Protein AF-0000000078966381 (afdb_homodimer)

Solvent-accessible surface area (backbone atoms only — not comparable to full-atom values): 47106 Å² total; per-residue (Å²): 112,70,66,68,69,20,64,48,38,33,42,51,39,84,81,49,64,58,45,74,50,29,55,85,44,76,58,52,32,33,68,45,46,69,57,67,61,50,51,49,40,45,48,48,28,53,68,65,20,62,34,37,68,71,63,67,44,87,77,64,45,74,43,78,58,40,91,40,54,57,53,26,66,42,43,50,53,48,47,40,38,71,38,77,78,55,76,44,79,46,76,44,60,62,50,67,58,45,27,53,51,44,50,53,49,28,45,69,30,82,83,39,82,54,10,86,77,37,61,88,42,52,72,36,58,42,47,56,53,52,50,52,52,45,50,52,45,34,56,58,17,51,73,39,38,61,52,48,86,64,82,72,80,60,78,67,57,71,53,85,65,54,77,62,51,72,66,60,63,60,53,77,67,77,51,42,7,73,74,35,76,35,46,42,8,49,49,46,30,51,47,42,24,43,49,29,67,52,66,28,56,52,48,49,49,64,37,51,29,31,38,49,33,76,36,64,57,92,36,49,47,61,46,42,48,68,51,42,72,72,37,37,65,62,46,50,50,52,51,26,59,75,71,68,42,71,82,60,86,78,52,72,70,62,59,41,50,32,67,64,36,85,97,22,76,40,92,82,29,57,36,48,62,88,65,52,69,62,83,56,81,69,77,68,72,78,76,76,79,74,76,80,74,80,79,82,84,82,87,86,84,81,87,75,80,76,80,76,79,79,75,73,82,79,86,75,87,75,73,83,71,77,84,78,79,82,74,77,78,73,77,78,71,76,75,72,75,74,76,70,76,76,76,83,69,53,65,66,85,40,65,58,24,45,38,50,53,52,47,48,61,67,44,21,47,38,50,49,50,47,51,52,36,22,75,70,64,64,40,61,69,74,59,70,68,54,50,66,65,41,64,61,67,78,69,71,70,80,116,113,72,64,67,68,20,63,48,37,32,42,52,39,83,78,49,66,58,45,74,52,28,57,84,45,75,60,51,33,33,68,44,46,69,59,64,61,48,51,49,40,44,49,49,28,53,68,65,19,62,34,35,68,70,63,66,43,87,76,65,46,75,43,79,59,41,91,39,55,59,54,28,68,44,43,50,54,49,45,40,38,70,38,76,77,55,77,44,76,46,75,42,60,62,48,66,60,44,27,53,51,44,48,53,47,27,44,69,32,83,82,39,83,54,11,84,77,37,60,90,43,52,71,36,58,42,46,54,54,52,51,51,51,46,50,52,46,35,56,58,17,51,72,39,39,62,52,52,85,66,81,72,80,59,78,64,57,71,53,83,64,52,76,61,50,71,65,61,64,62,52,78,66,77,53,42,6,72,74,38,76,34,46,41,8,50,49,44,30,49,47,43,24,43,48,28,67,51,67,28,57,51,49,48,48,64,38,50,29,32,40,50,34,76,38,62,59,90,36,49,47,60,46,42,50,69,51,41,72,72,38,37,64,62,46,50,50,51,50,27,60,75,72,68,43,71,82,61,85,79,52,72,70,62,60,42,50,33,67,64,36,85,97,22,78,40,90,82,29,58,38,49,62,86,64,52,68,63,82,58,76,72,75,66,71,78,74,74,77,73,74,78,70,80,78,73,81,83,80,81,84,79,82,78,81,75,79,77,80,73,80,75,82,80,82,77,77,83,72,84,72,84,74,80,78,78,74,76,76,72,78,73,70,72,75,70,75,74,76,69,76,74,77,80,69,51,64,66,83,39,65,58,24,44,38,50,52,50,47,49,59,67,44,20,44,36,50,48,50,46,49,50,35,20,76,70,64,62,39,61,70,74,59,69,68,54,49,65,65,41,64,61,69,79,71,72,74,79,116

pLDDT: mean 70.48, std 28.34, range [14.98, 98.06]

Structure (mmCIF, N/CA/C/O backbone):
data_AF-0000000078966381-model_v1
#
loop_
_entity.id
_entity.type
_entity.pdbx_description
1 polymer Sulfotransferase
#
loop_
_atom_site.group_PDB
_atom_site.id
_atom_site.type_symbol
_atom_site.label_atom_id
_atom_site.label_alt_id
_atom_site.label_comp_id
_atom_site.label_asym_id
_atom_site.label_entity_id
_atom_site.label_seq_id
_atom_site.pdbx_PDB_ins_code
_atom_site.Cartn_x
_atom_site.Cartn_y
_atom_site.Cartn_z
_atom_site.occupancy
_atom_site.B_iso_or_equiv
_atom_site.auth_seq_id
_atom_site.auth_comp_id
_atom_site.auth_asym_id
_atom_site.auth_atom_id
_atom_site.pdbx_PDB_model_num
ATOM 1 N N . MET A 1 1 ? -8.867 -22.469 -15.984 1 57.94 1 MET A N 1
ATOM 2 C CA . MET A 1 1 ? -10.023 -22.609 -16.875 1 57.94 1 MET A CA 1
ATOM 3 C C . MET A 1 1 ? -10.945 -23.734 -16.406 1 57.94 1 MET A C 1
ATOM 5 O O . MET A 1 1 ? -12.164 -23.562 -16.359 1 57.94 1 MET A O 1
ATOM 9 N N . ASN A 1 2 ? -10.344 -24.812 -15.953 1 67.75 2 ASN A N 1
ATOM 10 C CA . ASN A 1 2 ? -11.172 -25.953 -15.57 1 67.75 2 ASN A CA 1
ATOM 11 C C . ASN A 1 2 ? -12.062 -25.609 -14.375 1 67.75 2 ASN A C 1
ATOM 13 O O . ASN A 1 2 ? -13.273 -25.859 -14.406 1 67.75 2 ASN A O 1
ATOM 17 N N . LEU A 1 3 ? -11.578 -24.766 -13.508 1 82 3 LEU A N 1
ATOM 18 C CA . LEU A 1 3 ? -12.375 -24.484 -12.32 1 82 3 LEU A CA 1
ATOM 19 C C . LEU A 1 3 ? -13.555 -23.578 -12.656 1 82 3 LEU A C 1
ATOM 21 O O . LEU A 1 3 ? -14.523 -23.516 -11.898 1 82 3 LEU A O 1
ATOM 25 N N . LYS A 1 4 ? -13.445 -22.922 -13.797 1 78.44 4 LYS A N 1
ATOM 26 C CA . LYS A 1 4 ? -14.508 -22.016 -14.234 1 78.44 4 LYS A CA 1
ATOM 27 C C . LYS A 1 4 ? -15.789 -22.781 -14.539 1 78.44 4 LYS A C 1
ATOM 29 O O . LYS A 1 4 ? -16.891 -22.219 -14.484 1 78.44 4 LYS A O 1
ATOM 34 N N . SER A 1 5 ? -15.617 -24.078 -14.875 1 79.88 5 SER A N 1
ATOM 35 C CA . SER A 1 5 ? -16.781 -24.875 -15.25 1 79.88 5 SER A CA 1
ATOM 36 C C . SER A 1 5 ? -17.484 -25.438 -14.023 1 79.88 5 SER A C 1
ATOM 38 O O . SER A 1 5 ? -18.562 -26.016 -14.125 1 79.88 5 SER A O 1
ATOM 40 N N . ASN A 1 6 ? -16.891 -25.344 -12.852 1 85.94 6 ASN A N 1
ATOM 41 C CA . ASN A 1 6 ? -17.531 -25.797 -11.609 1 85.94 6 ASN A CA 1
ATOM 42 C C . ASN A 1 6 ? -18.609 -24.828 -11.164 1 85.94 6 ASN A C 1
ATOM 44 O O . ASN A 1 6 ? -18.328 -23.672 -10.836 1 85.94 6 ASN A O 1
ATOM 48 N N . PRO A 1 7 ? -19.859 -25.188 -11.094 1 84.44 7 PRO A N 1
ATOM 49 C CA . PRO A 1 7 ? -20.969 -24.281 -10.789 1 84.44 7 PRO A CA 1
ATOM 50 C C . PRO A 1 7 ? -20.891 -23.734 -9.367 1 84.44 7 PRO A C 1
ATOM 52 O O . PRO A 1 7 ? -21.562 -22.734 -9.055 1 84.44 7 PRO A O 1
ATOM 55 N N . ALA A 1 8 ? -20.156 -24.391 -8.508 1 86.25 8 ALA A N 1
ATOM 56 C CA . ALA A 1 8 ? -20.047 -23.938 -7.129 1 86.25 8 ALA A CA 1
ATOM 57 C C . ALA A 1 8 ? -19.125 -22.719 -7.027 1 86.25 8 ALA A C 1
ATOM 59 O O . ALA A 1 8 ? -19.047 -22.078 -5.977 1 86.25 8 ALA A O 1
ATOM 60 N N . ILE A 1 9 ? -18.453 -22.375 -8.117 1 88.62 9 ILE A N 1
ATOM 61 C CA . ILE A 1 9 ? -17.469 -21.312 -8.102 1 88.62 9 ILE A CA 1
ATOM 62 C C . ILE A 1 9 ? -17.766 -20.312 -9.211 1 88.62 9 ILE A C 1
ATOM 64 O O . ILE A 1 9 ? -17.984 -20.703 -10.359 1 88.62 9 ILE A O 1
ATOM 68 N N . THR A 1 10 ? -17.812 -19.062 -8.828 1 88.94 10 THR A N 1
ATOM 69 C CA . THR A 1 10 ? -17.906 -17.984 -9.805 1 88.94 10 THR A CA 1
ATOM 70 C C . THR A 1 10 ? -16.703 -17.062 -9.703 1 88.94 10 THR A C 1
ATOM 72 O O . THR A 1 10 ? -15.953 -17.109 -8.727 1 88.94 10 THR A O 1
ATOM 75 N N . TRP A 1 11 ? -16.5 -16.281 -10.719 1 89.5 11 TRP A N 1
ATOM 76 C CA . TRP A 1 11 ? -15.25 -15.523 -10.805 1 89.5 11 TRP A CA 1
ATOM 77 C C . TRP A 1 11 ? -15.531 -14.039 -11.023 1 89.5 11 TRP A C 1
ATOM 79 O O . TRP A 1 11 ? -16.422 -13.672 -11.781 1 89.5 11 TRP A O 1
ATOM 89 N N . VAL A 1 12 ? -14.695 -13.242 -10.312 1 87.94 12 VAL A N 1
ATOM 90 C CA . VAL A 1 12 ? -14.789 -11.797 -10.492 1 87.94 12 VAL A CA 1
ATOM 91 C C . VAL A 1 12 ? -14.422 -11.422 -11.93 1 87.94 12 VAL A C 1
ATOM 93 O O . VAL A 1 12 ? -15.156 -10.688 -12.594 1 87.94 12 VAL A O 1
ATOM 96 N N . GLY A 1 13 ? -13.242 -11.945 -12.305 1 81.06 13 GLY A N 1
ATOM 97 C CA . GLY A 1 13 ? -12.859 -11.742 -13.688 1 81.06 13 GLY A CA 1
ATOM 98 C C . GLY A 1 13 ? -13.453 -12.781 -14.633 1 81.06 13 GLY A C 1
ATOM 99 O O . GLY A 1 13 ? -13.391 -13.984 -14.359 1 81.06 13 GLY A O 1
ATOM 100 N N . GLN A 1 14 ? -14.297 -12.492 -15.555 1 68.12 14 GLN A N 1
ATOM 101 C CA . GLN A 1 14 ? -15.023 -13.43 -16.406 1 68.12 14 GLN A CA 1
ATOM 102 C C . GLN A 1 14 ? -14.062 -14.203 -17.312 1 68.12 14 GLN A C 1
ATOM 104 O O . GLN A 1 14 ? -14.133 -15.43 -17.391 1 68.12 14 GLN A O 1
ATOM 109 N N . ASN A 1 15 ? -13.164 -13.547 -17.938 1 67 15 ASN A N 1
ATOM 110 C CA . ASN A 1 15 ? -12.383 -14.289 -18.922 1 67 15 ASN A CA 1
ATOM 111 C C . ASN A 1 15 ? -10.891 -13.969 -18.812 1 67 15 ASN A C 1
ATOM 113 O O . ASN A 1 15 ? -10.086 -14.477 -19.594 1 67 15 ASN A O 1
ATOM 117 N N . LYS A 1 16 ? -10.547 -13.211 -17.844 1 75.12 16 LYS A N 1
ATOM 118 C CA . LYS A 1 16 ? -9.148 -12.82 -17.75 1 75.12 16 LYS A CA 1
ATOM 119 C C . LYS A 1 16 ? -8.805 -12.359 -16.344 1 75.12 16 LYS A C 1
ATOM 121 O O . LYS A 1 16 ? -9.695 -12.156 -15.508 1 75.12 16 LYS A O 1
ATOM 126 N N . GLU A 1 17 ? -7.496 -12.32 -16.125 1 84.69 17 GLU A N 1
ATOM 127 C CA . GLU A 1 17 ? -7.02 -11.758 -14.867 1 84.69 17 GLU A CA 1
ATOM 128 C C . GLU A 1 17 ? -7.578 -10.352 -14.648 1 84.69 17 GLU A C 1
ATOM 130 O O . GLU A 1 17 ? -7.695 -9.57 -15.594 1 84.69 17 GLU A O 1
ATOM 135 N N . THR A 1 18 ? -7.945 -10.094 -13.477 1 82.75 18 THR A N 1
ATOM 136 C CA . THR A 1 18 ? -8.516 -8.781 -13.188 1 82.75 18 THR A CA 1
ATOM 137 C C . THR A 1 18 ? -7.418 -7.738 -13.039 1 82.75 18 THR A C 1
ATOM 139 O O . THR A 1 18 ? -7.621 -6.562 -13.359 1 82.75 18 THR A O 1
ATOM 142 N N . LEU A 1 19 ? -6.234 -8.086 -12.531 1 82.88 19 LEU A N 1
ATOM 143 C CA . LEU A 1 19 ? -5.113 -7.191 -12.266 1 82.88 19 LEU A CA 1
ATOM 144 C C . LEU A 1 19 ? -5.562 -5.98 -11.461 1 82.88 19 LEU A C 1
ATOM 146 O O . LEU A 1 19 ? -5.078 -4.867 -11.68 1 82.88 19 LEU A O 1
ATOM 150 N N . TRP A 1 20 ? -6.48 -6.172 -10.547 1 82.88 20 TRP A N 1
ATOM 151 C CA . TRP A 1 20 ? -7.113 -5.074 -9.828 1 82.88 20 TRP A CA 1
ATOM 152 C C . TRP A 1 20 ? -6.141 -4.434 -8.844 1 82.88 20 TRP A C 1
ATOM 154 O O . TRP A 1 20 ? -6.105 -3.211 -8.695 1 82.88 20 TRP A O 1
ATOM 164 N N . PHE A 1 21 ? -5.32 -5.191 -8.18 1 82.06 21 PHE A N 1
ATOM 165 C CA . PHE A 1 21 ? -4.52 -4.711 -7.066 1 82.06 21 PHE A CA 1
ATOM 166 C C . PHE A 1 21 ? -3.072 -4.488 -7.492 1 82.06 21 PHE A C 1
ATOM 168 O O . PHE A 1 21 ? -2.324 -3.777 -6.82 1 82.06 21 PHE A O 1
ATOM 175 N N . ASN A 1 22 ? -2.701 -5.113 -8.445 1 74.88 22 ASN A N 1
ATOM 176 C CA . ASN A 1 22 ? -1.349 -4.973 -8.977 1 74.88 22 ASN A CA 1
ATOM 177 C C . ASN A 1 22 ? -1.312 -5.18 -10.484 1 74.88 22 ASN A C 1
ATOM 179 O O . ASN A 1 22 ? -1.67 -6.25 -10.977 1 74.88 22 ASN A O 1
ATOM 183 N N . GLY A 1 23 ? -0.962 -4.125 -11.141 1 68.62 23 GLY A N 1
ATOM 184 C CA . GLY A 1 23 ? -0.847 -4.242 -12.586 1 68.62 23 GLY A CA 1
ATOM 185 C C . GLY A 1 23 ? 0.414 -4.965 -13.023 1 68.62 23 GLY A C 1
ATOM 186 O O . GLY A 1 23 ? 1.136 -5.523 -12.195 1 68.62 23 GLY A O 1
ATOM 187 N N . ASP A 1 24 ? 0.532 -5.129 -14.297 1 62.16 24 ASP A N 1
ATOM 188 C CA . ASP A 1 24 ? 1.669 -5.824 -14.891 1 62.16 24 ASP A CA 1
ATOM 189 C C . ASP A 1 24 ? 2.832 -4.867 -15.141 1 62.16 24 ASP A C 1
ATOM 191 O O . ASP A 1 24 ? 3.799 -5.215 -15.82 1 62.16 24 ASP A O 1
ATOM 195 N N . TYR A 1 25 ? 2.654 -3.697 -14.602 1 60.56 25 TYR A N 1
ATOM 196 C CA . TYR A 1 25 ? 3.73 -2.738 -14.82 1 60.56 25 TYR A CA 1
ATOM 197 C C . TYR A 1 25 ? 4.691 -2.719 -13.633 1 60.56 25 TYR A C 1
ATOM 199 O O . TYR A 1 25 ? 4.387 -3.266 -12.57 1 60.56 25 TYR A O 1
ATOM 207 N N . GLN A 1 26 ? 5.969 -2.344 -14.094 1 53.16 26 GLN A N 1
ATOM 208 C CA . GLN A 1 26 ? 7.031 -2.256 -13.102 1 53.16 26 GLN A CA 1
ATOM 209 C C . GLN A 1 26 ? 6.594 -1.416 -11.898 1 53.16 26 GLN A C 1
ATOM 211 O O . GLN A 1 26 ? 7.43 -0.932 -11.133 1 53.16 26 GLN A O 1
ATOM 216 N N . ARG A 1 27 ? 5.27 -1.073 -12.117 1 52.97 27 ARG A N 1
ATOM 217 C CA . ARG A 1 27 ? 4.859 -0.181 -11.031 1 52.97 27 ARG A CA 1
ATOM 218 C C . ARG A 1 27 ? 4.32 -0.971 -9.844 1 52.97 27 ARG A C 1
ATOM 220 O O . ARG A 1 27 ? 3.977 -2.146 -9.977 1 52.97 27 ARG A O 1
ATOM 227 N N . THR A 1 28 ? 4.52 -0.281 -8.719 1 51.25 28 THR A N 1
ATOM 228 C CA . THR A 1 28 ? 4.32 -0.594 -7.309 1 51.25 28 THR A CA 1
ATOM 229 C C . THR A 1 28 ? 2.857 -0.924 -7.027 1 51.25 28 THR A C 1
ATOM 231 O O . THR A 1 28 ? 1.982 -0.635 -7.844 1 51.25 28 THR A O 1
ATOM 234 N N . THR A 1 29 ? 2.664 -1.527 -5.902 1 57.12 29 THR A N 1
ATOM 235 C CA . THR A 1 29 ? 1.521 -2.01 -5.133 1 57.12 29 THR A CA 1
ATOM 236 C C . THR A 1 29 ? 0.477 -0.91 -4.969 1 57.12 29 THR A C 1
ATOM 238 O O . THR A 1 29 ? 0.814 0.233 -4.652 1 57.12 29 THR A O 1
ATOM 241 N N . LEU A 1 30 ? -0.645 -1.064 -5.75 1 64.94 30 LEU A N 1
ATOM 242 C CA . LEU A 1 30 ? -1.801 -0.196 -5.551 1 64.94 30 LEU A CA 1
ATOM 243 C C . LEU A 1 30 ? -2.67 -0.702 -4.402 1 64.94 30 LEU A C 1
ATOM 245 O O . LEU A 1 30 ? -3.768 -1.217 -4.629 1 64.94 30 LEU A O 1
ATOM 249 N N . CYS A 1 31 ? -2.195 -0.569 -3.203 1 66.25 31 CYS A N 1
ATOM 250 C CA . CYS A 1 31 ? -2.885 -1.126 -2.045 1 66.25 31 CYS A CA 1
ATOM 251 C C . CYS A 1 31 ? -4.164 -0.353 -1.748 1 66.25 31 CYS A C 1
ATOM 253 O O . CYS A 1 31 ? -5 -0.803 -0.961 1 66.25 31 CYS A O 1
ATOM 255 N N . ASP A 1 32 ? -4.332 0.75 -2.375 1 65.56 32 ASP A N 1
ATOM 256 C CA . ASP A 1 32 ? -5.516 1.546 -2.066 1 65.56 32 ASP A CA 1
ATOM 257 C C . ASP A 1 32 ? -6.395 1.727 -3.303 1 65.56 32 ASP A C 1
ATOM 259 O O . ASP A 1 32 ? -7.066 2.75 -3.447 1 65.56 32 ASP A O 1
ATOM 263 N N . ASN A 1 33 ? -6.336 0.647 -4.035 1 69.88 33 ASN A N 1
ATOM 264 C CA . ASN A 1 33 ? -7.16 0.747 -5.234 1 69.88 33 ASN A CA 1
ATOM 265 C C . ASN A 1 33 ? -8.641 0.879 -4.895 1 69.88 33 ASN A C 1
ATOM 267 O O . ASN A 1 33 ? -9.008 0.959 -3.721 1 69.88 33 ASN A O 1
ATOM 271 N N . ASP A 1 34 ? -9.5 0.968 -5.965 1 74.56 34 ASP A N 1
ATOM 272 C CA . ASP A 1 34 ? -10.945 1.158 -5.895 1 74.56 34 ASP A CA 1
ATOM 273 C C . ASP A 1 34 ? -11.625 -0.044 -5.242 1 74.56 34 ASP A C 1
ATOM 275 O O . ASP A 1 34 ? -12.125 -0.935 -5.938 1 74.56 34 ASP A O 1
ATOM 279 N N . LEU A 1 35 ? -11.703 -0.015 -3.875 1 83.12 35 LEU A N 1
ATOM 280 C CA . LEU A 1 35 ? -12.289 -1.111 -3.115 1 83.12 35 LEU A CA 1
ATOM 281 C C . LEU A 1 35 ? -13.789 -1.202 -3.363 1 83.12 35 LEU A C 1
ATOM 283 O O . LEU A 1 35 ? -14.352 -2.299 -3.4 1 83.12 35 LEU A O 1
ATOM 287 N N . GLU A 1 36 ? -14.359 -0.051 -3.512 1 83 36 GLU A N 1
ATOM 288 C CA . GLU A 1 36 ? -15.797 -0.051 -3.791 1 83 36 GLU A CA 1
ATOM 289 C C . GLU A 1 36 ? -16.109 -0.767 -5.102 1 83 36 GLU A C 1
ATOM 291 O O . GLU A 1 36 ? -16.984 -1.627 -5.156 1 83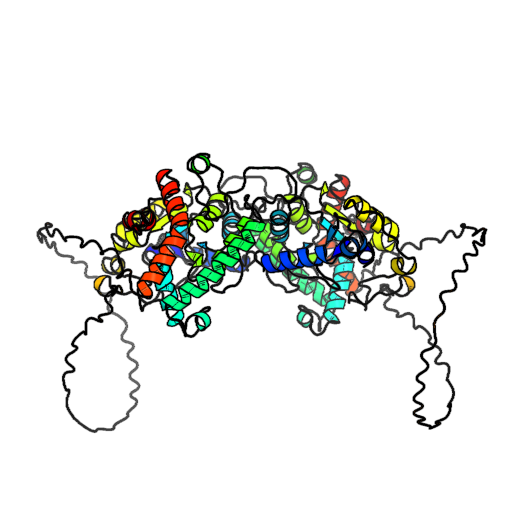 36 GLU A O 1
ATOM 296 N N . GLY A 1 37 ? -15.383 -0.365 -6.098 1 85.44 37 GLY A N 1
ATOM 297 C CA . GLY A 1 37 ? -15.562 -1.025 -7.383 1 85.44 37 GLY A CA 1
ATOM 298 C C . GLY A 1 37 ? -15.312 -2.521 -7.324 1 85.44 37 GLY A C 1
ATOM 299 O O . GLY A 1 37 ? -16.047 -3.305 -7.922 1 85.44 37 GLY A O 1
ATOM 300 N N . TYR A 1 38 ? -14.344 -2.91 -6.633 1 88.75 38 TYR A N 1
ATOM 301 C CA . TYR A 1 38 ? -14.016 -4.328 -6.512 1 88.75 38 TYR A CA 1
ATOM 302 C C . TYR A 1 38 ? -15.125 -5.078 -5.781 1 88.75 38 TYR A C 1
ATOM 304 O O . TYR A 1 38 ? -15.523 -6.168 -6.203 1 88.75 38 TYR A O 1
ATOM 312 N N . GLN A 1 39 ? -15.602 -4.492 -4.688 1 87.75 39 GLN A N 1
ATOM 313 C CA . GLN A 1 39 ? -16.672 -5.137 -3.939 1 87.75 39 GLN A CA 1
ATOM 314 C C . GLN A 1 39 ? -17.938 -5.27 -4.789 1 87.75 39 GLN A C 1
ATOM 316 O O . GLN A 1 39 ? -18.641 -6.273 -4.703 1 87.75 39 GLN A O 1
ATOM 321 N N . HIS A 1 40 ? -18.156 -4.289 -5.562 1 88.38 40 HIS A N 1
ATOM 322 C CA . HIS A 1 40 ? -19.281 -4.379 -6.488 1 88.38 40 HIS A CA 1
ATOM 323 C C . HIS A 1 40 ? -19.094 -5.523 -7.477 1 88.38 40 HIS A C 1
ATOM 325 O O . HIS A 1 40 ? -20.031 -6.266 -7.762 1 88.38 40 HIS A O 1
ATOM 331 N N . ALA A 1 41 ? -17.891 -5.664 -7.98 1 89.38 41 ALA A N 1
ATOM 332 C CA . ALA A 1 41 ? -17.594 -6.746 -8.914 1 89.38 41 ALA A CA 1
ATOM 333 C C . ALA A 1 41 ? -17.781 -8.109 -8.25 1 89.38 41 ALA A C 1
ATOM 335 O O . ALA A 1 41 ? -18.281 -9.047 -8.875 1 89.38 41 ALA A O 1
ATOM 336 N N . VAL A 1 42 ? -17.391 -8.211 -7.051 1 89.62 42 VAL A N 1
ATOM 337 C CA . VAL A 1 42 ? -17.531 -9.453 -6.293 1 89.62 42 VAL A CA 1
ATOM 338 C C . VAL A 1 42 ? -19.016 -9.773 -6.113 1 89.62 42 VAL A C 1
ATOM 340 O O . VAL A 1 42 ? -19.438 -10.914 -6.34 1 89.62 42 VAL A O 1
ATOM 343 N N . GLU A 1 43 ? -19.766 -8.773 -5.715 1 87.19 43 GLU A N 1
ATOM 344 C CA . GLU A 1 43 ? -21.188 -8.977 -5.504 1 87.19 43 GLU A CA 1
ATOM 345 C C . GLU A 1 43 ? -21.891 -9.32 -6.812 1 87.19 43 GLU A C 1
ATOM 347 O O . GLU A 1 43 ? -22.797 -10.172 -6.832 1 87.19 43 GLU A O 1
ATOM 352 N N . TYR A 1 44 ? -21.484 -8.688 -7.828 1 88.19 44 TYR A N 1
ATOM 353 C CA . TYR A 1 44 ? -22.062 -8.977 -9.141 1 88.19 44 TYR A CA 1
ATOM 354 C C . TYR A 1 44 ? -21.797 -10.43 -9.531 1 88.19 44 TYR A C 1
ATOM 356 O O . TYR A 1 44 ? -22.703 -11.133 -9.977 1 88.19 44 TYR A O 1
ATOM 364 N N . ALA A 1 45 ? -20.578 -10.844 -9.383 1 86.75 45 ALA A N 1
ATOM 365 C CA . ALA A 1 45 ? -20.219 -12.227 -9.672 1 86.75 45 ALA A CA 1
ATOM 366 C C . ALA A 1 45 ? -21.062 -13.195 -8.836 1 86.75 45 ALA A C 1
ATOM 368 O O . ALA A 1 45 ? -21.531 -14.211 -9.344 1 86.75 45 ALA A O 1
ATOM 369 N N . ARG A 1 46 ? -21.234 -12.867 -7.625 1 86.5 46 ARG A N 1
ATOM 370 C CA . ARG A 1 46 ? -21.969 -13.719 -6.703 1 86.5 46 ARG A CA 1
ATOM 371 C C . ARG A 1 46 ? -23.438 -13.828 -7.113 1 86.5 46 ARG A C 1
ATOM 373 O O . ARG A 1 46 ? -23.984 -14.93 -7.18 1 86.5 46 ARG A O 1
ATOM 380 N N . THR A 1 47 ? -24.047 -12.711 -7.398 1 84.62 47 THR A N 1
ATOM 381 C CA . THR A 1 47 ? -25.484 -12.664 -7.645 1 84.62 47 THR A CA 1
ATOM 382 C C . THR A 1 47 ? -25.812 -13.219 -9.031 1 84.62 47 THR A C 1
ATOM 384 O O . THR A 1 47 ? -26.922 -13.672 -9.281 1 84.62 47 THR A O 1
ATOM 387 N N . HIS A 1 48 ? -24.859 -13.242 -9.891 1 80.38 48 HIS A N 1
ATOM 388 C CA . HIS A 1 48 ? -25.125 -13.68 -11.258 1 80.38 48 HIS A CA 1
ATOM 389 C C . HIS A 1 48 ? -24.531 -15.062 -11.516 1 80.38 48 HIS A C 1
ATOM 391 O O . HIS A 1 48 ? -24.484 -15.508 -12.664 1 80.38 48 HIS A O 1
ATOM 397 N N . ALA A 1 49 ? -24.156 -15.625 -10.445 1 79 49 ALA A N 1
ATOM 398 C CA . ALA A 1 49 ? -23.641 -17 -10.562 1 79 49 ALA A CA 1
ATOM 399 C C . ALA A 1 49 ? -24.766 -17.953 -10.984 1 79 49 ALA A C 1
ATOM 401 O O . ALA A 1 49 ? -25.906 -17.828 -10.531 1 79 49 ALA A O 1
ATOM 402 N N . SER A 1 50 ? -24.391 -18.828 -11.922 1 68.62 50 SER A N 1
ATOM 403 C CA . SER A 1 50 ? -25.359 -19.781 -12.453 1 68.62 50 SER A CA 1
ATOM 404 C C . SER A 1 50 ? -26.047 -20.562 -11.328 1 68.62 50 SER A C 1
ATOM 406 O O . SER A 1 50 ? -27.266 -20.766 -11.359 1 68.62 50 SER A O 1
ATOM 408 N N . ALA A 1 51 ? -25.219 -21 -10.406 1 67.25 51 ALA A N 1
ATOM 409 C CA . ALA A 1 51 ? -25.734 -21.797 -9.305 1 67.25 51 ALA A CA 1
ATOM 410 C C . ALA A 1 51 ? -26.781 -21.016 -8.508 1 67.25 51 ALA A C 1
ATOM 412 O O . ALA A 1 51 ? -27.781 -21.594 -8.047 1 67.25 51 ALA A O 1
ATOM 413 N N . VAL A 1 52 ? -26.516 -19.797 -8.328 1 63.78 52 VAL A N 1
ATOM 414 C CA . VAL A 1 52 ? -27.438 -18.953 -7.582 1 63.78 52 VAL A CA 1
ATOM 415 C C . VAL A 1 52 ? -28.703 -18.719 -8.406 1 63.78 52 VAL A C 1
ATOM 417 O O . VAL A 1 52 ? -29.828 -18.797 -7.887 1 63.78 52 VAL A O 1
ATOM 420 N N . LEU A 1 53 ? -28.469 -18.562 -9.609 1 64.19 53 LEU A N 1
ATOM 421 C CA . LEU A 1 53 ? -29.578 -18.25 -10.5 1 64.19 53 LEU A CA 1
ATOM 422 C C . LEU A 1 53 ? -30.438 -19.484 -10.742 1 64.19 53 LEU A C 1
ATOM 424 O O . LEU A 1 53 ? -31.672 -19.375 -10.852 1 64.19 53 LEU A O 1
ATOM 428 N N . GLN A 1 54 ? -29.75 -20.547 -10.805 1 62.12 54 GLN A N 1
ATOM 429 C CA . GLN A 1 54 ? -30.484 -21.734 -11.203 1 62.12 54 GLN A CA 1
ATOM 430 C C . GLN A 1 54 ? -30.938 -22.531 -9.992 1 62.12 54 GLN A C 1
ATOM 432 O O . GLN A 1 54 ? -32 -23.141 -10.008 1 62.12 54 GLN A O 1
ATOM 437 N N . GLN A 1 55 ? -30.047 -22.688 -9.031 1 59.72 55 GLN A N 1
ATOM 438 C CA . GLN A 1 55 ? -30.328 -23.688 -8.008 1 59.72 55 GLN A CA 1
ATOM 439 C C . GLN A 1 55 ? -30.625 -23.016 -6.664 1 59.72 55 GLN A C 1
ATOM 441 O O . GLN A 1 55 ? -30.875 -23.703 -5.672 1 59.72 55 GLN A O 1
ATOM 446 N N . ASP A 1 56 ? -30.906 -21.766 -6.672 1 57.72 56 ASP A N 1
ATOM 447 C CA . ASP A 1 56 ? -31.141 -21.047 -5.426 1 57.72 56 ASP A CA 1
ATOM 448 C C . ASP A 1 56 ? -30.094 -21.422 -4.379 1 57.72 56 ASP A C 1
ATOM 450 O O . ASP A 1 56 ? -30.422 -21.656 -3.217 1 57.72 56 ASP A O 1
ATOM 454 N N . ARG A 1 57 ? -29.031 -21.953 -4.867 1 59.09 57 ARG A N 1
ATOM 455 C CA . ARG A 1 57 ? -27.984 -22.312 -3.916 1 59.09 57 ARG A CA 1
ATOM 456 C C . ARG A 1 57 ? -27.422 -21.062 -3.234 1 59.09 57 ARG A C 1
ATOM 458 O O . ARG A 1 57 ? -27.141 -20.062 -3.893 1 59.09 57 ARG A O 1
ATOM 465 N N . ALA A 1 58 ? -27.594 -21.062 -1.921 1 60.38 58 ALA A N 1
ATOM 466 C CA . ALA A 1 58 ? -27.25 -19.922 -1.075 1 60.38 58 ALA A CA 1
ATOM 467 C C . ALA A 1 58 ? -25.734 -19.766 -0.979 1 60.38 58 ALA A C 1
ATOM 469 O O . ALA A 1 58 ? -25.234 -18.672 -0.67 1 60.38 58 ALA A O 1
ATOM 470 N N . ARG A 1 59 ? -24.969 -20.906 -1.425 1 75.25 59 ARG A N 1
ATOM 471 C CA . ARG A 1 59 ? -23.562 -20.672 -1.078 1 75.25 59 ARG A CA 1
ATOM 472 C C . ARG A 1 59 ? -22.672 -20.844 -2.295 1 75.25 59 ARG A C 1
ATOM 474 O O . ARG A 1 59 ? -22.562 -21.938 -2.852 1 75.25 59 ARG A O 1
ATOM 481 N N . VAL A 1 60 ? -22.297 -19.797 -3.064 1 86.69 60 VAL A N 1
ATOM 482 C CA . VAL A 1 60 ? -21.344 -19.812 -4.172 1 86.69 60 VAL A CA 1
ATOM 483 C C . VAL A 1 60 ? -20.031 -19.172 -3.738 1 86.69 60 VAL A C 1
ATOM 485 O O . VAL A 1 60 ? -20.031 -18.156 -3.033 1 86.69 60 VAL A O 1
ATOM 488 N N . LEU A 1 61 ? -19 -19.891 -4.086 1 91.5 61 LEU A N 1
ATOM 489 C CA . LEU A 1 61 ? -17.672 -19.312 -3.861 1 91.5 61 LEU A CA 1
ATOM 490 C C . LEU A 1 61 ? -17.312 -18.328 -4.969 1 91.5 61 LEU A C 1
ATOM 492 O O . LEU A 1 61 ? -17.594 -18.578 -6.145 1 91.5 61 LEU A O 1
ATOM 496 N N . VAL A 1 62 ? -16.797 -17.172 -4.562 1 92.19 62 VAL A N 1
ATOM 497 C CA . VAL A 1 62 ? -16.328 -16.188 -5.535 1 92.19 62 VAL A CA 1
ATOM 498 C C . VAL A 1 62 ? -14.797 -16.172 -5.555 1 92.19 62 VAL A C 1
ATOM 500 O O . VAL A 1 62 ? -14.156 -16.031 -4.504 1 92.19 62 VAL A O 1
ATOM 503 N N . GLY A 1 63 ? -14.242 -16.375 -6.723 1 92.94 63 GLY A N 1
ATOM 504 C CA . GLY A 1 63 ? -12.797 -16.375 -6.879 1 92.94 63 GLY A CA 1
ATOM 505 C C . GLY A 1 63 ? -12.289 -15.211 -7.723 1 92.94 63 GLY A C 1
ATOM 506 O O . GLY A 1 63 ? -13.031 -14.648 -8.523 1 92.94 63 GLY A O 1
ATOM 507 N N . ASP A 1 64 ? -11.102 -14.789 -7.402 1 92.19 64 ASP A N 1
ATOM 508 C CA . 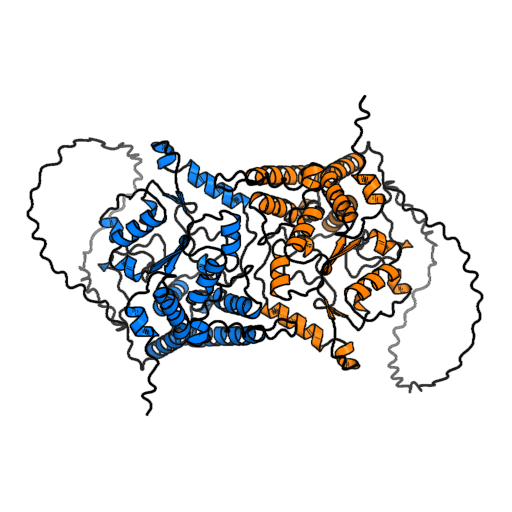ASP A 1 64 ? -10.336 -13.852 -8.219 1 92.19 64 ASP A CA 1
ATOM 509 C C . ASP A 1 64 ? -8.898 -14.336 -8.414 1 92.19 64 ASP A C 1
ATOM 511 O O . ASP A 1 64 ? -8.336 -14.992 -7.535 1 92.19 64 ASP A O 1
ATOM 515 N N . TRP A 1 65 ? -8.43 -14.086 -9.688 1 90.69 65 TRP A N 1
ATOM 516 C CA . TRP A 1 65 ? -7.055 -14.516 -9.93 1 90.69 65 TRP A CA 1
ATOM 517 C C . TRP A 1 65 ? -6.301 -13.492 -10.766 1 90.69 65 TRP A C 1
ATOM 519 O O . TRP A 1 65 ? -6.887 -12.852 -11.648 1 90.69 65 TRP A O 1
ATOM 529 N N . SER A 1 66 ? -5.121 -13.258 -10.375 1 89.81 66 SER A N 1
ATOM 530 C CA . SER A 1 66 ? -4.109 -12.523 -11.125 1 89.81 66 SER A CA 1
ATOM 531 C C . SER A 1 66 ? -2.715 -13.086 -10.875 1 89.81 66 SER A C 1
ATOM 533 O O . SER A 1 66 ? -2.342 -13.352 -9.734 1 89.81 66 SER A O 1
ATOM 535 N N . ALA A 1 67 ? -1.933 -13.273 -11.938 1 87.81 67 ALA A N 1
ATOM 536 C CA . ALA A 1 67 ? -0.563 -13.758 -11.781 1 87.81 67 ALA A CA 1
ATOM 537 C C . ALA A 1 67 ? 0.263 -12.805 -10.922 1 87.81 67 ALA A C 1
ATOM 539 O O . ALA A 1 67 ? 1.26 -13.203 -10.32 1 87.81 67 ALA A O 1
ATOM 540 N N . THR A 1 68 ? -0.202 -11.602 -10.789 1 89.44 68 THR A N 1
ATOM 541 C CA . THR A 1 68 ? 0.558 -10.562 -10.094 1 89.44 68 THR A CA 1
ATOM 542 C C . THR A 1 68 ? 0.245 -10.57 -8.602 1 89.44 68 THR A C 1
ATOM 544 O O . THR A 1 68 ? 0.919 -9.891 -7.82 1 89.44 68 THR A O 1
ATOM 547 N N . HIS A 1 69 ? -0.706 -11.352 -8.164 1 91.69 69 HIS A N 1
ATOM 548 C CA . HIS A 1 69 ? -1.08 -11.359 -6.754 1 91.69 69 HIS A CA 1
ATOM 549 C C . HIS A 1 69 ? 0.087 -11.805 -5.875 1 91.69 69 HIS A C 1
ATOM 551 O O . HIS A 1 69 ? 0.295 -11.25 -4.793 1 91.69 69 HIS A O 1
ATOM 557 N N . LEU A 1 70 ? 0.839 -12.727 -6.398 1 93.88 70 LEU A N 1
ATOM 558 C CA . LEU A 1 70 ? 1.874 -13.297 -5.547 1 93.88 70 LEU A CA 1
ATOM 559 C C . LEU A 1 70 ? 2.979 -12.289 -5.273 1 93.88 70 LEU A C 1
ATOM 561 O O . LEU A 1 70 ? 3.438 -12.148 -4.137 1 93.88 70 LEU A O 1
ATOM 565 N N . SER A 1 71 ? 3.396 -11.555 -6.273 1 90.94 71 SER A N 1
ATOM 566 C CA . SER A 1 71 ? 4.516 -10.625 -6.133 1 90.94 71 SER A CA 1
ATOM 567 C C . SER A 1 71 ? 4.051 -9.273 -5.609 1 90.94 71 SER A C 1
ATOM 569 O O . SER A 1 71 ? 4.855 -8.352 -5.453 1 90.94 71 SER A O 1
ATOM 571 N N . CYS A 1 72 ? 2.787 -9.125 -5.395 1 89.56 72 CYS A N 1
ATOM 572 C CA . CYS A 1 72 ? 2.221 -7.902 -4.832 1 89.56 72 CYS A CA 1
ATOM 573 C C . CYS A 1 72 ? 2.455 -7.832 -3.33 1 89.56 72 CYS A C 1
ATOM 575 O O . CYS A 1 72 ? 1.835 -8.578 -2.566 1 89.56 72 CYS A O 1
ATOM 577 N N . LEU A 1 73 ? 3.227 -6.902 -2.871 1 89.25 73 LEU A N 1
ATOM 578 C CA . LEU A 1 73 ? 3.719 -6.914 -1.497 1 89.25 73 LEU A CA 1
ATOM 579 C C . LEU A 1 73 ? 2.656 -6.395 -0.535 1 89.25 73 LEU A C 1
ATOM 581 O O . LEU A 1 73 ? 2.674 -6.723 0.653 1 89.25 73 LEU A O 1
ATOM 585 N N . CYS A 1 74 ? 1.756 -5.625 -1.003 1 88.25 74 CYS A N 1
ATOM 586 C CA . CYS A 1 74 ? 0.729 -5.113 -0.105 1 88.25 74 CYS A CA 1
ATOM 587 C C . CYS A 1 74 ? -0.532 -5.965 -0.173 1 88.25 74 CYS A C 1
ATOM 589 O O . CYS A 1 74 ? -1.439 -5.809 0.646 1 88.25 74 CYS A O 1
ATOM 591 N N . CYS A 1 75 ? -0.649 -6.891 -1.105 1 91.12 75 CYS A N 1
ATOM 592 C CA . CYS A 1 75 ? -1.867 -7.645 -1.382 1 91.12 75 CYS A CA 1
ATOM 593 C C . CYS A 1 75 ? -2.26 -8.508 -0.186 1 91.12 75 CYS A C 1
ATOM 595 O O . CYS A 1 75 ? -3.441 -8.609 0.144 1 91.12 75 CYS A O 1
ATOM 597 N N . PRO A 1 76 ? -1.301 -9.117 0.487 1 93.5 76 PRO A N 1
ATOM 598 C CA . PRO A 1 76 ? -1.734 -9.922 1.632 1 93.5 76 PRO A CA 1
ATOM 599 C C . PRO A 1 76 ? -2.521 -9.109 2.658 1 93.5 76 PRO A C 1
ATOM 601 O O . PRO A 1 76 ? -3.539 -9.578 3.174 1 93.5 76 PRO A O 1
ATOM 604 N N . LEU A 1 77 ? -2.109 -7.906 2.896 1 91 77 LEU A N 1
ATOM 605 C CA . LEU A 1 77 ? -2.82 -7.059 3.846 1 91 77 LEU A CA 1
ATOM 606 C C . LEU A 1 77 ? -4.18 -6.645 3.291 1 91 77 LEU A C 1
ATOM 608 O O . LEU A 1 77 ? -5.168 -6.598 4.027 1 91 77 LEU A O 1
ATOM 612 N N . VAL A 1 78 ? -4.199 -6.332 2.045 1 90.69 78 VAL A N 1
ATOM 613 C CA . VAL A 1 78 ? -5.449 -5.973 1.382 1 90.69 78 VAL A CA 1
ATOM 614 C C . VAL A 1 78 ? -6.438 -7.129 1.479 1 90.69 78 VAL A C 1
ATOM 616 O O . VAL A 1 78 ? -7.586 -6.941 1.894 1 90.69 78 VAL A O 1
ATOM 619 N N . PHE A 1 79 ? -5.957 -8.32 1.143 1 93.25 79 PHE A N 1
ATOM 620 C CA . PHE A 1 79 ? -6.82 -9.5 1.134 1 93.25 79 PHE A CA 1
ATOM 621 C C . PHE A 1 79 ? -7.293 -9.836 2.543 1 93.25 79 PHE A C 1
ATOM 623 O O . PHE A 1 79 ? -8.461 -10.172 2.746 1 93.25 79 PHE A O 1
ATOM 630 N N . LYS A 1 80 ? -6.426 -9.719 3.486 1 94.06 80 LYS A N 1
ATOM 631 C CA . LYS A 1 80 ? -6.789 -9.992 4.875 1 94.06 80 LYS A CA 1
ATOM 632 C C . LYS A 1 80 ? -7.855 -9.016 5.363 1 94.06 80 LYS A C 1
ATOM 634 O O . LYS A 1 80 ? -8.781 -9.406 6.074 1 94.06 80 LYS A O 1
ATOM 639 N N . THR A 1 81 ? -7.668 -7.738 4.984 1 91.06 81 THR A N 1
ATOM 640 C CA . THR A 1 81 ? -8.641 -6.727 5.379 1 91.06 81 THR A CA 1
ATOM 641 C C . THR A 1 81 ? -9.992 -6.988 4.719 1 91.06 81 THR A C 1
ATOM 643 O O . THR A 1 81 ? -11.039 -6.816 5.348 1 91.06 81 THR A O 1
ATOM 646 N N . MET A 1 82 ? -9.961 -7.465 3.523 1 90.69 82 MET A N 1
ATOM 647 C CA . MET A 1 82 ? -11.188 -7.723 2.781 1 90.69 82 MET A CA 1
ATOM 648 C C . MET A 1 82 ? -11.906 -8.953 3.328 1 90.69 82 MET A C 1
ATOM 650 O O . MET A 1 82 ? -13.133 -8.953 3.479 1 90.69 82 MET A O 1
ATOM 654 N N . ASN A 1 83 ? -11.125 -10.008 3.541 1 92.06 83 ASN A N 1
ATOM 655 C CA . ASN A 1 83 ? -11.648 -11.273 4.027 1 92.06 83 ASN A CA 1
ATOM 656 C C . ASN A 1 83 ? -10.586 -12.078 4.773 1 92.06 83 ASN A C 1
ATOM 658 O O . ASN A 1 83 ? -9.812 -12.812 4.16 1 92.06 83 ASN A O 1
ATOM 662 N N . PRO A 1 84 ? -10.594 -11.977 6.082 1 92.38 84 PRO A N 1
ATOM 663 C CA . PRO A 1 84 ? -9.57 -12.68 6.855 1 92.38 84 PRO A CA 1
ATOM 664 C C . PRO A 1 84 ? -9.648 -14.195 6.695 1 92.38 84 PRO A C 1
ATOM 666 O O . PRO A 1 84 ? -8.703 -14.914 7.039 1 92.38 84 PRO A O 1
ATOM 669 N N . LYS A 1 85 ? -10.727 -14.703 6.129 1 93.44 85 LYS A N 1
ATOM 670 C CA . LYS A 1 85 ? -10.906 -16.141 5.969 1 93.44 85 LYS A CA 1
ATOM 671 C C . LYS A 1 85 ? -10.664 -16.578 4.527 1 93.44 85 LYS A C 1
ATOM 673 O O . LYS A 1 85 ? -10.945 -17.719 4.156 1 93.44 85 LYS A O 1
ATOM 678 N N . ILE A 1 86 ? -10.203 -15.711 3.777 1 96.38 86 ILE A N 1
ATOM 679 C CA . ILE A 1 86 ? -9.984 -15.977 2.359 1 96.38 86 ILE A CA 1
ATOM 680 C C . ILE A 1 86 ? -9.086 -17.203 2.197 1 96.38 86 ILE A C 1
ATOM 682 O O . ILE A 1 86 ? -8.195 -17.438 3.012 1 96.38 86 ILE A O 1
ATOM 686 N N . LYS A 1 87 ? -9.414 -18.031 1.198 1 97.44 87 LYS A N 1
ATOM 687 C CA . LYS A 1 87 ? -8.539 -19.125 0.801 1 97.44 87 LYS A CA 1
ATOM 688 C C . LYS A 1 87 ? -7.66 -18.734 -0.382 1 97.44 87 LYS A C 1
ATOM 690 O O . LYS A 1 87 ? -8.148 -18.156 -1.358 1 97.44 87 LYS A O 1
ATOM 695 N N . LEU A 1 88 ? -6.367 -19 -0.259 1 97.94 88 LEU A N 1
ATOM 696 C CA . LEU A 1 88 ? -5.363 -18.562 -1.223 1 97.94 88 LEU A CA 1
ATOM 697 C C . LEU A 1 88 ? -4.754 -19.75 -1.951 1 97.94 88 LEU A C 1
ATOM 699 O O . LEU A 1 88 ? -4.461 -20.781 -1.333 1 97.94 88 LEU A O 1
ATOM 703 N N . LEU A 1 89 ? -4.648 -19.625 -3.248 1 96.88 89 LEU A N 1
ATOM 704 C CA . LEU A 1 89 ? -4.035 -20.641 -4.094 1 96.88 89 LEU A CA 1
ATOM 705 C C . LEU A 1 89 ? -2.854 -20.062 -4.871 1 96.88 89 LEU A C 1
ATOM 707 O O . LEU A 1 89 ? -2.971 -19.016 -5.492 1 96.88 89 LEU A O 1
ATOM 711 N N . ALA A 1 90 ? -1.717 -20.656 -4.785 1 97.38 90 ALA A N 1
ATOM 712 C CA . ALA A 1 90 ? -0.561 -20.328 -5.609 1 97.38 90 ALA A CA 1
ATOM 713 C C . ALA A 1 90 ? -0.13 -21.516 -6.465 1 97.38 90 ALA A C 1
ATOM 715 O O . ALA A 1 90 ? 0.04 -22.625 -5.953 1 97.38 90 ALA A O 1
ATOM 716 N N . VAL A 1 91 ? -0.001 -21.328 -7.73 1 96.06 91 VAL A N 1
ATOM 717 C CA . VAL A 1 91 ? 0.524 -22.344 -8.648 1 96.06 91 VAL A CA 1
ATOM 718 C C . VAL A 1 91 ? 1.911 -21.922 -9.133 1 96.06 91 VAL A C 1
ATOM 720 O O . VAL A 1 91 ? 2.053 -20.922 -9.852 1 96.06 91 VAL A O 1
ATOM 723 N N . LEU A 1 92 ? 2.861 -22.719 -8.766 1 97.19 92 LEU A N 1
ATOM 724 C CA . LEU A 1 92 ? 4.242 -22.359 -9.055 1 97.19 92 LEU A CA 1
ATOM 725 C C . LEU A 1 92 ? 4.789 -23.188 -10.211 1 97.19 92 LEU A C 1
ATOM 727 O O . LEU A 1 92 ? 4.441 -24.359 -10.359 1 97.19 92 LEU A O 1
ATOM 731 N N . ARG A 1 93 ? 5.594 -22.594 -10.969 1 95.62 93 ARG A N 1
ATOM 732 C CA . ARG A 1 93 ? 6.367 -23.219 -12.039 1 95.62 93 ARG A CA 1
ATOM 733 C C . ARG A 1 93 ? 7.859 -23.188 -11.727 1 95.62 93 ARG A C 1
ATOM 735 O O . ARG A 1 93 ? 8.328 -22.328 -10.992 1 95.62 93 ARG A O 1
ATOM 742 N N . ASP A 1 94 ? 8.57 -24.25 -12.312 1 95.06 94 ASP A N 1
ATOM 743 C CA . ASP A 1 94 ? 10.023 -24.172 -12.18 1 95.06 94 ASP A CA 1
ATOM 744 C C . ASP A 1 94 ? 10.523 -22.766 -12.539 1 95.06 94 ASP A C 1
ATOM 746 O O . ASP A 1 94 ? 10.188 -22.234 -13.594 1 95.06 94 ASP A O 1
ATOM 750 N N . PRO A 1 95 ? 11.336 -22.188 -11.609 1 97.19 95 PRO A N 1
ATOM 751 C CA . PRO A 1 95 ? 11.688 -20.781 -11.797 1 97.19 95 PRO A CA 1
ATOM 752 C C . PRO A 1 95 ? 12.359 -20.516 -13.148 1 97.19 95 PRO A C 1
ATOM 754 O O . PRO A 1 95 ? 12.055 -19.516 -13.805 1 97.19 95 PRO A O 1
ATOM 757 N N . VAL A 1 96 ? 13.266 -21.344 -13.578 1 95.19 96 VAL A N 1
ATOM 758 C CA . VAL A 1 96 ? 13.984 -21.125 -14.836 1 95.19 96 VAL A CA 1
ATOM 759 C C . VAL A 1 96 ? 13.016 -21.25 -16 1 95.19 96 VAL A C 1
ATOM 761 O O . VAL A 1 96 ? 13.031 -20.422 -16.922 1 95.19 96 VAL A O 1
ATOM 764 N N . SER A 1 97 ? 12.188 -22.25 -15.914 1 92.62 97 SER A N 1
ATOM 765 C CA . SER A 1 97 ? 11.18 -22.438 -16.953 1 92.62 97 SER A CA 1
ATOM 766 C C . SER A 1 97 ? 10.242 -21.234 -17.016 1 92.62 97 SER A C 1
ATOM 768 O O . SER A 1 97 ? 9.852 -20.797 -18.109 1 92.62 97 SER A O 1
ATOM 770 N N . ARG A 1 98 ? 9.867 -20.75 -15.898 1 94.69 98 ARG A N 1
ATOM 771 C CA . ARG A 1 98 ? 8.977 -19.594 -15.844 1 94.69 98 ARG A CA 1
ATOM 772 C C . ARG A 1 98 ? 9.633 -18.375 -16.469 1 94.69 98 ARG A C 1
ATOM 774 O O . ARG A 1 98 ? 8.984 -17.609 -17.188 1 94.69 98 ARG A O 1
ATOM 781 N N . VAL A 1 99 ? 10.844 -18.141 -16.125 1 95.25 99 VAL A N 1
ATOM 782 C CA . VAL A 1 99 ? 11.594 -17.016 -16.656 1 95.25 99 VAL A CA 1
ATOM 783 C C . VAL A 1 99 ? 11.648 -17.094 -18.188 1 95.25 99 VAL A C 1
ATOM 785 O O . VAL A 1 99 ? 11.398 -16.109 -18.875 1 95.25 99 VAL A O 1
ATOM 788 N N . LEU A 1 100 ? 12.016 -18.297 -18.688 1 91.5 100 LEU A N 1
ATOM 789 C CA . LEU A 1 100 ? 12.086 -18.5 -20.125 1 91.5 100 LEU A CA 1
ATOM 790 C C . LEU A 1 100 ? 10.734 -18.234 -20.781 1 91.5 100 LEU A C 1
ATOM 792 O O . LEU A 1 100 ? 10.648 -17.547 -21.797 1 91.5 100 LEU A O 1
ATOM 796 N N . SER A 1 101 ? 9.719 -18.766 -20.188 1 89.25 101 SER A N 1
ATOM 797 C CA . SER A 1 101 ? 8.359 -18.578 -20.703 1 89.25 101 SER A CA 1
ATOM 798 C C . SER A 1 101 ? 7.977 -17.109 -20.75 1 89.25 101 SER A C 1
ATOM 800 O O . SER A 1 101 ? 7.473 -16.625 -21.766 1 89.25 101 SER A O 1
ATOM 802 N N . ARG A 1 102 ? 8.234 -16.422 -19.688 1 91.56 102 ARG A N 1
ATOM 803 C CA . ARG A 1 102 ? 7.883 -15.008 -19.609 1 91.56 102 ARG A CA 1
ATOM 804 C C . ARG A 1 102 ? 8.711 -14.18 -20.594 1 91.56 102 ARG A C 1
ATOM 806 O O . ARG A 1 102 ? 8.203 -13.234 -21.188 1 91.56 102 ARG A O 1
ATOM 813 N N . PHE A 1 103 ? 9.953 -14.469 -20.703 1 92 103 PHE A N 1
ATOM 814 C CA . PHE A 1 103 ? 10.828 -13.789 -21.656 1 92 103 PHE A CA 1
ATOM 815 C C . PHE A 1 103 ? 10.289 -13.906 -23.078 1 92 103 PHE A C 1
ATOM 817 O O . PHE A 1 103 ? 10.172 -12.906 -23.781 1 92 103 PHE A O 1
ATOM 824 N N . MET A 1 104 ? 9.906 -15.141 -23.406 1 89.06 104 MET A N 1
ATOM 825 C CA . MET A 1 104 ? 9.375 -15.398 -24.75 1 89.06 104 MET A CA 1
ATOM 826 C C . MET A 1 104 ? 8.039 -14.688 -24.953 1 89.06 104 MET A C 1
ATOM 828 O O . MET A 1 104 ? 7.785 -14.133 -26.016 1 89.06 104 MET A O 1
ATOM 832 N N . GLU A 1 105 ? 7.227 -14.742 -23.984 1 86.69 105 GLU A N 1
ATOM 833 C CA . GLU A 1 105 ? 5.938 -14.055 -24.031 1 86.69 105 GLU A CA 1
ATOM 834 C C . GLU A 1 105 ? 6.121 -12.555 -24.281 1 86.69 105 GLU A C 1
ATOM 836 O O . GLU A 1 105 ? 5.461 -11.977 -25.141 1 86.69 105 GLU A O 1
ATOM 841 N N . GLN A 1 106 ? 6.98 -11.984 -23.484 1 88.38 106 GLN A N 1
ATOM 842 C CA . GLN A 1 106 ? 7.184 -10.539 -23.562 1 88.38 106 GLN A CA 1
ATOM 843 C C . GLN A 1 106 ? 7.816 -10.156 -24.906 1 88.38 106 GLN A C 1
ATOM 845 O O . GLN A 1 106 ? 7.531 -9.086 -25.453 1 88.38 106 GLN A O 1
ATOM 850 N N . LYS A 1 107 ? 8.609 -10.984 -25.391 1 87.44 107 LYS A N 1
ATOM 851 C CA . LYS A 1 107 ? 9.188 -10.734 -26.719 1 87.44 107 LYS A CA 1
ATOM 852 C C . LYS A 1 107 ? 8.109 -10.766 -27.797 1 87.44 107 LYS A C 1
ATOM 854 O O . LYS A 1 107 ? 8.141 -9.961 -28.734 1 87.44 107 LYS A O 1
ATOM 859 N N . ALA A 1 108 ? 7.215 -11.625 -27.656 1 85.25 108 ALA A N 1
ATOM 860 C CA . ALA A 1 108 ? 6.168 -11.828 -28.656 1 85.25 108 ALA A CA 1
ATOM 861 C C . ALA A 1 108 ? 5.094 -10.75 -28.547 1 85.25 108 ALA A C 1
ATOM 863 O O . ALA A 1 108 ? 4.449 -10.398 -29.547 1 85.25 108 ALA A O 1
ATOM 864 N N . LEU A 1 109 ? 4.887 -10.242 -27.375 1 84.88 109 LEU A N 1
ATOM 865 C CA . LEU A 1 109 ? 3.836 -9.258 -27.125 1 84.88 109 LEU A CA 1
ATOM 866 C C . LEU A 1 109 ? 4.324 -7.852 -27.438 1 84.88 109 LEU A C 1
ATOM 868 O O . LEU A 1 109 ? 4.883 -7.18 -26.562 1 84.88 109 LEU A O 1
ATOM 872 N N . LYS A 1 110 ? 4.039 -7.328 -28.562 1 84.19 110 LYS A N 1
ATOM 873 C CA . LYS A 1 110 ? 4.555 -6.051 -29.047 1 84.19 110 LYS A CA 1
ATOM 874 C C . LYS A 1 110 ? 4.145 -4.906 -28.125 1 84.19 110 LYS A C 1
ATOM 876 O O . LYS A 1 110 ? 4.875 -3.924 -27.969 1 84.19 110 LYS A O 1
ATOM 881 N N . PHE A 1 111 ? 3.037 -5.07 -27.469 1 80.81 111 PHE A N 1
ATOM 882 C CA . PHE A 1 111 ? 2.561 -3.994 -26.609 1 80.81 111 PHE A CA 1
ATOM 883 C C . PHE A 1 111 ? 2.66 -4.391 -25.141 1 80.81 111 PHE A C 1
ATOM 885 O O . PHE A 1 111 ? 2.035 -3.768 -24.266 1 80.81 111 PHE A O 1
ATOM 892 N N . GLY A 1 112 ? 3.412 -5.305 -24.953 1 78.94 112 GLY A N 1
ATOM 893 C CA . GLY A 1 112 ? 3.578 -5.75 -23.578 1 78.94 112 GLY A CA 1
ATOM 894 C C . GLY A 1 112 ? 4.406 -4.793 -22.734 1 78.94 112 GLY A C 1
ATOM 895 O O . GLY A 1 112 ? 5.176 -3.996 -23.266 1 78.94 112 GLY A O 1
ATOM 896 N N . ALA A 1 113 ? 4.27 -4.809 -21.422 1 76.88 113 ALA A N 1
ATOM 897 C CA . ALA A 1 113 ? 4.879 -3.881 -20.469 1 76.88 113 ALA A CA 1
ATOM 898 C C . ALA A 1 113 ? 6.402 -3.965 -20.531 1 76.88 113 ALA A C 1
ATOM 900 O O . ALA A 1 113 ? 7.094 -2.975 -20.281 1 76.88 113 ALA A O 1
ATOM 901 N N . CYS A 1 114 ? 6.934 -5.152 -20.906 1 83.06 114 CYS A N 1
ATOM 902 C CA . CYS A 1 114 ? 8.375 -5.352 -20.875 1 83.06 114 CYS A CA 1
ATOM 903 C C . CYS A 1 114 ? 8.938 -5.602 -22.266 1 83.06 114 CYS A C 1
ATOM 905 O O . CYS A 1 114 ? 10.078 -6.051 -22.406 1 83.06 114 CYS A O 1
ATOM 907 N N . HIS A 1 115 ? 8.172 -5.406 -23.281 1 87.75 115 HIS A N 1
ATOM 908 C CA . HIS A 1 115 ? 8.586 -5.73 -24.641 1 87.75 115 HIS A CA 1
ATOM 909 C C . HIS A 1 115 ? 9.844 -4.961 -25.016 1 87.75 115 HIS A C 1
ATOM 911 O O . HIS A 1 115 ? 10.781 -5.531 -25.594 1 87.75 115 HIS A O 1
ATOM 917 N N . ALA A 1 116 ? 9.852 -3.713 -24.719 1 89.44 116 ALA A N 1
ATOM 918 C CA . ALA A 1 116 ? 10.977 -2.855 -25.094 1 89.44 116 ALA A CA 1
ATOM 919 C C . ALA A 1 116 ? 12.273 -3.344 -24.469 1 89.44 116 ALA A C 1
ATOM 921 O O . ALA A 1 116 ? 13.352 -3.195 -25.062 1 89.44 116 ALA A O 1
ATOM 922 N N . GLU A 1 117 ? 12.164 -3.979 -23.375 1 89.5 117 GLU A N 1
ATOM 923 C CA . GLU A 1 117 ? 13.344 -4.418 -22.625 1 89.5 117 GLU A CA 1
ATOM 924 C C . GLU A 1 117 ? 13.922 -5.703 -23.219 1 89.5 117 GLU A C 1
ATOM 926 O O . GLU A 1 117 ? 15.109 -5.992 -23.047 1 89.5 117 GLU A O 1
ATOM 931 N N . VAL A 1 118 ? 13.062 -6.43 -23.922 1 93.88 118 VAL A N 1
ATOM 932 C CA . VAL A 1 118 ? 13.523 -7.766 -24.281 1 93.88 118 VAL A CA 1
ATOM 933 C C . VAL A 1 118 ? 13.594 -7.906 -25.797 1 93.88 118 VAL A C 1
ATOM 935 O O . VAL A 1 118 ? 14.242 -8.82 -26.312 1 93.88 118 VAL A O 1
ATOM 938 N N . VAL A 1 119 ? 12.984 -7.066 -26.578 1 92.62 119 VAL A N 1
ATOM 939 C CA . VAL A 1 119 ? 12.789 -7.246 -28.016 1 92.62 119 VAL A CA 1
ATOM 940 C C . VAL A 1 119 ? 14.148 -7.387 -28.703 1 92.62 119 VAL A C 1
ATOM 942 O O . VAL A 1 119 ? 14.297 -8.195 -29.625 1 92.62 119 VAL A O 1
ATOM 945 N N . ASN A 1 120 ? 15.156 -6.664 -28.266 1 94.25 120 ASN A N 1
ATOM 946 C CA . ASN A 1 120 ? 16.453 -6.695 -28.922 1 94.25 120 ASN A CA 1
ATOM 947 C C . ASN A 1 120 ? 17.453 -7.543 -28.141 1 94.25 120 ASN A C 1
ATOM 949 O O . ASN A 1 120 ? 18.656 -7.484 -28.406 1 94.25 120 ASN A O 1
ATOM 953 N N . GLU A 1 121 ? 16.984 -8.352 -27.25 1 95.56 121 GLU A N 1
ATOM 954 C CA . GLU A 1 121 ? 17.875 -9.164 -26.406 1 95.56 121 GLU A CA 1
ATOM 955 C C . GLU A 1 121 ? 17.719 -10.648 -26.734 1 95.56 121 GLU A C 1
ATOM 957 O O . GLU A 1 121 ? 16.625 -11.109 -27.047 1 95.56 121 GLU A O 1
ATOM 962 N N . THR A 1 122 ? 18.859 -11.352 -26.703 1 94.5 122 THR A N 1
ATOM 963 C CA . THR A 1 122 ? 18.797 -12.805 -26.562 1 94.5 122 THR A CA 1
ATOM 964 C C . THR A 1 122 ? 18.516 -13.195 -25.109 1 94.5 122 THR A C 1
ATOM 966 O O . THR A 1 122 ? 18.656 -12.367 -24.203 1 94.5 122 THR A O 1
ATOM 969 N N . PHE A 1 123 ? 18.125 -14.367 -24.969 1 94.25 123 PHE A N 1
ATOM 970 C CA . PHE A 1 123 ? 17.891 -14.836 -23.609 1 94.25 123 PHE A CA 1
ATOM 971 C C . PHE A 1 123 ? 19.141 -14.672 -22.75 1 94.25 123 PHE A C 1
ATOM 973 O O . PHE A 1 123 ? 19.062 -14.172 -21.625 1 94.25 123 PHE A O 1
ATOM 980 N N . GLN A 1 124 ? 20.281 -15.016 -23.312 1 94.69 124 GLN A N 1
ATOM 981 C CA . GLN A 1 124 ? 21.547 -14.945 -22.594 1 94.69 124 GLN A CA 1
ATOM 982 C C . GLN A 1 124 ? 21.891 -13.508 -22.219 1 94.69 124 GLN A C 1
ATOM 984 O O . GLN A 1 124 ? 22.25 -13.234 -21.078 1 94.69 124 GLN A O 1
ATOM 989 N N . SER A 1 125 ? 21.766 -12.625 -23.156 1 96.31 125 SER A N 1
ATOM 990 C CA . SER A 1 125 ? 22.125 -11.234 -22.891 1 96.31 125 SER A CA 1
ATOM 991 C C . SER A 1 125 ? 21.172 -10.617 -21.875 1 96.31 125 SER A C 1
ATOM 993 O O . SER A 1 125 ? 21.594 -9.844 -21.016 1 96.31 125 SER A O 1
ATOM 995 N N . TYR A 1 126 ? 19.891 -10.945 -22.016 1 96.56 126 TYR A N 1
ATOM 996 C CA . TYR A 1 126 ? 18.906 -10.422 -21.078 1 96.56 126 TYR A CA 1
ATOM 997 C C . TYR A 1 126 ? 19.188 -10.914 -19.656 1 96.56 126 TYR A C 1
ATOM 999 O O . TYR A 1 126 ? 19.203 -10.125 -18.703 1 96.56 126 TYR A O 1
ATOM 1007 N N . VAL A 1 127 ? 19.406 -12.188 -19.484 1 97.06 127 VAL A N 1
ATOM 1008 C CA . VAL A 1 127 ? 19.656 -12.781 -18.172 1 97.06 127 VAL A CA 1
ATOM 1009 C C . VAL A 1 127 ? 20.875 -12.141 -17.547 1 97.06 127 VAL A C 1
ATOM 1011 O O . VAL A 1 127 ? 20.859 -11.789 -16.359 1 97.06 127 VAL A O 1
ATOM 1014 N N . ALA A 1 128 ? 21.922 -12 -18.297 1 96.38 128 ALA A N 1
ATOM 1015 C CA . ALA A 1 128 ? 23.141 -11.398 -17.766 1 96.38 128 ALA A CA 1
ATOM 1016 C C . ALA A 1 128 ? 22.891 -9.984 -17.25 1 96.38 128 ALA A C 1
ATOM 1018 O O . ALA A 1 128 ? 23.25 -9.656 -16.125 1 96.38 128 ALA A O 1
ATOM 1019 N N . LYS A 1 129 ? 22.25 -9.219 -18.016 1 96.38 129 LYS A N 1
ATOM 1020 C CA . LYS A 1 129 ? 21.984 -7.824 -17.672 1 96.38 129 LYS A CA 1
ATOM 1021 C C . LYS A 1 129 ? 21.031 -7.73 -16.484 1 96.38 129 LYS A C 1
ATOM 1023 O O . LYS A 1 129 ? 21.297 -7.004 -15.523 1 96.38 129 LYS A O 1
ATOM 1028 N N . GLU A 1 130 ? 19.938 -8.461 -16.547 1 96.44 130 GLU A N 1
ATOM 1029 C CA . GLU A 1 130 ? 18.891 -8.359 -15.539 1 96.44 130 GLU A CA 1
ATOM 1030 C C . GLU A 1 130 ? 19.359 -8.945 -14.211 1 96.44 130 GLU A C 1
ATOM 1032 O O . GLU A 1 130 ? 19 -8.438 -13.141 1 96.44 130 GLU A O 1
ATOM 1037 N N . LEU A 1 131 ? 20.047 -9.961 -14.25 1 97 131 LEU A N 1
ATOM 1038 C CA . LEU A 1 131 ? 20.562 -10.547 -13.016 1 97 131 LEU A CA 1
ATOM 1039 C C . LEU A 1 131 ? 21.516 -9.594 -12.305 1 97 131 LEU A C 1
ATOM 1041 O O . LEU A 1 131 ? 21.484 -9.477 -11.078 1 97 131 LEU A O 1
ATOM 1045 N N . ASP A 1 132 ? 22.359 -8.984 -13.102 1 95.88 132 ASP A N 1
ATOM 1046 C CA . ASP A 1 132 ? 23.266 -7.996 -12.523 1 95.88 132 ASP A CA 1
ATOM 1047 C C . ASP A 1 132 ? 22.5 -6.863 -11.859 1 95.88 132 ASP A C 1
ATOM 1049 O O . ASP A 1 132 ? 22.812 -6.453 -10.742 1 95.88 132 ASP A O 1
ATOM 1053 N N . LYS A 1 133 ? 21.531 -6.434 -12.539 1 95.12 133 LYS A N 1
ATOM 1054 C CA . LYS A 1 133 ? 20.688 -5.371 -12 1 95.12 133 LYS A CA 1
ATOM 1055 C C . LYS A 1 133 ? 20 -5.812 -10.711 1 95.12 133 LYS A C 1
ATOM 1057 O O . LYS A 1 133 ? 19.984 -5.074 -9.719 1 95.12 133 LYS A O 1
ATOM 1062 N N . LEU A 1 134 ? 19.453 -6.938 -10.719 1 94.5 134 LEU A N 1
ATOM 1063 C CA . LEU A 1 134 ? 18.734 -7.48 -9.57 1 94.5 134 LEU A CA 1
ATOM 1064 C C . LEU A 1 134 ? 19.688 -7.676 -8.391 1 94.5 134 LEU A C 1
ATOM 1066 O O . LEU A 1 134 ? 19.344 -7.344 -7.254 1 94.5 134 LEU A O 1
ATOM 1070 N N . GLU A 1 135 ? 20.828 -8.164 -8.656 1 93.56 135 GLU A N 1
ATOM 1071 C CA . GLU A 1 135 ? 21.797 -8.391 -7.598 1 93.56 135 GLU A CA 1
ATOM 1072 C C . GLU A 1 135 ? 22.281 -7.07 -7 1 93.56 135 GLU A C 1
ATOM 1074 O O . GLU A 1 135 ? 22.453 -6.957 -5.785 1 93.56 135 GLU A O 1
ATOM 1079 N N . CYS A 1 136 ? 22.516 -6.125 -7.832 1 94.38 136 CYS A N 1
ATOM 1080 C CA . CYS A 1 136 ? 22.906 -4.809 -7.344 1 94.38 136 CYS A CA 1
ATOM 1081 C C . CYS A 1 136 ? 21.828 -4.215 -6.445 1 94.38 136 CYS A C 1
ATOM 1083 O O . CYS A 1 136 ? 22.125 -3.686 -5.375 1 94.38 136 CYS A O 1
ATOM 1085 N N . CYS A 1 137 ? 20.641 -4.328 -6.898 1 92.81 137 CYS A N 1
ATOM 1086 C CA . CYS A 1 137 ? 19.516 -3.83 -6.117 1 92.81 137 CYS A CA 1
ATOM 1087 C C . CYS A 1 137 ? 19.438 -4.52 -4.758 1 92.81 137 CYS A C 1
ATOM 1089 O O . CYS A 1 137 ? 19.266 -3.859 -3.732 1 92.81 137 CYS A O 1
ATOM 1091 N N . ARG A 1 138 ? 19.594 -5.75 -4.746 1 92.38 138 ARG A N 1
ATOM 1092 C CA . ARG A 1 138 ? 19.516 -6.531 -3.516 1 92.38 138 ARG A CA 1
ATOM 1093 C C . ARG A 1 138 ? 20.672 -6.188 -2.58 1 92.38 138 ARG A C 1
ATOM 1095 O O . ARG A 1 138 ? 20.5 -6.152 -1.359 1 92.38 138 ARG A O 1
ATOM 1102 N N . LYS A 1 139 ? 21.797 -6.02 -3.158 1 92.62 139 LYS A N 1
ATOM 1103 C CA . LYS A 1 139 ? 22.953 -5.625 -2.352 1 92.62 139 LYS A CA 1
ATOM 1104 C C . LYS A 1 139 ? 22.703 -4.289 -1.656 1 92.62 139 LYS A C 1
ATOM 1106 O O . LYS A 1 139 ? 23.031 -4.125 -0.48 1 92.62 139 LYS A O 1
ATOM 1111 N N . LEU A 1 140 ? 22.172 -3.439 -2.361 1 90.81 140 LEU A N 1
ATOM 1112 C CA . LEU A 1 140 ? 21.828 -2.156 -1.764 1 90.81 140 LEU A CA 1
ATOM 1113 C C . LEU A 1 140 ? 20.812 -2.334 -0.643 1 90.81 140 LEU A C 1
ATOM 1115 O O . LEU A 1 140 ? 20.953 -1.74 0.429 1 90.81 140 LEU A O 1
ATOM 1119 N N . ALA A 1 141 ? 19.828 -3.121 -0.872 1 91.5 141 ALA A N 1
ATOM 1120 C CA . ALA A 1 141 ? 18.781 -3.395 0.125 1 91.5 141 ALA A CA 1
ATOM 1121 C C . ALA A 1 141 ? 19.391 -3.975 1.399 1 91.5 141 ALA A C 1
ATOM 1123 O O . ALA A 1 141 ? 18.953 -3.664 2.506 1 91.5 141 ALA A O 1
ATOM 1124 N N . ALA A 1 142 ? 20.375 -4.766 1.242 1 90.56 142 ALA A N 1
ATOM 1125 C CA . ALA A 1 142 ? 21 -5.453 2.365 1 90.56 142 ALA A CA 1
ATOM 1126 C C . ALA A 1 142 ? 21.594 -4.461 3.359 1 90.56 142 ALA A C 1
ATOM 1128 O O . ALA A 1 142 ? 21.703 -4.758 4.551 1 90.56 142 ALA A O 1
ATOM 1129 N N . ARG A 1 143 ? 21.859 -3.295 2.902 1 88.56 143 ARG A N 1
ATOM 1130 C CA . ARG A 1 143 ? 22.422 -2.26 3.768 1 88.56 143 ARG A CA 1
ATOM 1131 C C . ARG A 1 143 ? 21.391 -1.813 4.812 1 88.56 143 ARG A C 1
ATOM 1133 O O . ARG A 1 143 ? 21.766 -1.218 5.828 1 88.56 143 ARG A O 1
ATOM 1140 N N . TYR A 1 144 ? 20.188 -2.145 4.504 1 88.94 144 TYR A N 1
ATOM 1141 C CA . TYR A 1 144 ? 19.125 -1.66 5.375 1 88.94 144 TYR A CA 1
ATOM 1142 C C . TYR A 1 144 ? 18.531 -2.799 6.191 1 88.94 144 TYR A C 1
ATOM 1144 O O . TYR A 1 144 ? 17.469 -2.639 6.82 1 88.94 144 TYR A O 1
ATOM 1152 N N . THR A 1 145 ? 19.125 -4 5.914 1 83.38 145 THR A N 1
ATOM 1153 C CA . THR A 1 145 ? 18.656 -5.141 6.699 1 83.38 145 THR A CA 1
ATOM 1154 C C . THR A 1 145 ? 19.25 -5.105 8.102 1 83.38 145 THR A C 1
ATOM 1156 O O . THR A 1 145 ? 20.422 -4.762 8.281 1 83.38 145 THR A O 1
ATOM 1159 N N . GLY A 1 146 ? 18.594 -5.648 8.945 1 66.56 146 GLY A N 1
ATOM 1160 C CA . GLY A 1 146 ? 19.109 -5.754 10.305 1 66.56 146 GLY A CA 1
ATOM 1161 C C . GLY A 1 146 ? 19.141 -4.426 11.039 1 66.56 146 GLY A C 1
ATOM 1162 O O . GLY A 1 146 ? 19.516 -4.363 12.203 1 66.56 146 GLY A O 1
ATOM 1163 N N . GLY A 1 147 ? 19.125 -3.291 10.242 1 51.31 147 GLY A N 1
ATOM 1164 C CA . GLY A 1 147 ? 19.312 -1.977 10.836 1 51.31 147 GLY A CA 1
ATOM 1165 C C . GLY A 1 147 ? 18.141 -1.53 11.68 1 51.31 147 GLY A C 1
ATOM 1166 O O . GLY A 1 147 ? 17.078 -1.176 11.156 1 51.31 147 GLY A O 1
ATOM 1167 N N . ASN A 1 148 ? 17.75 -2.152 12.641 1 41.25 148 ASN A N 1
ATOM 1168 C CA . ASN A 1 148 ? 17.078 -1.253 13.578 1 41.25 148 ASN A CA 1
ATOM 1169 C C . ASN A 1 148 ? 17.625 0.167 13.477 1 41.25 148 ASN A C 1
ATOM 1171 O O . ASN A 1 148 ? 18.844 0.367 13.453 1 41.25 148 ASN A O 1
ATOM 1175 N N . GLY A 1 149 ? 17.312 1.133 12.742 1 37.44 149 GLY A N 1
ATOM 1176 C CA . GLY A 1 149 ? 17.953 2.324 13.289 1 37.44 149 GLY A CA 1
ATOM 1177 C C . GLY A 1 149 ? 18.484 2.123 14.695 1 37.44 149 GLY A C 1
ATOM 1178 O O . GLY A 1 149 ? 19.484 2.74 15.07 1 37.44 149 GLY A O 1
ATOM 1179 N N . GLY A 1 150 ? 17.672 2.049 15.852 1 32.59 150 GLY A N 1
ATOM 1180 C CA . GLY A 1 150 ? 18.406 1.887 17.094 1 32.59 150 GLY A CA 1
ATOM 1181 C C . GLY A 1 150 ? 19.266 0.64 17.109 1 32.59 150 GLY A C 1
ATOM 1182 O O . GLY A 1 150 ? 19.156 -0.217 16.234 1 32.59 150 GLY A O 1
ATOM 1183 N N . THR A 1 151 ? 20.359 0.546 18.109 1 30.52 151 THR A N 1
ATOM 1184 C CA . THR A 1 151 ? 21.344 -0.324 18.75 1 30.52 151 THR A CA 1
ATOM 1185 C C . THR A 1 151 ? 20.781 -1.729 18.938 1 30.52 151 THR A C 1
ATOM 1187 O O . THR A 1 151 ? 21.438 -2.594 19.516 1 30.52 151 THR A O 1
ATOM 1190 N N . GLN A 1 152 ? 19.578 -2.027 19.125 1 28.31 152 GLN A N 1
ATOM 1191 C CA . GLN A 1 152 ? 19.5 -3.361 19.719 1 28.31 152 GLN A CA 1
ATOM 1192 C C . GLN A 1 152 ? 19.828 -4.438 18.688 1 28.31 152 GLN A C 1
ATOM 1194 O O . GLN A 1 152 ? 19.359 -4.379 17.547 1 28.31 152 GLN A O 1
ATOM 1199 N N . ARG A 1 153 ? 20.969 -5.148 18.875 1 31.02 153 ARG A N 1
ATOM 1200 C CA . ARG A 1 153 ? 21.578 -6.375 18.375 1 31.02 153 ARG A CA 1
ATOM 1201 C C . ARG A 1 153 ? 20.531 -7.434 18.078 1 31.02 153 ARG A C 1
ATOM 1203 O O . ARG A 1 153 ? 20.281 -8.312 18.906 1 31.02 153 ARG A O 1
ATOM 1210 N N . GLY A 1 154 ? 19.281 -7.176 17.859 1 32.09 154 GLY A N 1
ATOM 1211 C CA . GLY A 1 154 ? 18.641 -8.469 17.641 1 32.09 154 GLY A CA 1
ATOM 1212 C C . GLY A 1 154 ? 19.219 -9.234 16.469 1 32.09 154 GLY A C 1
ATOM 1213 O O . GLY A 1 154 ? 20.016 -8.68 15.688 1 32.09 154 GLY A O 1
ATOM 1214 N N . GLN A 1 155 ? 19 -10.578 16.422 1 32.41 155 GLN A N 1
ATOM 1215 C CA . GLN A 1 155 ? 19.547 -11.555 15.484 1 32.41 155 GLN A CA 1
ATOM 1216 C C . GLN A 1 155 ? 19.438 -11.062 14.047 1 32.41 155 GLN A C 1
ATOM 1218 O O . GLN A 1 155 ? 18.453 -10.445 13.672 1 32.41 155 GLN A O 1
ATOM 1223 N N . PRO A 1 156 ? 20.516 -10.828 13.422 1 33.78 156 PRO A N 1
ATOM 1224 C CA . PRO A 1 156 ? 20.578 -10.461 12 1 33.78 156 PRO A CA 1
ATOM 1225 C C . PRO A 1 156 ? 19.453 -11.102 11.188 1 33.78 156 PRO A C 1
ATOM 1227 O O . PRO A 1 156 ? 19.234 -12.312 11.281 1 33.78 156 PRO A O 1
ATOM 1230 N N . ALA A 1 157 ? 18.375 -10.391 11.016 1 38.41 157 ALA A N 1
ATOM 1231 C CA . ALA A 1 157 ? 17.469 -10.938 10.008 1 38.41 157 ALA A CA 1
ATOM 1232 C C . ALA A 1 157 ? 18.234 -11.484 8.805 1 38.41 157 ALA A C 1
ATOM 1234 O O . ALA A 1 157 ? 19.234 -10.906 8.391 1 38.41 157 ALA A O 1
ATOM 1235 N N . VAL A 1 158 ? 18.281 -12.727 8.648 1 39.03 158 VAL A N 1
ATOM 1236 C CA . VAL A 1 158 ? 18.891 -13.383 7.496 1 39.03 158 VAL A CA 1
ATOM 1237 C C . VAL A 1 158 ? 18.484 -12.664 6.215 1 39.03 158 VAL A C 1
ATOM 1239 O O . VAL A 1 158 ? 17.297 -12.391 6 1 39.03 158 VAL A O 1
ATOM 1242 N N . ALA A 1 159 ? 19.375 -11.867 5.711 1 40.69 159 ALA A N 1
ATOM 1243 C CA . ALA A 1 159 ? 19.156 -11.227 4.418 1 40.69 159 ALA A CA 1
ATOM 1244 C C . ALA A 1 159 ? 18.391 -12.141 3.467 1 40.69 159 ALA A C 1
ATOM 1246 O O . ALA A 1 159 ? 18.562 -13.359 3.496 1 40.69 159 ALA A O 1
ATOM 1247 N N . TYR A 1 160 ? 17.453 -11.633 2.842 1 39.03 160 TYR A N 1
ATOM 1248 C CA . TYR A 1 160 ? 16.703 -12.336 1.804 1 39.03 160 TYR A CA 1
ATOM 1249 C C . TYR A 1 160 ? 17.641 -13.047 0.842 1 39.03 160 TYR A C 1
ATOM 1251 O O . TYR A 1 160 ? 18.562 -12.438 0.296 1 39.03 160 TYR A O 1
ATOM 1259 N N . GLY A 1 161 ? 17.609 -14.461 0.864 1 42.22 161 GLY A N 1
ATOM 1260 C CA . GLY A 1 161 ? 18.359 -15.328 -0.026 1 42.22 161 GLY A CA 1
ATOM 1261 C C . GLY A 1 161 ? 19.594 -15.922 0.625 1 42.22 161 GLY A C 1
ATOM 1262 O O . GLY A 1 161 ? 20.359 -16.641 -0.02 1 42.22 161 GLY A O 1
ATOM 1263 N N . ALA A 1 162 ? 19.984 -15.242 1.756 1 43.66 162 ALA A N 1
ATOM 1264 C CA . ALA A 1 162 ? 21.172 -15.859 2.342 1 43.66 162 ALA A CA 1
ATOM 1265 C C . ALA A 1 162 ? 20.844 -17.234 2.908 1 43.66 162 ALA A C 1
ATOM 1267 O O . ALA A 1 162 ? 19.734 -17.469 3.389 1 43.66 162 ALA A O 1
ATOM 1268 N N . ALA A 1 163 ? 21.641 -18.203 2.508 1 39.44 163 ALA A N 1
ATOM 1269 C CA . ALA A 1 163 ? 21.562 -19.547 3.07 1 39.44 163 ALA A CA 1
ATOM 1270 C C . ALA A 1 163 ? 21.531 -19.5 4.594 1 39.44 163 ALA A C 1
ATOM 1272 O O . ALA A 1 163 ? 22.406 -18.906 5.219 1 39.44 163 ALA A O 1
ATOM 1273 N N . THR A 1 164 ? 20.375 -19.422 5.238 1 44.91 164 THR A N 1
ATOM 1274 C CA . THR A 1 164 ? 20.344 -19.562 6.691 1 44.91 164 THR A CA 1
ATOM 1275 C C . THR A 1 164 ? 21.031 -20.859 7.117 1 44.91 164 THR A C 1
ATOM 1277 O O . THR A 1 164 ? 21.062 -21.828 6.363 1 44.91 164 THR A O 1
ATOM 1280 N N . THR A 1 165 ? 21.875 -20.719 8.062 1 44.56 165 THR A N 1
ATOM 1281 C CA . THR A 1 165 ? 22.438 -21.938 8.641 1 44.56 165 THR A CA 1
ATOM 1282 C C . THR A 1 165 ? 21.328 -22.859 9.141 1 44.56 165 THR A C 1
ATOM 1284 O O . THR A 1 165 ? 20.203 -22.422 9.375 1 44.56 165 THR A O 1
ATOM 1287 N N . ARG A 1 166 ? 21.625 -24.219 9.078 1 39.88 166 ARG A N 1
ATOM 1288 C CA . ARG A 1 166 ? 20.719 -25.25 9.586 1 39.88 166 ARG A CA 1
ATOM 1289 C C . ARG A 1 166 ? 20.109 -24.812 10.914 1 39.88 166 ARG A C 1
ATOM 1291 O O . ARG A 1 166 ? 18.922 -25.062 11.156 1 39.88 166 ARG A O 1
ATOM 1298 N N . GLU A 1 167 ? 20.875 -24.234 11.734 1 43.62 167 GLU A N 1
ATOM 1299 C CA . GLU A 1 167 ? 20.438 -23.812 13.062 1 43.62 167 GLU A CA 1
ATOM 1300 C C . GLU A 1 167 ? 19.453 -22.656 12.969 1 43.62 167 GLU A C 1
ATOM 1302 O O . GLU A 1 167 ? 18.453 -22.625 13.688 1 43.62 167 GLU A O 1
ATOM 1307 N N . GLN A 1 168 ? 19.688 -21.719 12.164 1 46.62 168 GLN A N 1
ATOM 1308 C CA . GLN A 1 168 ? 18.766 -20.594 11.953 1 46.62 168 GLN A CA 1
ATOM 1309 C C . GLN A 1 168 ? 17.5 -21.047 11.242 1 46.62 168 GLN A C 1
ATOM 1311 O O . GLN A 1 168 ? 16.422 -20.516 11.492 1 46.62 168 GLN A O 1
ATOM 1316 N N . GLN A 1 169 ? 17.766 -22.094 10.359 1 44.88 169 GLN A N 1
ATOM 1317 C CA . GLN A 1 169 ? 16.625 -22.766 9.727 1 44.88 169 GLN A CA 1
ATOM 1318 C C . GLN A 1 169 ? 15.758 -23.484 10.766 1 44.88 169 GLN A C 1
ATOM 1320 O O . GLN A 1 169 ? 14.547 -23.609 10.586 1 44.88 169 GLN A O 1
ATOM 1325 N N . GLN A 1 170 ? 16.422 -23.984 11.734 1 44.06 170 GLN A N 1
ATOM 1326 C CA . GLN A 1 170 ? 15.727 -24.734 12.766 1 44.06 170 GLN A CA 1
ATOM 1327 C C . GLN A 1 170 ? 14.961 -23.812 13.711 1 44.06 170 GLN A C 1
ATOM 1329 O O . GLN A 1 170 ? 14.023 -24.234 14.383 1 44.06 170 GLN A O 1
ATOM 1334 N N . GLN A 1 171 ? 15.492 -22.688 14.094 1 47.66 171 GLN A N 1
ATOM 1335 C CA . GLN A 1 171 ? 14.758 -21.844 15.039 1 47.66 171 GLN A CA 1
ATOM 1336 C C . GLN A 1 171 ? 13.609 -21.125 14.344 1 47.66 171 GLN A C 1
ATOM 1338 O O . GLN A 1 171 ? 13.82 -20.375 13.383 1 47.66 171 GLN A O 1
ATOM 1343 N N . GLN A 1 172 ? 12.484 -21.672 14.344 1 57.25 172 GLN A N 1
ATOM 1344 C CA . GLN A 1 172 ? 11.234 -21.375 13.656 1 57.25 172 GLN A CA 1
ATOM 1345 C C . GLN A 1 172 ? 10.828 -19.906 13.844 1 57.25 172 GLN A C 1
ATOM 1347 O O . GLN A 1 172 ? 10.234 -19.562 14.859 1 57.25 172 GLN A O 1
ATOM 1352 N N . ARG A 1 173 ? 11.562 -18.984 13.305 1 67.81 173 ARG A N 1
ATOM 1353 C CA . ARG A 1 173 ? 11.07 -17.609 13.383 1 67.81 173 ARG A CA 1
ATOM 1354 C C . ARG A 1 173 ? 9.742 -17.453 12.641 1 67.81 173 ARG A C 1
ATOM 1356 O O . ARG A 1 173 ? 9.531 -18.094 11.609 1 67.81 173 ARG A O 1
ATOM 1363 N N . PRO A 1 174 ? 8.898 -16.75 13.258 1 85.19 174 PRO A N 1
ATOM 1364 C CA . PRO A 1 174 ? 7.633 -16.5 12.57 1 85.19 174 PRO A CA 1
ATOM 1365 C C . PRO A 1 174 ? 7.824 -15.812 11.219 1 85.19 174 PRO A C 1
ATOM 1367 O O . PRO A 1 174 ? 8.797 -15.07 11.023 1 85.19 174 PRO A O 1
ATOM 1370 N N . ALA A 1 175 ? 7.098 -16.219 10.281 1 92.62 175 ALA A N 1
ATOM 1371 C CA . ALA A 1 175 ? 7.121 -15.57 8.969 1 92.62 175 ALA A CA 1
ATOM 1372 C C . ALA A 1 175 ? 6.953 -14.055 9.102 1 92.62 175 ALA A C 1
ATOM 1374 O O . ALA A 1 175 ? 6.184 -13.586 9.938 1 92.62 175 ALA A O 1
ATOM 1375 N N . ALA A 1 176 ? 7.723 -13.383 8.281 1 93.38 176 ALA A N 1
ATOM 1376 C CA . ALA A 1 176 ? 7.637 -11.93 8.273 1 93.38 176 ALA A CA 1
ATOM 1377 C C . ALA A 1 176 ? 7.164 -11.414 6.91 1 93.38 176 ALA A C 1
ATOM 1379 O O . ALA A 1 176 ? 7.582 -11.93 5.871 1 93.38 176 ALA A O 1
ATOM 1380 N N . GLY A 1 177 ? 6.246 -10.492 6.949 1 93.75 177 GLY A N 1
ATOM 1381 C CA . GLY A 1 177 ? 5.734 -9.812 5.773 1 93.75 177 GLY A CA 1
ATOM 1382 C C . GLY A 1 177 ? 5.57 -8.312 5.973 1 93.75 177 GLY A C 1
ATOM 1383 O O . GLY A 1 177 ? 5.73 -7.812 7.086 1 93.75 177 GLY A O 1
ATOM 1384 N N . TRP A 1 178 ? 5.379 -7.605 4.867 1 91.19 178 TRP A N 1
ATOM 1385 C CA . TRP A 1 178 ? 5.148 -6.172 4.996 1 91.19 178 TRP A CA 1
ATOM 1386 C C . TRP A 1 178 ? 3.912 -5.891 5.844 1 91.19 178 TRP A C 1
ATOM 1388 O O . TRP A 1 178 ? 2.836 -6.438 5.582 1 91.19 178 TRP A O 1
ATOM 1398 N N . GLY A 1 179 ? 4.09 -5.113 6.871 1 89.62 179 GLY A N 1
ATOM 1399 C CA . GLY A 1 179 ? 3.016 -4.887 7.824 1 89.62 179 GLY A CA 1
ATOM 1400 C C . GLY A 1 179 ? 2.932 -5.957 8.891 1 89.62 179 GLY A C 1
ATOM 1401 O O . GLY A 1 179 ? 2.064 -5.902 9.766 1 89.62 179 GLY A O 1
ATOM 1402 N N . GLY A 1 180 ? 3.777 -6.953 8.766 1 91.5 180 GLY A N 1
ATOM 1403 C CA . GLY A 1 180 ? 3.811 -8.062 9.703 1 91.5 180 GLY A CA 1
ATOM 1404 C C . GLY A 1 180 ? 5.219 -8.492 10.078 1 91.5 180 GLY A C 1
ATOM 1405 O O . GLY A 1 180 ? 5.555 -9.672 10.008 1 91.5 180 GLY A O 1
ATOM 1406 N N . GLY A 1 181 ? 6.051 -7.543 10.32 1 89.25 181 GLY A N 1
ATOM 1407 C CA . GLY A 1 181 ? 7.348 -7.871 10.891 1 89.25 181 GLY A CA 1
ATOM 1408 C C . GLY A 1 181 ? 8.484 -7.75 9.891 1 89.25 181 GLY A C 1
ATOM 1409 O O . GLY A 1 181 ? 9.648 -7.91 10.25 1 89.25 181 GLY A O 1
ATOM 1410 N N . MET A 1 182 ? 8.258 -7.48 8.648 1 91 182 MET A N 1
ATOM 1411 C CA . MET A 1 182 ? 9.297 -7.309 7.637 1 91 182 MET A CA 1
ATOM 1412 C C . MET A 1 182 ? 10.031 -5.984 7.832 1 91 182 MET A C 1
ATOM 1414 O O . MET A 1 182 ? 9.406 -4.934 7.949 1 91 182 MET A O 1
ATOM 1418 N N . ASP A 1 183 ? 11.344 -6.051 7.891 1 90.06 183 ASP A N 1
ATOM 1419 C CA . ASP A 1 183 ? 12.109 -4.824 8.086 1 90.06 183 ASP A CA 1
ATOM 1420 C C . ASP A 1 183 ? 12.367 -4.121 6.75 1 90.06 183 ASP A C 1
ATOM 1422 O O . ASP A 1 183 ? 11.992 -4.629 5.691 1 90.06 183 ASP A O 1
ATOM 1426 N N . LEU A 1 184 ? 13.031 -3.012 6.809 1 90.5 184 LEU A N 1
ATOM 1427 C CA . LEU A 1 184 ? 13.203 -2.16 5.637 1 90.5 184 LEU A CA 1
ATOM 1428 C C . LEU A 1 184 ? 14.039 -2.859 4.574 1 90.5 184 LEU A C 1
ATOM 1430 O O . LEU A 1 184 ? 13.695 -2.842 3.391 1 90.5 184 LEU A O 1
ATOM 1434 N N . GLY A 1 185 ? 15.141 -3.445 4.988 1 91.06 185 GLY A N 1
ATOM 1435 C CA . GLY A 1 185 ? 16.016 -4.117 4.035 1 91.06 185 GLY A CA 1
ATOM 1436 C C . GLY A 1 185 ? 15.32 -5.242 3.285 1 91.06 185 GLY A C 1
ATOM 1437 O O . GLY A 1 185 ? 15.438 -5.348 2.062 1 91.06 185 GLY A O 1
ATOM 1438 N N . ASN A 1 186 ? 14.602 -6.031 4.023 1 91.69 186 ASN A N 1
ATOM 1439 C CA . ASN A 1 186 ? 13.867 -7.133 3.408 1 91.69 186 ASN A CA 1
ATOM 1440 C C . ASN A 1 186 ? 12.734 -6.621 2.514 1 91.69 186 ASN A C 1
ATOM 1442 O O . ASN A 1 186 ? 12.453 -7.215 1.472 1 91.69 186 ASN A O 1
ATOM 1446 N N . TRP A 1 187 ? 12.102 -5.594 2.973 1 91.88 187 TRP A N 1
ATOM 1447 C CA . TRP A 1 187 ? 11.07 -4.996 2.135 1 91.88 187 TRP A CA 1
ATOM 1448 C C . TRP A 1 187 ? 11.664 -4.465 0.835 1 91.88 187 TRP A C 1
ATOM 1450 O O . TRP A 1 187 ? 11.109 -4.684 -0.244 1 91.88 187 TRP A O 1
ATOM 1460 N N . MET A 1 188 ? 12.805 -3.809 0.906 1 90.5 188 MET A N 1
ATOM 1461 C CA . MET A 1 188 ? 13.484 -3.287 -0.274 1 90.5 188 MET A CA 1
ATOM 1462 C C . MET A 1 188 ? 13.93 -4.422 -1.194 1 90.5 188 MET A C 1
ATOM 1464 O O . MET A 1 188 ? 13.797 -4.324 -2.416 1 90.5 188 MET A O 1
ATOM 1468 N N . ALA A 1 189 ? 14.406 -5.449 -0.606 1 91.88 189 ALA A N 1
ATOM 1469 C CA . ALA A 1 189 ? 14.812 -6.609 -1.396 1 91.88 189 ALA A CA 1
ATOM 1470 C C . ALA A 1 189 ? 13.617 -7.23 -2.113 1 91.88 189 ALA A C 1
ATOM 1472 O O . ALA A 1 189 ? 13.727 -7.625 -3.277 1 91.88 189 ALA A O 1
ATOM 1473 N N . ALA A 1 190 ? 12.531 -7.352 -1.388 1 92.19 190 ALA A N 1
ATOM 1474 C CA . ALA A 1 190 ? 11.312 -7.875 -2.002 1 92.19 190 ALA A CA 1
ATOM 1475 C C . ALA A 1 190 ? 10.852 -6.977 -3.146 1 92.19 190 ALA A C 1
ATOM 1477 O O . ALA A 1 190 ? 10.352 -7.465 -4.164 1 92.19 190 ALA A O 1
ATOM 1478 N N . GLN A 1 191 ? 11.023 -5.703 -2.953 1 89.44 191 GLN A N 1
ATOM 1479 C CA . GLN A 1 191 ? 10.672 -4.762 -4.012 1 89.44 191 GLN A CA 1
ATOM 1480 C C . GLN A 1 191 ? 11.57 -4.949 -5.234 1 89.44 191 GLN A C 1
ATOM 1482 O O . GLN A 1 191 ? 11.109 -4.832 -6.371 1 89.44 191 GLN A O 1
ATOM 1487 N N . CYS A 1 192 ? 12.859 -5.211 -5.004 1 91.31 192 CYS A N 1
ATOM 1488 C CA . CYS A 1 192 ? 13.766 -5.504 -6.109 1 91.31 192 CYS A CA 1
ATOM 1489 C C . CYS A 1 192 ? 13.227 -6.648 -6.965 1 91.31 192 CYS A C 1
ATOM 1491 O O . CYS A 1 192 ? 13.188 -6.543 -8.188 1 91.31 192 CYS A O 1
ATOM 1493 N N . ALA A 1 193 ? 12.781 -7.645 -6.266 1 92.69 193 ALA A N 1
ATOM 1494 C CA . ALA A 1 193 ? 12.266 -8.828 -6.953 1 92.69 193 ALA A CA 1
ATOM 1495 C C . ALA A 1 193 ? 10.938 -8.516 -7.648 1 92.69 193 ALA A C 1
ATOM 1497 O O . ALA A 1 193 ? 10.727 -8.922 -8.797 1 92.69 193 ALA A O 1
ATOM 1498 N N . ALA A 1 194 ? 10.102 -7.797 -6.961 1 90 194 ALA A N 1
ATOM 1499 C CA . ALA A 1 194 ? 8.773 -7.496 -7.492 1 90 194 ALA A CA 1
ATOM 1500 C C . ALA A 1 194 ? 8.867 -6.645 -8.758 1 90 194 ALA A C 1
ATOM 1502 O O . ALA A 1 194 ? 8.031 -6.762 -9.656 1 90 194 ALA A O 1
ATOM 1503 N N . LYS A 1 195 ? 9.844 -5.844 -8.875 1 87.06 195 LYS A N 1
ATOM 1504 C CA . LYS A 1 195 ? 10.016 -4.957 -10.023 1 87.06 195 LYS A CA 1
ATOM 1505 C C . LYS A 1 195 ? 10.602 -5.703 -11.219 1 87.06 195 LYS A C 1
ATOM 1507 O O . LYS A 1 195 ? 10.555 -5.215 -12.344 1 87.06 195 LYS A O 1
ATOM 1512 N N . SER A 1 196 ? 11.18 -6.84 -10.945 1 89.81 196 SER A N 1
ATOM 1513 C CA . SER A 1 196 ? 11.758 -7.68 -11.984 1 89.81 196 SER A CA 1
ATOM 1514 C C . SER A 1 196 ? 10.797 -8.789 -12.391 1 89.81 196 SER A C 1
ATOM 1516 O O . SER A 1 196 ? 10.953 -9.945 -11.977 1 89.81 196 SER A O 1
ATOM 1518 N N . ASN A 1 197 ? 9.859 -8.477 -13.211 1 88.94 197 ASN A N 1
ATOM 1519 C CA . ASN A 1 197 ? 8.727 -9.352 -13.492 1 88.94 197 ASN A CA 1
ATOM 1520 C C . ASN A 1 197 ? 9.172 -10.641 -14.18 1 88.94 197 ASN A C 1
ATOM 1522 O O . ASN A 1 197 ? 8.531 -11.68 -14.031 1 88.94 197 ASN A O 1
ATOM 1526 N N . ILE A 1 198 ? 10.281 -10.539 -14.969 1 92.81 198 ILE A N 1
ATOM 1527 C CA . ILE A 1 198 ? 10.703 -11.719 -15.703 1 92.81 198 ILE A CA 1
ATOM 1528 C C . ILE A 1 198 ? 11.547 -12.617 -14.805 1 92.81 198 ILE A C 1
ATOM 1530 O O . ILE A 1 198 ? 11.273 -13.812 -14.672 1 92.81 198 ILE A O 1
ATOM 1534 N N . LEU A 1 199 ? 12.5 -12.062 -14.078 1 95.88 199 LEU A N 1
ATOM 1535 C CA . LEU A 1 199 ? 13.383 -12.883 -13.25 1 95.88 199 LEU A CA 1
ATOM 1536 C C . LEU A 1 199 ? 12.906 -12.898 -11.805 1 95.88 199 LEU A C 1
ATOM 1538 O O . LEU A 1 199 ? 12.797 -13.969 -11.195 1 95.88 199 LEU A O 1
ATOM 1542 N N . GLY A 1 200 ? 12.539 -11.75 -11.305 1 94.88 200 GLY A N 1
ATOM 1543 C CA . GLY A 1 200 ? 12.344 -11.562 -9.883 1 94.88 200 GLY A CA 1
ATOM 1544 C C . GLY A 1 200 ? 11.086 -12.234 -9.352 1 94.88 200 GLY A C 1
ATOM 1545 O O . GLY A 1 200 ? 11.039 -12.664 -8.195 1 94.88 200 GLY A O 1
ATOM 1546 N N . TRP A 1 201 ? 10.078 -12.398 -10.141 1 94 201 TRP A N 1
ATOM 1547 C CA . TRP A 1 201 ? 8.789 -12.93 -9.703 1 94 201 TRP A CA 1
ATOM 1548 C C . TRP A 1 201 ? 8.922 -14.391 -9.273 1 94 201 TRP A C 1
ATOM 1550 O O . TRP A 1 201 ? 8.023 -14.938 -8.625 1 94 201 TRP A O 1
ATOM 1560 N N . SER A 1 202 ? 10.078 -15.023 -9.531 1 96.81 202 SER A N 1
ATOM 1561 C CA . SER A 1 202 ? 10.234 -16.453 -9.227 1 96.81 202 SER A CA 1
ATOM 1562 C C . SER A 1 202 ? 10.969 -16.656 -7.906 1 96.81 202 SER A C 1
ATOM 1564 O O . SER A 1 202 ? 11.25 -17.797 -7.52 1 96.81 202 SER A O 1
ATOM 1566 N N . VAL A 1 203 ? 11.328 -15.594 -7.281 1 96.56 203 VAL A N 1
ATOM 1567 C CA . VAL A 1 203 ? 11.812 -15.766 -5.918 1 96.56 203 VAL A CA 1
ATOM 1568 C C . VAL A 1 203 ? 10.641 -16.078 -4.984 1 96.56 203 VAL A C 1
ATOM 1570 O O . VAL A 1 203 ? 10.344 -15.289 -4.078 1 96.56 203 VAL A O 1
ATOM 1573 N N . TYR A 1 204 ? 10.133 -17.234 -5.09 1 97.88 204 TYR A N 1
ATOM 1574 C CA . TYR A 1 204 ? 8.844 -17.641 -4.539 1 97.88 204 TYR A CA 1
ATOM 1575 C C . TYR A 1 204 ? 8.852 -17.562 -3.016 1 97.88 204 TYR A C 1
ATOM 1577 O O . TYR A 1 204 ? 7.852 -17.188 -2.402 1 97.88 204 TYR A O 1
ATOM 1585 N N . ASP A 1 205 ? 9.93 -17.922 -2.381 1 96.75 205 ASP A N 1
ATOM 1586 C CA . ASP A 1 205 ? 10 -17.984 -0.924 1 96.75 205 ASP A CA 1
ATOM 1587 C C . ASP A 1 205 ? 9.734 -16.609 -0.297 1 96.75 205 ASP A C 1
ATOM 1589 O O . ASP A 1 205 ? 9.039 -16.516 0.712 1 96.75 205 ASP A O 1
ATOM 1593 N N . VAL A 1 206 ? 10.227 -15.578 -0.948 1 95.75 206 VAL A N 1
ATOM 1594 C CA . VAL A 1 206 ? 10.078 -14.219 -0.443 1 95.75 206 VAL A CA 1
ATOM 1595 C C . VAL A 1 206 ? 8.602 -13.82 -0.466 1 95.75 206 VAL A C 1
ATOM 1597 O O . VAL A 1 206 ? 8.07 -13.328 0.531 1 95.75 206 VAL A O 1
ATOM 1600 N N . PHE A 1 207 ? 7.969 -14.109 -1.506 1 96.5 207 PHE A N 1
ATOM 1601 C CA . PHE A 1 207 ? 6.582 -13.688 -1.674 1 96.5 207 PHE A CA 1
ATOM 1602 C C . PHE A 1 207 ? 5.645 -14.586 -0.877 1 96.5 207 PHE A C 1
ATOM 1604 O O . PHE A 1 207 ? 4.664 -14.109 -0.298 1 96.5 207 PHE A O 1
ATOM 1611 N N . LEU A 1 208 ? 5.93 -15.859 -0.845 1 97.81 208 LEU A N 1
ATOM 1612 C CA . LEU A 1 208 ? 5.117 -16.766 -0.041 1 97.81 208 LEU A CA 1
ATOM 1613 C C . LEU A 1 208 ? 5.223 -16.422 1.44 1 97.81 208 LEU A C 1
ATOM 1615 O O . LEU A 1 208 ? 4.234 -16.5 2.172 1 97.81 208 LEU A O 1
ATOM 1619 N N . GLU A 1 209 ? 6.402 -16.078 1.891 1 96.81 209 GLU A N 1
ATOM 1620 C CA . GLU A 1 209 ? 6.559 -15.68 3.287 1 96.81 209 GLU A CA 1
ATOM 1621 C C . GLU A 1 209 ? 5.707 -14.453 3.615 1 96.81 209 GLU A C 1
ATOM 1623 O O . GLU A 1 209 ? 5.145 -14.359 4.707 1 96.81 209 GLU A O 1
ATOM 1628 N N . ASN A 1 210 ? 5.703 -13.555 2.678 1 95.81 210 ASN A N 1
ATOM 1629 C CA . ASN A 1 210 ? 4.863 -12.375 2.854 1 95.81 210 ASN A CA 1
ATOM 1630 C C . ASN A 1 210 ? 3.408 -12.758 3.115 1 95.81 210 ASN A C 1
ATOM 1632 O O . ASN A 1 210 ? 2.744 -12.148 3.957 1 95.81 210 ASN A O 1
ATOM 1636 N N . TYR A 1 211 ? 2.889 -13.75 2.43 1 97.25 211 TYR A N 1
ATOM 1637 C CA . TYR A 1 211 ? 1.528 -14.234 2.645 1 97.25 211 TYR A CA 1
ATOM 1638 C C . TYR A 1 211 ? 1.419 -14.984 3.963 1 97.25 211 TYR A C 1
ATOM 1640 O O . TYR A 1 211 ? 0.457 -14.805 4.711 1 97.25 211 TYR A O 1
ATOM 1648 N N . LEU A 1 212 ? 2.395 -15.766 4.309 1 96.5 212 LEU A N 1
ATOM 1649 C CA . LEU A 1 212 ? 2.369 -16.594 5.512 1 96.5 212 LEU A CA 1
ATOM 1650 C C . LEU A 1 212 ? 2.455 -15.727 6.766 1 96.5 212 LEU A C 1
ATOM 1652 O O . LEU A 1 212 ? 2.094 -16.172 7.855 1 96.5 212 LEU A O 1
ATOM 1656 N N . ALA A 1 213 ? 2.924 -14.516 6.637 1 95.56 213 ALA A N 1
ATOM 1657 C CA . ALA A 1 213 ? 2.959 -13.586 7.758 1 95.56 213 ALA A CA 1
ATOM 1658 C C . ALA A 1 213 ? 1.552 -13.141 8.148 1 95.56 213 ALA A C 1
ATOM 1660 O O . ALA A 1 213 ? 1.327 -12.68 9.266 1 95.56 213 ALA A O 1
ATOM 1661 N N . HIS A 1 214 ? 0.633 -13.281 7.211 1 96 214 HIS A N 1
ATOM 1662 C CA . HIS A 1 214 ? -0.687 -12.711 7.449 1 96 214 HIS A CA 1
ATOM 1663 C C . HIS A 1 214 ? -1.764 -13.789 7.461 1 96 214 HIS A C 1
ATOM 1665 O O . HIS A 1 214 ? -2.867 -13.562 7.961 1 96 214 HIS A O 1
ATOM 1671 N N . PHE A 1 215 ? -1.459 -14.93 6.91 1 96.88 215 PHE A N 1
ATOM 1672 C CA . PHE A 1 215 ? -2.424 -16.016 6.828 1 96.88 215 PHE A CA 1
ATOM 1673 C C . PHE A 1 215 ? -1.832 -17.312 7.387 1 96.88 215 PHE A C 1
ATOM 1675 O O . PHE A 1 215 ? -0.667 -17.625 7.137 1 96.88 215 PHE A O 1
ATOM 1682 N N . PRO A 1 216 ? -2.629 -18 8.18 1 96.19 216 PRO A N 1
ATOM 1683 C CA . PRO A 1 216 ? -2.15 -19.328 8.578 1 96.19 216 PRO A CA 1
ATOM 1684 C C . PRO A 1 216 ? -1.981 -20.281 7.387 1 96.19 216 PRO A C 1
ATOM 1686 O O . PRO A 1 216 ? -2.611 -20.078 6.344 1 96.19 216 PRO A O 1
ATOM 1689 N N . GLN A 1 217 ? -1.182 -21.188 7.535 1 95 217 GLN A N 1
ATOM 1690 C CA . GLN A 1 217 ? -0.812 -22.109 6.457 1 95 217 GLN A CA 1
ATOM 1691 C C . GLN A 1 217 ? -2.039 -22.812 5.891 1 95 217 GLN A C 1
ATOM 1693 O O . GLN A 1 217 ? -2.092 -23.125 4.699 1 95 217 GLN A O 1
ATOM 1698 N N . GLU A 1 218 ? -3.096 -23 6.727 1 96.38 218 GLU A N 1
ATOM 1699 C CA . GLU A 1 218 ? -4.293 -23.719 6.301 1 96.38 218 GLU A CA 1
ATOM 1700 C C . GLU A 1 218 ? -5.074 -22.922 5.258 1 96.38 218 GLU A C 1
ATOM 1702 O O . GLU A 1 218 ? -5.938 -23.469 4.57 1 96.38 218 GLU A O 1
ATOM 1707 N N . GLN A 1 219 ? -4.777 -21.703 5.137 1 97.81 219 GLN A N 1
ATOM 1708 C CA . GLN A 1 219 ? -5.492 -20.859 4.191 1 97.81 219 GLN A CA 1
ATOM 1709 C C . GLN A 1 219 ? -4.727 -20.734 2.877 1 97.81 219 GLN A C 1
ATOM 1711 O O . GLN A 1 219 ? -5.18 -20.047 1.951 1 97.81 219 GLN A O 1
ATOM 1716 N N . LEU A 1 220 ? -3.57 -21.344 2.766 1 97.88 220 LEU A N 1
ATOM 1717 C CA . LEU A 1 220 ? -2.717 -21.25 1.586 1 97.88 220 LEU A CA 1
ATOM 1718 C C . LEU A 1 220 ? -2.439 -22.625 0.999 1 97.88 220 LEU A C 1
ATOM 1720 O O . LEU A 1 220 ? -1.889 -23.5 1.679 1 97.88 220 LEU A O 1
ATOM 1724 N N . LEU A 1 221 ? -2.857 -22.844 -0.184 1 97.81 221 LEU A N 1
ATOM 1725 C CA . LEU A 1 221 ? -2.547 -24.047 -0.928 1 97.81 221 LEU A CA 1
ATOM 1726 C C . LEU A 1 221 ? -1.539 -23.766 -2.037 1 97.81 221 LEU A C 1
ATOM 1728 O O . LEU A 1 221 ? -1.817 -22.984 -2.949 1 97.81 221 LEU A O 1
ATOM 1732 N N . VAL A 1 222 ? -0.403 -24.344 -1.955 1 98.06 222 VAL A N 1
ATOM 1733 C CA . VAL A 1 222 ? 0.635 -24.203 -2.971 1 98.06 222 VAL A CA 1
ATOM 1734 C C . VAL A 1 222 ? 0.612 -25.422 -3.902 1 98.06 222 VAL A C 1
ATOM 1736 O O . VAL A 1 222 ? 0.687 -26.562 -3.449 1 98.06 222 VAL A O 1
ATOM 1739 N N . LEU A 1 223 ? 0.455 -25.188 -5.176 1 97 223 LEU A N 1
ATOM 1740 C CA . LEU A 1 223 ? 0.441 -26.188 -6.234 1 97 223 LEU A CA 1
ATOM 1741 C C . LEU A 1 223 ? 1.57 -25.938 -7.23 1 97 223 LEU A C 1
ATOM 1743 O O . LEU A 1 223 ? 2.219 -24.891 -7.191 1 97 223 LEU A O 1
ATOM 1747 N N . TYR A 1 224 ? 1.777 -26.922 -8.047 1 95.44 224 TYR A N 1
ATOM 1748 C CA . TYR A 1 224 ? 2.854 -26.844 -9.023 1 95.44 224 TYR A CA 1
ATOM 1749 C C . TYR A 1 224 ? 2.344 -27.188 -10.422 1 95.44 224 TYR A C 1
ATOM 1751 O O . TYR A 1 224 ? 1.526 -28.094 -10.586 1 95.44 224 TYR A O 1
ATOM 1759 N N . THR A 1 225 ? 2.82 -26.453 -11.367 1 92.44 225 THR A N 1
ATOM 1760 C CA . THR A 1 225 ? 2.385 -26.688 -12.734 1 92.44 225 THR A CA 1
ATOM 1761 C C . THR A 1 225 ? 2.715 -28.109 -13.172 1 92.44 225 THR A C 1
ATOM 1763 O O . THR A 1 225 ? 1.99 -28.703 -13.977 1 92.44 225 THR A O 1
ATOM 1766 N N . ASP A 1 226 ? 3.795 -28.703 -12.609 1 90.19 226 ASP A N 1
ATOM 1767 C CA . ASP A 1 226 ? 4.168 -30.094 -12.906 1 90.19 226 ASP A CA 1
ATOM 1768 C C . ASP A 1 226 ? 3.035 -31.047 -12.547 1 90.19 226 ASP A C 1
ATOM 1770 O O . ASP A 1 226 ? 2.721 -31.969 -13.32 1 90.19 226 ASP A O 1
ATOM 1774 N N . GLU A 1 227 ? 2.432 -30.797 -11.43 1 89.94 227 GLU A N 1
ATOM 1775 C CA . GLU A 1 227 ? 1.323 -31.625 -10.984 1 89.94 227 GLU A CA 1
ATOM 1776 C C . GLU A 1 227 ? 0.107 -31.469 -11.891 1 89.94 227 GLU A C 1
ATOM 1778 O O . GLU A 1 227 ? -0.586 -32.438 -12.188 1 89.94 227 GLU A O 1
ATOM 1783 N N . LEU A 1 228 ? -0.121 -30.266 -12.266 1 88 228 LEU A N 1
ATOM 1784 C CA . LEU A 1 228 ? -1.245 -29.969 -13.141 1 88 228 LEU A CA 1
ATOM 1785 C C . LEU A 1 228 ? -1.072 -30.656 -14.492 1 88 228 LEU A C 1
ATOM 1787 O O . LEU A 1 228 ? -2.039 -31.172 -15.062 1 88 228 LEU A O 1
ATOM 1791 N N . ALA A 1 229 ? 0.089 -30.656 -14.969 1 84.88 229 ALA A N 1
ATOM 1792 C CA . ALA A 1 229 ? 0.385 -31.281 -16.25 1 84.88 229 ALA A CA 1
ATOM 1793 C C . ALA A 1 229 ? 0.24 -32.812 -16.172 1 84.88 229 ALA A C 1
ATOM 1795 O O . ALA A 1 229 ? -0.252 -33.438 -17.094 1 84.88 229 ALA A O 1
ATOM 1796 N N . ALA A 1 230 ? 0.58 -33.375 -15.07 1 87.12 230 ALA A N 1
ATOM 1797 C CA . ALA A 1 230 ? 0.594 -34.812 -14.898 1 87.12 230 ALA A CA 1
ATOM 1798 C C . ALA A 1 230 ? -0.816 -35.375 -14.672 1 87.12 230 ALA A C 1
ATOM 1800 O O . ALA A 1 230 ? -1.194 -36.375 -15.25 1 87.12 230 ALA A O 1
ATOM 1801 N N . ASP A 1 231 ? -1.556 -34.719 -13.859 1 90.38 231 ASP A N 1
ATOM 1802 C CA . ASP A 1 231 ? -2.891 -35.188 -13.5 1 90.38 231 ASP A CA 1
ATOM 1803 C C . ASP A 1 231 ? -3.803 -34 -13.133 1 90.38 231 ASP A C 1
ATOM 1805 O O . ASP A 1 231 ? -4.039 -33.75 -11.953 1 90.38 231 ASP A O 1
ATOM 1809 N N . PRO A 1 232 ? -4.348 -33.312 -14.172 1 90.81 232 PRO A N 1
ATOM 1810 C CA . PRO A 1 232 ? -5.176 -32.125 -13.922 1 90.81 232 PRO A CA 1
ATOM 1811 C C . PRO A 1 232 ? -6.391 -32.438 -13.047 1 90.81 232 PRO A C 1
ATOM 1813 O O . PRO A 1 232 ? -6.785 -31.609 -12.227 1 90.81 232 PRO A O 1
ATOM 1816 N N . LEU A 1 233 ? -7.012 -33.625 -13.234 1 92.31 233 LEU A N 1
ATOM 1817 C CA . LEU A 1 233 ? -8.195 -33.938 -12.445 1 92.31 233 LEU A CA 1
ATOM 1818 C C . LEU A 1 233 ? -7.844 -34.062 -10.961 1 92.31 233 LEU A C 1
ATOM 1820 O O . LEU A 1 233 ? -8.586 -33.562 -10.109 1 92.31 233 LEU A O 1
ATOM 1824 N N . ALA A 1 234 ? -6.773 -34.719 -10.672 1 94.19 234 ALA A N 1
ATOM 1825 C CA . ALA A 1 234 ? -6.336 -34.875 -9.281 1 94.19 234 ALA A CA 1
ATOM 1826 C C . ALA A 1 234 ? -6.109 -33.5 -8.648 1 94.19 234 ALA A C 1
ATOM 1828 O O . ALA A 1 234 ? -6.457 -33.281 -7.48 1 94.19 234 ALA A O 1
ATOM 1829 N N . VAL A 1 235 ? -5.512 -32.594 -9.344 1 94.12 235 VAL A N 1
ATOM 1830 C CA . VAL A 1 235 ? -5.254 -31.234 -8.852 1 94.12 235 VAL A CA 1
ATOM 1831 C C . VAL A 1 235 ? -6.574 -30.516 -8.609 1 94.12 235 VAL A C 1
ATOM 1833 O O . VAL A 1 235 ? -6.746 -29.844 -7.582 1 94.12 235 VAL A O 1
ATOM 1836 N N . LEU A 1 236 ? -7.516 -30.625 -9.539 1 94.31 236 LEU A N 1
ATOM 1837 C CA . LEU A 1 236 ? -8.812 -29.969 -9.391 1 94.31 236 LEU A CA 1
ATOM 1838 C C . LEU A 1 236 ? -9.547 -30.484 -8.156 1 94.31 236 LEU A C 1
ATOM 1840 O O . LEU A 1 236 ? -10.148 -29.703 -7.422 1 94.31 236 LEU A O 1
ATOM 1844 N N . ARG A 1 237 ? -9.453 -31.781 -7.965 1 95.25 237 ARG A N 1
ATOM 1845 C CA . ARG A 1 237 ? -10.078 -32.375 -6.777 1 95.25 237 ARG A CA 1
ATOM 1846 C C . ARG A 1 237 ? -9.438 -31.828 -5.504 1 95.25 237 ARG A C 1
ATOM 1848 O O . ARG A 1 237 ? -10.133 -31.547 -4.527 1 95.25 237 ARG A O 1
ATOM 1855 N N . LYS A 1 238 ? -8.125 -31.734 -5.527 1 95.88 238 LYS A N 1
ATOM 1856 C CA . LYS A 1 238 ? -7.395 -31.156 -4.402 1 95.88 238 LYS A CA 1
ATOM 1857 C C . LYS A 1 238 ? -7.859 -29.734 -4.117 1 95.88 238 LYS A C 1
ATOM 1859 O O . LYS A 1 238 ? -8.094 -29.359 -2.961 1 95.88 238 LYS A O 1
ATOM 1864 N N . VAL A 1 239 ? -8.016 -28.906 -5.141 1 96.38 239 VAL A N 1
ATOM 1865 C CA . VAL A 1 239 ? -8.445 -27.516 -5.016 1 96.38 239 VAL A CA 1
ATOM 1866 C C . VAL A 1 239 ? -9.875 -27.469 -4.484 1 96.38 239 VAL A C 1
ATOM 1868 O O . VAL A 1 239 ? -10.18 -26.703 -3.568 1 96.38 239 VAL A O 1
ATOM 1871 N N . GLU A 1 240 ? -10.773 -28.297 -5.066 1 95.06 240 GLU A N 1
ATOM 1872 C CA . GLU A 1 240 ? -12.164 -28.359 -4.625 1 95.06 240 GLU A CA 1
ATOM 1873 C C . GLU A 1 240 ? -12.258 -28.75 -3.152 1 95.06 240 GLU A C 1
ATOM 1875 O O . GLU A 1 240 ? -13.039 -28.172 -2.402 1 95.06 240 GLU A O 1
ATOM 1880 N N . GLY A 1 241 ? -11.477 -29.719 -2.74 1 96.06 241 GLY A N 1
ATOM 1881 C CA . GLY A 1 241 ? -11.414 -30.094 -1.337 1 96.06 241 GLY A CA 1
ATOM 1882 C C . GLY A 1 241 ? -10.93 -28.969 -0.438 1 96.06 241 GLY A C 1
ATOM 1883 O O . GLY A 1 241 ? -11.508 -28.719 0.62 1 96.06 241 GLY A O 1
ATOM 1884 N N . PHE A 1 242 ? -9.891 -28.312 -0.819 1 97.25 242 PHE A N 1
ATOM 1885 C CA . PHE A 1 242 ? -9.328 -27.188 -0.074 1 97.25 242 PHE A CA 1
ATOM 1886 C C . PHE A 1 242 ? -10.352 -26.078 0.095 1 97.25 242 PHE A C 1
ATOM 1888 O O . PHE A 1 242 ? -10.469 -25.5 1.174 1 97.25 242 PHE A O 1
ATOM 1895 N N . LEU A 1 243 ? -11.133 -25.781 -0.981 1 95.44 243 LEU A N 1
ATOM 1896 C CA . LEU A 1 243 ? -12.102 -24.703 -0.991 1 95.44 243 LEU A CA 1
ATOM 1897 C C . LEU A 1 243 ? -13.398 -25.125 -0.295 1 95.44 243 LEU A C 1
ATOM 1899 O O . LEU A 1 243 ? -14.219 -24.266 0.06 1 95.44 243 LEU A O 1
ATOM 1903 N N . GLY A 1 244 ? -13.602 -26.391 -0.15 1 92.94 244 GLY A N 1
ATOM 1904 C CA . GLY A 1 244 ? -14.867 -26.906 0.353 1 92.94 244 GLY A CA 1
ATOM 1905 C C . GLY A 1 244 ? -15.977 -26.875 -0.681 1 92.94 244 GLY A C 1
ATOM 1906 O O . GLY A 1 244 ? -17.156 -26.688 -0.337 1 92.94 244 GLY A O 1
ATOM 1907 N N . ALA A 1 245 ? -15.633 -26.969 -1.886 1 90.44 245 ALA A N 1
ATOM 1908 C CA . ALA A 1 245 ? -16.594 -26.922 -2.982 1 90.44 245 ALA A CA 1
ATOM 1909 C C . ALA A 1 245 ? -17.016 -28.328 -3.402 1 90.44 245 ALA A C 1
ATOM 1911 O O . ALA A 1 245 ? -16.188 -29.25 -3.373 1 90.44 245 ALA A O 1
ATOM 1912 N N . GLU A 1 246 ? -18.203 -28.406 -3.859 1 89.31 246 GLU A N 1
ATOM 1913 C CA . GLU A 1 246 ? -18.641 -29.656 -4.457 1 89.31 246 GLU A CA 1
ATOM 1914 C C . GLU A 1 246 ? -17.859 -29.969 -5.73 1 89.31 246 GLU A C 1
ATOM 1916 O O . GLU A 1 246 ? -17.594 -29.078 -6.531 1 89.31 246 GLU A O 1
ATOM 1921 N N . PRO A 1 247 ? -17.547 -31.234 -5.891 1 90.5 247 PRO A N 1
ATOM 1922 C CA . PRO A 1 247 ? -16.781 -31.609 -7.082 1 90.5 247 PRO A CA 1
ATOM 1923 C C . PRO A 1 247 ? -17.5 -31.266 -8.383 1 90.5 247 PRO A C 1
ATOM 1925 O O . PRO A 1 247 ? -18.719 -31.453 -8.492 1 90.5 247 PRO A O 1
ATOM 1928 N N . GLY A 1 248 ? -16.75 -30.719 -9.273 1 87.19 248 GLY A N 1
ATOM 1929 C CA . GLY A 1 248 ? -17.266 -30.438 -10.602 1 87.19 248 GLY A CA 1
ATOM 1930 C C . GLY A 1 248 ? -17.203 -31.641 -11.539 1 87.19 248 GLY A C 1
ATOM 1931 O O . GLY A 1 248 ? -16.578 -32.656 -11.211 1 87.19 248 GLY A O 1
ATOM 1932 N N . ASN A 1 249 ? -18 -31.453 -12.609 1 87.5 249 ASN A N 1
ATOM 1933 C CA . ASN A 1 249 ? -17.938 -32.406 -13.703 1 87.5 249 ASN A CA 1
ATOM 1934 C C . ASN A 1 249 ? -17.062 -31.906 -14.844 1 87.5 249 ASN A C 1
ATOM 1936 O O . ASN A 1 249 ? -17.469 -31.031 -15.602 1 87.5 249 ASN A O 1
ATOM 1940 N N . TYR A 1 250 ? -15.867 -32.5 -14.844 1 88.69 250 TYR A N 1
ATOM 1941 C CA . TYR A 1 250 ? -14.922 -32.031 -15.852 1 88.69 250 TYR A CA 1
ATOM 1942 C C . TYR A 1 250 ? -14.828 -33 -17.016 1 88.69 250 TYR A C 1
ATOM 1944 O O . TYR A 1 250 ? -14.727 -34.219 -16.812 1 88.69 250 TYR A O 1
ATOM 1952 N N . SER A 1 251 ? -14.867 -32.469 -18.234 1 83.31 251 SER A N 1
ATOM 1953 C CA . SER A 1 251 ? -14.75 -33.312 -19.422 1 83.31 251 SER A CA 1
ATOM 1954 C C . SER A 1 251 ? -13.297 -33.688 -19.703 1 83.31 251 SER A C 1
ATOM 1956 O O . SER A 1 251 ? -12.383 -32.969 -19.312 1 83.31 251 SER A O 1
ATOM 1958 N N . ALA A 1 252 ? -13.141 -34.812 -20.359 1 80.25 252 ALA A N 1
ATOM 1959 C CA . ALA A 1 252 ? -11.805 -35.25 -20.766 1 80.25 252 ALA A CA 1
ATOM 1960 C C . ALA A 1 252 ? -11.141 -34.25 -21.672 1 80.25 252 ALA A C 1
ATOM 1962 O O . ALA A 1 252 ? -9.93 -34 -21.578 1 80.25 252 ALA A O 1
ATOM 1963 N N . GLU A 1 253 ? -11.922 -33.688 -22.469 1 74.38 253 GLU A N 1
ATOM 1964 C CA . GLU A 1 253 ? -11.414 -32.688 -23.406 1 74.38 253 GLU A CA 1
ATOM 1965 C C . GLU A 1 253 ? -10.891 -31.453 -22.656 1 74.38 253 GLU A C 1
ATOM 1967 O O . GLU A 1 253 ? -9.836 -30.906 -23 1 74.38 253 GLU A O 1
ATOM 1972 N N . GLY A 1 254 ? -11.625 -31.094 -21.703 1 72.38 254 GLY A N 1
ATOM 1973 C CA . GLY A 1 254 ? -11.211 -29.953 -20.906 1 72.38 254 GLY A CA 1
ATOM 1974 C C . GLY A 1 254 ? -9.953 -30.219 -20.109 1 72.38 254 GLY A C 1
ATOM 1975 O O . GLY A 1 254 ? -9.094 -29.328 -19.984 1 72.38 254 GLY A O 1
ATOM 1976 N N . LEU A 1 255 ? -9.82 -31.375 -19.625 1 76.56 255 LEU A N 1
ATOM 1977 C CA . LEU A 1 255 ? -8.695 -31.75 -18.766 1 76.56 255 LEU A CA 1
ATOM 1978 C C . LEU A 1 255 ? -7.414 -31.859 -19.594 1 76.56 255 LEU A C 1
ATOM 1980 O O . LEU A 1 255 ? -6.312 -31.828 -19.047 1 76.56 255 LEU A O 1
ATOM 1984 N N . ALA A 1 256 ? -7.562 -31.969 -20.922 1 70.62 256 ALA A N 1
ATOM 1985 C CA . ALA A 1 256 ? -6.414 -32.188 -21.797 1 70.62 256 ALA A CA 1
ATOM 1986 C C . ALA A 1 256 ? -5.855 -30.844 -22.297 1 70.62 256 ALA A C 1
ATOM 1988 O O . ALA A 1 256 ? -4.77 -30.797 -22.875 1 70.62 256 ALA A O 1
ATOM 1989 N N . LEU A 1 257 ? -6.527 -29.75 -22.031 1 65.5 257 LEU A N 1
ATOM 1990 C CA . LEU A 1 257 ? -6.102 -28.453 -22.516 1 65.5 257 LEU A CA 1
ATOM 1991 C C . LEU A 1 257 ? -4.996 -27.875 -21.641 1 65.5 257 LEU A C 1
ATOM 1993 O O . LEU A 1 257 ? -5.031 -28.016 -20.422 1 65.5 257 LEU A O 1
ATOM 1997 N N . VAL A 1 258 ? -3.885 -27.547 -22.391 1 59.94 258 VAL A N 1
ATOM 1998 C CA . VAL A 1 258 ? -2.783 -26.875 -21.703 1 59.94 258 VAL A CA 1
ATOM 1999 C C . VAL A 1 258 ? -2.814 -25.375 -22.016 1 59.94 258 VAL A C 1
ATOM 2001 O O . VAL A 1 258 ? -2.906 -24.984 -23.172 1 59.94 258 VAL A O 1
ATOM 2004 N N . TYR A 1 259 ? -2.939 -24.594 -20.891 1 58.53 259 TYR A N 1
ATOM 2005 C CA . TYR A 1 259 ? -2.965 -23.141 -21.047 1 58.53 259 TYR A CA 1
ATOM 2006 C C . TYR A 1 259 ? -1.581 -22.547 -20.828 1 58.53 259 TYR A C 1
ATOM 2008 O O . TYR A 1 259 ? -0.744 -23.141 -20.141 1 58.53 259 TYR A O 1
ATOM 2016 N N . ASN A 1 260 ? -1.277 -21.406 -21.391 1 52.12 260 ASN A N 1
ATOM 2017 C CA . ASN A 1 260 ? -0.045 -20.641 -21.281 1 52.12 260 ASN A CA 1
ATOM 2018 C C . ASN A 1 260 ? 1.16 -21.422 -21.781 1 52.12 260 ASN A C 1
ATOM 2020 O O . ASN A 1 260 ? 2.203 -21.453 -21.125 1 52.12 260 ASN A O 1
ATOM 2024 N N . SER A 1 261 ? 0.866 -22.188 -22.812 1 45.41 261 SER A N 1
ATOM 2025 C CA . SER A 1 261 ? 1.935 -22.938 -23.469 1 45.41 261 SER A CA 1
ATOM 2026 C C . SER A 1 261 ? 2.662 -22.078 -24.5 1 45.41 261 SER A C 1
ATOM 2028 O O . SER A 1 261 ? 2.164 -21.016 -24.906 1 45.41 261 SER A O 1
ATOM 2030 N N . ARG A 1 262 ? 3.949 -22.375 -24.719 1 45.62 262 ARG A N 1
ATOM 2031 C CA . ARG A 1 262 ? 4.762 -21.641 -25.688 1 45.62 262 ARG A CA 1
ATOM 2032 C C . ARG A 1 262 ? 3.965 -21.312 -26.938 1 45.62 262 ARG A C 1
ATOM 2034 O O . ARG A 1 262 ? 3.355 -22.203 -27.547 1 45.62 262 ARG A O 1
ATOM 2041 N N . GLY A 1 263 ? 4.004 -20.047 -27.281 1 44.31 263 GLY A N 1
ATOM 2042 C CA . GLY A 1 263 ? 3.318 -19.562 -28.469 1 44.31 263 GLY A CA 1
ATOM 2043 C C . GLY A 1 263 ? 1.845 -19.297 -28.234 1 44.31 263 GLY A C 1
ATOM 2044 O O . GLY A 1 263 ? 1.15 -18.812 -29.141 1 44.31 263 GLY A O 1
ATOM 2045 N N . CYS A 1 264 ? 1.438 -19.688 -27.094 1 46.94 264 CYS A N 1
ATOM 2046 C CA . CYS A 1 264 ? 0.031 -19.469 -26.781 1 46.94 264 CYS A CA 1
ATOM 2047 C C . CYS A 1 264 ? -0.132 -18.828 -25.406 1 46.94 264 CYS A C 1
ATOM 2049 O O . CYS A 1 264 ? -0.384 -19.531 -24.422 1 46.94 264 CYS A O 1
ATOM 2051 N N . TYR A 1 265 ? 0.031 -17.625 -25.391 1 48.44 265 TYR A N 1
ATOM 2052 C CA . TYR A 1 265 ? 0.177 -16.938 -24.109 1 48.44 265 TYR A CA 1
ATOM 2053 C C . TYR A 1 265 ? -1.127 -16.266 -23.688 1 48.44 265 TYR A C 1
ATOM 2055 O O . TYR A 1 265 ? -1.161 -15.508 -22.719 1 48.44 265 TYR A O 1
ATOM 2063 N N . SER A 1 266 ? -2.18 -16.516 -24.484 1 45.66 266 SER A N 1
ATOM 2064 C CA . SER A 1 266 ? -3.441 -15.906 -24.078 1 45.66 266 SER A CA 1
ATOM 2065 C C . SER A 1 266 ? -4.379 -16.922 -23.453 1 45.66 266 SER A C 1
ATOM 2067 O O . SER A 1 266 ? -4.27 -18.125 -23.719 1 45.66 266 SER A O 1
ATOM 2069 N N . TRP A 1 267 ? -5.031 -16.5 -22.469 1 46.16 267 TRP A N 1
ATOM 2070 C CA . TRP A 1 267 ? -5.996 -17.344 -21.781 1 46.16 267 TRP A CA 1
ATOM 2071 C C . TRP A 1 267 ? -6.898 -18.078 -22.766 1 46.16 267 TRP A C 1
ATOM 2073 O O . TRP A 1 267 ? -7.582 -19.031 -22.422 1 46.16 267 TRP A O 1
ATOM 2083 N N . GLN A 1 268 ? -6.887 -17.516 -23.922 1 42.25 268 GLN A N 1
ATOM 2084 C CA . GLN A 1 268 ? -7.742 -18.125 -24.938 1 42.25 268 GLN A CA 1
ATOM 2085 C C . GLN A 1 268 ? -6.988 -19.203 -25.703 1 42.25 268 GLN A C 1
ATOM 2087 O O . GLN A 1 268 ? -7.598 -20 -26.422 1 42.25 268 GLN A O 1
ATOM 2092 N N . CYS A 1 269 ? -5.75 -19.109 -25.453 1 47.38 269 CYS A N 1
ATOM 2093 C CA . CYS A 1 269 ? -4.961 -20.047 -26.234 1 47.38 269 CYS A CA 1
ATOM 2094 C C . CYS A 1 269 ? -4.613 -21.281 -25.422 1 47.38 269 CYS A C 1
ATOM 2096 O O . CYS A 1 269 ? -4.023 -21.188 -24.344 1 47.38 269 CYS A O 1
ATOM 2098 N N . ALA A 1 270 ? -5.348 -22.344 -25.719 1 51.34 270 ALA A N 1
ATOM 2099 C CA . ALA A 1 270 ? -5.047 -23.641 -25.109 1 51.34 270 ALA A CA 1
ATOM 2100 C C . ALA A 1 270 ? -4.523 -24.625 -26.156 1 51.34 270 ALA A C 1
ATOM 2102 O O . ALA A 1 270 ? -4.914 -24.562 -27.328 1 51.34 270 ALA A O 1
ATOM 2103 N N . ARG A 1 271 ? -3.361 -25.203 -25.953 1 48.72 271 ARG A N 1
ATOM 2104 C CA . ARG A 1 271 ? -2.875 -26.25 -26.844 1 48.72 271 ARG A CA 1
ATOM 2105 C C . ARG A 1 271 ? -3.078 -27.625 -26.203 1 48.72 271 ARG A C 1
ATOM 2107 O O . ARG A 1 271 ? -3.143 -27.75 -24.984 1 48.72 271 ARG A O 1
ATOM 2114 N N . LYS A 1 272 ? -3.557 -28.547 -27.109 1 50.53 272 LYS A N 1
ATOM 2115 C CA . LYS A 1 272 ? -3.67 -29.922 -26.625 1 50.53 272 LYS A CA 1
ATOM 2116 C C . LYS A 1 272 ? -2.336 -30.438 -26.094 1 50.53 272 LYS A C 1
ATOM 2118 O O . LYS A 1 272 ? -1.273 -30.047 -26.594 1 50.53 272 LYS A O 1
ATOM 2123 N N . LYS A 1 273 ? -2.32 -31.062 -24.969 1 50.38 273 LYS A N 1
ATOM 2124 C CA . LYS A 1 273 ? -1.137 -31.594 -24.312 1 50.38 273 LYS A CA 1
ATOM 2125 C C . LYS A 1 273 ? -0.121 -32.094 -25.328 1 50.38 273 LYS A C 1
ATOM 2127 O O . LYS A 1 273 ? 1.081 -31.875 -25.188 1 50.38 273 LYS A O 1
ATOM 2132 N N . GLY A 1 274 ? -0.538 -32.719 -26.375 1 46.94 274 GLY A N 1
ATOM 2133 C CA . GLY A 1 274 ? 0.352 -33.281 -27.359 1 46.94 274 GLY A CA 1
ATOM 2134 C C . GLY A 1 274 ? 0.905 -32.281 -28.328 1 46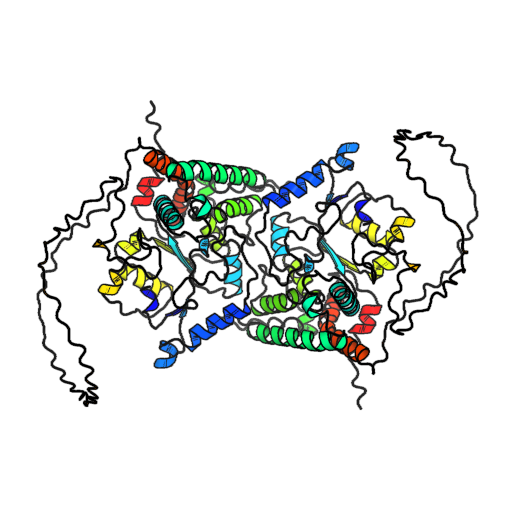.94 274 GLY A C 1
ATOM 2135 O O . GLY A 1 274 ? 1.871 -32.531 -29.047 1 46.94 274 GLY A O 1
ATOM 2136 N N . GLU A 1 275 ? 0.249 -31.078 -28.328 1 43.34 275 GLU A N 1
ATOM 2137 C CA . GLU A 1 275 ? 0.644 -30.094 -29.328 1 43.34 275 GLU A CA 1
ATOM 2138 C C . GLU A 1 275 ? 1.596 -29.062 -28.719 1 43.34 275 GLU A C 1
ATOM 2140 O O . GLU A 1 275 ? 2.084 -28.172 -29.422 1 43.34 275 GLU A O 1
ATOM 2145 N N . VAL A 1 276 ? 1.694 -29.078 -27.562 1 43.41 276 VAL A N 1
ATOM 2146 C CA . VAL A 1 276 ? 2.605 -28.141 -26.906 1 43.41 276 VAL A CA 1
ATOM 2147 C C . VAL A 1 276 ? 4.043 -28.641 -27.047 1 43.41 276 VAL A C 1
ATOM 2149 O O . VAL A 1 276 ? 4.371 -29.75 -26.609 1 43.41 276 VAL A O 1
ATOM 2152 N N . ARG A 1 277 ? 4.633 -28.109 -28.219 1 40.72 277 ARG A N 1
ATOM 2153 C CA . ARG A 1 277 ? 6.062 -28.375 -28.375 1 40.72 277 ARG A CA 1
ATOM 2154 C C . ARG A 1 277 ? 6.867 -27.688 -27.281 1 40.72 277 ARG A C 1
ATOM 2156 O O . ARG A 1 277 ? 6.82 -26.469 -27.141 1 40.72 277 ARG A O 1
ATOM 2163 N N . TRP A 1 278 ? 6.992 -28.391 -26.391 1 38.47 278 TRP A N 1
ATOM 2164 C CA . TRP A 1 278 ? 7.883 -27.859 -25.344 1 38.47 278 TRP A CA 1
ATOM 2165 C C . TRP A 1 278 ? 9.289 -27.672 -25.891 1 38.47 278 TRP A C 1
ATOM 2167 O O . TRP A 1 278 ? 9.75 -28.422 -26.75 1 38.47 278 TRP A O 1
ATOM 2177 N N . LEU A 1 279 ? 9.68 -26.594 -26.125 1 32.22 279 LEU A N 1
ATOM 2178 C CA . LEU A 1 279 ? 11.047 -26.375 -26.578 1 32.22 279 LEU A CA 1
ATOM 2179 C C . LEU A 1 279 ? 12 -27.375 -25.906 1 32.22 279 LEU A C 1
ATOM 2181 O O . LEU A 1 279 ? 12 -27.5 -24.688 1 32.22 279 LEU A O 1
ATOM 2185 N N . THR A 1 280 ? 12.117 -28.516 -26.734 1 30.2 280 THR A N 1
ATOM 2186 C CA . THR A 1 280 ? 13.297 -29.25 -26.312 1 30.2 280 THR A CA 1
ATOM 2187 C C . THR A 1 280 ? 14.562 -28.422 -26.531 1 30.2 280 THR A C 1
ATOM 2189 O O . THR A 1 280 ? 14.586 -27.547 -27.406 1 30.2 280 THR A O 1
ATOM 2192 N N . PRO A 1 281 ? 15.383 -28.328 -25.672 1 29.34 281 PRO A N 1
ATOM 2193 C CA . PRO A 1 281 ? 16.609 -27.578 -25.953 1 29.34 281 PRO A CA 1
ATOM 2194 C C . PRO A 1 281 ? 17.109 -27.797 -27.375 1 29.34 281 PRO A C 1
ATOM 2196 O O . PRO A 1 281 ? 18.047 -27.125 -27.812 1 29.34 281 PRO A O 1
ATOM 2199 N N . SER A 1 282 ? 16.875 -29.016 -28 1 28.39 282 SER A N 1
ATOM 2200 C CA . SER A 1 282 ? 17.656 -29.234 -29.219 1 28.39 282 SER A CA 1
ATOM 2201 C C . SER A 1 282 ? 17.047 -28.469 -30.391 1 28.39 282 SER A C 1
ATOM 2203 O O . SER A 1 282 ? 15.992 -28.844 -30.906 1 28.39 282 SER A O 1
ATOM 2205 N N . GLY A 1 283 ? 16.984 -27.156 -30.391 1 30.55 283 GLY A N 1
ATOM 2206 C CA . GLY A 1 283 ? 16.625 -26.219 -31.438 1 30.55 283 GLY A CA 1
ATOM 2207 C C . GLY A 1 283 ? 15.883 -26.859 -32.594 1 30.55 283 GLY A C 1
ATOM 2208 O O . GLY A 1 283 ? 15.594 -26.188 -33.594 1 30.55 283 GLY A O 1
ATOM 2209 N N . ALA A 1 284 ? 16.031 -28.156 -32.844 1 28.66 284 ALA A N 1
ATOM 2210 C CA . ALA A 1 284 ? 15.609 -28.547 -34.188 1 28.66 284 ALA A CA 1
ATOM 2211 C C . ALA A 1 284 ? 14.094 -28.594 -34.312 1 28.66 284 ALA A C 1
ATOM 2213 O O . ALA A 1 284 ? 13.414 -29.172 -33.438 1 28.66 284 ALA A O 1
ATOM 2214 N N . MET A 1 285 ? 13.492 -27.516 -34.812 1 31.11 285 MET A N 1
ATOM 2215 C CA . MET A 1 285 ? 12.109 -27.5 -35.281 1 31.11 285 MET A CA 1
ATOM 2216 C C . MET A 1 285 ? 11.781 -28.797 -36.031 1 31.11 285 MET A C 1
ATOM 2218 O O . MET A 1 285 ? 12.531 -29.219 -36.906 1 31.11 285 MET A O 1
ATOM 2222 N N . SER A 1 286 ? 11.258 -29.766 -35.406 1 26.58 286 SER A N 1
ATOM 2223 C CA . SER A 1 286 ? 10.859 -30.875 -36.281 1 26.58 286 SER A CA 1
ATOM 2224 C C . SER A 1 286 ? 9.984 -30.375 -37.406 1 26.58 286 SER A C 1
ATOM 2226 O O . SER A 1 286 ? 9.031 -29.625 -37.188 1 26.58 286 SER A O 1
ATOM 2228 N N . ARG A 1 287 ? 10.5 -30.156 -38.625 1 28.8 287 ARG A N 1
ATOM 2229 C CA . ARG A 1 287 ? 9.875 -29.828 -39.906 1 28.8 287 ARG A CA 1
ATOM 2230 C C . ARG A 1 287 ? 8.656 -30.703 -40.156 1 28.8 287 ARG A C 1
ATOM 2232 O O . ARG A 1 287 ? 8.758 -31.938 -40.188 1 28.8 287 ARG A O 1
ATOM 2239 N N . SER A 1 288 ? 7.434 -30.266 -39.688 1 25.02 288 SER A N 1
ATOM 2240 C CA . SER A 1 288 ? 6.27 -30.922 -40.281 1 25.02 288 SER A CA 1
ATOM 2241 C C . SER A 1 288 ? 6.297 -30.828 -41.781 1 25.02 288 SER A C 1
ATOM 2243 O O . SER A 1 288 ? 6.562 -29.75 -42.344 1 25.02 288 SER A O 1
ATOM 2245 N N . THR A 1 289 ? 6.691 -31.719 -42.5 1 23.52 289 THR A N 1
ATOM 2246 C CA . THR A 1 289 ? 6.66 -31.922 -43.938 1 23.52 289 THR A CA 1
ATOM 2247 C C . THR A 1 289 ? 5.238 -31.781 -44.469 1 23.52 289 THR A C 1
ATOM 2249 O O . THR A 1 289 ? 4.434 -32.719 -44.344 1 23.52 289 THR A O 1
ATOM 2252 N N . SER A 1 290 ? 4.508 -30.578 -44.125 1 22.16 290 SER A N 1
ATOM 2253 C CA . SER A 1 290 ? 3.264 -30.469 -44.875 1 22.16 290 SER A CA 1
ATOM 2254 C C . SER A 1 290 ? 3.525 -30.531 -46.375 1 22.16 290 SER A C 1
ATOM 2256 O O . SER A 1 290 ? 4.391 -29.812 -46.875 1 22.16 290 SER A O 1
ATOM 2258 N N . SER A 1 291 ? 3.254 -31.562 -47 1 20.25 291 SER A N 1
ATOM 2259 C CA . SER A 1 291 ? 3.207 -31.828 -48.438 1 20.25 291 SER A CA 1
ATOM 2260 C C . SER A 1 291 ? 2.182 -30.953 -49.125 1 20.25 291 SER A C 1
ATOM 2262 O O . SER A 1 291 ? 0.986 -31.031 -48.844 1 20.25 291 SER A O 1
ATOM 2264 N N . SER A 1 292 ? 2.543 -29.609 -49.406 1 21.06 292 SER A N 1
ATOM 2265 C CA . SER A 1 292 ? 1.795 -28.688 -50.25 1 21.06 292 SER A CA 1
ATOM 2266 C C . SER A 1 292 ? 1.329 -29.375 -51.531 1 21.06 292 SER A C 1
ATOM 2268 O O . SER A 1 292 ? 2.148 -29.766 -52.375 1 21.06 292 SER A O 1
ATOM 2270 N N . ALA A 1 293 ? 0.103 -30.062 -51.375 1 19.86 293 ALA A N 1
ATOM 2271 C CA . ALA A 1 293 ? -0.487 -30.531 -52.625 1 19.86 293 ALA A CA 1
ATOM 2272 C C . ALA A 1 293 ? -0.76 -29.359 -53.562 1 19.86 293 ALA A C 1
ATOM 2274 O O . ALA A 1 293 ? -1.228 -28.297 -53.125 1 19.86 293 ALA A O 1
ATOM 2275 N N . ARG A 1 294 ? -0.303 -29.328 -54.719 1 20.97 294 ARG A N 1
ATOM 2276 C CA . ARG A 1 294 ? -0.21 -28.5 -55.906 1 20.97 294 ARG A CA 1
ATOM 2277 C C . ARG A 1 294 ? -1.589 -28.234 -56.5 1 20.97 294 ARG A C 1
ATOM 2279 O O . ARG A 1 294 ? -2.109 -29.047 -57.25 1 20.97 294 ARG A O 1
ATOM 2286 N N . GLY A 1 295 ? -2.707 -27.75 -55.469 1 16.67 295 GLY A N 1
ATOM 2287 C CA . GLY A 1 295 ? -3.916 -27.609 -56.281 1 16.67 295 GLY A CA 1
ATOM 2288 C C . GLY A 1 295 ? -3.744 -26.672 -57.469 1 16.67 295 GLY A C 1
ATOM 2289 O O . GLY A 1 295 ? -2.82 -25.859 -57.5 1 16.67 295 GLY A O 1
ATOM 2290 N N . GLY A 1 296 ? -4.648 -26.906 -58.406 1 16.05 296 GLY A N 1
ATOM 2291 C CA . GLY A 1 296 ? -4.887 -26.625 -59.812 1 16.05 296 GLY A CA 1
ATOM 2292 C C . GLY A 1 296 ? -5.406 -25.219 -60.062 1 16.05 296 GLY A C 1
ATOM 2293 O O . GLY A 1 296 ? -5.852 -24.547 -59.156 1 16.05 296 GLY A O 1
ATOM 2294 N N . ALA A 1 297 ? -5.664 -24.844 -61.344 1 17.69 297 ALA A N 1
ATOM 2295 C CA . ALA A 1 297 ? -5.605 -23.656 -62.156 1 17.69 297 ALA A CA 1
ATOM 2296 C C . ALA A 1 297 ? -6.852 -22.797 -62 1 17.69 297 ALA A C 1
ATOM 2298 O O . ALA A 1 297 ? -6.77 -21.562 -61.969 1 17.69 297 ALA A O 1
ATOM 2299 N N . SER A 1 298 ? -8.211 -23.391 -61.75 1 16.03 298 SER A N 1
ATOM 2300 C CA . SER A 1 298 ? -9 -22.859 -62.844 1 16.03 298 SER A CA 1
ATOM 2301 C C . SER A 1 298 ? -9.5 -21.453 -62.531 1 16.03 298 SER A C 1
ATOM 2303 O O . SER A 1 298 ? -9.453 -21.016 -61.375 1 16.03 298 SER A O 1
ATOM 2305 N N . SER A 1 299 ? -10.859 -21.203 -62.875 1 16.77 299 SER A N 1
ATOM 2306 C CA . SER A 1 299 ? -11.508 -20.281 -63.781 1 16.77 299 SER A CA 1
ATOM 2307 C C . SER A 1 299 ? -12.102 -19.094 -63.062 1 16.77 299 SER A C 1
ATOM 2309 O O . SER A 1 299 ? -12.273 -19.125 -61.844 1 16.77 299 SER A O 1
ATOM 2311 N N . ASN A 1 300 ? -13 -18.266 -63.781 1 16.7 300 ASN A N 1
ATOM 2312 C CA . ASN A 1 300 ? -13.172 -16.844 -64.062 1 16.7 300 ASN A CA 1
ATOM 2313 C C . ASN A 1 300 ? -14.18 -16.203 -63.125 1 16.7 300 ASN A C 1
ATOM 2315 O O . ASN A 1 300 ? -13.945 -15.125 -62.594 1 16.7 300 ASN A O 1
ATOM 2319 N N . ASP A 1 301 ? -15.391 -16.812 -62.844 1 17.03 301 ASP A N 1
ATOM 2320 C CA . ASP A 1 301 ? -16.516 -15.961 -63.25 1 17.03 301 ASP A CA 1
ATOM 2321 C C . ASP A 1 301 ? -16.969 -15.07 -62.094 1 17.03 301 ASP A C 1
ATOM 2323 O O . ASP A 1 301 ? -16.719 -15.383 -60.938 1 17.03 301 ASP A O 1
ATOM 2327 N N . GLY A 1 302 ? -17.75 -13.969 -62.375 1 17.03 302 GLY A N 1
ATOM 2328 C CA . GLY A 1 302 ? -18 -12.609 -61.906 1 17.03 302 GLY A CA 1
ATOM 2329 C C . GLY A 1 302 ? -18.953 -12.539 -60.75 1 17.03 302 GLY A C 1
ATOM 2330 O O . GLY A 1 302 ? -18.703 -11.797 -59.781 1 17.03 302 GLY A O 1
ATOM 2331 N N . THR A 1 303 ? -20.141 -13.227 -60.781 1 18.2 303 THR A N 1
ATOM 2332 C CA . THR A 1 303 ? -21.312 -12.375 -60.594 1 18.2 303 THR A CA 1
ATOM 2333 C C . THR A 1 303 ? -21.656 -12.227 -59.125 1 18.2 303 THR A C 1
ATOM 2335 O O . THR A 1 303 ? -21.484 -13.164 -58.344 1 18.2 303 THR A O 1
ATOM 2338 N N . VAL A 1 304 ? -21.938 -11.016 -58.594 1 17.14 304 VAL A N 1
ATOM 2339 C CA . VAL A 1 304 ? -21.859 -10.305 -57.344 1 17.14 304 VAL A CA 1
ATOM 2340 C C . VAL A 1 304 ? -23.125 -10.586 -56.5 1 17.14 304 VAL A C 1
ATOM 2342 O O . VAL A 1 304 ? -23.156 -10.32 -55.312 1 17.14 304 VAL A O 1
ATOM 2345 N N . GLY A 1 305 ? -24.219 -11.266 -57.031 1 18.19 305 GLY A N 1
ATOM 2346 C CA . GLY A 1 305 ? -25.438 -10.648 -56.531 1 18.19 305 GLY A CA 1
ATOM 2347 C C . GLY A 1 305 ? -25.719 -10.992 -55.094 1 18.19 305 GLY A C 1
ATOM 2348 O O . GLY A 1 305 ? -25.25 -12.016 -54.594 1 18.19 305 GLY A O 1
ATOM 2349 N N . GLY A 1 306 ? -26.078 -10.055 -54.219 1 17.03 306 GLY A N 1
ATOM 2350 C CA . GLY A 1 306 ? -26.156 -9.742 -52.812 1 17.03 306 GLY A CA 1
ATOM 2351 C C . GLY A 1 306 ? -27.312 -10.414 -52.094 1 17.03 306 GLY A C 1
ATOM 2352 O O . GLY A 1 306 ? -27.703 -10.016 -51 1 17.03 306 GLY A O 1
ATOM 2353 N N . ALA A 1 307 ? -27.609 -11.719 -52.438 1 15.72 307 ALA A N 1
ATOM 2354 C CA . ALA A 1 307 ? -28.906 -12.18 -51.969 1 15.72 307 ALA A CA 1
ATOM 2355 C C . ALA A 1 307 ? -28.984 -12.141 -50.438 1 15.72 307 ALA A C 1
ATOM 2357 O O . ALA A 1 307 ? -27.984 -12.344 -49.75 1 15.72 307 ALA A O 1
ATOM 2358 N N . ARG A 1 308 ? -30.125 -11.664 -49.938 1 18.67 308 ARG A N 1
ATOM 2359 C CA . ARG A 1 308 ? -30.766 -11.188 -48.719 1 18.67 308 ARG A CA 1
ATOM 2360 C C . ARG A 1 308 ? -31.062 -12.336 -47.781 1 18.67 308 ARG A C 1
ATOM 2362 O O . ARG A 1 308 ? -31.641 -12.133 -46.688 1 18.67 308 ARG A O 1
ATOM 2369 N N . GLY A 1 309 ? -30.594 -13.703 -47.938 1 15.89 309 GLY A N 1
ATOM 2370 C CA . GLY A 1 309 ? -31.453 -14.773 -47.438 1 15.89 309 GLY A CA 1
ATOM 2371 C C . GLY A 1 309 ? -31.422 -14.898 -45.938 1 15.89 309 GLY A C 1
ATOM 2372 O O . GLY A 1 309 ? -30.391 -15.211 -45.344 1 15.89 309 GLY A O 1
ATOM 2373 N N . GLY A 1 310 ? -32.062 -14.07 -45.156 1 17.09 310 GLY A N 1
ATOM 2374 C CA . GLY A 1 310 ? -31.984 -14.109 -43.688 1 17.09 310 GLY A CA 1
ATOM 2375 C C . GLY A 1 310 ? -32.469 -15.422 -43.094 1 17.09 310 GLY A C 1
ATOM 2376 O O . GLY A 1 310 ? -33.562 -15.875 -43.406 1 17.09 310 GLY A O 1
ATOM 2377 N N . GLY A 1 311 ? -31.594 -16.469 -42.812 1 16.98 311 GLY A N 1
ATOM 2378 C CA . GLY A 1 311 ? -31.734 -17.859 -42.438 1 16.98 311 GLY A CA 1
ATOM 2379 C C . GLY A 1 311 ? -32.219 -18.031 -41.031 1 16.98 311 GLY A C 1
ATOM 2380 O O . GLY A 1 311 ? -31.516 -17.734 -40.062 1 16.98 311 GLY A O 1
ATOM 2381 N N . ALA A 1 312 ? -33.406 -17.641 -40.594 1 16.59 312 ALA A N 1
ATOM 2382 C CA . ALA A 1 312 ? -33.75 -17.703 -39.188 1 16.59 312 ALA A CA 1
ATOM 2383 C C . ALA A 1 312 ? -33.812 -19.156 -38.688 1 16.59 312 ALA A C 1
ATOM 2385 O O . ALA A 1 312 ? -34.281 -19.422 -37.594 1 16.59 312 ALA A O 1
ATOM 2386 N N . ALA A 1 313 ? -33.219 -20.188 -39.219 1 16.31 313 ALA A N 1
ATOM 2387 C CA . ALA A 1 313 ? -33.781 -21.516 -38.938 1 16.31 313 ALA A CA 1
ATOM 2388 C C . ALA A 1 313 ? -33.5 -21.922 -37.5 1 16.31 313 ALA A C 1
ATOM 2390 O O . ALA A 1 313 ? -32.344 -22.016 -37.062 1 16.31 313 ALA A O 1
ATOM 2391 N N . ALA A 1 314 ? -34.312 -21.531 -36.531 1 16.58 314 ALA A N 1
ATOM 2392 C CA . ALA A 1 314 ? -34.25 -21.891 -35.125 1 16.58 314 ALA A CA 1
ATOM 2393 C C . ALA A 1 314 ? -34.219 -23.391 -34.938 1 16.58 314 ALA A C 1
ATOM 2395 O O . ALA A 1 314 ? -34.875 -24.141 -35.688 1 16.58 314 ALA A O 1
ATOM 2396 N N . LEU A 1 315 ? -33.312 -23.891 -34 1 15.38 315 LEU A N 1
ATOM 2397 C CA . LEU A 1 315 ? -32.594 -25.062 -33.469 1 15.38 315 LEU A CA 1
ATOM 2398 C C . LEU A 1 315 ? -33.594 -26.062 -32.875 1 15.38 315 LEU A C 1
ATOM 2400 O O . LEU A 1 315 ? -34.688 -25.672 -32.438 1 15.38 315 LEU A O 1
ATOM 2404 N N . ARG A 1 316 ? -33.188 -27.406 -32.812 1 17.7 316 ARG A N 1
ATOM 2405 C CA . ARG A 1 316 ? -33.406 -28.844 -33 1 17.7 316 ARG A CA 1
ATOM 2406 C C . ARG A 1 316 ? -33.594 -29.531 -31.641 1 17.7 316 ARG A C 1
ATOM 2408 O O . ARG A 1 316 ? -33.781 -30.75 -31.578 1 17.7 316 ARG A O 1
ATOM 2415 N N . GLY A 1 317 ? -34.156 -29.141 -30.5 1 15.96 317 GLY A N 1
ATOM 2416 C CA . GLY A 1 317 ? -33.75 -29.75 -29.234 1 15.96 317 GLY A CA 1
ATOM 2417 C C . GLY A 1 317 ? -34.25 -31.172 -29.078 1 15.96 317 GLY A C 1
ATOM 2418 O O . GLY A 1 317 ? -34.844 -31.516 -28.031 1 15.96 317 GLY A O 1
ATOM 2419 N N . GLY A 1 318 ? -34.25 -32.062 -30.016 1 16.36 318 GLY A N 1
ATOM 2420 C CA . GLY A 1 318 ? -34.938 -33.281 -29.75 1 16.36 318 GLY A CA 1
ATOM 2421 C C . GLY A 1 318 ? -34.219 -34.156 -28.734 1 16.36 318 GLY A C 1
ATOM 2422 O O . GLY A 1 318 ? -33 -34.312 -28.781 1 16.36 318 GLY A O 1
ATOM 2423 N N . ALA A 1 319 ? -34.594 -34.469 -27.453 1 17.19 319 ALA A N 1
ATOM 2424 C CA . ALA A 1 319 ? -34.156 -35.062 -26.203 1 17.19 319 ALA A CA 1
ATOM 2425 C C . ALA A 1 319 ? -34.094 -36.594 -26.328 1 17.19 319 ALA A C 1
ATOM 2427 O O . ALA A 1 319 ? -33.812 -37.281 -25.344 1 17.19 319 ALA A O 1
ATOM 2428 N N . GLY A 1 320 ? -33.875 -37.219 -27.484 1 16.55 320 GLY A N 1
ATOM 2429 C CA . GLY A 1 320 ? -34.219 -38.625 -27.297 1 16.55 320 GLY A CA 1
ATOM 2430 C C . GLY A 1 320 ? -33.156 -39.344 -26.469 1 16.55 320 GLY A C 1
ATOM 2431 O O . GLY A 1 320 ? -31.969 -39.188 -26.688 1 16.55 320 GLY A O 1
ATOM 2432 N N . ALA A 1 321 ? -33.25 -39.844 -25.234 1 17.27 321 ALA A N 1
ATOM 2433 C CA . ALA A 1 321 ? -32.469 -40.375 -24.125 1 17.27 321 ALA A CA 1
ATOM 2434 C C . ALA A 1 321 ? -32 -41.781 -24.422 1 17.27 321 ALA A C 1
ATOM 2436 O O . ALA A 1 321 ? -31.359 -42.438 -23.594 1 17.27 321 ALA A O 1
ATOM 2437 N N . SER A 1 322 ? -31.938 -42.375 -25.562 1 17.47 322 SER A N 1
ATOM 2438 C CA . SER A 1 322 ? -31.938 -43.844 -25.406 1 17.47 322 SER A CA 1
ATOM 2439 C C . SER A 1 322 ? -30.547 -44.344 -25.047 1 17.47 322 SER A C 1
ATOM 2441 O O . SER A 1 322 ? -30.297 -45.562 -25.109 1 17.47 322 SER A O 1
ATOM 2443 N N . GLY A 1 323 ? -29.703 -43.969 -24.125 1 17.11 323 GLY A N 1
ATOM 2444 C CA . GLY A 1 323 ? -28.297 -44.375 -24.125 1 17.11 323 GLY A CA 1
ATOM 2445 C C . GLY A 1 323 ? -28.109 -45.875 -23.891 1 17.11 323 GLY A C 1
ATOM 2446 O O . GLY A 1 323 ? -28.766 -46.469 -23.047 1 17.11 323 GLY A O 1
ATOM 2447 N N . GLY A 1 324 ? -27.734 -46.719 -24.891 1 17.59 324 GLY A N 1
ATOM 2448 C CA . GLY A 1 324 ? -27.391 -48.125 -25.047 1 17.59 324 GLY A CA 1
ATOM 2449 C C . GLY A 1 324 ? -26.188 -48.531 -24.219 1 17.59 324 GLY A C 1
ATOM 2450 O O . GLY A 1 324 ? -25.406 -47.688 -23.781 1 17.59 324 GLY A O 1
ATOM 2451 N N . SER A 1 325 ? -26.078 -49.844 -23.625 1 20.19 325 SER A N 1
ATOM 2452 C CA . SER A 1 325 ? -25.312 -50.594 -22.625 1 20.19 325 SER A CA 1
ATOM 2453 C C . SER A 1 325 ? -23.922 -50.938 -23.156 1 20.19 325 SER A C 1
ATOM 2455 O O . SER A 1 325 ? -23.219 -51.75 -22.547 1 20.19 325 SER A O 1
ATOM 2457 N N . TYR A 1 326 ? -23.094 -50.094 -23.781 1 18.52 326 TYR A N 1
ATOM 2458 C CA . TYR A 1 326 ? -21.906 -50.656 -24.422 1 18.52 326 TYR A CA 1
ATOM 2459 C C . TYR A 1 326 ? -20.984 -51.281 -23.375 1 18.52 326 TYR A C 1
ATOM 2461 O O . TYR A 1 326 ? -20.609 -50.625 -22.406 1 18.52 326 TYR A O 1
ATOM 2469 N N . ASP A 1 327 ? -20.922 -52.594 -23.219 1 20.5 327 ASP A N 1
ATOM 2470 C CA . ASP A 1 327 ? -20.156 -53.5 -22.344 1 20.5 327 ASP A CA 1
ATOM 2471 C C . ASP A 1 327 ? -18.672 -53.438 -22.672 1 20.5 327 ASP A C 1
ATOM 2473 O O . ASP A 1 327 ? -17.891 -54.25 -22.203 1 20.5 327 ASP A O 1
ATOM 2477 N N . GLY A 1 328 ? -18.141 -52.438 -23.484 1 19.05 328 GLY A N 1
ATOM 2478 C CA . GLY A 1 328 ? -16.859 -52.812 -24.062 1 19.05 328 GLY A CA 1
ATOM 2479 C C . GLY A 1 328 ? -15.781 -53.031 -23.016 1 19.05 328 GLY A C 1
ATOM 2480 O O . GLY A 1 328 ? -15.758 -52.344 -21.984 1 19.05 328 GLY A O 1
ATOM 2481 N N . ASP A 1 329 ? -15.164 -54.188 -22.922 1 21.47 329 ASP A N 1
ATOM 2482 C CA . ASP A 1 329 ? -14.094 -54.781 -22.125 1 21.47 329 ASP A CA 1
ATOM 2483 C C . ASP A 1 329 ? -12.789 -54 -22.281 1 21.47 329 ASP A C 1
ATOM 2485 O O . ASP A 1 329 ? -12.156 -54.062 -23.344 1 21.47 329 ASP A O 1
ATOM 2489 N N . ILE A 1 330 ? -12.805 -52.688 -22.094 1 23.3 330 ILE A N 1
ATOM 2490 C CA . ILE A 1 330 ? -11.531 -52.031 -22.391 1 23.3 330 ILE A CA 1
ATOM 2491 C C . ILE A 1 330 ? -10.438 -52.594 -21.484 1 23.3 330 ILE A C 1
ATOM 2493 O O . ILE A 1 330 ? -10.602 -52.656 -20.266 1 23.3 330 ILE A O 1
ATOM 2497 N N . ASP A 1 331 ? -9.633 -53.469 -22.094 1 23.45 331 ASP A N 1
ATOM 2498 C CA . ASP A 1 331 ? -8.438 -54.031 -21.484 1 23.45 331 ASP A CA 1
ATOM 2499 C C . ASP A 1 331 ? -7.52 -52.938 -20.938 1 23.45 331 ASP A C 1
ATOM 2501 O O . ASP A 1 331 ? -7.113 -52.031 -21.672 1 23.45 331 ASP A O 1
ATOM 2505 N N . PRO A 1 332 ? -7.523 -52.656 -19.641 1 23.17 332 PRO A N 1
ATOM 2506 C CA . PRO A 1 332 ? -6.883 -51.562 -18.906 1 23.17 332 PRO A CA 1
ATOM 2507 C C . PRO A 1 332 ? -5.367 -51.562 -19.078 1 23.17 332 PRO A C 1
ATOM 2509 O O . PRO A 1 332 ? -4.68 -50.781 -18.422 1 23.17 332 PRO A O 1
ATOM 2512 N N . GLN A 1 333 ? -4.777 -52.531 -19.766 1 22.62 333 GLN A N 1
ATOM 2513 C CA . GLN A 1 333 ? -3.391 -52.719 -19.344 1 22.62 333 GLN A CA 1
ATOM 2514 C C . GLN A 1 333 ? -2.508 -51.594 -19.922 1 22.62 333 GLN A C 1
ATOM 2516 O O . GLN A 1 333 ? -1.293 -51.781 -20.047 1 22.62 333 GLN A O 1
ATOM 2521 N N . GLY A 1 334 ? -2.998 -50.656 -20.703 1 22.53 334 GLY A N 1
ATOM 2522 C CA . GLY A 1 334 ? -1.969 -49.875 -21.391 1 22.53 334 GLY A CA 1
ATOM 2523 C C . GLY A 1 334 ? -1.019 -49.188 -20.422 1 22.53 334 GLY A C 1
ATOM 2524 O O . GLY A 1 334 ? -1.424 -48.281 -19.688 1 22.53 334 GLY A O 1
ATOM 2525 N N . GLN A 1 335 ? 0.013 -49.875 -19.922 1 22.52 335 GLN A N 1
ATOM 2526 C CA . GLN A 1 335 ? 1.12 -49.312 -19.156 1 22.52 335 GLN A CA 1
ATOM 2527 C C . GLN A 1 335 ? 1.715 -48.094 -19.859 1 22.52 335 GLN A C 1
ATOM 2529 O O . GLN A 1 335 ? 2.424 -48.25 -20.859 1 22.52 335 GLN A O 1
ATOM 2534 N N . GLN A 1 336 ? 0.938 -47.094 -20.188 1 25.69 336 GLN A N 1
ATOM 2535 C CA . GLN A 1 336 ? 1.615 -45.969 -20.766 1 25.69 336 GLN A CA 1
ATOM 2536 C C . GLN A 1 336 ? 2.818 -45.531 -19.938 1 25.69 336 GLN A C 1
ATOM 2538 O O . GLN A 1 336 ? 2.682 -45.25 -18.734 1 25.69 336 GLN A O 1
ATOM 2543 N N . GLN A 1 337 ? 4.031 -46.062 -20.297 1 24.23 337 GLN A N 1
ATOM 2544 C CA . GLN A 1 337 ? 5.32 -45.562 -19.844 1 24.23 337 GLN A CA 1
ATOM 2545 C C . GLN A 1 337 ? 5.344 -44.031 -19.828 1 24.23 337 GLN A C 1
ATOM 2547 O O . GLN A 1 337 ? 5.16 -43.406 -20.875 1 24.23 337 GLN A O 1
ATOM 2552 N N . HIS A 1 338 ? 4.84 -43.469 -18.812 1 26.97 338 HIS A N 1
ATOM 2553 C CA . HIS A 1 338 ? 5.027 -42.062 -18.547 1 26.97 338 HIS A CA 1
ATOM 2554 C C . HIS A 1 338 ? 6.461 -41.625 -18.844 1 26.97 338 HIS A C 1
ATOM 2556 O O . HIS A 1 338 ? 7.387 -42 -18.125 1 26.97 338 HIS A O 1
ATOM 2562 N N . GLU A 1 339 ? 6.852 -41.5 -20.156 1 26.78 339 GLU A N 1
ATOM 2563 C CA . GLU A 1 339 ? 8.133 -40.875 -20.469 1 26.78 339 GLU A CA 1
ATOM 2564 C C . GLU A 1 339 ? 8.383 -39.656 -19.578 1 26.78 339 GLU A C 1
ATOM 2566 O O . GLU A 1 339 ? 7.574 -38.719 -19.547 1 26.78 339 GLU A O 1
ATOM 2571 N N . GLN A 1 340 ? 9.117 -39.812 -18.531 1 27.05 340 GLN A N 1
ATOM 2572 C CA . GLN A 1 340 ? 9.695 -38.781 -17.688 1 27.05 340 GLN A CA 1
ATOM 2573 C C . GLN A 1 340 ? 10.203 -37.594 -18.516 1 27.05 340 GLN A C 1
ATOM 2575 O O . GLN A 1 340 ? 10.828 -37.781 -19.562 1 27.05 340 GLN A O 1
ATOM 2580 N N . GLN A 1 341 ? 9.578 -36.562 -18.609 1 31.78 341 GLN A N 1
ATOM 2581 C CA . GLN A 1 341 ? 10.047 -35.312 -19.219 1 31.78 341 GLN A CA 1
ATOM 2582 C C . GLN A 1 341 ? 11.539 -35.094 -18.953 1 31.78 341 GLN A C 1
ATOM 2584 O O . GLN A 1 341 ? 11.977 -35.062 -17.812 1 31.78 341 GLN A O 1
ATOM 2589 N N . PRO A 1 342 ? 12.469 -35.531 -19.844 1 30.23 342 PRO A N 1
ATOM 2590 C CA . PRO A 1 342 ? 13.883 -35.375 -19.516 1 30.23 342 PRO A CA 1
ATOM 2591 C C . PRO A 1 342 ? 14.234 -34 -19 1 30.23 342 PRO A C 1
ATOM 2593 O O . PRO A 1 342 ? 13.562 -33.031 -19.344 1 30.23 342 PRO A O 1
ATOM 2596 N N . ALA A 1 343 ? 14.797 -33.844 -17.938 1 35.59 343 ALA A N 1
ATOM 2597 C CA . ALA A 1 343 ? 15.445 -32.688 -17.344 1 35.59 343 ALA A CA 1
ATOM 2598 C C . ALA A 1 343 ? 16.219 -31.891 -18.391 1 35.59 343 ALA A C 1
ATOM 2600 O O . ALA A 1 343 ? 17 -32.469 -19.156 1 35.59 343 ALA A O 1
ATOM 2601 N N . PHE A 1 344 ? 15.797 -30.828 -18.922 1 38.06 344 PHE A N 1
ATOM 2602 C CA . PHE A 1 344 ? 16.438 -29.859 -19.812 1 38.06 344 PHE A CA 1
ATOM 2603 C C . PHE A 1 344 ? 17.875 -29.609 -19.406 1 38.06 344 PHE A C 1
ATOM 2605 O O . PHE A 1 344 ? 18.141 -28.812 -18.5 1 38.06 344 PHE A O 1
ATOM 2612 N N . LEU A 1 345 ? 18.703 -30.531 -19.312 1 41.12 345 LEU A N 1
ATOM 2613 C CA . LEU A 1 345 ? 20.078 -30.078 -19.062 1 41.12 345 LEU A CA 1
ATOM 2614 C C . LEU A 1 345 ? 20.719 -29.562 -20.344 1 41.12 345 LEU A C 1
ATOM 2616 O O . LEU A 1 345 ? 21.047 -30.359 -21.234 1 41.12 345 LEU A O 1
ATOM 2620 N N . PRO A 1 346 ? 20.469 -28.344 -20.828 1 46.03 346 PRO A N 1
ATOM 2621 C CA . PRO A 1 346 ? 21.219 -27.875 -22 1 46.03 346 PRO A CA 1
ATOM 2622 C C . PRO A 1 346 ? 22.703 -28.219 -21.938 1 46.03 346 PRO A C 1
ATOM 2624 O O . PRO A 1 346 ? 23.234 -28.5 -20.859 1 46.03 346 PRO A O 1
ATOM 2627 N N . ASP A 1 347 ? 23.188 -28.469 -23.172 1 49.94 347 ASP A N 1
ATOM 2628 C CA . ASP A 1 347 ? 24.641 -28.531 -23.234 1 49.94 347 ASP A CA 1
ATOM 2629 C C . ASP A 1 347 ? 25.281 -27.391 -22.484 1 49.94 347 ASP A C 1
ATOM 2631 O O . ASP A 1 347 ? 25.031 -26.219 -22.781 1 49.94 347 ASP A O 1
ATOM 2635 N N . GLY A 1 348 ? 25.75 -27.625 -21.328 1 57.53 348 GLY A N 1
ATOM 2636 C CA . GLY A 1 348 ? 26.359 -26.703 -20.375 1 57.53 348 GLY A CA 1
ATOM 2637 C C . GLY A 1 348 ? 27.297 -25.703 -21.016 1 57.53 348 GLY A C 1
ATOM 2638 O O . GLY A 1 348 ? 27.531 -24.625 -20.453 1 57.53 348 GLY A O 1
ATOM 2639 N N . ASP A 1 349 ? 27.734 -25.891 -22.359 1 72.62 349 ASP A N 1
ATOM 2640 C CA . ASP A 1 349 ? 28.781 -25 -22.875 1 72.62 349 ASP A CA 1
ATOM 2641 C C . ASP A 1 349 ? 28.188 -23.969 -23.844 1 72.62 349 ASP A C 1
ATOM 2643 O O . ASP A 1 349 ? 28.906 -23.094 -24.328 1 72.62 349 ASP A O 1
ATOM 2647 N N . SER A 1 350 ? 26.922 -23.953 -24.094 1 85.5 350 SER A N 1
ATOM 2648 C CA . SER A 1 350 ? 26.297 -22.953 -24.953 1 85.5 350 SER A CA 1
ATOM 2649 C C . SER A 1 350 ? 25.953 -21.688 -24.172 1 85.5 350 SER A C 1
ATOM 2651 O O . SER A 1 350 ? 25.859 -21.719 -22.953 1 85.5 350 SER A O 1
ATOM 2653 N N . PRO A 1 351 ? 25.906 -20.531 -24.922 1 86.12 351 PRO A N 1
ATOM 2654 C CA . PRO A 1 351 ? 25.484 -19.297 -24.25 1 86.12 351 PRO A CA 1
ATOM 2655 C C . PRO A 1 351 ? 24.156 -19.438 -23.531 1 86.12 351 PRO A C 1
ATOM 2657 O O . PRO A 1 351 ? 23.984 -18.906 -22.438 1 86.12 351 PRO A O 1
ATOM 2660 N N . PHE A 1 352 ? 23.234 -20.125 -24.062 1 90.62 352 PHE A N 1
ATOM 2661 C CA . PHE A 1 352 ? 21.953 -20.422 -23.422 1 90.62 352 PHE A CA 1
ATOM 2662 C C . PHE A 1 352 ? 22.156 -21.266 -22.172 1 90.62 352 PHE A C 1
ATOM 2664 O O . PHE A 1 352 ? 21.578 -20.969 -21.125 1 90.62 352 PHE A O 1
ATOM 2671 N N . GLY A 1 353 ? 22.969 -22.281 -22.328 1 90.31 353 GLY A N 1
ATOM 2672 C CA . GLY A 1 353 ? 23.281 -23.125 -21.188 1 90.31 353 GLY A CA 1
ATOM 2673 C C . GLY A 1 353 ? 23.906 -22.359 -20.031 1 90.31 353 GLY A C 1
ATOM 2674 O O . GLY A 1 353 ? 23.594 -22.594 -18.875 1 90.31 353 GLY A O 1
ATOM 2675 N N . HIS A 1 354 ? 24.766 -21.438 -20.375 1 92.38 354 HIS A N 1
ATOM 2676 C CA . HIS A 1 354 ? 25.391 -20.594 -19.344 1 92.38 354 HIS A CA 1
ATOM 2677 C C . HIS A 1 354 ? 24.359 -19.719 -18.641 1 92.38 354 HIS A C 1
ATOM 2679 O O . HIS A 1 354 ? 24.422 -19.547 -17.422 1 92.38 354 HIS A O 1
ATOM 2685 N N . ALA A 1 355 ? 23.438 -19.172 -19.453 1 94.94 355 ALA A N 1
ATOM 2686 C CA . ALA A 1 355 ? 22.375 -18.344 -18.875 1 94.94 355 ALA A CA 1
ATOM 2687 C C . ALA A 1 355 ? 21.5 -19.156 -17.922 1 94.94 355 ALA A C 1
ATOM 2689 O O . ALA A 1 355 ? 21.172 -18.688 -16.828 1 94.94 355 ALA A O 1
ATOM 2690 N N . VAL A 1 356 ? 21.203 -20.344 -18.266 1 94.19 356 VAL A N 1
ATOM 2691 C CA . VAL A 1 356 ? 20.375 -21.234 -17.453 1 94.19 356 VAL A CA 1
ATOM 2692 C C . VAL A 1 356 ? 21.125 -21.578 -16.156 1 94.19 356 VAL A C 1
ATOM 2694 O O . VAL A 1 356 ? 20.547 -21.531 -15.078 1 94.19 356 VAL A O 1
ATOM 2697 N N . ALA A 1 357 ? 22.406 -21.906 -16.328 1 93.31 357 ALA A N 1
ATOM 2698 C CA . ALA A 1 357 ? 23.219 -22.25 -15.148 1 93.31 357 ALA A CA 1
ATOM 2699 C C . ALA A 1 357 ? 23.25 -21.078 -14.164 1 93.31 357 ALA A C 1
ATOM 2701 O O . ALA A 1 357 ? 23.156 -21.281 -12.945 1 93.31 357 ALA A O 1
ATOM 2702 N N . ARG A 1 358 ? 23.375 -19.875 -14.648 1 95.25 358 ARG A N 1
ATOM 2703 C CA . ARG A 1 358 ? 23.406 -18.703 -13.797 1 95.25 358 ARG A CA 1
ATOM 2704 C C . ARG A 1 358 ? 22.062 -18.516 -13.07 1 95.25 358 ARG A C 1
ATOM 2706 O O . ARG A 1 358 ? 22.031 -18.156 -11.898 1 95.25 358 ARG A O 1
ATOM 2713 N N . LEU A 1 359 ? 21.031 -18.781 -13.781 1 96.81 359 LEU A N 1
ATOM 2714 C CA . LEU A 1 359 ? 19.719 -18.672 -13.18 1 96.81 359 LEU A CA 1
ATOM 2715 C C . LEU A 1 359 ? 19.531 -19.734 -12.102 1 96.81 359 LEU A C 1
ATOM 2717 O O . LEU A 1 359 ? 18.969 -19.453 -11.039 1 96.81 359 LEU A O 1
ATOM 2721 N N . VAL A 1 360 ? 19.953 -20.938 -12.375 1 95.25 360 VAL A N 1
ATOM 2722 C CA . VAL A 1 360 ? 19.844 -22.016 -11.391 1 95.25 360 VAL A CA 1
ATOM 2723 C C . VAL A 1 360 ? 20.594 -21.625 -10.117 1 95.25 360 VAL A C 1
ATOM 2725 O O . VAL A 1 360 ? 20.078 -21.797 -9.016 1 95.25 360 VAL A O 1
ATOM 2728 N N . ASP A 1 361 ? 21.781 -21.016 -10.297 1 94.19 361 ASP A N 1
ATOM 2729 C CA . ASP A 1 361 ? 22.562 -20.562 -9.148 1 94.19 361 ASP A CA 1
ATOM 2730 C C . ASP A 1 361 ? 21.828 -19.469 -8.383 1 94.19 361 ASP A C 1
ATOM 2732 O O . ASP A 1 361 ? 21.828 -19.453 -7.148 1 94.19 361 ASP A O 1
ATOM 2736 N N . PHE A 1 362 ? 21.266 -18.594 -9.086 1 95.81 362 PHE A N 1
ATOM 2737 C CA . PHE A 1 362 ? 20.547 -17.484 -8.477 1 95.81 362 PHE A CA 1
ATOM 2738 C C . PHE A 1 362 ? 19.359 -17.984 -7.664 1 95.81 362 PHE A C 1
ATOM 2740 O O . PHE A 1 362 ? 19.109 -17.5 -6.555 1 95.81 362 PHE A O 1
ATOM 2747 N N . TYR A 1 363 ? 18.594 -18.969 -8.172 1 97.06 363 TYR A N 1
ATOM 2748 C CA . TYR A 1 363 ? 17.344 -19.406 -7.539 1 97.06 363 TYR A CA 1
ATOM 2749 C C . TYR A 1 363 ? 17.625 -20.484 -6.488 1 97.06 363 TYR A C 1
ATOM 2751 O O . TYR A 1 363 ? 16.75 -20.797 -5.676 1 97.06 363 TYR A O 1
ATOM 2759 N N . ARG A 1 364 ? 18.797 -21.078 -6.477 1 95.75 364 ARG A N 1
ATOM 2760 C CA . ARG A 1 364 ? 19.125 -22.219 -5.637 1 95.75 364 ARG A CA 1
ATOM 2761 C C . ARG A 1 364 ? 18.812 -21.938 -4.172 1 95.75 364 ARG A C 1
ATOM 2763 O O . ARG A 1 364 ? 18.078 -22.703 -3.531 1 95.75 364 ARG A O 1
ATOM 2770 N N . PRO A 1 365 ? 19.312 -20.797 -3.584 1 94.38 365 PRO A N 1
ATOM 2771 C CA . PRO A 1 365 ? 18.984 -20.578 -2.172 1 94.38 365 PRO A CA 1
ATOM 2772 C C . PRO A 1 365 ? 17.484 -20.422 -1.93 1 94.38 365 PRO A C 1
ATOM 2774 O O . PRO A 1 365 ? 16.984 -20.812 -0.878 1 94.38 365 PRO A O 1
ATOM 2777 N N . HIS A 1 366 ? 16.781 -19.875 -2.854 1 95.69 366 HIS A N 1
ATOM 2778 C CA . HIS A 1 366 ? 15.336 -19.688 -2.725 1 95.69 366 HIS A CA 1
ATOM 2779 C C . HIS A 1 366 ? 14.602 -21.031 -2.791 1 95.69 366 HIS A C 1
ATOM 2781 O O . HIS A 1 366 ? 13.688 -21.281 -2.002 1 95.69 366 HIS A O 1
ATOM 2787 N N . MET A 1 367 ? 15.062 -21.906 -3.713 1 96.44 367 MET A N 1
ATOM 2788 C CA . MET A 1 367 ? 14.445 -23.219 -3.838 1 96.44 367 MET A CA 1
ATOM 2789 C C . MET A 1 367 ? 14.773 -24.094 -2.627 1 96.44 367 MET A C 1
ATOM 2791 O O . MET A 1 367 ? 13.922 -24.844 -2.16 1 96.44 367 MET A O 1
ATOM 2795 N N . GLN A 1 368 ? 15.898 -23.953 -2.135 1 94.38 368 GLN A N 1
ATOM 2796 C CA . GLN A 1 368 ? 16.266 -24.719 -0.955 1 94.38 368 GLN A CA 1
ATOM 2797 C C . GLN A 1 368 ? 15.422 -24.328 0.25 1 94.38 368 GLN A C 1
ATOM 2799 O O . GLN A 1 368 ? 15.055 -25.188 1.06 1 94.38 368 GLN A O 1
ATOM 2804 N N . ARG A 1 369 ? 15.109 -23.109 0.353 1 93.75 369 ARG A N 1
ATOM 2805 C CA . ARG A 1 369 ? 14.203 -22.688 1.409 1 93.75 369 ARG A CA 1
ATOM 2806 C C . ARG A 1 369 ? 12.812 -23.281 1.208 1 93.75 369 ARG A C 1
ATOM 2808 O O . ARG A 1 369 ? 12.172 -23.719 2.168 1 93.75 369 ARG A O 1
ATOM 2815 N N . LEU A 1 370 ? 12.367 -23.359 -0.021 1 95.56 370 LEU A N 1
ATOM 2816 C CA . LEU A 1 370 ? 11.086 -24 -0.311 1 95.56 370 LEU A CA 1
ATOM 2817 C C . LEU A 1 370 ? 11.109 -25.469 0.073 1 95.56 370 LEU A C 1
ATOM 2819 O O . LEU A 1 370 ? 10.133 -25.984 0.62 1 95.56 370 LEU A O 1
ATOM 2823 N N . PHE A 1 371 ? 12.258 -26.078 -0.211 1 95.25 371 PHE A N 1
ATOM 2824 C CA . PHE A 1 371 ? 12.398 -27.484 0.149 1 95.25 371 PHE A CA 1
ATOM 2825 C C . PHE A 1 371 ? 12.336 -27.656 1.661 1 95.25 371 PHE A C 1
ATOM 2827 O O . PHE A 1 371 ? 11.688 -28.578 2.156 1 95.25 371 PHE A O 1
ATOM 2834 N N . ALA A 1 372 ? 12.953 -26.75 2.359 1 92.81 372 ALA A N 1
ATOM 2835 C CA . ALA A 1 372 ? 12.922 -26.812 3.818 1 92.81 372 ALA A CA 1
ATOM 2836 C C . ALA A 1 372 ? 11.5 -26.641 4.344 1 92.81 372 ALA A C 1
ATOM 2838 O O . ALA A 1 372 ? 11.078 -27.359 5.262 1 92.81 372 ALA A O 1
ATOM 2839 N N . TRP A 1 373 ? 10.781 -25.75 3.779 1 94.12 373 TRP A N 1
ATOM 2840 C CA . TRP A 1 373 ? 9.398 -25.531 4.18 1 94.12 373 TRP A CA 1
ATOM 2841 C C . TRP A 1 373 ? 8.547 -26.766 3.895 1 94.12 373 TRP A C 1
ATOM 2843 O O . TRP A 1 373 ? 7.68 -27.125 4.695 1 94.12 373 TRP A O 1
ATOM 2853 N N . ALA A 1 374 ? 8.789 -27.344 2.764 1 94.75 374 ALA A N 1
ATOM 2854 C CA . ALA A 1 374 ? 8.078 -28.578 2.418 1 94.75 374 ALA A CA 1
ATOM 2855 C C . ALA A 1 374 ? 8.391 -29.688 3.414 1 94.75 374 ALA A C 1
ATOM 2857 O O . ALA A 1 374 ? 7.488 -30.406 3.85 1 94.75 374 ALA A O 1
ATOM 2858 N N . ASP A 1 375 ? 9.617 -29.797 3.777 1 93.56 375 ASP A N 1
ATOM 2859 C CA . ASP A 1 375 ? 10.039 -30.812 4.727 1 93.56 375 ASP A CA 1
ATOM 2860 C C . ASP A 1 375 ? 9.406 -30.594 6.098 1 93.56 375 ASP A C 1
ATOM 2862 O O . ASP A 1 375 ? 9.164 -31.547 6.844 1 93.56 375 ASP A O 1
ATOM 2866 N N . GLN A 1 376 ? 9.047 -29.344 6.395 1 91.56 376 GLN A N 1
ATOM 2867 C CA . GLN A 1 376 ? 8.414 -28.969 7.66 1 91.56 376 GLN A CA 1
ATOM 2868 C C . GLN A 1 376 ? 6.898 -29.094 7.57 1 91.56 376 GLN A C 1
ATOM 2870 O O . GLN A 1 376 ? 6.195 -28.922 8.57 1 91.56 376 GLN A O 1
ATOM 2875 N N . GLY A 1 377 ? 6.426 -29.297 6.41 1 92.25 377 GLY A N 1
ATOM 2876 C CA . GLY A 1 377 ? 4.992 -29.453 6.223 1 92.25 377 GLY A CA 1
ATOM 2877 C C . GLY A 1 377 ? 4.266 -28.141 6.035 1 92.25 377 GLY A C 1
ATOM 2878 O O . GLY A 1 377 ? 3.037 -28.078 6.117 1 92.25 377 GLY A O 1
ATOM 2879 N N . LEU A 1 378 ? 5.016 -27.062 5.805 1 92.12 378 LEU A N 1
ATOM 2880 C CA . LEU A 1 378 ? 4.41 -25.734 5.652 1 92.12 378 LEU A CA 1
ATOM 2881 C C . LEU A 1 378 ? 3.75 -25.609 4.281 1 92.12 378 LEU A C 1
ATOM 2883 O O . LEU A 1 378 ? 2.75 -24.891 4.141 1 92.12 378 LEU A O 1
ATOM 2887 N N . ILE A 1 379 ? 4.371 -26.266 3.318 1 95.25 379 ILE A N 1
ATOM 2888 C CA . ILE A 1 379 ? 3.807 -26.266 1.973 1 95.25 379 ILE A CA 1
ATOM 2889 C C . ILE A 1 379 ? 3.92 -27.672 1.376 1 95.25 379 ILE A C 1
ATOM 2891 O O . ILE A 1 379 ? 4.641 -28.531 1.904 1 95.25 379 ILE A O 1
ATOM 2895 N N . ALA A 1 380 ? 3.172 -27.891 0.28 1 95.12 380 ALA A N 1
ATOM 2896 C CA . ALA A 1 380 ? 3.312 -29.156 -0.448 1 95.12 380 ALA A CA 1
ATOM 2897 C C . ALA A 1 380 ? 4.707 -29.281 -1.052 1 95.12 380 ALA A C 1
ATOM 2899 O O . ALA A 1 380 ? 5.305 -28.297 -1.472 1 95.12 380 ALA A O 1
ATOM 2900 N N . PRO A 1 381 ? 5.203 -30.484 -1.102 1 95.69 381 PRO A N 1
ATOM 2901 C CA . PRO A 1 381 ? 6.543 -30.656 -1.67 1 95.69 381 PRO A CA 1
ATOM 2902 C C . PRO A 1 381 ? 6.609 -30.281 -3.15 1 95.69 381 PRO A C 1
ATOM 2904 O O . PRO A 1 381 ? 5.723 -30.656 -3.922 1 95.69 381 PRO A O 1
ATOM 2907 N N . PRO A 1 382 ? 7.645 -29.547 -3.494 1 96.25 382 PRO A N 1
ATOM 2908 C CA . PRO A 1 382 ? 7.879 -29.328 -4.922 1 96.25 382 PRO A CA 1
ATOM 2909 C C . PRO A 1 382 ? 8.203 -30.625 -5.672 1 96.25 382 PRO A C 1
ATOM 2911 O O . PRO A 1 382 ? 8.516 -31.641 -5.051 1 96.25 382 PRO A O 1
ATOM 2914 N N . PRO A 1 383 ? 8.039 -30.578 -6.984 1 94.75 383 PRO A N 1
ATOM 2915 C CA . PRO A 1 383 ? 8.375 -31.75 -7.793 1 94.75 383 PRO A CA 1
ATOM 2916 C C . PRO A 1 383 ? 9.805 -32.219 -7.57 1 94.75 383 PRO A C 1
ATOM 2918 O O . PRO A 1 383 ? 10.703 -31.422 -7.344 1 94.75 383 PRO A O 1
ATOM 2921 N N . ALA A 1 384 ? 10 -33.562 -7.711 1 93.38 384 ALA A N 1
ATOM 2922 C CA . ALA A 1 384 ? 11.312 -34.188 -7.512 1 93.38 384 ALA A CA 1
ATOM 2923 C C . ALA A 1 384 ? 12.352 -33.562 -8.453 1 93.38 384 ALA A C 1
ATOM 2925 O O . ALA A 1 384 ? 13.516 -33.406 -8.086 1 93.38 384 ALA A O 1
ATOM 2926 N N . ALA A 1 385 ? 11.898 -33.188 -9.609 1 92.38 385 ALA A N 1
ATOM 2927 C CA . ALA A 1 385 ? 12.797 -32.625 -10.602 1 92.38 385 ALA A CA 1
ATOM 2928 C C . ALA A 1 385 ? 13.406 -31.312 -10.109 1 92.38 385 ALA A C 1
ATOM 2930 O O . ALA A 1 385 ? 14.539 -30.984 -10.453 1 92.38 385 ALA A O 1
ATOM 2931 N N . TRP A 1 386 ? 12.617 -30.562 -9.312 1 95.62 386 TRP A N 1
ATOM 2932 C CA . TRP A 1 386 ? 13.133 -29.312 -8.766 1 95.62 386 TRP A CA 1
ATOM 2933 C C . TRP A 1 386 ? 14.297 -29.594 -7.809 1 95.62 386 TRP A C 1
ATOM 2935 O O . TRP A 1 386 ? 15.328 -28.906 -7.863 1 95.62 386 TRP A O 1
ATOM 2945 N N . ARG A 1 387 ? 14.117 -30.578 -6.934 1 92.94 387 ARG A N 1
ATOM 2946 C CA . ARG A 1 387 ? 15.164 -30.906 -5.973 1 92.94 387 ARG A CA 1
ATOM 2947 C C . ARG A 1 387 ? 16.453 -31.328 -6.684 1 92.94 387 ARG A C 1
ATOM 2949 O O . ARG A 1 387 ? 17.547 -30.938 -6.281 1 92.94 387 ARG A O 1
ATOM 2956 N N . SER A 1 388 ? 16.328 -32.156 -7.699 1 91.56 388 SER A N 1
ATOM 2957 C CA . SER A 1 388 ? 17.484 -32.594 -8.469 1 91.56 388 SER A CA 1
ATOM 2958 C C . SER A 1 388 ? 18.234 -31.406 -9.078 1 91.56 388 SER A C 1
ATOM 2960 O O . SER A 1 388 ? 19.469 -31.406 -9.117 1 91.56 388 SER A O 1
ATOM 2962 N N . ARG A 1 389 ? 17.562 -30.422 -9.406 1 91.75 389 ARG A N 1
ATOM 2963 C CA . ARG A 1 389 ? 18.141 -29.281 -10.117 1 91.75 389 ARG A CA 1
ATOM 2964 C C . ARG A 1 389 ? 18.766 -28.297 -9.141 1 91.75 389 ARG A C 1
ATOM 2966 O O . ARG A 1 389 ? 19.844 -27.766 -9.398 1 91.75 389 ARG A O 1
ATOM 2973 N N . TYR A 1 390 ? 18.141 -28.078 -8.062 1 94.62 390 TYR A N 1
ATOM 2974 C CA . TYR A 1 390 ? 18.531 -26.953 -7.223 1 94.62 390 TYR A CA 1
ATOM 2975 C C . TYR A 1 390 ? 19.234 -27.438 -5.965 1 94.62 390 TYR A C 1
ATOM 2977 O O . TYR A 1 390 ? 19.797 -26.625 -5.211 1 94.62 390 TYR A O 1
ATOM 2985 N N . ASP A 1 391 ? 19.188 -28.688 -5.527 1 85.19 391 ASP A N 1
ATOM 2986 C CA . ASP A 1 391 ? 19.859 -29.172 -4.328 1 85.19 391 ASP A CA 1
ATOM 2987 C C . ASP A 1 391 ? 21.344 -29.391 -4.578 1 85.19 391 ASP A C 1
ATOM 2989 O O . ASP A 1 391 ? 22.156 -29.359 -3.643 1 85.19 391 ASP A O 1
ATOM 2993 N N . VAL A 1 392 ? 21.844 -29.812 -5.832 1 67.12 392 VAL A N 1
ATOM 2994 C CA . VAL A 1 392 ? 23.234 -30.203 -6.078 1 67.12 392 VAL A CA 1
ATOM 2995 C C . VAL A 1 392 ? 24.125 -28.953 -6.059 1 67.12 392 VAL A C 1
ATOM 2997 O O . VAL A 1 392 ? 23.828 -27.953 -6.711 1 67.12 392 VAL A O 1
ATOM 3000 N N . LEU A 1 393 ? 24.859 -28.766 -4.902 1 55.12 393 LEU A N 1
ATOM 3001 C CA . LEU A 1 393 ? 25.891 -27.734 -4.953 1 55.12 393 LEU A CA 1
ATOM 3002 C C . LEU A 1 393 ? 26.797 -27.922 -6.16 1 55.12 393 LEU A C 1
ATOM 3004 O O . LEU A 1 393 ? 27.016 -29.062 -6.594 1 55.12 393 LEU A O 1
ATOM 3008 N N . ALA A 1 394 ? 26.828 -27.062 -7.094 1 45.19 394 ALA A N 1
ATOM 3009 C CA . ALA A 1 394 ? 27.812 -27.141 -8.164 1 45.19 394 ALA A CA 1
ATOM 3010 C C . ALA A 1 394 ? 29.125 -27.719 -7.66 1 45.19 394 ALA A C 1
ATOM 3012 O O . ALA A 1 394 ? 29.75 -27.172 -6.742 1 45.19 394 ALA A O 1
ATOM 3013 N N . THR A 1 395 ? 29.312 -28.953 -7.461 1 39.22 395 THR A N 1
ATOM 3014 C CA . THR A 1 395 ? 30.672 -29.453 -7.305 1 39.22 395 THR A CA 1
ATOM 3015 C C . THR A 1 395 ? 31.625 -28.766 -8.281 1 39.22 395 THR A C 1
ATOM 3017 O O . THR A 1 395 ? 31.297 -28.609 -9.461 1 39.22 395 THR A O 1
ATOM 3020 N N . GLY A 1 396 ? 32.281 -27.688 -7.941 1 37.88 396 GLY A N 1
ATOM 3021 C CA . GLY A 1 396 ? 33.5 -27.344 -8.641 1 37.88 396 GLY A CA 1
ATOM 3022 C C . GLY A 1 396 ? 34.281 -28.547 -9.102 1 37.88 396 GLY A C 1
ATOM 3023 O O . GLY A 1 396 ? 34.844 -29.297 -8.289 1 37.88 396 GLY A O 1
ATOM 3024 N N . ARG A 1 397 ? 33.875 -29.422 -9.93 1 31.88 397 ARG A N 1
ATOM 3025 C CA . ARG A 1 397 ? 34.844 -30.297 -10.57 1 31.88 397 ARG A CA 1
ATOM 3026 C C . ARG A 1 397 ? 36 -29.484 -11.148 1 31.88 397 ARG A C 1
ATOM 3028 O O . ARG A 1 397 ? 36.781 -29.984 -11.969 1 31.88 397 ARG A O 1
ATOM 3035 N N . TRP A 1 398 ? 36.031 -28.125 -10.984 1 28.84 398 TRP A N 1
ATOM 3036 C CA . TRP A 1 398 ? 37.312 -27.672 -11.461 1 28.84 398 TRP A CA 1
ATOM 3037 C C . TRP A 1 398 ? 38.438 -28.094 -10.508 1 28.84 398 TRP A C 1
ATOM 3039 O O . TRP A 1 398 ? 38.5 -27.594 -9.383 1 28.84 398 TRP A O 1
ATOM 3049 N N . ARG A 1 399 ? 38.531 -29.375 -10.047 1 23.38 399 ARG A N 1
ATOM 3050 C CA . ARG A 1 399 ? 39.938 -29.656 -9.773 1 23.38 399 ARG A CA 1
ATOM 3051 C C . ARG A 1 399 ? 40.75 -29.688 -11.07 1 23.38 399 ARG A C 1
ATOM 3053 O O . ARG A 1 399 ? 40.281 -30.203 -12.086 1 23.38 399 ARG A O 1
ATOM 3060 N N . MET B 1 1 ? 8.711 26.422 7.738 1 57.94 1 MET B N 1
ATOM 3061 C CA . MET B 1 1 ? 9.812 27.25 7.262 1 57.94 1 MET B CA 1
ATOM 3062 C C . MET B 1 1 ? 10.766 27.594 8.398 1 57.94 1 MET B C 1
ATOM 3064 O O . MET B 1 1 ? 11.984 27.5 8.25 1 57.94 1 MET B O 1
ATOM 3068 N N . ASN B 1 2 ? 10.195 27.891 9.555 1 67.81 2 ASN B N 1
ATOM 3069 C CA . ASN B 1 2 ? 11.055 28.297 10.664 1 67.81 2 ASN B CA 1
ATOM 3070 C C . ASN B 1 2 ? 11.977 27.172 11.102 1 67.81 2 ASN B C 1
ATOM 3072 O O . ASN B 1 2 ? 13.18 27.359 11.266 1 67.81 2 ASN B O 1
ATOM 3076 N N . LEU B 1 3 ? 11.5 25.953 10.984 1 81.88 3 LEU B N 1
ATOM 3077 C CA . LEU B 1 3 ? 12.328 24.844 11.461 1 81.88 3 LEU B CA 1
ATOM 3078 C C . LEU B 1 3 ? 13.484 24.578 10.508 1 81.88 3 LEU B C 1
ATOM 3080 O O . LEU B 1 3 ? 14.477 23.953 10.891 1 81.88 3 LEU B O 1
ATOM 3084 N N . LYS B 1 4 ? 13.32 25.078 9.297 1 78.25 4 LYS B N 1
ATOM 3085 C CA . LYS B 1 4 ? 14.359 24.875 8.289 1 78.25 4 LYS B CA 1
ATOM 3086 C C . LYS B 1 4 ? 15.641 25.609 8.672 1 78.25 4 LYS B C 1
ATOM 3088 O O . LYS B 1 4 ? 16.734 25.234 8.234 1 78.25 4 LYS B O 1
ATOM 3093 N N . SER B 1 5 ? 15.484 26.672 9.492 1 79.62 5 SER B N 1
ATOM 3094 C CA . SER B 1 5 ? 16.641 27.484 9.859 1 79.62 5 SER B CA 1
ATOM 3095 C C . SER B 1 5 ? 17.391 26.859 11.047 1 79.62 5 SER B C 1
ATOM 3097 O O . SER B 1 5 ? 18.469 27.312 11.398 1 79.62 5 SER B O 1
ATOM 3099 N N . ASN B 1 6 ? 16.828 25.875 11.703 1 85.75 6 ASN B N 1
ATOM 3100 C CA . ASN B 1 6 ? 17.516 25.172 12.789 1 85.75 6 ASN B CA 1
ATOM 3101 C C . ASN B 1 6 ? 18.594 24.234 12.266 1 85.75 6 ASN B C 1
ATOM 3103 O O . ASN B 1 6 ? 18.312 23.266 11.562 1 85.75 6 ASN B O 1
ATOM 3107 N N . PRO B 1 7 ? 19.859 24.438 12.57 1 84.25 7 PRO B N 1
ATOM 3108 C CA . PRO B 1 7 ? 20.953 23.641 12.008 1 84.25 7 PRO B CA 1
ATOM 3109 C C . PRO B 1 7 ? 20.906 22.188 12.438 1 84.25 7 PRO B C 1
ATOM 3111 O O . PRO B 1 7 ? 21.578 21.344 11.828 1 84.25 7 PRO B O 1
ATOM 3114 N N . ALA B 1 8 ? 20.219 21.906 13.5 1 86.19 8 ALA B N 1
ATOM 3115 C CA . ALA B 1 8 ? 20.141 20.531 13.984 1 86.19 8 ALA B CA 1
ATOM 3116 C C . ALA B 1 8 ? 19.203 19.688 13.109 1 86.19 8 ALA B C 1
ATOM 3118 O O . ALA B 1 8 ? 19.141 18.469 13.25 1 86.19 8 ALA B O 1
ATOM 3119 N N . ILE B 1 9 ? 18.5 20.344 12.195 1 88.56 9 ILE B N 1
ATOM 3120 C CA . ILE B 1 9 ? 17.5 19.656 11.391 1 88.56 9 ILE B CA 1
ATOM 3121 C C . ILE B 1 9 ? 17.75 19.938 9.906 1 88.56 9 ILE B C 1
ATOM 3123 O O . ILE B 1 9 ? 17.938 21.078 9.5 1 88.56 9 ILE B O 1
ATOM 3127 N N . THR B 1 10 ? 17.797 18.859 9.164 1 88.88 10 THR B N 1
ATOM 3128 C CA . THR B 1 10 ? 17.844 18.984 7.711 1 88.88 10 THR B CA 1
ATOM 3129 C C . THR B 1 10 ? 16.641 18.312 7.07 1 88.88 10 THR B C 1
ATOM 3131 O O . THR B 1 10 ? 15.914 17.562 7.734 1 88.88 10 THR B O 1
ATOM 3134 N N . TRP B 1 11 ? 16.406 18.625 5.832 1 89.56 11 TRP B N 1
ATOM 3135 C CA . TRP B 1 11 ? 15.148 18.219 5.215 1 89.56 11 TRP B CA 1
ATOM 3136 C C . TRP B 1 11 ? 15.398 17.484 3.902 1 89.56 11 TRP B C 1
ATOM 3138 O O . TRP B 1 11 ? 16.266 17.875 3.121 1 89.56 11 TRP B O 1
ATOM 3148 N N . VAL B 1 12 ? 14.578 16.422 3.723 1 87.94 12 VAL B N 1
ATOM 3149 C CA . VAL B 1 12 ? 14.633 15.672 2.469 1 87.94 12 VAL B CA 1
ATOM 3150 C C . VAL B 1 12 ? 14.219 16.578 1.312 1 87.94 12 VAL B C 1
ATOM 3152 O O . VAL B 1 12 ? 14.906 16.656 0.296 1 87.94 12 VAL B O 1
ATOM 3155 N N . GLY B 1 13 ? 13.047 17.188 1.522 1 80.19 13 GLY B N 1
ATOM 3156 C CA . GLY B 1 13 ? 12.617 18.172 0.53 1 80.19 13 GLY B CA 1
ATOM 3157 C C . GLY B 1 13 ? 13.18 19.547 0.768 1 80.19 13 GLY B C 1
ATOM 3158 O O . GLY B 1 13 ? 13.109 20.078 1.881 1 80.19 13 GLY B O 1
ATOM 3159 N N . GLN B 1 14 ? 13.992 20.125 -0.049 1 67.56 14 GLN B N 1
ATOM 3160 C CA . GLN B 1 14 ? 14.703 21.375 0.166 1 67.56 14 GLN B CA 1
ATOM 3161 C C . GLN B 1 14 ? 13.727 22.547 0.244 1 67.56 14 GLN B C 1
ATOM 3163 O O . GLN B 1 14 ? 13.812 23.375 1.156 1 67.56 14 GLN B O 1
ATOM 3168 N N . ASN B 1 15 ? 12.812 22.609 -0.628 1 66.56 15 ASN B N 1
ATOM 3169 C CA . ASN B 1 15 ? 12.016 23.828 -0.622 1 66.56 15 ASN B CA 1
ATOM 3170 C C . ASN B 1 15 ? 10.523 23.531 -0.767 1 66.56 15 ASN B C 1
ATOM 3172 O O . ASN B 1 15 ? 9.703 24.453 -0.832 1 66.56 15 ASN B O 1
ATOM 3176 N N . LYS B 1 16 ? 10.195 22.312 -0.776 1 75 16 LYS B N 1
ATOM 3177 C CA . LYS B 1 16 ? 8.789 21.969 -0.988 1 75 16 LYS B CA 1
ATOM 3178 C C . LYS B 1 16 ? 8.477 20.562 -0.475 1 75 16 LYS B C 1
ATOM 3180 O O . LYS B 1 16 ? 9.391 19.812 -0.138 1 75 16 LYS B O 1
ATOM 3185 N N . GLU B 1 17 ? 7.168 20.359 -0.356 1 84.5 17 GLU B N 1
ATOM 3186 C CA . GLU B 1 17 ? 6.719 19.016 -0.027 1 84.5 17 GLU B CA 1
ATOM 3187 C C . GLU B 1 17 ? 7.273 17.984 -1.016 1 84.5 17 GLU B C 1
ATOM 3189 O O . GLU B 1 17 ? 7.355 18.25 -2.217 1 84.5 17 GLU B O 1
ATOM 3194 N N . THR B 1 18 ? 7.684 16.906 -0.506 1 82.81 18 THR B N 1
ATOM 3195 C CA . THR B 1 18 ? 8.25 15.883 -1.376 1 82.81 18 THR B CA 1
ATOM 3196 C C . THR B 1 18 ? 7.145 15.109 -2.088 1 82.81 18 THR B C 1
ATOM 3198 O O . THR B 1 18 ? 7.328 14.648 -3.217 1 82.81 18 THR B O 1
ATOM 3201 N N . LEU B 1 19 ? 5.98 14.906 -1.476 1 82.81 19 LEU B N 1
ATOM 3202 C CA . LEU B 1 19 ? 4.855 14.133 -1.992 1 82.81 19 LEU B CA 1
ATOM 3203 C C . LEU B 1 19 ? 5.316 12.758 -2.471 1 82.81 19 LEU B C 1
ATOM 3205 O O . LEU B 1 19 ? 4.824 12.25 -3.479 1 82.81 19 LEU B O 1
ATOM 3209 N N . TRP B 1 20 ? 6.254 12.172 -1.783 1 82.88 20 TRP B N 1
ATOM 3210 C CA . TRP B 1 20 ? 6.895 10.938 -2.225 1 82.88 20 TRP B CA 1
ATOM 3211 C C . TRP B 1 20 ? 5.941 9.758 -2.1 1 82.88 20 TRP B C 1
ATOM 3213 O O . TRP B 1 20 ? 5.902 8.883 -2.973 1 82.88 20 TRP B O 1
ATOM 3223 N N . PHE B 1 21 ? 5.148 9.68 -1.079 1 82.12 21 PHE B N 1
ATOM 3224 C CA . PHE B 1 21 ? 4.367 8.492 -0.75 1 82.12 21 PHE B CA 1
ATOM 3225 C C . PHE B 1 21 ? 2.91 8.672 -1.158 1 82.12 21 PHE B C 1
ATOM 3227 O O . PHE B 1 21 ? 2.18 7.695 -1.318 1 82.12 21 PHE B O 1
ATOM 3234 N N . ASN B 1 22 ? 2.498 9.797 -1.212 1 75.06 22 ASN B N 1
ATOM 3235 C CA . ASN B 1 22 ? 1.133 10.109 -1.626 1 75.06 22 ASN B CA 1
ATOM 3236 C C . ASN B 1 22 ? 1.062 11.43 -2.383 1 75.06 22 ASN B C 1
ATOM 3238 O O . ASN B 1 22 ? 1.423 12.477 -1.846 1 75.06 22 ASN B O 1
ATOM 3242 N N . GLY B 1 23 ? 0.705 11.305 -3.609 1 68.25 23 GLY B N 1
ATOM 3243 C CA . GLY B 1 23 ? 0.546 12.523 -4.391 1 68.25 23 GLY B CA 1
ATOM 3244 C C . GLY B 1 23 ? -0.719 13.281 -4.055 1 68.25 23 GLY B C 1
ATOM 3245 O O . GLY B 1 23 ? -1.407 12.961 -3.084 1 68.25 23 GLY B O 1
ATOM 3246 N N . ASP B 1 24 ? -0.885 14.383 -4.684 1 61.66 24 ASP B N 1
ATOM 3247 C CA . ASP B 1 24 ? -2.033 15.258 -4.461 1 61.66 24 ASP B CA 1
ATOM 3248 C C . ASP B 1 24 ? -3.213 14.844 -5.34 1 61.66 24 ASP B C 1
ATOM 3250 O O . ASP B 1 24 ? -4.191 15.586 -5.461 1 61.66 24 ASP B O 1
ATOM 3254 N N . TYR B 1 25 ? -3.023 13.711 -5.938 1 60.22 25 TYR B N 1
ATOM 3255 C CA . TYR B 1 25 ? -4.121 13.281 -6.797 1 60.22 25 TYR B CA 1
ATOM 3256 C C . TYR B 1 25 ? -5.055 12.328 -6.059 1 60.22 25 TYR B C 1
ATOM 3258 O O . TYR B 1 25 ? -4.711 11.82 -4.988 1 60.22 25 TYR B O 1
ATOM 3266 N N . GLN B 1 26 ? -6.367 12.484 -6.559 1 53.06 26 GLN B N 1
ATOM 3267 C CA . GLN B 1 26 ? -7.402 11.633 -5.988 1 53.06 26 GLN B CA 1
ATOM 3268 C C . GLN B 1 26 ? -6.945 10.18 -5.938 1 53.06 26 GLN B C 1
ATOM 3270 O O . GLN B 1 26 ? -7.762 9.273 -5.762 1 53.06 26 GLN B O 1
ATOM 3275 N N . ARG B 1 27 ? -5.641 10.141 -6.352 1 52.59 27 ARG B N 1
ATOM 3276 C CA . ARG B 1 27 ? -5.227 8.75 -6.465 1 52.59 27 ARG B CA 1
ATOM 3277 C C . ARG B 1 27 ? -4.688 8.227 -5.137 1 52.59 27 ARG B C 1
ATOM 3279 O O . ARG B 1 27 ? -4.441 9 -4.215 1 52.59 27 ARG B O 1
ATOM 3286 N N . THR B 1 28 ? -4.559 6.848 -5.191 1 51.84 28 THR B N 1
ATOM 3287 C CA . THR B 1 28 ? -4.32 5.746 -4.266 1 51.84 28 THR B CA 1
ATOM 3288 C C . THR B 1 28 ? -2.918 5.84 -3.666 1 51.84 28 THR B C 1
ATOM 3290 O O . THR B 1 28 ? -2.043 6.508 -4.219 1 51.84 28 THR B O 1
ATOM 3293 N N . THR B 1 29 ? -2.879 5.52 -2.428 1 57.97 29 THR B N 1
ATOM 3294 C CA . THR B 1 29 ? -1.717 5.262 -1.585 1 57.97 29 THR B CA 1
ATOM 3295 C C . THR B 1 29 ? -0.68 4.43 -2.334 1 57.97 29 THR B C 1
ATOM 3297 O O . THR B 1 29 ? -1.026 3.455 -3.004 1 57.97 29 THR B O 1
ATOM 3300 N N . LEU B 1 30 ? 0.455 5.133 -2.689 1 65.56 30 LEU B N 1
ATOM 3301 C CA . LEU B 1 30 ? 1.586 4.43 -3.283 1 65.56 30 LEU B CA 1
ATOM 3302 C C . LEU B 1 30 ? 2.488 3.84 -2.205 1 65.56 30 LEU B C 1
ATOM 3304 O O . LEU B 1 30 ? 3.562 4.379 -1.927 1 65.56 30 LEU B O 1
ATOM 3308 N N . CYS B 1 31 ? 2.062 2.768 -1.614 1 66.94 31 CYS B N 1
ATOM 3309 C CA . CYS B 1 31 ? 2.791 2.176 -0.499 1 66.94 31 CYS B CA 1
ATOM 3310 C C . CYS B 1 31 ? 4.082 1.52 -0.977 1 66.94 31 CYS B C 1
ATOM 3312 O O . CYS B 1 31 ? 4.945 1.177 -0.169 1 66.94 31 CYS B O 1
ATOM 3314 N N . ASP B 1 32 ? 4.238 1.395 -2.234 1 65.62 32 ASP B N 1
ATOM 3315 C CA . ASP B 1 32 ? 5.422 0.7 -2.73 1 65.62 32 ASP B CA 1
ATOM 3316 C C . ASP B 1 32 ? 6.27 1.615 -3.611 1 65.62 32 ASP B C 1
ATOM 3318 O O . ASP B 1 32 ? 6.957 1.148 -4.523 1 65.62 32 ASP B O 1
ATOM 3322 N N . ASN B 1 33 ? 6.168 2.826 -3.193 1 70.06 33 ASN B N 1
ATOM 3323 C CA . ASN B 1 33 ? 6.953 3.756 -3.998 1 70.06 33 ASN B CA 1
ATOM 3324 C C . ASN B 1 33 ? 8.445 3.432 -3.928 1 70.06 33 ASN B C 1
ATOM 3326 O O . ASN B 1 33 ? 8.844 2.471 -3.27 1 70.06 33 ASN B O 1
ATOM 3330 N N . ASP B 1 34 ? 9.281 4.23 -4.688 1 74.5 34 ASP B N 1
ATOM 3331 C CA . ASP B 1 34 ? 10.727 4.086 -4.832 1 74.5 34 ASP B CA 1
ATOM 3332 C C . ASP B 1 34 ? 11.438 4.312 -3.5 1 74.5 34 ASP B C 1
ATOM 3334 O O . ASP B 1 34 ? 11.922 5.414 -3.229 1 74.5 34 ASP B O 1
ATOM 3338 N N . LEU B 1 35 ? 11.555 3.207 -2.691 1 83.19 35 LEU B N 1
ATOM 3339 C CA . LEU B 1 35 ? 12.18 3.279 -1.376 1 83.19 35 LEU B CA 1
ATOM 3340 C C . LEU B 1 35 ? 13.672 3.551 -1.5 1 83.19 35 LEU B C 1
ATOM 3342 O O . LEU B 1 35 ? 14.25 4.254 -0.669 1 83.19 35 LEU B O 1
ATOM 3346 N N . GLU B 1 36 ? 14.227 2.982 -2.514 1 82.88 36 GLU B N 1
ATOM 3347 C CA . GLU B 1 36 ? 15.648 3.221 -2.725 1 82.88 36 GLU B CA 1
ATOM 3348 C C . GLU B 1 36 ? 15.93 4.699 -2.971 1 82.88 36 GLU B C 1
ATOM 3350 O O . GLU B 1 36 ? 16.828 5.281 -2.348 1 82.88 36 GLU B O 1
ATOM 3355 N N . GLY B 1 37 ? 15.172 5.223 -3.887 1 85.38 37 GLY B N 1
ATOM 3356 C CA . GLY B 1 37 ? 15.328 6.641 -4.156 1 85.38 37 GLY B CA 1
ATOM 3357 C C . GLY B 1 37 ? 15.102 7.508 -2.932 1 85.38 37 GLY B C 1
ATOM 3358 O O . GLY B 1 37 ? 15.836 8.469 -2.699 1 85.38 37 GLY B O 1
ATOM 3359 N N . TYR B 1 38 ? 14.164 7.18 -2.17 1 88.81 38 TYR B N 1
ATOM 3360 C CA . TYR B 1 38 ? 13.859 7.949 -0.965 1 88.81 38 TYR B CA 1
ATOM 3361 C C . TYR B 1 38 ? 15 7.848 0.043 1 88.81 38 TYR B C 1
ATOM 3363 O O . TYR B 1 38 ? 15.406 8.852 0.636 1 88.81 38 TYR B O 1
ATOM 3371 N N . GLN B 1 39 ? 15.5 6.641 0.237 1 87.88 39 GLN B N 1
ATOM 3372 C CA . GLN B 1 39 ? 16.609 6.457 1.174 1 87.88 39 GLN B CA 1
ATOM 3373 C C . GLN B 1 39 ? 17.844 7.227 0.722 1 87.88 39 GLN B C 1
ATOM 3375 O O . GLN B 1 39 ? 18.562 7.785 1.548 1 87.88 39 GLN B O 1
ATOM 3380 N N . HIS B 1 40 ? 18.031 7.242 -0.532 1 88.38 40 HIS B N 1
ATOM 3381 C CA . HIS B 1 40 ? 19.125 8.039 -1.061 1 88.38 40 HIS B CA 1
ATOM 3382 C C . HIS B 1 40 ? 18.922 9.523 -0.753 1 88.38 40 HIS B C 1
ATOM 3384 O O . HIS B 1 40 ? 19.875 10.211 -0.372 1 88.38 40 HIS B O 1
ATOM 3390 N N . ALA B 1 41 ? 17.719 9.984 -0.918 1 89.31 41 ALA B N 1
ATOM 3391 C CA . ALA B 1 41 ? 17.406 11.375 -0.625 1 89.31 41 ALA B CA 1
ATOM 3392 C C . ALA B 1 41 ? 17.625 11.688 0.852 1 89.31 41 ALA B C 1
ATOM 3394 O O . ALA B 1 41 ? 18.125 12.766 1.196 1 89.31 41 ALA B O 1
ATOM 3395 N N . VAL B 1 42 ? 17.281 10.805 1.678 1 89.69 42 VAL B N 1
ATOM 3396 C CA . VAL B 1 42 ? 17.469 10.969 3.115 1 89.69 42 VAL B CA 1
ATOM 3397 C C . VAL B 1 42 ? 18.953 11.039 3.441 1 89.69 42 VAL B C 1
ATOM 3399 O O . VAL B 1 42 ? 19.391 11.922 4.188 1 89.69 42 VAL B O 1
ATOM 3402 N N . GLU B 1 43 ? 19.688 10.125 2.875 1 87.19 43 GLU B N 1
ATOM 3403 C CA . GLU B 1 43 ? 21.125 10.094 3.119 1 87.19 43 GLU B CA 1
ATOM 3404 C C . GLU B 1 43 ? 21.812 11.352 2.576 1 87.19 43 GLU B C 1
ATOM 3406 O O . GLU B 1 43 ? 22.719 11.898 3.209 1 87.19 43 GLU B O 1
ATOM 3411 N N . TYR B 1 44 ? 21.359 11.758 1.458 1 88.19 44 TYR B N 1
ATOM 3412 C CA . TYR B 1 44 ? 21.891 12.984 0.875 1 88.19 44 TYR B CA 1
ATOM 3413 C C . TYR B 1 44 ? 21.656 14.18 1.79 1 88.19 44 TYR B C 1
ATOM 3415 O O . TYR B 1 44 ? 22.562 14.969 2.051 1 88.19 44 TYR B O 1
ATOM 3423 N N . ALA B 1 45 ? 20.438 14.281 2.248 1 86.69 45 ALA B N 1
ATOM 3424 C CA . ALA B 1 45 ? 20.109 15.359 3.174 1 86.69 45 ALA B CA 1
ATOM 3425 C C . ALA B 1 45 ? 20.969 15.297 4.43 1 86.69 45 ALA B C 1
ATOM 3427 O O . ALA B 1 45 ? 21.453 16.328 4.91 1 86.69 45 ALA B O 1
ATOM 3428 N N . ARG B 1 46 ? 21.172 14.148 4.895 1 86.56 46 ARG B N 1
ATOM 3429 C CA . ARG B 1 46 ? 21.953 13.945 6.113 1 86.56 46 ARG B CA 1
ATOM 3430 C C . ARG B 1 46 ? 23.406 14.352 5.91 1 86.56 46 ARG B C 1
ATOM 3432 O O . ARG B 1 46 ? 23.969 15.078 6.727 1 86.56 46 ARG B O 1
ATOM 3439 N N . THR B 1 47 ? 23.984 13.906 4.844 1 84.75 47 THR B N 1
ATOM 3440 C CA . THR B 1 47 ? 25.422 14.094 4.621 1 84.75 47 THR B CA 1
ATOM 3441 C C . THR B 1 47 ? 25.719 15.523 4.199 1 84.75 47 THR B C 1
ATOM 3443 O O . THR B 1 47 ? 26.844 16 4.367 1 84.75 47 THR B O 1
ATOM 3446 N N . HIS B 1 48 ? 24.734 16.219 3.732 1 80.69 48 HIS B N 1
ATOM 3447 C CA . HIS B 1 48 ? 24.969 17.562 3.236 1 80.69 48 HIS B CA 1
ATOM 3448 C C . HIS B 1 48 ? 24.391 18.609 4.184 1 80.69 48 HIS B C 1
ATOM 3450 O O . HIS B 1 48 ? 24.312 19.797 3.836 1 80.69 48 HIS B O 1
ATOM 3456 N N . ALA B 1 49 ? 24.047 18.094 5.297 1 79.25 49 ALA B N 1
ATOM 3457 C CA . ALA B 1 49 ? 23.547 19.031 6.316 1 79.25 49 ALA B CA 1
ATOM 3458 C C . ALA B 1 49 ? 24.656 19.969 6.785 1 79.25 49 ALA B C 1
ATOM 3460 O O . ALA B 1 49 ? 25.812 19.547 6.938 1 79.25 49 ALA B O 1
ATOM 3461 N N . SER B 1 50 ? 24.281 21.234 6.926 1 68.69 50 SER B N 1
ATOM 3462 C CA . SER B 1 50 ? 25.25 22.25 7.328 1 68.69 50 SER B CA 1
ATOM 3463 C C . SER B 1 50 ? 25.969 21.859 8.609 1 68.69 50 SER B C 1
ATOM 3465 O O . SER B 1 50 ? 27.188 22.016 8.727 1 68.69 50 SER B O 1
ATOM 3467 N N . ALA B 1 51 ? 25.156 21.391 9.555 1 67.19 51 ALA B N 1
ATOM 3468 C CA . ALA B 1 51 ? 25.734 21.016 10.844 1 67.19 51 ALA B CA 1
ATOM 3469 C C . ALA B 1 51 ? 26.781 19.922 10.688 1 67.19 51 ALA B C 1
ATOM 3471 O O . ALA B 1 51 ? 27.797 19.938 11.391 1 67.19 51 ALA B O 1
ATOM 3472 N N . VAL B 1 52 ? 26.5 19.031 9.828 1 63.97 52 VAL B N 1
ATOM 3473 C CA . VAL B 1 52 ? 27.438 17.938 9.602 1 63.97 52 VAL B CA 1
ATOM 3474 C C . VAL B 1 52 ? 28.688 18.469 8.883 1 63.97 52 VAL B C 1
ATOM 3476 O O . VAL B 1 52 ? 29.812 18.125 9.25 1 63.97 52 VAL B O 1
ATOM 3479 N N . LEU B 1 53 ? 28.406 19.328 8.047 1 64.56 53 LEU B N 1
ATOM 3480 C CA . LEU B 1 53 ? 29.5 19.859 7.234 1 64.56 53 LEU B CA 1
ATOM 3481 C C . LEU B 1 53 ? 30.375 20.812 8.047 1 64.56 53 LEU B C 1
ATOM 3483 O O . LEU B 1 53 ? 31.594 20.859 7.863 1 64.56 53 LEU B O 1
ATOM 3487 N N . GLN B 1 54 ? 29.672 21.484 8.867 1 61.75 54 GLN B N 1
ATOM 3488 C CA . GLN B 1 54 ? 30.406 22.547 9.555 1 61.75 54 GLN B CA 1
ATOM 3489 C C . GLN B 1 54 ? 30.922 22.062 10.914 1 61.75 54 GLN B C 1
ATOM 3491 O O . GLN B 1 54 ? 32 22.469 11.352 1 61.75 54 GLN B O 1
ATOM 3496 N N . GLN B 1 55 ? 30.062 21.375 11.633 1 60.06 55 GLN B N 1
ATOM 3497 C CA . GLN B 1 55 ? 30.391 21.156 13.031 1 60.06 55 GLN B CA 1
ATOM 3498 C C . GLN B 1 55 ? 30.734 19.688 13.305 1 60.06 55 GLN B C 1
ATOM 3500 O O . GLN B 1 55 ? 31.016 19.312 14.438 1 60.06 55 GLN B O 1
ATOM 3505 N N . ASP B 1 56 ? 30.984 18.953 12.297 1 58.06 56 ASP B N 1
ATOM 3506 C CA . ASP B 1 56 ? 31.234 17.516 12.461 1 58.06 56 ASP B CA 1
ATOM 3507 C C . ASP B 1 56 ? 30.234 16.891 13.414 1 58.06 56 ASP B C 1
ATOM 3509 O O . ASP B 1 56 ? 30.594 16.109 14.289 1 58.06 56 ASP B O 1
ATOM 3513 N N . ARG B 1 57 ? 29.156 17.594 13.555 1 59.16 57 ARG B N 1
ATOM 3514 C CA . ARG B 1 57 ? 28.141 17.031 14.438 1 59.16 57 ARG B CA 1
ATOM 3515 C C . ARG B 1 57 ? 27.578 15.742 13.867 1 59.16 57 ARG B C 1
ATOM 3517 O O . ARG B 1 57 ? 27.281 15.656 12.672 1 59.16 57 ARG B O 1
ATOM 3524 N N . ALA B 1 58 ? 27.766 14.68 14.648 1 60.28 58 ALA B N 1
ATOM 3525 C CA . ALA B 1 58 ? 27.406 13.32 14.258 1 60.28 58 ALA B CA 1
ATOM 3526 C C . ALA B 1 58 ? 25.891 13.133 14.234 1 60.28 58 ALA B C 1
ATOM 3528 O O . ALA B 1 58 ? 25.375 12.219 13.578 1 60.28 58 ALA B O 1
ATOM 3529 N N . ARG B 1 59 ? 25.156 14.188 14.906 1 75.44 59 ARG B N 1
ATOM 3530 C CA . ARG B 1 59 ? 23.75 13.766 14.984 1 75.44 59 ARG B CA 1
ATOM 3531 C C . ARG B 1 59 ? 22.828 14.828 14.406 1 75.44 59 ARG B C 1
ATOM 3533 O O . ARG B 1 59 ? 22.75 15.938 14.93 1 75.44 59 ARG B O 1
ATOM 3540 N N . VAL B 1 60 ? 22.422 14.797 13.125 1 86.5 60 VAL B N 1
ATOM 3541 C CA . VAL B 1 60 ? 21.453 15.672 12.484 1 86.5 60 VAL B CA 1
ATOM 3542 C C . VAL B 1 60 ? 20.141 14.922 12.273 1 86.5 60 VAL B C 1
ATOM 3544 O O . VAL B 1 60 ? 20.141 13.742 11.906 1 86.5 60 VAL B O 1
ATOM 3547 N N . LEU B 1 61 ? 19.125 15.633 12.688 1 91.44 61 LEU B N 1
ATOM 3548 C CA . LEU B 1 61 ? 17.797 15.086 12.398 1 91.44 61 LEU B CA 1
ATOM 3549 C C . LEU B 1 61 ? 17.406 15.352 10.953 1 91.44 61 LEU B C 1
ATOM 3551 O O . LEU B 1 61 ? 17.656 16.438 10.43 1 91.44 61 LEU B O 1
ATOM 3555 N N . VAL B 1 62 ? 16.875 14.32 10.297 1 92.19 62 VAL B N 1
ATOM 3556 C CA . VAL B 1 62 ? 16.359 14.484 8.938 1 92.19 62 VAL B CA 1
ATOM 3557 C C . VAL B 1 62 ? 14.836 14.461 8.953 1 92.19 62 VAL B C 1
ATOM 3559 O O . VAL B 1 62 ? 14.227 13.547 9.508 1 92.19 62 VAL B O 1
ATOM 3562 N N . GLY B 1 63 ? 14.25 15.5 8.414 1 92.88 63 GLY B N 1
ATOM 3563 C CA . GLY B 1 63 ? 12.797 15.602 8.359 1 92.88 63 GLY B CA 1
ATOM 3564 C C . GLY B 1 63 ? 12.25 15.555 6.945 1 92.88 63 GLY B C 1
ATOM 3565 O O . GLY B 1 63 ? 12.969 15.844 5.984 1 92.88 63 GLY B O 1
ATOM 3566 N N . ASP B 1 64 ? 11.062 15.039 6.844 1 92.19 64 ASP B N 1
ATOM 3567 C CA . ASP B 1 64 ? 10.266 15.094 5.625 1 92.19 64 ASP B CA 1
ATOM 3568 C C . ASP B 1 64 ? 8.836 15.531 5.926 1 92.19 64 ASP B C 1
ATOM 3570 O O . ASP B 1 64 ? 8.305 15.227 6.996 1 92.19 64 ASP B O 1
ATOM 3574 N N . TRP B 1 65 ? 8.32 16.359 4.957 1 90.62 65 TRP B N 1
ATOM 3575 C CA . TRP B 1 65 ? 6.949 16.797 5.184 1 90.62 65 TRP B CA 1
ATOM 3576 C C . TRP B 1 65 ? 6.164 16.828 3.879 1 90.62 65 TRP B C 1
ATOM 3578 O O . TRP B 1 65 ? 6.715 17.125 2.82 1 90.62 65 TRP B O 1
ATOM 3588 N N . SER B 1 66 ? 4.988 16.344 3.963 1 89.75 66 SER B N 1
ATOM 3589 C CA . SER B 1 66 ? 3.945 16.484 2.949 1 89.75 66 SER B CA 1
ATOM 3590 C C . SER B 1 66 ? 2.566 16.609 3.588 1 89.75 66 SER B C 1
ATOM 3592 O O . SER B 1 66 ? 2.23 15.867 4.512 1 89.75 66 SER B O 1
ATOM 3594 N N . ALA B 1 67 ? 1.758 17.547 3.105 1 87.69 67 ALA B N 1
ATOM 3595 C CA . ALA B 1 67 ? 0.4 17.719 3.617 1 87.69 67 ALA B CA 1
ATOM 3596 C C . ALA B 1 67 ? -0.415 16.438 3.414 1 87.69 67 ALA B C 1
ATOM 3598 O O . ALA B 1 67 ? -1.39 16.203 4.129 1 87.69 67 ALA B O 1
ATOM 3599 N N . THR B 1 68 ? 0.035 15.594 2.543 1 89.38 68 THR B N 1
ATOM 3600 C CA . THR B 1 68 ? -0.72 14.406 2.168 1 89.38 68 THR B CA 1
ATOM 3601 C C . THR B 1 68 ? -0.363 13.234 3.072 1 89.38 68 THR B C 1
ATOM 3603 O O . THR B 1 68 ? -1.024 12.188 3.039 1 89.38 68 THR B O 1
ATOM 3606 N N . HIS B 1 69 ? 0.614 13.375 3.932 1 91.62 69 HIS B N 1
ATOM 3607 C CA . HIS B 1 69 ? 1.029 12.266 4.789 1 91.62 69 HIS B CA 1
ATOM 3608 C C . HIS B 1 69 ? -0.107 11.828 5.703 1 91.62 69 HIS B C 1
ATOM 3610 O O . HIS B 1 69 ? -0.287 10.625 5.941 1 91.62 69 HIS B O 1
ATOM 3616 N N . LEU B 1 70 ? -0.865 12.797 6.145 1 93.81 70 LEU B N 1
ATOM 3617 C CA . LEU B 1 70 ? -1.867 12.461 7.148 1 93.81 70 LEU B CA 1
ATOM 3618 C C . LEU B 1 70 ? -2.977 11.602 6.543 1 93.81 70 LEU B C 1
ATOM 3620 O O . LEU B 1 70 ? -3.404 10.617 7.145 1 93.81 70 LEU B O 1
ATOM 3624 N N . SER B 1 71 ? -3.438 11.938 5.359 1 90.81 71 SER B N 1
ATOM 3625 C CA . SER B 1 71 ? -4.562 11.242 4.746 1 90.81 71 SER B CA 1
ATOM 3626 C C . SER B 1 71 ? -4.102 10.008 3.98 1 90.81 71 SER B C 1
ATOM 3628 O O . SER B 1 71 ? -4.914 9.312 3.369 1 90.81 71 SER B O 1
ATOM 3630 N N . CYS B 1 72 ? -2.83 9.773 3.969 1 89.56 72 CYS B N 1
ATOM 3631 C CA . CYS B 1 72 ? -2.264 8.594 3.328 1 89.56 72 CYS B CA 1
ATOM 3632 C C . CYS B 1 72 ? -2.457 7.355 4.199 1 89.56 72 CYS B C 1
ATOM 3634 O O . CYS B 1 72 ? -1.809 7.211 5.238 1 89.56 72 CYS B O 1
ATOM 3636 N N . LEU B 1 73 ? -3.227 6.398 3.76 1 89.12 73 LEU B N 1
ATOM 3637 C CA . LEU B 1 73 ? -3.678 5.312 4.621 1 89.12 73 LEU B CA 1
ATOM 3638 C C . LEU B 1 73 ? -2.594 4.25 4.77 1 89.12 73 LEU B C 1
ATOM 3640 O O . LEU B 1 73 ? -2.572 3.512 5.758 1 89.12 73 LEU B O 1
ATOM 3644 N N . CYS B 1 74 ? -1.714 4.168 3.852 1 88.19 74 CYS B N 1
ATOM 3645 C CA . CYS B 1 74 ? -0.666 3.158 3.967 1 88.19 74 CYS B CA 1
ATOM 3646 C C . CYS B 1 74 ? 0.601 3.754 4.57 1 88.19 74 CYS B C 1
ATOM 3648 O O . CYS B 1 74 ? 1.529 3.023 4.922 1 88.19 74 CYS B O 1
ATOM 3650 N N . CYS B 1 75 ? 0.694 5.066 4.734 1 91.12 75 CYS B N 1
ATOM 3651 C CA . CYS B 1 75 ? 1.91 5.766 5.133 1 91.12 75 CYS B CA 1
ATOM 3652 C C . CYS B 1 75 ? 2.346 5.348 6.531 1 91.12 75 CYS B C 1
ATOM 3654 O O . CYS B 1 75 ? 3.539 5.168 6.789 1 91.12 75 CYS B O 1
ATOM 3656 N N . PRO B 1 76 ? 1.419 5.176 7.457 1 93.44 76 PRO B N 1
ATOM 3657 C CA . PRO B 1 76 ? 1.894 4.766 8.781 1 93.44 76 PRO B CA 1
ATOM 3658 C C . PRO B 1 76 ? 2.695 3.467 8.742 1 93.44 76 PRO B C 1
ATOM 3660 O O . PRO B 1 76 ? 3.73 3.359 9.406 1 93.44 76 PRO B O 1
ATOM 3663 N N . LEU B 1 77 ? 2.27 2.541 7.945 1 91 77 LEU B N 1
ATOM 3664 C CA . LEU B 1 77 ? 2.994 1.28 7.836 1 91 77 LEU B CA 1
ATOM 3665 C C . LEU B 1 77 ? 4.332 1.479 7.133 1 91 77 LEU B C 1
ATOM 3667 O O . LEU B 1 77 ? 5.34 0.882 7.52 1 91 77 LEU B O 1
ATOM 3671 N N . VAL B 1 78 ? 4.316 2.273 6.125 1 90.62 78 VAL B N 1
ATOM 3672 C CA . VAL B 1 78 ? 5.539 2.59 5.395 1 90.62 78 VAL B CA 1
ATOM 3673 C C . VAL B 1 78 ? 6.551 3.24 6.336 1 90.62 78 VAL B C 1
ATOM 3675 O O . VAL B 1 78 ? 7.707 2.814 6.41 1 90.62 78 VAL B O 1
ATOM 3678 N N . PHE B 1 79 ? 6.074 4.23 7.086 1 93.19 79 PHE B N 1
ATOM 3679 C CA . PHE B 1 79 ? 6.953 4.969 7.984 1 93.19 79 PHE B CA 1
ATOM 3680 C C . PHE B 1 79 ? 7.473 4.066 9.102 1 93.19 79 PHE B C 1
ATOM 3682 O O . PHE B 1 79 ? 8.648 4.129 9.453 1 93.19 79 PHE B O 1
ATOM 3689 N N . LYS B 1 80 ? 6.633 3.234 9.609 1 94 80 LYS B N 1
ATOM 3690 C CA . LYS B 1 80 ? 7.039 2.309 10.664 1 94 80 LYS B CA 1
ATOM 3691 C C . LYS B 1 80 ? 8.102 1.339 10.164 1 94 80 LYS B C 1
ATOM 3693 O O . LYS B 1 80 ? 9.055 1.029 10.883 1 94 80 LYS B O 1
ATOM 3698 N N . THR B 1 81 ? 7.887 0.862 8.93 1 91.06 81 THR B N 1
ATOM 3699 C CA . THR B 1 81 ? 8.859 -0.056 8.336 1 91.06 81 THR B CA 1
ATOM 3700 C C . THR B 1 81 ? 10.195 0.645 8.102 1 91.06 81 THR B C 1
ATOM 3702 O O . THR B 1 81 ? 11.258 0.058 8.328 1 91.06 81 THR B O 1
ATOM 3705 N N . MET B 1 82 ? 10.133 1.881 7.75 1 90.69 82 MET B N 1
ATOM 3706 C CA . MET B 1 82 ? 11.352 2.645 7.469 1 90.69 82 MET B CA 1
ATOM 3707 C C . MET B 1 82 ? 12.094 2.975 8.758 1 90.69 82 MET B C 1
ATOM 3709 O O . MET B 1 82 ? 13.32 2.869 8.812 1 90.69 82 MET B O 1
ATOM 3713 N N . ASN B 1 83 ? 11.328 3.445 9.742 1 92.06 83 ASN B N 1
ATOM 3714 C CA . ASN B 1 83 ? 11.891 3.844 11.031 1 92.06 83 ASN B CA 1
ATOM 3715 C C . ASN B 1 83 ? 10.859 3.729 12.148 1 92.06 83 ASN B C 1
ATOM 3717 O O . ASN B 1 83 ? 10.07 4.648 12.375 1 92.06 83 ASN B O 1
ATOM 3721 N N . PRO B 1 84 ? 10.898 2.631 12.867 1 92.44 84 PRO B N 1
ATOM 3722 C CA . PRO B 1 84 ? 9.906 2.438 13.93 1 92.44 84 PRO B CA 1
ATOM 3723 C C . PRO B 1 84 ? 10 3.494 15.031 1 92.44 84 PRO B C 1
ATOM 3725 O O . PRO B 1 84 ? 9.078 3.646 15.828 1 92.44 84 PRO B O 1
ATOM 3728 N N . LYS B 1 85 ? 11.086 4.266 15.047 1 93.5 85 LYS B N 1
ATOM 3729 C CA . LYS B 1 85 ? 11.281 5.273 16.094 1 93.5 85 LYS B CA 1
ATOM 3730 C C . LYS B 1 85 ? 11.008 6.672 15.555 1 93.5 85 LYS B C 1
ATOM 3732 O O . LYS B 1 85 ? 11.289 7.668 16.219 1 93.5 85 LYS B O 1
ATOM 3737 N N . ILE B 1 86 ? 10.5 6.734 14.43 1 96.38 86 ILE B N 1
ATOM 3738 C CA . ILE B 1 86 ? 10.242 8.016 13.773 1 96.38 86 ILE B CA 1
ATOM 3739 C C . ILE B 1 86 ? 9.359 8.883 14.672 1 96.38 86 ILE B C 1
ATOM 3741 O O . ILE B 1 86 ? 8.492 8.367 15.375 1 96.38 86 ILE B O 1
ATOM 3745 N N . LYS B 1 87 ? 9.68 10.18 14.703 1 97.44 87 LYS B N 1
ATOM 3746 C CA . LYS B 1 87 ? 8.805 11.148 15.352 1 97.44 87 LYS B CA 1
ATOM 3747 C C . LYS B 1 87 ? 7.887 11.828 14.344 1 97.44 87 LYS B C 1
ATOM 3749 O O . LYS B 1 87 ? 8.336 12.25 13.273 1 97.44 87 LYS B O 1
ATOM 3754 N N . LEU B 1 88 ? 6.598 11.875 14.656 1 97.94 88 LEU B N 1
ATOM 3755 C CA . LEU B 1 88 ? 5.559 12.359 13.75 1 97.94 88 LEU B CA 1
ATOM 3756 C C . LEU B 1 88 ? 4.945 13.656 14.266 1 97.94 88 LEU B C 1
ATOM 3758 O O . LEU B 1 88 ? 4.684 13.789 15.469 1 97.94 88 LEU B O 1
ATOM 3762 N N . LEU B 1 89 ? 4.797 14.609 13.391 1 96.81 89 LEU B N 1
ATOM 3763 C CA . LEU B 1 89 ? 4.172 15.891 13.695 1 96.81 89 LEU B CA 1
ATOM 3764 C C . LEU B 1 89 ? 2.965 16.141 12.797 1 96.81 89 LEU B C 1
ATOM 3766 O O . LEU B 1 89 ? 3.051 15.977 11.57 1 96.81 89 LEU B O 1
ATOM 3770 N N . ALA B 1 90 ? 1.837 16.406 13.336 1 97.38 90 ALA B N 1
ATOM 3771 C CA . ALA B 1 90 ? 0.655 16.844 12.594 1 97.38 90 ALA B CA 1
ATOM 3772 C C . ALA B 1 90 ? 0.219 1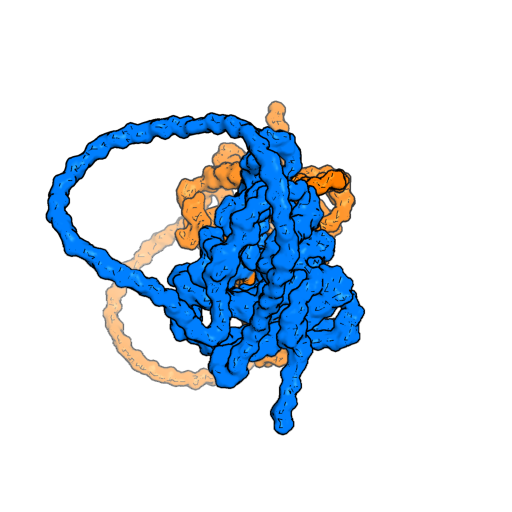8.234 13.023 1 97.38 90 ALA B C 1
ATOM 3774 O O . ALA B 1 90 ? 0.083 18.516 14.219 1 97.38 90 ALA B O 1
ATOM 3775 N N . VAL B 1 91 ? 0.062 19.141 12.109 1 96 91 VAL B N 1
ATOM 3776 C CA . VAL B 1 91 ? -0.473 20.469 12.359 1 96 91 VAL B CA 1
ATOM 3777 C C . VAL B 1 91 ? -1.878 20.578 11.766 1 96 91 VAL B C 1
ATOM 3779 O O . VAL B 1 91 ? -2.051 20.547 10.547 1 96 91 VAL B O 1
ATOM 3782 N N . LEU B 1 92 ? -2.807 20.75 12.664 1 97.19 92 LEU B N 1
ATOM 3783 C CA . LEU B 1 92 ? -4.203 20.734 12.234 1 97.19 92 LEU B CA 1
ATOM 3784 C C . LEU B 1 92 ? -4.77 22.156 12.195 1 97.19 92 LEU B C 1
ATOM 3786 O O . LEU B 1 92 ? -4.414 22.984 13.023 1 97.19 92 LEU B O 1
ATOM 3790 N N . ARG B 1 93 ? -5.598 22.375 11.281 1 95.75 93 ARG B N 1
ATOM 3791 C CA . ARG B 1 93 ? -6.387 23.594 11.133 1 95.75 93 ARG B CA 1
ATOM 3792 C C . ARG B 1 93 ? -7.871 23.312 11.352 1 95.75 93 ARG B C 1
ATOM 3794 O O . ARG B 1 93 ? -8.336 22.188 11.148 1 95.75 93 ARG B O 1
ATOM 3801 N N . ASP B 1 94 ? -8.586 24.422 11.852 1 95 94 ASP B N 1
ATOM 3802 C CA . ASP B 1 94 ? -10.031 24.234 11.906 1 95 94 ASP B CA 1
ATOM 3803 C C . ASP B 1 94 ? -10.562 23.656 10.602 1 95 94 ASP B C 1
ATOM 3805 O O . ASP B 1 94 ? -10.266 24.172 9.523 1 95 94 ASP B O 1
ATOM 3809 N N . PRO B 1 95 ? -11.359 22.562 10.734 1 97.19 95 PRO B N 1
ATOM 3810 C CA . PRO B 1 95 ? -11.742 21.844 9.516 1 97.19 95 PRO B CA 1
ATOM 3811 C C . PRO B 1 95 ? -12.445 22.734 8.5 1 97.19 95 PRO B C 1
ATOM 3813 O O . PRO B 1 95 ? -12.18 22.641 7.297 1 97.19 95 PRO B O 1
ATOM 3816 N N . VAL B 1 96 ? -13.359 23.578 8.906 1 95.19 96 VAL B N 1
ATOM 3817 C CA . VAL B 1 96 ? -14.109 24.422 7.996 1 95.19 96 VAL B CA 1
ATOM 3818 C C . VAL B 1 96 ? -13.172 25.438 7.344 1 95.19 96 VAL B C 1
ATOM 3820 O O . VAL B 1 96 ? -13.227 25.656 6.133 1 95.19 96 VAL B O 1
ATOM 3823 N N . SER B 1 97 ? -12.328 26 8.18 1 92.62 97 SER B N 1
ATOM 3824 C CA . SER B 1 97 ? -11.344 26.938 7.656 1 92.62 97 SER B CA 1
ATOM 3825 C C . SER B 1 97 ? -10.422 26.281 6.641 1 92.62 97 SER B C 1
ATOM 3827 O O . SER B 1 97 ? -10.07 26.875 5.621 1 92.62 97 SER B O 1
ATOM 3829 N N . ARG B 1 98 ? -10.031 25.078 6.93 1 94.69 98 ARG B N 1
ATOM 3830 C CA . ARG B 1 98 ? -9.156 24.344 6.023 1 94.69 98 ARG B CA 1
ATOM 3831 C C . ARG B 1 98 ? -9.852 24.078 4.691 1 94.69 98 ARG B C 1
ATOM 3833 O O . ARG B 1 98 ? -9.234 24.203 3.631 1 94.69 98 ARG B O 1
ATOM 3840 N N . VAL B 1 99 ? -11.055 23.672 4.758 1 95.19 99 VAL B N 1
ATOM 3841 C CA . VAL B 1 99 ? -11.828 23.391 3.553 1 95.19 99 VAL B CA 1
ATOM 3842 C C . VAL B 1 99 ? -11.922 24.641 2.693 1 95.19 99 VAL B C 1
ATOM 3844 O O . VAL B 1 99 ? -11.703 24.594 1.48 1 95.19 99 VAL B O 1
ATOM 3847 N N . LEU B 1 100 ? -12.289 25.766 3.357 1 91.5 100 LEU B N 1
ATOM 3848 C CA . LEU B 1 100 ? -12.398 27.031 2.633 1 91.5 100 LEU B CA 1
ATOM 3849 C C . LEU B 1 100 ? -11.07 27.406 1.989 1 91.5 100 LEU B C 1
ATOM 3851 O O . LEU B 1 100 ? -11.023 27.766 0.815 1 91.5 100 LEU B O 1
ATOM 3855 N N . SER B 1 101 ? -10.023 27.266 2.744 1 89.25 101 SER B N 1
ATOM 3856 C CA . SER B 1 101 ? -8.688 27.594 2.25 1 89.25 101 SER B CA 1
ATOM 3857 C C . SER B 1 101 ? -8.328 26.719 1.046 1 89.25 101 SER B C 1
ATOM 3859 O O . SER B 1 101 ? -7.855 27.234 0.028 1 89.25 101 SER B O 1
ATOM 3861 N N . ARG B 1 102 ? -8.57 25.469 1.154 1 91.5 102 ARG B N 1
ATOM 3862 C CA . ARG B 1 102 ? -8.234 24.547 0.078 1 91.5 102 ARG B CA 1
ATOM 3863 C C . ARG B 1 102 ? -9.102 24.797 -1.153 1 91.5 102 ARG B C 1
ATOM 3865 O O . ARG B 1 102 ? -8.617 24.703 -2.285 1 91.5 102 ARG B O 1
ATOM 3872 N N . PHE B 1 103 ? -10.336 25.047 -0.972 1 91.81 103 PHE B N 1
ATOM 3873 C CA . PHE B 1 103 ? -11.242 25.375 -2.064 1 91.81 103 PHE B CA 1
ATOM 3874 C C . PHE B 1 103 ? -10.742 26.578 -2.852 1 91.81 103 PHE B C 1
ATOM 3876 O O . PHE B 1 103 ? -10.656 26.531 -4.082 1 91.81 103 PHE B O 1
ATOM 3883 N N . MET B 1 104 ? -10.352 27.594 -2.082 1 89 104 MET B N 1
ATOM 3884 C CA . MET B 1 104 ? -9.852 28.812 -2.711 1 89 104 MET B CA 1
ATOM 3885 C C . MET B 1 104 ? -8.539 28.562 -3.434 1 89 104 MET B C 1
ATOM 3887 O O . MET B 1 104 ? -8.32 29.078 -4.535 1 89 104 MET B O 1
ATOM 3891 N N . GLU B 1 105 ? -7.703 27.844 -2.83 1 86.62 105 GLU B N 1
ATOM 3892 C CA . GLU B 1 105 ? -6.426 27.484 -3.439 1 86.62 105 GLU B CA 1
ATOM 3893 C C . GLU B 1 105 ? -6.637 26.75 -4.766 1 86.62 105 GLU B C 1
ATOM 3895 O O . GLU B 1 105 ? -6.008 27.094 -5.77 1 86.62 105 GLU B O 1
ATOM 3900 N N . GLN B 1 106 ? -7.48 25.75 -4.703 1 88.25 106 GLN B N 1
ATOM 3901 C CA . GLN B 1 106 ? -7.703 24.938 -5.891 1 88.25 106 GLN B CA 1
ATOM 3902 C C . GLN B 1 106 ? -8.375 25.75 -6.996 1 88.25 106 GLN B C 1
ATOM 3904 O O . GLN B 1 106 ? -8.117 25.516 -8.18 1 88.25 106 GLN B O 1
ATOM 3909 N N . LYS B 1 107 ? -9.172 26.641 -6.621 1 87.5 107 LYS B N 1
ATOM 3910 C CA . LYS B 1 107 ? -9.781 27.516 -7.609 1 87.5 107 LYS B CA 1
ATOM 3911 C C . LYS B 1 107 ? -8.734 28.406 -8.273 1 87.5 107 LYS B C 1
ATOM 3913 O O . LYS B 1 107 ? -8.805 28.656 -9.484 1 87.5 107 LYS B O 1
ATOM 3918 N N . ALA B 1 108 ? -7.812 28.828 -7.539 1 85.25 108 ALA B N 1
ATOM 3919 C CA . ALA B 1 108 ? -6.789 29.75 -8.016 1 85.25 108 ALA B CA 1
ATOM 3920 C C . ALA B 1 108 ? -5.727 29.016 -8.836 1 85.25 108 ALA B C 1
ATOM 3922 O O . ALA B 1 108 ? -5.117 29.594 -9.734 1 85.25 108 ALA B O 1
ATOM 3923 N N . LEU B 1 109 ? -5.5 27.781 -8.531 1 84.56 109 LEU B N 1
ATOM 3924 C CA . LEU B 1 109 ? -4.457 27 -9.188 1 84.56 109 LEU B CA 1
ATOM 3925 C C . LEU B 1 109 ? -4.977 26.375 -10.469 1 84.56 109 LEU B C 1
ATOM 3927 O O . LEU B 1 109 ? -5.52 25.266 -10.453 1 84.56 109 LEU B O 1
ATOM 3931 N N . LYS B 1 110 ? -4.734 26.938 -11.594 1 84.12 110 LYS B N 1
ATOM 3932 C CA . LYS B 1 110 ? -5.281 26.531 -12.883 1 84.12 110 LYS B CA 1
ATOM 3933 C C . LYS B 1 110 ? -4.863 25.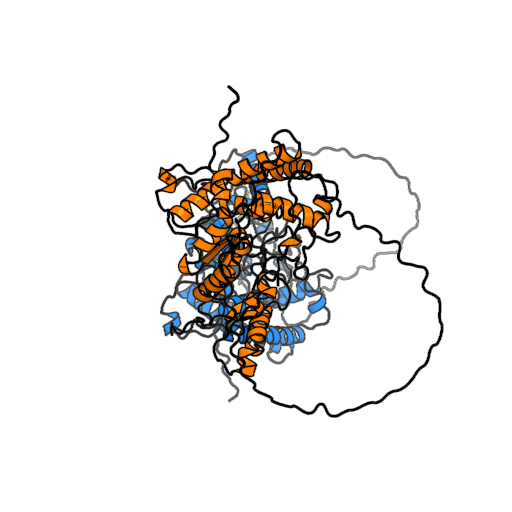094 -13.227 1 84.12 110 LYS B C 1
ATOM 3935 O O . LYS B 1 110 ? -5.602 24.375 -13.898 1 84.12 110 LYS B O 1
ATOM 3940 N N . PHE B 1 111 ? -3.727 24.703 -12.727 1 80.62 111 PHE B N 1
ATOM 3941 C CA . PHE B 1 111 ? -3.242 23.375 -13.07 1 80.62 111 PHE B CA 1
ATOM 3942 C C . PHE B 1 111 ? -3.297 22.453 -11.852 1 80.62 111 PHE B C 1
ATOM 3944 O O . PHE B 1 111 ? -2.662 21.391 -11.844 1 80.62 111 PHE B O 1
ATOM 3951 N N . GLY B 1 112 ? -4.027 22.859 -10.992 1 78.44 112 GLY B N 1
ATOM 3952 C CA . GLY B 1 112 ? -4.152 22.031 -9.797 1 78.44 112 GLY B CA 1
ATOM 3953 C C . GLY B 1 112 ? -4.973 20.781 -10.023 1 78.44 112 GLY B C 1
ATOM 3954 O O . GLY B 1 112 ? -5.77 20.703 -10.961 1 78.44 112 GLY B O 1
ATOM 3955 N N . ALA B 1 113 ? -4.801 19.75 -9.219 1 76.56 113 ALA B N 1
ATOM 3956 C CA . ALA B 1 113 ? -5.398 18.422 -9.352 1 76.56 113 ALA B CA 1
ATOM 3957 C C . ALA B 1 113 ? -6.922 18.5 -9.281 1 76.56 113 ALA B C 1
ATOM 3959 O O . ALA B 1 113 ? -7.621 17.688 -9.898 1 76.56 113 ALA B O 1
ATOM 3960 N N . CYS B 1 114 ? -7.445 19.531 -8.562 1 82.69 114 CYS B N 1
ATOM 3961 C CA . CYS B 1 114 ? -8.883 19.594 -8.336 1 82.69 114 CYS B CA 1
ATOM 3962 C C . CYS B 1 114 ? -9.477 20.844 -8.977 1 82.69 114 CYS B C 1
ATOM 3964 O O . CYS B 1 114 ? -10.609 21.234 -8.672 1 82.69 114 CYS B O 1
ATOM 3966 N N . HIS B 1 115 ? -8.734 21.547 -9.766 1 87.56 115 HIS B N 1
ATOM 3967 C CA . HIS B 1 115 ? -9.188 22.812 -10.328 1 87.56 115 HIS B CA 1
ATOM 3968 C C . HIS B 1 115 ? -10.461 22.625 -11.141 1 87.56 115 HIS B C 1
ATOM 3970 O O . HIS B 1 115 ? -11.406 23.406 -11.008 1 87.56 115 HIS B O 1
ATOM 3976 N N . ALA B 1 116 ? -10.477 21.609 -11.93 1 89.06 116 ALA B N 1
ATOM 3977 C CA . ALA B 1 116 ? -11.617 21.391 -12.812 1 89.06 116 ALA B CA 1
ATOM 3978 C C . ALA B 1 116 ? -12.898 21.172 -12.008 1 89.06 116 ALA B C 1
ATOM 3980 O O . ALA B 1 116 ? -13.984 21.531 -12.461 1 89.06 116 ALA B O 1
ATOM 3981 N N . GLU B 1 117 ? -12.75 20.688 -10.836 1 89.25 117 GLU B N 1
ATOM 3982 C CA . GLU B 1 117 ? -13.906 20.359 -10.008 1 89.25 117 GLU B CA 1
ATOM 3983 C C . GLU B 1 117 ? -14.484 21.609 -9.336 1 89.25 117 GLU B C 1
ATOM 3985 O O . GLU B 1 117 ? -15.656 21.625 -8.969 1 89.25 117 GLU B O 1
ATOM 3990 N N . VAL B 1 118 ? -13.641 22.625 -9.203 1 93.75 118 VAL B N 1
ATOM 3991 C CA . VAL B 1 118 ? -14.102 23.719 -8.352 1 93.75 118 VAL B CA 1
ATOM 3992 C C . VAL B 1 118 ? -14.211 25 -9.164 1 93.75 118 VAL B C 1
ATOM 3994 O O . VAL B 1 118 ? -14.859 25.969 -8.742 1 93.75 118 VAL B O 1
ATOM 3997 N N . VAL B 1 119 ? -13.633 25.125 -10.336 1 92.62 119 VAL B N 1
ATOM 3998 C CA . VAL B 1 119 ? -13.469 26.375 -11.07 1 92.62 119 VAL B CA 1
ATOM 3999 C C . VAL B 1 119 ? -14.844 26.984 -11.344 1 92.62 119 VAL B C 1
ATOM 4001 O O . VAL B 1 119 ? -15.008 28.203 -11.258 1 92.62 119 VAL B O 1
ATOM 4004 N N . ASN B 1 120 ? -15.844 26.188 -11.609 1 94.19 120 ASN B N 1
ATOM 4005 C CA . ASN B 1 120 ? -17.172 26.703 -11.945 1 94.19 120 ASN B CA 1
ATOM 4006 C C . ASN B 1 120 ? -18.141 26.594 -10.773 1 94.19 120 ASN B C 1
ATOM 4008 O O . ASN B 1 120 ? -19.344 26.734 -10.953 1 94.19 120 ASN B O 1
ATOM 4012 N N . GLU B 1 121 ? -17.625 26.375 -9.602 1 95.38 121 GLU B N 1
ATOM 4013 C CA . GLU B 1 121 ? -18.469 26.203 -8.422 1 95.38 121 GLU B CA 1
ATOM 4014 C C . GLU B 1 121 ? -18.312 27.359 -7.453 1 95.38 121 GLU B C 1
ATOM 4016 O O . GLU B 1 121 ? -17.219 27.906 -7.309 1 95.38 121 GLU B O 1
ATOM 4021 N N . THR B 1 122 ? -19.453 27.766 -6.848 1 94.38 122 THR B N 1
ATOM 4022 C CA . THR B 1 122 ? -19.359 28.547 -5.621 1 94.38 122 THR B CA 1
ATOM 4023 C C . THR B 1 122 ? -19.047 27.641 -4.43 1 94.38 122 THR B C 1
ATOM 4025 O O . THR B 1 122 ? -19.156 26.422 -4.52 1 94.38 122 THR B O 1
ATOM 4028 N N . PHE B 1 123 ? -18.625 28.266 -3.432 1 94 123 PHE B N 1
ATOM 4029 C CA . PHE B 1 123 ? -18.344 27.484 -2.232 1 94 123 PHE B CA 1
ATOM 4030 C C . PHE B 1 123 ? -19.578 26.688 -1.804 1 94 123 PHE B C 1
ATOM 4032 O O . PHE B 1 123 ? -19.484 25.484 -1.516 1 94 123 PHE B O 1
ATOM 4039 N N . GLN B 1 124 ? -20.719 27.312 -1.849 1 94.56 124 GLN B N 1
ATOM 4040 C CA . GLN B 1 124 ? -21.969 26.688 -1.429 1 94.56 124 GLN B CA 1
ATOM 4041 C C . GLN B 1 124 ? -22.312 25.5 -2.322 1 94.56 124 GLN B C 1
ATOM 4043 O O . GLN B 1 124 ? -22.656 24.422 -1.83 1 94.56 124 GLN B O 1
ATOM 4048 N N . SER B 1 125 ? -22.234 25.703 -3.602 1 96.25 125 SER B N 1
ATOM 4049 C CA . SER B 1 125 ? -22.594 24.641 -4.523 1 96.25 125 SER B CA 1
ATOM 4050 C C . SER B 1 125 ? -21.625 23.469 -4.426 1 96.25 125 SER B C 1
ATOM 4052 O O . SER B 1 125 ? -22.031 22.312 -4.492 1 96.25 125 SER B O 1
ATOM 4054 N N . TYR B 1 126 ? -20.344 23.797 -4.289 1 96.56 126 TYR B N 1
ATOM 4055 C CA . TYR B 1 126 ? -19.344 22.75 -4.156 1 96.56 126 TYR B CA 1
ATOM 4056 C C . TYR B 1 126 ? -19.578 21.922 -2.893 1 96.56 126 TYR B C 1
ATOM 4058 O O . TYR B 1 126 ? -19.578 20.688 -2.936 1 96.56 126 TYR B O 1
ATOM 4066 N N . VAL B 1 127 ? -19.781 22.578 -1.769 1 97.06 127 VAL B N 1
ATOM 4067 C CA . VAL B 1 127 ? -19.984 21.891 -0.49 1 97.06 127 VAL B CA 1
ATOM 4068 C C . VAL B 1 127 ? -21.203 20.984 -0.574 1 97.06 127 VAL B C 1
ATOM 4070 O O . VAL B 1 127 ? -21.156 19.828 -0.132 1 97.06 127 VAL B O 1
ATOM 4073 N N . ALA B 1 128 ? -22.266 21.484 -1.116 1 96.31 128 ALA B N 1
ATOM 4074 C CA . ALA B 1 128 ? -23.484 20.688 -1.232 1 96.31 128 ALA B CA 1
ATOM 4075 C C . ALA B 1 128 ? -23.234 19.406 -2.041 1 96.31 128 ALA B C 1
ATOM 4077 O O . ALA B 1 128 ? -23.562 18.312 -1.598 1 96.31 128 ALA B O 1
ATOM 4078 N N . LYS B 1 129 ? -22.625 19.547 -3.135 1 96.31 129 LYS B N 1
ATOM 4079 C CA . LYS B 1 129 ? -22.375 18.422 -4.027 1 96.31 129 LYS B CA 1
ATOM 4080 C C . LYS B 1 129 ? -21.391 17.438 -3.404 1 96.31 129 LYS B C 1
ATOM 4082 O O . LYS B 1 129 ? -21.641 16.234 -3.381 1 96.31 129 LYS B O 1
ATOM 4087 N N . GLU B 1 130 ? -20.281 17.953 -2.912 1 96.38 130 GLU B N 1
ATOM 4088 C CA . GLU B 1 130 ? -19.203 17.109 -2.396 1 96.38 130 GLU B CA 1
ATOM 4089 C C . GLU B 1 130 ? -19.625 16.406 -1.108 1 96.38 130 GLU B C 1
ATOM 4091 O O . GLU B 1 130 ? -19.25 15.258 -0.867 1 96.38 130 GLU B O 1
ATOM 4096 N N . LEU B 1 131 ? -20.312 17.047 -0.307 1 97 131 LEU B N 1
ATOM 4097 C CA . LEU B 1 131 ? -20.781 16.422 0.93 1 97 131 LEU B CA 1
ATOM 4098 C C . LEU B 1 131 ? -21.719 15.273 0.636 1 97 131 LEU B C 1
ATOM 4100 O O . LEU B 1 131 ? -21.672 14.227 1.294 1 97 131 LEU B O 1
ATOM 4104 N N . ASP B 1 132 ? -22.609 15.523 -0.307 1 95.88 132 ASP B N 1
ATOM 4105 C CA . ASP B 1 132 ? -23.516 14.453 -0.706 1 95.88 132 ASP B CA 1
ATOM 4106 C C . ASP B 1 132 ? -22.734 13.242 -1.216 1 95.88 132 ASP B C 1
ATOM 4108 O O . ASP B 1 132 ? -23.031 12.102 -0.847 1 95.88 132 ASP B O 1
ATOM 4112 N N . LYS B 1 133 ? -21.797 13.523 -2.01 1 95.06 133 LYS B N 1
ATOM 4113 C CA . LYS B 1 133 ? -20.953 12.453 -2.541 1 95.06 133 LYS B CA 1
ATOM 4114 C C . LYS B 1 133 ? -20.234 11.719 -1.421 1 95.06 133 LYS B C 1
ATOM 4116 O O . LYS B 1 133 ? -20.203 10.484 -1.401 1 95.06 133 LYS B O 1
ATOM 4121 N N . LEU B 1 134 ? -19.656 12.422 -0.551 1 94.5 134 LEU B N 1
ATOM 4122 C CA . LEU B 1 134 ? -18.906 11.852 0.566 1 94.5 134 LEU B CA 1
ATOM 4123 C C . LEU B 1 134 ? -19.828 11.031 1.47 1 94.5 134 LEU B C 1
ATOM 4125 O O . LEU B 1 134 ? -19.453 9.93 1.895 1 94.5 134 LEU B O 1
ATOM 4129 N N . GLU B 1 135 ? -20.953 11.523 1.723 1 93.62 135 GLU B N 1
ATOM 4130 C CA . GLU B 1 135 ? -21.906 10.812 2.576 1 93.62 135 GLU B CA 1
ATOM 4131 C C . GLU B 1 135 ? -22.391 9.531 1.913 1 93.62 135 GLU B C 1
ATOM 4133 O O . GLU B 1 135 ? -22.531 8.5 2.574 1 93.62 135 GLU B O 1
ATOM 4138 N N . CYS B 1 136 ? -22.656 9.594 0.663 1 94.38 136 CYS B N 1
ATOM 4139 C CA . CYS B 1 136 ? -23.047 8.398 -0.069 1 94.38 136 CYS B CA 1
ATOM 4140 C C . CYS B 1 136 ? -21.953 7.34 -0.017 1 94.38 136 CYS B C 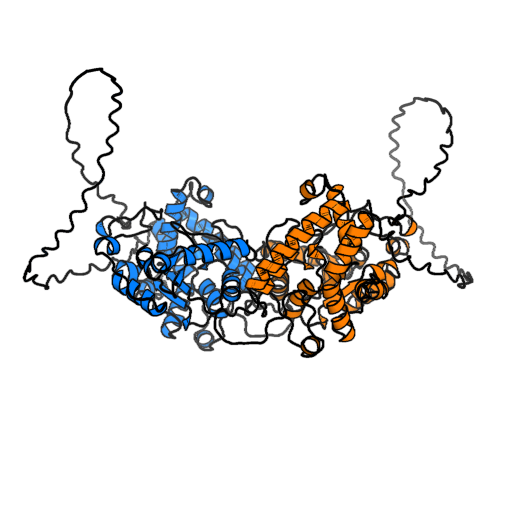1
ATOM 4142 O O . CYS B 1 136 ? -22.234 6.164 0.229 1 94.38 136 CYS B O 1
ATOM 4144 N N . CYS B 1 137 ? -20.781 7.785 -0.234 1 92.88 137 CYS B N 1
ATOM 4145 C CA . CYS B 1 137 ? -19.641 6.875 -0.18 1 92.88 137 CYS B CA 1
ATOM 4146 C C . CYS B 1 137 ? -19.516 6.227 1.194 1 92.88 137 CYS B C 1
ATOM 4148 O O . CYS B 1 137 ? -19.328 5.016 1.299 1 92.88 137 CYS B O 1
ATOM 4150 N N . ARG B 1 138 ? -19.656 6.965 2.186 1 92.31 138 ARG B N 1
ATOM 4151 C CA . ARG B 1 138 ? -19.531 6.473 3.555 1 92.31 138 ARG B CA 1
ATOM 4152 C C . ARG B 1 138 ? -20.656 5.508 3.889 1 92.31 138 ARG B C 1
ATOM 4154 O O . ARG B 1 138 ? -20.453 4.523 4.605 1 92.31 138 ARG B O 1
ATOM 4161 N N . LYS B 1 139 ? -21.812 5.848 3.43 1 92.62 139 LYS B N 1
ATOM 4162 C CA . LYS B 1 139 ? -22.953 4.953 3.645 1 92.62 139 LYS B CA 1
ATOM 4163 C C . LYS B 1 139 ? -22.703 3.59 3.008 1 92.62 139 LYS B C 1
ATOM 4165 O O . LYS B 1 139 ? -23 2.557 3.607 1 92.62 139 LYS B O 1
ATOM 4170 N N . LEU B 1 140 ? -22.188 3.641 1.878 1 90.88 140 LEU B N 1
ATOM 4171 C CA . LEU B 1 140 ? -21.859 2.385 1.22 1 90.88 140 LEU B CA 1
ATOM 4172 C C . LEU B 1 140 ? -20.797 1.62 2.02 1 90.88 140 LEU B C 1
ATOM 4174 O O . LEU B 1 140 ? -20.922 0.408 2.211 1 90.88 140 LEU B O 1
ATOM 4178 N N . ALA B 1 141 ? -19.812 2.293 2.477 1 91.44 141 ALA B N 1
ATOM 4179 C CA . ALA B 1 141 ? -18.75 1.685 3.271 1 91.44 141 ALA B CA 1
ATOM 4180 C C . ALA B 1 141 ? -19.312 1.022 4.523 1 91.44 141 ALA B C 1
ATOM 4182 O O . ALA B 1 141 ? -18.844 -0.041 4.938 1 91.44 141 ALA B O 1
ATOM 4183 N N . ALA B 1 142 ? -20.281 1.626 5.09 1 90.5 142 ALA B N 1
ATOM 4184 C CA . ALA B 1 142 ? -20.859 1.151 6.34 1 90.5 142 ALA B CA 1
ATOM 4185 C C . ALA B 1 142 ? -21.453 -0.248 6.176 1 90.5 142 ALA B C 1
ATOM 4187 O O . ALA B 1 142 ? -21.531 -1.008 7.145 1 90.5 142 ALA B O 1
ATOM 4188 N N . ARG B 1 143 ? -21.734 -0.607 4.98 1 88.62 143 ARG B N 1
ATOM 4189 C CA . ARG B 1 143 ? -22.281 -1.931 4.707 1 88.62 143 ARG B CA 1
ATOM 4190 C C . ARG B 1 143 ? -21.25 -3.02 4.961 1 88.62 143 ARG B C 1
ATOM 4192 O O . ARG B 1 143 ? -21.594 -4.191 5.121 1 88.62 143 ARG B O 1
ATOM 4199 N N . TYR B 1 144 ? -20.047 -2.562 5.012 1 88.94 144 TYR B N 1
ATOM 4200 C CA . TYR B 1 144 ? -18.969 -3.537 5.133 1 88.94 144 TYR B CA 1
ATOM 4201 C C . TYR B 1 144 ? -18.344 -3.482 6.516 1 88.94 144 TYR B C 1
ATOM 4203 O O . TYR B 1 144 ? -17.266 -4.062 6.742 1 88.94 144 TYR B O 1
ATOM 4211 N N . THR B 1 145 ? -18.906 -2.535 7.32 1 83.25 145 THR B N 1
ATOM 4212 C CA . THR B 1 145 ? -18.422 -2.455 8.688 1 83.25 145 THR B CA 1
ATOM 4213 C C . THR B 1 145 ? -18.984 -3.594 9.539 1 83.25 145 THR B C 1
ATOM 4215 O O . THR B 1 145 ? -20.156 -3.951 9.398 1 83.25 145 THR B O 1
ATOM 4218 N N . GLY B 1 146 ? -18.281 -3.924 10.469 1 66.12 146 GLY B N 1
ATOM 4219 C CA . GLY B 1 146 ? -18.75 -4.938 11.398 1 66.12 146 GLY B CA 1
ATOM 4220 C C . GLY B 1 146 ? -18.812 -6.324 10.789 1 66.12 146 GLY B C 1
ATOM 4221 O O . GLY B 1 146 ? -19.156 -7.297 11.469 1 66.12 146 GLY B O 1
ATOM 4222 N N . GLY B 1 147 ? -18.859 -6.395 9.406 1 51.44 147 GLY B N 1
ATOM 4223 C CA . GLY B 1 147 ? -19.062 -7.672 8.742 1 51.44 147 GLY B CA 1
ATOM 4224 C C . GLY B 1 147 ? -17.875 -8.609 8.859 1 51.44 147 GLY B C 1
ATOM 4225 O O . GLY B 1 147 ? -16.875 -8.43 8.172 1 51.44 147 GLY B O 1
ATOM 4226 N N . ASN B 1 148 ? -17.375 -8.922 9.906 1 41.38 148 ASN B N 1
ATOM 4227 C CA . ASN B 1 148 ? -16.703 -10.219 9.758 1 41.38 148 ASN B CA 1
ATOM 4228 C C . ASN B 1 148 ? -17.375 -11.062 8.672 1 41.38 148 ASN B C 1
ATOM 4230 O O . ASN B 1 148 ? -18.594 -11.203 8.656 1 41.38 148 ASN B O 1
ATOM 4234 N N . GLY B 1 149 ? -17.172 -11.086 7.438 1 37.25 149 GLY B N 1
ATOM 4235 C CA . GLY B 1 149 ? -17.844 -12.266 6.91 1 37.25 149 GLY B CA 1
ATOM 4236 C C . GLY B 1 149 ? -18.266 -13.242 7.988 1 37.25 149 GLY B C 1
ATOM 4237 O O . GLY B 1 149 ? -19.219 -14 7.805 1 37.25 149 GLY B O 1
ATOM 4238 N N . GLY B 1 150 ? -17.344 -14.062 8.703 1 32.75 150 GLY B N 1
ATOM 4239 C CA . GLY B 1 150 ? -17.969 -14.961 9.656 1 32.75 150 GLY B CA 1
ATOM 4240 C C . GLY B 1 150 ? -18.797 -14.234 10.703 1 32.75 150 GLY B C 1
ATOM 4241 O O . GLY B 1 150 ? -18.719 -13.016 10.828 1 32.75 150 GLY B O 1
ATOM 4242 N N . THR B 1 151 ? -19.812 -15 11.445 1 30.59 151 THR B N 1
ATOM 4243 C CA . THR B 1 151 ? -20.734 -14.992 12.562 1 30.59 151 THR B CA 1
ATOM 4244 C C . THR B 1 151 ? -20.141 -14.266 13.766 1 30.59 151 THR B C 1
ATOM 4246 O O . THR B 1 151 ? -20.766 -14.195 14.828 1 30.59 151 THR B O 1
ATOM 4249 N N . GLN B 1 152 ? -18.922 -14.219 14.055 1 28.59 152 GLN B N 1
ATOM 4250 C CA . GLN B 1 152 ? -18.797 -13.852 15.461 1 28.59 152 GLN B CA 1
ATOM 4251 C C . GLN B 1 152 ? -19.141 -12.375 15.672 1 28.59 152 GLN B C 1
ATOM 4253 O O . GLN B 1 152 ? -18.688 -11.516 14.906 1 28.59 152 GLN B O 1
ATOM 4258 N N . ARG B 1 153 ? -20.25 -12.094 16.359 1 30.94 153 ARG B N 1
ATOM 4259 C CA . ARG B 1 153 ? -20.859 -10.938 17.016 1 30.94 153 ARG B CA 1
ATOM 4260 C C . ARG B 1 153 ? -19.797 -10.023 17.625 1 30.94 153 ARG B C 1
ATOM 4262 O O . ARG B 1 153 ? -19.5 -10.125 18.812 1 30.94 153 ARG B O 1
ATOM 4269 N N . GLY B 1 154 ? -18.562 -9.992 17.203 1 32.12 154 GLY B N 1
ATOM 4270 C CA . GLY B 1 154 ? -17.906 -9 18.031 1 32.12 154 GLY B CA 1
ATOM 4271 C C . GLY B 1 154 ? -18.531 -7.621 17.938 1 32.12 154 GLY B C 1
ATOM 4272 O O . GLY B 1 154 ? -19.359 -7.371 17.062 1 32.12 154 GLY B O 1
ATOM 4273 N N . GLN B 1 155 ? -18.297 -6.75 18.938 1 32.31 155 GLN B N 1
ATOM 4274 C CA . GLN B 1 155 ? -18.891 -5.43 19.141 1 32.31 155 GLN B CA 1
ATOM 4275 C C . GLN B 1 155 ? -18.844 -4.609 17.844 1 32.31 155 GLN B C 1
ATOM 4277 O O . GLN B 1 155 ? -17.859 -4.676 17.109 1 32.31 155 GLN B O 1
ATOM 4282 N N . PRO B 1 156 ? -19.938 -4.312 17.312 1 33.09 156 PRO B N 1
ATOM 4283 C CA . PRO B 1 156 ? -20.047 -3.422 16.141 1 33.09 156 PRO B CA 1
ATOM 4284 C C . PRO B 1 156 ? -18.969 -2.35 16.125 1 33.09 156 PRO B C 1
ATOM 4286 O O . PRO B 1 156 ? -18.734 -1.678 17.141 1 33.09 156 PRO B O 1
ATOM 4289 N N . ALA B 1 157 ? -17.875 -2.631 15.422 1 39 157 ALA B N 1
ATOM 4290 C CA . ALA B 1 157 ? -17 -1.48 15.203 1 39 157 ALA B CA 1
ATOM 4291 C C . ALA B 1 157 ? -17.812 -0.214 14.945 1 39 157 ALA B C 1
ATOM 4293 O O . ALA B 1 157 ? -18.828 -0.25 14.25 1 39 157 ALA B O 1
ATOM 4294 N N . VAL B 1 158 ? -17.844 0.705 15.836 1 38.44 158 VAL B N 1
ATOM 4295 C CA . VAL B 1 158 ? -18.484 2.012 15.68 1 38.44 158 VAL B CA 1
ATOM 4296 C C . VAL B 1 158 ? -18.125 2.596 14.312 1 38.44 158 VAL B C 1
ATOM 4298 O O . VAL B 1 158 ? -16.953 2.615 13.93 1 38.44 158 VAL B O 1
ATOM 4301 N N . ALA B 1 159 ? -19.078 2.514 13.422 1 40.03 159 ALA B N 1
ATOM 4302 C CA . ALA B 1 159 ? -18.922 3.125 12.109 1 40.03 159 ALA B CA 1
ATOM 4303 C C . ALA B 1 159 ? -18.141 4.438 12.203 1 40.03 159 ALA B C 1
ATOM 4305 O O . ALA B 1 159 ? -18.281 5.18 13.172 1 40.03 159 ALA B O 1
ATOM 4306 N N . TYR B 1 160 ? -17.219 4.652 11.391 1 39.16 160 TYR B N 1
ATOM 4307 C CA . TYR B 1 160 ? -16.484 5.914 11.273 1 39.16 160 TYR B CA 1
ATOM 4308 C C . TYR B 1 160 ? -17.453 7.098 11.281 1 39.16 160 TYR B C 1
ATOM 4310 O O . TYR B 1 160 ? -18.422 7.117 10.523 1 39.16 160 TYR B O 1
ATOM 4318 N N . GLY B 1 161 ? -17.359 8.023 12.367 1 41.84 161 GLY B N 1
ATOM 4319 C CA . GLY B 1 161 ? -18.125 9.25 12.539 1 41.84 161 GLY B CA 1
ATOM 4320 C C . GLY B 1 161 ? -19.359 9.062 13.414 1 41.84 161 GLY B C 1
ATOM 4321 O O . GLY B 1 161 ? -20.125 10.008 13.609 1 41.84 161 GLY B O 1
ATOM 4322 N N . ALA B 1 162 ? -19.703 7.746 13.562 1 45.34 162 ALA B N 1
ATOM 4323 C CA . ALA B 1 162 ? -20.875 7.637 14.438 1 45.34 162 ALA B CA 1
ATOM 4324 C C . ALA B 1 162 ? -20.531 8.023 15.867 1 45.34 162 ALA B C 1
ATOM 4326 O O . ALA B 1 162 ? -19.406 7.777 16.328 1 45.34 162 ALA B O 1
ATOM 4327 N N . ALA B 1 163 ? -21.375 8.914 16.375 1 38.53 163 ALA B N 1
ATOM 4328 C CA . ALA B 1 163 ? -21.266 9.297 17.781 1 38.53 163 ALA B CA 1
ATOM 4329 C C . ALA B 1 163 ? -21.188 8.062 18.688 1 38.53 163 ALA B C 1
ATOM 4331 O O . ALA B 1 163 ? -22.062 7.191 18.625 1 38.53 163 ALA B O 1
ATOM 4332 N N . THR B 1 164 ? -20.016 7.496 18.969 1 45.34 164 THR B N 1
ATOM 4333 C CA . THR B 1 164 ? -19.938 6.438 19.969 1 45.34 164 THR B CA 1
ATOM 4334 C C . THR B 1 164 ? -20.609 6.875 21.266 1 45.34 164 THR B C 1
ATOM 4336 O O . THR B 1 164 ? -20.641 8.062 21.578 1 45.34 164 THR B O 1
ATOM 4339 N N . THR B 1 165 ? -21.438 6.02 21.766 1 45.22 165 THR B N 1
ATOM 4340 C CA . THR B 1 165 ? -21.969 6.285 23.094 1 45.22 165 THR B CA 1
ATOM 4341 C C . THR B 1 165 ? -20.844 6.473 24.109 1 45.22 165 THR B C 1
ATOM 4343 O O . THR B 1 165 ? -19.719 6.035 23.875 1 45.22 165 THR B O 1
ATOM 4346 N N . ARG B 1 166 ? -21.125 7.344 25.125 1 39.97 166 ARG B N 1
ATOM 4347 C CA . ARG B 1 166 ? -20.188 7.578 26.219 1 39.97 166 ARG B CA 1
ATOM 4348 C C . ARG B 1 166 ? -19.547 6.273 26.672 1 39.97 166 ARG B C 1
ATOM 4350 O O . ARG B 1 166 ? -18.359 6.246 27 1 39.97 166 ARG B O 1
ATOM 4357 N N . GLU B 1 167 ? -20.297 5.234 26.719 1 43.62 167 GLU B N 1
ATOM 4358 C CA . GLU B 1 167 ? -19.828 3.932 27.172 1 43.62 167 GLU B CA 1
ATOM 4359 C C . GLU B 1 167 ? -18.828 3.32 26.188 1 43.62 167 GLU B C 1
ATOM 4361 O O . GLU B 1 167 ? -17.812 2.752 26.594 1 43.62 167 GLU B O 1
ATOM 4366 N N . GLN B 1 168 ? -19.078 3.385 24.969 1 47.06 168 GLN B N 1
ATOM 4367 C CA . GLN B 1 168 ? -18.172 2.889 23.938 1 47.06 168 GLN B CA 1
ATOM 4368 C C . GLN B 1 168 ? -16.922 3.758 23.844 1 47.06 168 GLN B C 1
ATOM 4370 O O . GLN B 1 168 ? -15.828 3.254 23.562 1 47.06 168 GLN B O 1
ATOM 4375 N N . GLN B 1 169 ? -17.203 5.094 24.156 1 45.22 169 GLN B N 1
ATOM 4376 C CA . GLN B 1 169 ? -16.094 6.031 24.281 1 45.22 169 GLN B CA 1
ATOM 4377 C C . GLN B 1 169 ? -15.195 5.664 25.453 1 45.22 169 GLN B C 1
ATOM 4379 O O . GLN B 1 169 ? -13.984 5.906 25.422 1 45.22 169 GLN B O 1
ATOM 4384 N N . GLN B 1 170 ? -15.828 5.199 26.453 1 44.19 170 GLN B N 1
ATOM 4385 C CA . GLN B 1 170 ? -15.109 4.867 27.688 1 44.19 170 GLN B CA 1
ATOM 4386 C C . GLN B 1 170 ? -14.32 3.568 27.516 1 44.19 170 GLN B C 1
ATOM 4388 O O . GLN B 1 170 ? -13.352 3.33 28.25 1 44.19 170 GLN B O 1
ATOM 4393 N N . GLN B 1 171 ? -14.852 2.545 26.859 1 48.41 171 GLN B N 1
ATOM 4394 C CA . GLN B 1 171 ? -14.094 1.302 26.781 1 48.41 171 GLN B CA 1
ATOM 4395 C C . GLN B 1 171 ? -12.961 1.418 25.766 1 48.41 171 GLN B C 1
ATOM 4397 O O . GLN B 1 171 ? -13.195 1.727 24.594 1 48.41 171 GLN B O 1
ATOM 4402 N N . GLN B 1 172 ? -11.82 1.75 26.188 1 57.72 172 GLN B N 1
ATOM 4403 C CA . GLN B 1 172 ? -10.586 2.123 25.5 1 57.72 172 GLN B CA 1
ATOM 4404 C C . GLN B 1 172 ? -10.195 1.079 24.469 1 57.72 172 GLN B C 1
ATOM 4406 O O . GLN B 1 172 ? -9.578 0.066 24.797 1 57.72 172 GLN B O 1
ATOM 4411 N N . ARG B 1 173 ? -10.945 0.924 23.422 1 68.44 173 ARG B N 1
ATOM 4412 C CA . ARG B 1 173 ? -10.469 0.021 22.391 1 68.44 173 ARG B CA 1
ATOM 4413 C C . ARG B 1 173 ? -9.164 0.534 21.766 1 68.44 173 ARG B C 1
ATOM 4415 O O . ARG B 1 173 ? -8.977 1.744 21.641 1 68.44 173 ARG B O 1
ATOM 4422 N N . PRO B 1 174 ? -8.32 -0.377 21.578 1 85.31 174 PRO B N 1
ATOM 4423 C CA . PRO B 1 174 ? -7.074 0.027 20.906 1 85.31 174 PRO B CA 1
ATOM 4424 C C . PRO B 1 174 ? -7.312 0.671 19.547 1 85.31 174 PRO B C 1
ATOM 4426 O O . PRO B 1 174 ? -8.297 0.353 18.875 1 85.31 174 PRO B O 1
ATOM 4429 N N . ALA B 1 175 ? -6.598 1.672 19.266 1 92.69 175 ALA B N 1
ATOM 4430 C CA . ALA B 1 175 ? -6.668 2.311 17.953 1 92.69 175 ALA B CA 1
ATOM 4431 C C . ALA B 1 175 ? -6.52 1.285 16.844 1 92.69 175 ALA B C 1
ATOM 4433 O O . ALA B 1 175 ? -5.73 0.344 16.953 1 92.69 175 ALA B O 1
ATOM 4434 N N . ALA B 1 176 ? -7.32 1.495 15.828 1 93.38 176 ALA B N 1
ATOM 4435 C CA . ALA B 1 176 ? -7.254 0.613 14.664 1 93.38 176 ALA B CA 1
ATOM 4436 C C . ALA B 1 176 ? -6.836 1.383 13.414 1 93.38 176 ALA B C 1
ATOM 4438 O O . ALA B 1 176 ? -7.289 2.508 13.195 1 93.38 176 ALA B O 1
ATOM 4439 N N . GLY B 1 177 ? -5.918 0.808 12.695 1 93.69 177 GLY B N 1
ATOM 4440 C CA . GLY B 1 177 ? -5.453 1.328 11.414 1 93.69 177 GLY B CA 1
ATOM 4441 C C . GLY B 1 177 ? -5.301 0.256 10.352 1 93.69 177 GLY B C 1
ATOM 4442 O O . GLY B 1 177 ? -5.438 -0.935 10.641 1 93.69 177 GLY B O 1
ATOM 4443 N N . TRP B 1 178 ? -5.152 0.69 9.109 1 91.06 178 TRP B N 1
ATOM 4444 C CA . TRP B 1 178 ? -4.938 -0.289 8.055 1 91.06 178 TRP B CA 1
ATOM 4445 C C . TRP B 1 178 ? -3.682 -1.111 8.32 1 91.06 178 TRP B C 1
ATOM 4447 O O . TRP B 1 178 ? -2.607 -0.556 8.555 1 91.06 178 TRP B O 1
ATOM 4457 N N . GLY B 1 179 ? -3.85 -2.4 8.344 1 89.56 179 GLY B N 1
ATOM 4458 C CA . GLY B 1 179 ? -2.754 -3.277 8.719 1 89.56 179 GLY B CA 1
ATOM 4459 C C . GLY B 1 179 ? -2.629 -3.467 10.219 1 89.56 179 GLY B C 1
ATOM 4460 O O . GLY B 1 179 ? -1.744 -4.188 10.688 1 89.56 179 GLY B O 1
ATOM 4461 N N . GLY B 1 180 ? -3.455 -2.76 10.961 1 91.5 180 GLY B N 1
ATOM 4462 C CA . GLY B 1 180 ? -3.449 -2.82 12.414 1 91.5 180 GLY B CA 1
ATOM 4463 C C . GLY B 1 180 ? -4.84 -2.887 13.016 1 91.5 180 GLY B C 1
ATOM 4464 O O . GLY B 1 180 ? -5.164 -2.119 13.93 1 91.5 180 GLY B O 1
ATOM 4465 N N . GLY B 1 181 ? -5.676 -3.664 12.43 1 89.31 181 GLY B N 1
ATOM 4466 C CA . GLY B 1 181 ? -6.953 -3.938 13.07 1 89.31 181 GLY B CA 1
ATOM 4467 C C . GLY B 1 181 ? -8.117 -3.234 12.391 1 89.31 181 GLY B C 1
ATOM 4468 O O . GLY B 1 181 ? -9.273 -3.436 12.773 1 89.31 181 GLY B O 1
ATOM 4469 N N . MET B 1 182 ? -7.938 -2.414 11.422 1 91.06 182 MET B N 1
ATOM 4470 C CA . MET B 1 182 ? -9.008 -1.733 10.695 1 91.06 182 MET B CA 1
ATOM 4471 C C . MET B 1 182 ? -9.75 -2.707 9.789 1 91.06 182 MET B C 1
ATOM 4473 O O . MET B 1 182 ? -9.133 -3.438 9.016 1 91.06 182 MET B O 1
ATOM 4477 N N . ASP B 1 183 ? -11.055 -2.725 9.906 1 90.06 183 ASP B N 1
ATOM 4478 C CA . ASP B 1 183 ? -11.828 -3.641 9.078 1 90.06 183 ASP B CA 1
ATOM 4479 C C . ASP B 1 183 ? -12.133 -3.02 7.715 1 90.06 183 ASP B C 1
ATOM 4481 O 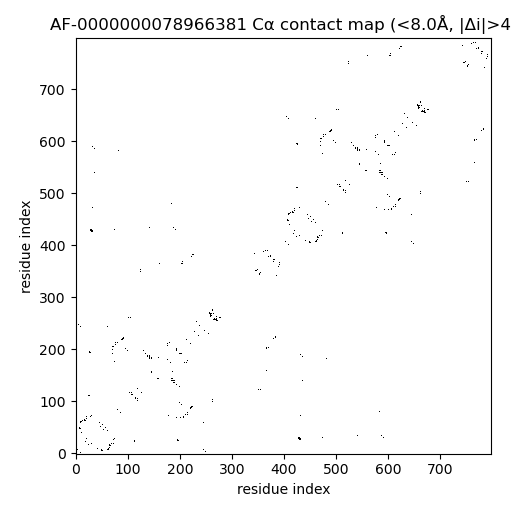O . ASP B 1 183 ? -11.781 -1.866 7.457 1 90.06 183 ASP B O 1
ATOM 4485 N N . LEU B 1 184 ? -12.805 -3.758 6.891 1 90.44 184 LEU B N 1
ATOM 4486 C CA . LEU B 1 184 ? -13.023 -3.355 5.504 1 90.44 184 LEU B CA 1
ATOM 4487 C C . LEU B 1 184 ? -13.891 -2.1 5.434 1 90.44 184 LEU B C 1
ATOM 4489 O O . LEU B 1 184 ? -13.578 -1.171 4.684 1 90.44 184 LEU B O 1
ATOM 4493 N N . GLY B 1 185 ? -14.961 -2.078 6.184 1 91 185 GLY B N 1
ATOM 4494 C CA . GLY B 1 185 ? -15.844 -0.925 6.16 1 91 185 GLY B CA 1
ATOM 4495 C C . GLY B 1 185 ? -15.156 0.365 6.566 1 91 185 GLY B C 1
ATOM 4496 O O . GLY B 1 185 ? -15.312 1.393 5.906 1 91 185 GLY B O 1
ATOM 4497 N N . ASN B 1 186 ? -14.406 0.278 7.629 1 91.62 186 ASN B N 1
ATOM 4498 C CA . ASN B 1 186 ? -13.672 1.448 8.102 1 91.62 186 ASN B CA 1
ATOM 4499 C C . ASN B 1 186 ? -12.586 1.857 7.113 1 91.62 186 ASN B C 1
ATOM 4501 O O . ASN B 1 186 ? -12.312 3.047 6.938 1 91.62 186 ASN B O 1
ATOM 4505 N N . TRP B 1 187 ? -11.953 0.872 6.555 1 91.81 187 TRP B N 1
ATOM 4506 C CA . TRP B 1 187 ? -10.953 1.18 5.539 1 91.81 187 TRP B CA 1
ATOM 4507 C C . TRP B 1 187 ? -11.594 1.871 4.34 1 91.81 187 TRP B C 1
ATOM 4509 O O . TRP B 1 187 ? -11.07 2.869 3.838 1 91.81 187 TRP B O 1
ATOM 4519 N N . MET B 1 188 ? -12.742 1.396 3.902 1 90.44 188 MET B N 1
ATOM 4520 C CA . MET B 1 188 ? -13.469 1.998 2.787 1 90.44 188 MET B CA 1
ATOM 4521 C C . MET B 1 188 ? -13.914 3.412 3.133 1 90.44 188 MET B C 1
ATOM 4523 O O . MET B 1 188 ? -13.82 4.32 2.303 1 90.44 188 MET B O 1
ATOM 4527 N N . ALA B 1 189 ? -14.359 3.572 4.316 1 91.75 189 ALA B N 1
ATOM 4528 C CA . ALA B 1 189 ? -14.773 4.902 4.762 1 91.75 189 ALA B CA 1
ATOM 4529 C C . ALA B 1 189 ? -13.594 5.867 4.777 1 91.75 189 ALA B C 1
ATOM 4531 O O . ALA B 1 189 ? -13.727 7.027 4.379 1 91.75 189 ALA B O 1
ATOM 4532 N N . ALA B 1 190 ? -12.484 5.395 5.289 1 92.06 190 ALA B N 1
ATOM 4533 C CA . ALA B 1 190 ? -11.273 6.215 5.289 1 92.06 190 ALA B CA 1
ATOM 4534 C C . ALA B 1 190 ? -10.859 6.578 3.867 1 92.06 190 ALA B C 1
ATOM 4536 O O . ALA B 1 190 ? -10.383 7.688 3.617 1 92.06 190 ALA B O 1
ATOM 4537 N N . GLN B 1 191 ? -11.047 5.637 2.98 1 89.19 191 GLN B N 1
ATOM 4538 C CA . GLN B 1 191 ? -10.742 5.902 1.578 1 89.19 191 GLN B CA 1
ATOM 4539 C C . GLN B 1 191 ? -11.664 6.973 1.006 1 89.19 191 GLN B C 1
ATOM 4541 O O . GLN B 1 191 ? -11.242 7.805 0.202 1 89.19 191 GLN B O 1
ATOM 4546 N N . CYS B 1 192 ? -12.938 6.93 1.384 1 91.19 192 CYS B N 1
ATOM 4547 C CA . CYS B 1 192 ? -13.867 7.973 0.966 1 91.19 192 CYS B CA 1
ATOM 4548 C C . CYS B 1 192 ? -13.344 9.352 1.33 1 91.19 192 CYS B C 1
ATOM 4550 O O . CYS B 1 192 ? -13.336 10.258 0.495 1 91.19 192 CYS B O 1
ATOM 4552 N N . ALA B 1 193 ? -12.867 9.422 2.537 1 92.62 193 ALA B N 1
ATOM 4553 C CA . ALA B 1 193 ? -12.352 10.695 3.031 1 92.62 193 ALA B CA 1
ATOM 4554 C C . ALA B 1 193 ? -11.047 11.07 2.328 1 92.62 193 ALA B C 1
ATOM 4556 O O . ALA B 1 193 ? -10.859 12.227 1.938 1 92.62 193 ALA B O 1
ATOM 4557 N N . ALA B 1 194 ? -10.203 10.094 2.154 1 89.88 194 ALA B N 1
ATOM 4558 C CA . ALA B 1 194 ? -8.898 10.344 1.554 1 89.88 194 ALA B CA 1
ATOM 4559 C C . ALA B 1 194 ? -9.039 10.82 0.111 1 89.88 194 ALA B C 1
ATOM 4561 O O . ALA B 1 194 ? -8.227 11.617 -0.369 1 89.88 194 ALA B O 1
ATOM 4562 N N . LYS B 1 195 ? -10.031 10.422 -0.566 1 86.88 195 LYS B N 1
ATOM 4563 C CA . LYS B 1 195 ? -10.242 10.781 -1.964 1 86.88 195 LYS B CA 1
ATOM 4564 C C . LYS B 1 195 ? -10.844 12.18 -2.084 1 86.88 195 LYS B C 1
ATOM 4566 O O . LYS B 1 195 ? -10.828 12.781 -3.164 1 86.88 195 LYS B O 1
ATOM 4571 N N . SER B 1 196 ? -11.406 12.648 -1.016 1 89.62 196 SER B N 1
ATOM 4572 C CA . SER B 1 196 ? -12 13.977 -0.97 1 89.62 196 SER B CA 1
ATOM 4573 C C . SER B 1 196 ? -11.031 14.992 -0.368 1 89.62 196 SER B C 1
ATOM 4575 O O . SER B 1 196 ? -11.156 15.367 0.801 1 89.62 196 SER B O 1
ATOM 4577 N N . ASN B 1 197 ? -10.125 15.461 -1.143 1 88.81 197 ASN B N 1
ATOM 4578 C CA . ASN B 1 197 ? -8.984 16.234 -0.657 1 88.81 197 ASN B CA 1
ATOM 4579 C C . ASN B 1 197 ? -9.43 17.562 -0.047 1 88.81 197 ASN B C 1
ATOM 4581 O O . ASN B 1 197 ? -8.773 18.094 0.851 1 88.81 197 ASN B O 1
ATOM 4585 N N . ILE B 1 198 ? -10.562 18.109 -0.57 1 92.62 198 ILE B N 1
ATOM 4586 C CA . ILE B 1 198 ? -10.992 19.406 -0.071 1 92.62 198 ILE B CA 1
ATOM 4587 C C . ILE B 1 198 ? -11.797 19.234 1.212 1 92.62 198 ILE B C 1
ATOM 4589 O O . ILE B 1 198 ? -11.508 19.859 2.23 1 92.62 198 ILE B O 1
ATOM 4593 N N . LEU B 1 199 ? -12.742 18.312 1.237 1 95.75 199 LEU B N 1
ATOM 4594 C CA . LEU B 1 199 ? -13.586 18.141 2.414 1 95.75 199 LEU B CA 1
ATOM 4595 C C . LEU B 1 199 ? -13.062 17.016 3.299 1 95.75 199 LEU B C 1
ATOM 4597 O O . LEU B 1 199 ? -12.938 17.188 4.516 1 95.75 199 LEU B O 1
ATOM 4601 N N . GLY B 1 200 ? -12.695 15.93 2.688 1 94.75 200 GLY B N 1
ATOM 4602 C CA . GLY B 1 200 ? -12.469 14.68 3.404 1 94.75 200 GLY B CA 1
ATOM 4603 C C . GLY B 1 200 ? -11.188 14.695 4.223 1 94.75 200 GLY B C 1
ATOM 4604 O O . GLY B 1 200 ? -11.109 14.047 5.266 1 94.75 200 GLY B O 1
ATOM 4605 N N . TRP B 1 201 ? -10.195 15.43 3.84 1 93.94 201 TRP B N 1
ATOM 4606 C CA . TRP B 1 201 ? -8.891 15.422 4.492 1 93.94 201 TRP B CA 1
ATOM 4607 C C . TRP B 1 201 ? -8.992 15.984 5.91 1 93.94 201 TRP B C 1
ATOM 4609 O O . TRP B 1 201 ? -8.062 15.828 6.711 1 93.94 201 TRP B O 1
ATOM 4619 N N . SER B 1 202 ? -10.148 16.547 6.301 1 96.75 202 SER B N 1
ATOM 4620 C CA . SER B 1 202 ? -10.281 17.172 7.613 1 96.75 202 SER B CA 1
ATOM 4621 C C . SER B 1 202 ? -10.977 16.25 8.602 1 96.75 202 SER B C 1
ATOM 4623 O O . SER B 1 202 ? -11.242 16.641 9.742 1 96.75 202 SER B O 1
ATOM 4625 N N . VAL B 1 203 ? -11.328 15.094 8.156 1 96.44 203 VAL B N 1
ATOM 4626 C CA . VAL B 1 203 ? -11.773 14.117 9.141 1 96.44 203 VAL B CA 1
ATOM 4627 C C . VAL B 1 203 ? -10.578 13.586 9.922 1 96.44 203 VAL B C 1
ATOM 4629 O O . VAL B 1 203 ? -10.266 12.391 9.859 1 96.44 203 VAL B O 1
ATOM 4632 N N . TYR B 1 204 ? -10.047 14.391 10.758 1 97.81 204 TYR B N 1
ATOM 4633 C CA . TYR B 1 204 ? -8.742 14.219 11.383 1 97.81 204 TYR B CA 1
ATOM 4634 C C . TYR B 1 204 ? -8.711 12.969 12.25 1 97.81 204 TYR B C 1
ATOM 4636 O O . TYR B 1 204 ? -7.695 12.273 12.312 1 97.81 204 TYR B O 1
ATOM 4644 N N . ASP B 1 205 ? -9.766 12.672 12.953 1 96.75 205 ASP B N 1
ATOM 4645 C CA . ASP B 1 205 ? -9.797 11.562 13.898 1 96.75 205 ASP B CA 1
ATOM 4646 C C . ASP B 1 205 ? -9.531 10.234 13.195 1 96.75 205 ASP B C 1
ATOM 4648 O O . ASP B 1 205 ? -8.805 9.383 13.711 1 96.75 205 ASP B O 1
ATOM 4652 N N . VAL B 1 206 ? -10.062 10.109 11.992 1 95.69 206 VAL B N 1
ATOM 4653 C CA . VAL B 1 206 ? -9.914 8.883 11.219 1 95.69 206 VAL B CA 1
ATOM 4654 C C . VAL B 1 206 ? -8.445 8.68 10.852 1 95.69 206 VAL B C 1
ATOM 4656 O O . VAL B 1 206 ? -7.895 7.594 11.055 1 95.69 206 VAL B O 1
ATOM 4659 N N . PHE B 1 207 ? -7.84 9.688 10.414 1 96.38 207 PHE B N 1
ATOM 4660 C CA . PHE B 1 207 ? -6.465 9.578 9.938 1 96.38 207 PHE B CA 1
ATOM 4661 C C . PHE B 1 207 ? -5.488 9.508 11.109 1 96.38 207 PHE B C 1
ATOM 4663 O O . PHE B 1 207 ? -4.504 8.773 11.055 1 96.38 207 PHE B O 1
ATOM 4670 N N . LEU B 1 208 ? -5.758 10.258 12.141 1 97.81 208 LEU B N 1
ATOM 4671 C CA . LEU B 1 208 ? -4.91 10.188 13.328 1 97.81 208 LEU B CA 1
ATOM 4672 C C . LEU B 1 208 ? -4.977 8.805 13.969 1 97.81 208 LEU B C 1
ATOM 4674 O O . LEU B 1 208 ? -3.965 8.289 14.453 1 97.81 208 LEU B O 1
ATOM 4678 N N . GLU B 1 209 ? -6.137 8.219 14.008 1 96.75 209 GLU B N 1
ATOM 4679 C CA . GLU B 1 209 ? -6.262 6.875 14.555 1 96.75 209 GLU B CA 1
ATOM 4680 C C . GLU B 1 209 ? -5.418 5.875 13.766 1 96.75 209 GLU B C 1
ATOM 4682 O O . GLU B 1 209 ? -4.824 4.961 14.344 1 96.75 209 GLU B O 1
ATOM 4687 N N . ASN B 1 210 ? -5.453 6.059 12.477 1 95.75 210 ASN B N 1
ATOM 4688 C CA . ASN B 1 210 ? -4.625 5.211 11.633 1 95.75 210 ASN B CA 1
ATOM 4689 C C . ASN B 1 210 ? -3.16 5.258 12.055 1 95.75 210 ASN B C 1
ATOM 4691 O O . ASN B 1 210 ? -2.48 4.227 12.062 1 95.75 210 ASN B O 1
ATOM 4695 N N . TYR B 1 211 ? -2.65 6.422 12.406 1 97.19 211 TYR B N 1
ATOM 4696 C CA . TYR B 1 211 ? -1.278 6.566 12.883 1 97.19 211 TYR B CA 1
ATOM 4697 C C . TYR B 1 211 ? -1.124 5.988 14.281 1 97.19 211 TYR B C 1
ATOM 4699 O O . TYR B 1 211 ? -0.144 5.297 14.57 1 97.19 211 TYR B O 1
ATOM 4707 N N . LEU B 1 212 ? -2.082 6.176 15.133 1 96.5 212 LEU B N 1
ATOM 4708 C CA . LEU B 1 212 ? -2.014 5.727 16.516 1 96.5 212 LEU B CA 1
ATOM 4709 C C . LEU B 1 212 ? -2.076 4.207 16.609 1 96.5 212 LEU B C 1
ATOM 4711 O O . LEU B 1 212 ? -1.683 3.621 17.609 1 96.5 212 LEU B O 1
ATOM 4715 N N . ALA B 1 213 ? -2.555 3.564 15.586 1 95.56 213 ALA B N 1
ATOM 4716 C CA . ALA B 1 213 ? -2.574 2.105 15.531 1 95.56 213 ALA B CA 1
ATOM 4717 C C . ALA B 1 213 ? -1.164 1.543 15.383 1 95.56 213 ALA B C 1
ATOM 4719 O O . ALA B 1 213 ? -0.917 0.376 15.695 1 95.56 213 ALA B O 1
ATOM 4720 N N . HIS B 1 214 ? -0.27 2.381 14.898 1 96 214 HIS B N 1
ATOM 4721 C CA . HIS B 1 214 ? 1.047 1.857 14.555 1 96 214 HIS B CA 1
ATOM 4722 C C . HIS B 1 214 ? 2.141 2.523 15.383 1 96 214 HIS B C 1
ATOM 4724 O O . HIS B 1 214 ? 3.254 2.006 15.477 1 96 214 HIS B O 1
ATOM 4730 N N . PHE B 1 215 ? 1.833 3.658 15.969 1 96.88 215 PHE B N 1
ATOM 4731 C CA . PHE B 1 215 ? 2.809 4.402 16.75 1 96.88 215 PHE B CA 1
ATOM 4732 C C . PHE B 1 215 ? 2.25 4.742 18.125 1 96.88 215 PHE B C 1
ATOM 4734 O O . PHE B 1 215 ? 1.084 5.121 18.25 1 96.88 215 PHE B O 1
ATOM 4741 N N . PRO B 1 216 ? 3.086 4.547 19.141 1 96.12 216 PRO B N 1
ATOM 4742 C CA . PRO B 1 216 ? 2.637 5.043 20.438 1 96.12 216 PRO B CA 1
ATOM 4743 C C . PRO B 1 216 ? 2.449 6.559 20.469 1 96.12 216 PRO B C 1
ATOM 4745 O O . PRO B 1 216 ? 3.047 7.27 19.656 1 96.12 216 PRO B O 1
ATOM 4748 N N . GLN B 1 217 ? 1.667 6.984 21.312 1 95 217 GLN B N 1
ATOM 4749 C CA . GLN B 1 217 ? 1.279 8.391 21.391 1 95 217 GLN B CA 1
ATOM 4750 C C . GLN B 1 217 ? 2.5 9.289 21.562 1 95 217 GLN B C 1
ATOM 4752 O O . GLN B 1 217 ? 2.521 10.422 21.078 1 95 217 GLN B O 1
ATOM 4757 N N . GLU B 1 218 ? 3.578 8.766 22.188 1 96.38 218 GLU B N 1
ATOM 4758 C CA . GLU B 1 218 ? 4.773 9.555 22.469 1 96.38 218 GLU B CA 1
ATOM 4759 C C . GLU B 1 218 ? 5.512 9.906 21.172 1 96.38 218 GLU B C 1
ATOM 4761 O O . GLU B 1 218 ? 6.363 10.797 21.172 1 96.38 218 GLU B O 1
ATOM 4766 N N . GLN B 1 219 ? 5.199 9.25 20.141 1 97.75 219 GLN B N 1
ATOM 4767 C CA . GLN B 1 219 ? 5.875 9.484 18.875 1 97.75 219 GLN B CA 1
ATOM 4768 C C . GLN B 1 219 ? 5.07 10.438 17.984 1 97.75 219 GLN B C 1
ATOM 4770 O O . GLN B 1 219 ? 5.488 10.758 16.875 1 97.75 219 GLN B O 1
ATOM 4775 N N . LEU B 1 220 ? 3.914 10.883 18.453 1 97.88 220 LEU B N 1
ATOM 4776 C CA . LEU B 1 220 ? 3.029 11.742 17.672 1 97.88 220 LEU B CA 1
ATOM 4777 C C . LEU B 1 220 ? 2.75 13.047 18.406 1 97.88 220 LEU B C 1
ATOM 4779 O O . LEU B 1 220 ? 2.227 13.031 19.531 1 97.88 220 LEU B O 1
ATOM 4783 N N . LEU B 1 221 ? 3.141 14.125 17.844 1 97.81 221 LEU B N 1
ATOM 4784 C CA . LEU B 1 221 ? 2.824 15.453 18.359 1 97.81 221 LEU B CA 1
ATOM 4785 C C . LEU B 1 221 ? 1.782 16.141 17.484 1 97.81 221 LEU B C 1
ATOM 4787 O O . LEU B 1 221 ? 2.025 16.391 16.297 1 97.81 221 LEU B O 1
ATOM 4791 N N . VAL B 1 222 ? 0.653 16.406 18.016 1 98.06 222 VAL B N 1
ATOM 4792 C CA . VAL B 1 222 ? -0.414 17.109 17.312 1 98.06 222 VAL B CA 1
ATOM 4793 C C . VAL B 1 222 ? -0.4 18.594 17.703 1 98.06 222 VAL B C 1
ATOM 4795 O O . VAL B 1 222 ? -0.444 18.938 18.875 1 98.06 222 VAL B O 1
ATOM 4798 N N . LEU B 1 223 ? -0.281 19.453 16.734 1 97 223 LEU B N 1
ATOM 4799 C CA . LEU B 1 223 ? -0.281 20.906 16.875 1 97 223 LEU B CA 1
ATOM 4800 C C . LEU B 1 223 ? -1.441 21.531 16.109 1 97 223 LEU B C 1
ATOM 4802 O O . LEU B 1 223 ? -2.102 20.859 15.32 1 97 223 LEU B O 1
ATOM 4806 N N . TYR B 1 224 ? -1.66 22.766 16.391 1 95.44 224 TYR B N 1
ATOM 4807 C CA . TYR B 1 224 ? -2.764 23.484 15.758 1 95.44 224 TYR B CA 1
ATOM 4808 C C . TYR B 1 224 ? -2.287 24.797 15.164 1 95.44 224 TYR B C 1
ATOM 4810 O O . TYR B 1 224 ? -1.465 25.5 15.758 1 95.44 224 TYR B O 1
ATOM 4818 N N . THR B 1 225 ? -2.795 25.094 14.023 1 92.44 225 THR B N 1
ATOM 4819 C CA . THR B 1 225 ? -2.396 26.328 13.359 1 92.44 225 THR B CA 1
ATOM 4820 C C . THR B 1 225 ? -2.725 27.547 14.227 1 92.44 225 THR B C 1
ATOM 4822 O O . THR B 1 225 ? -2.02 28.547 14.188 1 92.44 225 THR B O 1
ATOM 4825 N N . ASP B 1 226 ? -3.773 27.438 15.07 1 90 226 ASP B N 1
ATOM 4826 C CA . ASP B 1 226 ? -4.137 28.5 16 1 90 226 ASP B CA 1
ATOM 4827 C C . ASP B 1 226 ? -2.984 28.828 16.938 1 90 226 ASP B C 1
ATOM 4829 O O . ASP B 1 226 ? -2.682 30 17.188 1 90 226 ASP B O 1
ATOM 4833 N N . GLU B 1 227 ? -2.363 27.797 17.406 1 89.88 227 GLU B N 1
ATOM 4834 C CA . GLU B 1 227 ? -1.234 27.969 18.312 1 89.88 227 GLU B CA 1
ATOM 4835 C C . GLU B 1 227 ? -0.044 28.594 17.594 1 89.88 227 GLU B C 1
ATOM 4837 O O . GLU B 1 227 ? 0.656 29.438 18.172 1 89.88 227 GLU B O 1
ATOM 4842 N N . LEU B 1 228 ? 0.154 28.172 16.422 1 87.88 228 LEU B N 1
ATOM 4843 C CA . LEU B 1 228 ? 1.251 28.703 15.617 1 87.88 228 LEU B CA 1
ATOM 4844 C C . LEU B 1 228 ? 1.05 30.188 15.336 1 87.88 228 LEU B C 1
ATOM 4846 O O . LEU B 1 228 ? 2.008 30.969 15.367 1 87.88 228 LEU B O 1
ATOM 4850 N N . ALA B 1 229 ? -0.12 30.547 15.078 1 84.69 229 ALA B N 1
ATOM 4851 C CA . ALA B 1 229 ? -0.444 31.938 14.805 1 84.69 229 ALA B CA 1
ATOM 4852 C C . ALA B 1 229 ? -0.28 32.812 16.047 1 84.69 229 ALA B C 1
ATOM 4854 O O . ALA B 1 229 ? 0.186 33.938 15.977 1 84.69 229 ALA B O 1
ATOM 4855 N N . ALA B 1 230 ? -0.572 32.281 17.188 1 87 230 ALA B N 1
ATOM 4856 C CA . ALA B 1 230 ? -0.563 33.031 18.438 1 87 230 ALA B CA 1
ATOM 4857 C C . ALA B 1 230 ? 0.858 33.188 18.969 1 87 230 ALA B C 1
ATOM 4859 O O . ALA B 1 230 ? 1.234 34.281 19.406 1 87 230 ALA B O 1
ATOM 4860 N N . ASP B 1 231 ? 1.607 32.156 18.922 1 90.19 231 ASP B N 1
ATOM 4861 C CA . ASP B 1 231 ? 2.957 32.188 19.484 1 90.19 231 ASP B CA 1
ATOM 4862 C C . ASP B 1 231 ? 3.863 31.188 18.75 1 90.19 231 ASP B C 1
ATOM 4864 O O . ASP B 1 231 ? 4.125 30.094 19.25 1 90.19 231 ASP B O 1
ATOM 4868 N N . PRO B 1 232 ? 4.375 31.609 17.562 1 90.69 232 PRO B N 1
ATOM 4869 C CA . PRO B 1 232 ? 5.195 30.703 16.75 1 90.69 232 PRO B CA 1
ATOM 4870 C C . PRO B 1 232 ? 6.438 30.203 17.484 1 90.69 232 PRO B C 1
ATOM 4872 O O . PRO B 1 232 ? 6.844 29.062 17.312 1 90.69 232 PRO B O 1
ATOM 4875 N N . LEU B 1 233 ? 7.078 31.094 18.297 1 92.19 233 LEU B N 1
ATOM 4876 C CA . LEU B 1 233 ? 8.289 30.688 19 1 92.19 233 LEU B CA 1
ATOM 4877 C C . LEU B 1 233 ? 7.98 29.578 20 1 92.19 233 LEU B C 1
ATOM 4879 O O . LEU B 1 233 ? 8.742 28.609 20.125 1 92.19 233 LEU B O 1
ATOM 4883 N N . ALA B 1 234 ? 6.922 29.734 20.734 1 94.12 234 ALA B N 1
ATOM 4884 C CA . ALA B 1 234 ? 6.527 28.703 21.703 1 94.12 234 ALA B CA 1
ATOM 4885 C C . ALA B 1 234 ? 6.301 27.359 21.016 1 94.12 234 ALA B C 1
ATOM 4887 O O . ALA B 1 234 ? 6.676 26.312 21.547 1 94.12 234 ALA B O 1
ATOM 4888 N N . VAL B 1 235 ? 5.668 27.359 19.891 1 94.06 235 VAL B N 1
ATOM 4889 C CA . VAL B 1 235 ? 5.402 26.125 19.141 1 94.06 235 VAL B CA 1
ATOM 4890 C C . VAL B 1 235 ? 6.719 25.516 18.672 1 94.06 235 VAL B C 1
ATOM 4892 O O . VAL B 1 235 ? 6.914 24.297 18.766 1 94.06 235 VAL B O 1
ATOM 4895 N N . LEU B 1 236 ? 7.633 26.344 18.156 1 94.25 236 LEU B N 1
ATOM 4896 C CA . LEU B 1 236 ? 8.93 25.859 17.688 1 94.25 236 LEU B CA 1
ATOM 4897 C C . LEU B 1 236 ? 9.695 25.203 18.828 1 94.25 236 LEU B C 1
ATOM 4899 O O . LEU B 1 236 ? 10.312 24.141 18.641 1 94.25 236 LEU B O 1
ATOM 4903 N N . ARG B 1 237 ? 9.625 25.844 19.984 1 95.19 237 ARG B N 1
ATOM 4904 C CA . ARG B 1 237 ? 10.289 25.266 21.156 1 95.19 237 ARG B CA 1
ATOM 4905 C C . ARG B 1 237 ? 9.68 23.922 21.516 1 95.19 237 ARG B C 1
ATOM 4907 O O . ARG B 1 237 ? 10.398 22.984 21.875 1 95.19 237 ARG B O 1
ATOM 4914 N N . LYS B 1 238 ? 8.367 23.859 21.469 1 95.81 238 LYS B N 1
ATOM 4915 C CA . LYS B 1 238 ? 7.664 22.594 21.719 1 95.81 238 LYS B CA 1
ATOM 4916 C C . LYS B 1 238 ? 8.117 21.516 20.75 1 95.81 238 LYS B C 1
ATOM 4918 O O . LYS B 1 238 ? 8.383 20.375 21.172 1 95.81 238 LYS B O 1
ATOM 4923 N N . VAL B 1 239 ? 8.234 21.828 19.469 1 96.31 239 VAL B N 1
ATOM 4924 C CA . VAL B 1 239 ? 8.648 20.891 18.438 1 96.31 239 VAL B CA 1
ATOM 4925 C C . VAL B 1 239 ? 10.094 20.453 18.688 1 96.31 239 VAL B C 1
ATOM 4927 O O . VAL B 1 239 ? 10.414 19.266 18.625 1 96.31 239 VAL B O 1
ATOM 4930 N N . GLU B 1 240 ? 10.977 21.438 18.969 1 95 240 GLU B N 1
ATOM 4931 C CA . GLU B 1 240 ? 12.383 21.141 19.234 1 95 240 GLU B CA 1
ATOM 4932 C C . GLU B 1 240 ? 12.523 20.219 20.438 1 95 240 GLU B C 1
ATOM 4934 O O . GLU B 1 240 ? 13.32 19.281 20.422 1 95 240 GLU B O 1
ATOM 4939 N N . GLY B 1 241 ? 11.766 20.469 21.484 1 96.06 241 GLY B N 1
ATOM 4940 C CA . GLY B 1 241 ? 11.75 19.594 22.641 1 96.06 241 GLY B CA 1
ATOM 4941 C C . GLY B 1 241 ? 11.273 18.188 22.312 1 96.06 241 GLY B C 1
ATOM 4942 O O . GLY B 1 241 ? 11.875 17.203 22.734 1 96.06 241 GLY B O 1
ATOM 4943 N N . PHE B 1 242 ? 10.219 18.062 21.578 1 97.19 242 PHE B N 1
ATOM 4944 C CA . PHE B 1 242 ? 9.664 16.781 21.156 1 97.19 242 PHE B CA 1
ATOM 4945 C C . PHE B 1 242 ? 10.688 15.992 20.359 1 97.19 242 PHE B C 1
ATOM 4947 O O . PHE B 1 242 ? 10.828 14.781 20.547 1 97.19 242 PHE B O 1
ATOM 4954 N N . LEU B 1 243 ? 11.422 16.672 19.453 1 95.44 243 LEU B N 1
ATOM 4955 C CA . LEU B 1 243 ? 12.375 16.031 18.547 1 95.44 243 LEU B CA 1
ATOM 4956 C C . LEU B 1 243 ? 13.695 15.758 19.266 1 95.44 243 LEU B C 1
ATOM 4958 O O . LEU B 1 243 ? 14.516 14.969 18.797 1 95.44 243 LEU B O 1
ATOM 4962 N N . GLY B 1 244 ? 13.938 16.422 20.359 1 92.88 244 GLY B N 1
ATOM 4963 C CA . GLY B 1 244 ? 15.219 16.359 21.031 1 92.88 244 GLY B CA 1
ATOM 4964 C C . GLY B 1 244 ? 16.297 17.172 20.344 1 92.88 244 GLY B C 1
ATOM 4965 O O . GLY B 1 244 ? 17.484 16.812 20.391 1 92.88 244 GLY B O 1
ATOM 4966 N N . ALA B 1 245 ? 15.914 18.172 19.688 1 90.38 245 ALA B N 1
ATOM 4967 C CA . ALA B 1 245 ? 16.844 19.031 18.969 1 90.38 245 ALA B CA 1
ATOM 4968 C C . ALA B 1 245 ? 17.266 20.234 19.812 1 90.38 245 ALA B C 1
ATOM 4970 O O . ALA B 1 245 ? 16.469 20.766 20.594 1 90.38 245 ALA B O 1
ATOM 4971 N N . GLU B 1 246 ? 18.438 20.641 19.562 1 89.25 246 GLU B N 1
ATOM 4972 C CA . GLU B 1 246 ? 18.891 21.891 20.188 1 89.25 246 GLU B CA 1
ATOM 4973 C C . GLU B 1 246 ? 18.078 23.078 19.672 1 89.25 246 GLU B C 1
ATOM 4975 O O . GLU B 1 246 ? 17.766 23.156 18.484 1 89.25 246 GLU B O 1
ATOM 4980 N N . PRO B 1 247 ? 17.781 23.984 20.578 1 90.44 247 PRO B N 1
ATOM 4981 C CA . PRO B 1 247 ? 16.984 25.141 20.172 1 90.44 247 PRO B CA 1
ATOM 4982 C C . PRO B 1 247 ? 17.656 25.969 19.078 1 90.44 247 PRO B C 1
ATOM 4984 O O . PRO B 1 247 ? 18.875 26.188 19.125 1 90.44 247 PRO B O 1
ATOM 4987 N N . GLY B 1 248 ? 16.859 26.328 18.141 1 87.19 248 GLY B N 1
ATOM 4988 C CA . GLY B 1 248 ? 17.344 27.219 17.094 1 87.19 248 GLY B CA 1
ATOM 4989 C C . GLY B 1 248 ? 17.266 28.688 17.469 1 87.19 248 GLY B C 1
ATOM 4990 O O . GLY B 1 248 ? 16.672 29.031 18.484 1 87.19 248 GLY B O 1
ATOM 4991 N N . ASN B 1 249 ? 18.047 29.438 16.641 1 87.44 249 ASN B N 1
ATOM 4992 C CA . ASN B 1 249 ? 17.953 30.891 16.75 1 87.44 249 ASN B CA 1
ATOM 4993 C C . ASN B 1 249 ? 17.031 31.469 15.672 1 87.44 249 ASN B C 1
ATOM 4995 O O . ASN B 1 249 ? 17.406 31.531 14.5 1 87.44 249 ASN B O 1
ATOM 4999 N N . TYR B 1 250 ? 15.844 31.812 16.172 1 88.56 250 TYR B N 1
ATOM 5000 C CA . TYR B 1 250 ? 14.867 32.312 15.203 1 88.56 250 TYR B CA 1
ATOM 5001 C C . TYR B 1 250 ? 14.75 33.812 15.266 1 88.56 250 TYR B C 1
ATOM 5003 O O . TYR B 1 250 ? 14.68 34.406 16.359 1 88.56 250 TYR B O 1
ATOM 5011 N N . SER B 1 251 ? 14.758 34.469 14.109 1 83.19 251 SER B N 1
ATOM 5012 C CA . SER B 1 251 ? 14.617 35.906 14.047 1 83.19 251 SER B CA 1
ATOM 5013 C C . SER B 1 251 ? 13.164 36.344 14.211 1 83.19 251 SER B C 1
ATOM 5015 O O . SER B 1 251 ? 12.25 35.562 13.898 1 83.19 251 SER B O 1
ATOM 5017 N N . ALA B 1 252 ? 13 37.531 14.719 1 80.12 252 ALA B N 1
ATOM 5018 C CA . ALA B 1 252 ? 11.656 38.125 14.859 1 80.12 252 ALA B CA 1
ATOM 5019 C C . ALA B 1 252 ? 10.953 38.188 13.516 1 80.12 252 ALA B C 1
ATOM 5021 O O . ALA B 1 252 ? 9.742 37.969 13.422 1 80.12 252 ALA B O 1
ATOM 5022 N N . GLU B 1 253 ? 11.711 38.5 12.555 1 73.81 253 GLU B N 1
ATOM 5023 C CA . GLU B 1 253 ? 11.164 38.625 11.211 1 73.81 253 GLU B CA 1
ATOM 5024 C C . GLU B 1 253 ? 10.648 37.281 10.711 1 73.81 253 GLU B C 1
ATOM 5026 O O . GLU B 1 253 ? 9.578 37.188 10.094 1 73.81 253 GLU B O 1
ATOM 5031 N N . GLY B 1 254 ? 11.406 36.312 10.977 1 72.12 254 GLY B N 1
ATOM 5032 C CA . GLY B 1 254 ? 11 34.969 10.57 1 72.12 254 GLY B CA 1
ATOM 5033 C C . GLY B 1 254 ? 9.766 34.469 11.297 1 72.12 254 GLY B C 1
ATOM 5034 O O . GLY B 1 254 ? 8.906 33.812 10.695 1 72.12 254 GLY B O 1
ATOM 5035 N N . LEU B 1 255 ? 9.672 34.781 12.523 1 76.38 255 LEU B N 1
ATOM 5036 C CA . LEU B 1 255 ? 8.57 34.344 13.359 1 76.38 255 LEU B CA 1
ATOM 5037 C C . LEU B 1 255 ? 7.27 35.031 12.992 1 76.38 255 LEU B C 1
ATOM 5039 O O . LEU B 1 255 ? 6.184 34.562 13.328 1 76.38 255 LEU B O 1
ATOM 5043 N N . ALA B 1 256 ? 7.383 36.156 12.273 1 70.12 256 ALA B N 1
ATOM 5044 C CA . ALA B 1 256 ? 6.211 36.969 11.938 1 70.12 256 ALA B CA 1
ATOM 5045 C C . ALA B 1 256 ? 5.621 36.531 10.602 1 70.12 256 ALA B C 1
ATOM 5047 O O . ALA B 1 256 ? 4.516 36.938 10.234 1 70.12 256 ALA B O 1
ATOM 5048 N N . LEU B 1 257 ? 6.281 35.656 9.867 1 64.69 257 LEU B N 1
ATOM 5049 C CA . LEU B 1 257 ? 5.82 35.25 8.547 1 64.69 257 LEU B CA 1
ATOM 5050 C C . LEU B 1 257 ? 4.73 34.188 8.664 1 64.69 257 LEU B C 1
ATOM 5052 O O . LEU B 1 257 ? 4.809 33.281 9.516 1 64.69 257 LEU B O 1
ATOM 5056 N N . VAL B 1 258 ? 3.586 34.531 7.988 1 59.06 258 VAL B N 1
ATOM 5057 C CA . VAL B 1 258 ? 2.498 33.562 7.91 1 59.06 258 VAL B CA 1
ATOM 5058 C C . VAL B 1 258 ? 2.498 32.906 6.539 1 59.06 258 VAL B C 1
ATOM 5060 O O . VAL B 1 258 ? 2.551 33.562 5.512 1 59.06 258 VAL B O 1
ATOM 5063 N N . TYR B 1 259 ? 2.641 31.531 6.594 1 58 259 TYR B N 1
ATOM 5064 C CA . TYR B 1 259 ? 2.641 30.766 5.348 1 58 259 TYR B CA 1
ATOM 5065 C C . TYR B 1 259 ? 1.255 30.203 5.051 1 58 259 TYR B C 1
ATOM 5067 O O . TYR B 1 259 ? 0.442 30.031 5.961 1 58 259 TYR B O 1
ATOM 5075 N N . ASN B 1 260 ? 0.909 29.969 3.803 1 51.53 260 ASN B N 1
ATOM 5076 C CA . ASN B 1 260 ? -0.33 29.391 3.291 1 51.53 260 ASN B CA 1
ATOM 5077 C C . ASN B 1 260 ? -1.537 30.266 3.645 1 51.53 260 ASN B C 1
ATOM 5079 O O . ASN B 1 260 ? -2.566 29.75 4.086 1 51.53 260 ASN B O 1
ATOM 5083 N N . SER B 1 261 ? -1.258 31.547 3.611 1 44.62 261 SER B N 1
ATOM 5084 C CA . SER B 1 261 ? -2.336 32.5 3.838 1 44.62 261 SER B CA 1
ATOM 5085 C C . SER B 1 261 ? -3.107 32.781 2.551 1 44.62 261 SER B C 1
ATOM 5087 O O . SER B 1 261 ? -2.637 32.469 1.458 1 44.62 261 SER B O 1
ATOM 5089 N N . ARG B 1 262 ? -4.395 33.094 2.699 1 45.62 262 ARG B N 1
ATOM 5090 C CA . ARG B 1 262 ? -5.242 33.406 1.552 1 45.62 262 ARG B CA 1
ATOM 5091 C C . ARG B 1 262 ? -4.488 34.219 0.512 1 45.62 262 ARG B C 1
ATOM 5093 O O . ARG B 1 262 ? -3.889 35.25 0.84 1 45.62 262 ARG B O 1
ATOM 5100 N N . GLY B 1 263 ? -4.539 33.719 -0.706 1 43.78 263 GLY B N 1
ATOM 5101 C CA . GLY B 1 263 ? -3.893 34.375 -1.828 1 43.78 263 GLY B CA 1
ATOM 5102 C C . GLY B 1 263 ? -2.418 34.062 -1.948 1 43.78 263 GLY B C 1
ATOM 5103 O O . GLY B 1 263 ? -1.758 34.469 -2.9 1 43.78 263 GLY B O 1
ATOM 5104 N N . CYS B 1 264 ? -1.965 33.375 -0.938 1 46.06 264 CYS B N 1
ATOM 5105 C CA . CYS B 1 264 ? -0.552 33 -0.964 1 46.06 264 CYS B CA 1
ATOM 5106 C C . CYS B 1 264 ? -0.362 31.531 -0.647 1 46.06 264 CYS B C 1
ATOM 5108 O O . CYS B 1 264 ? -0.101 31.172 0.501 1 46.06 264 CYS B O 1
ATOM 5110 N N . TYR B 1 265 ? -0.528 30.766 -1.592 1 48.22 265 TYR B N 1
ATOM 5111 C CA . TYR B 1 265 ? -0.657 29.344 -1.359 1 48.22 265 TYR B CA 1
ATOM 5112 C C . TYR B 1 265 ? 0.647 28.609 -1.675 1 48.22 265 TYR B C 1
ATOM 5114 O O . TYR B 1 265 ? 0.694 27.375 -1.686 1 48.22 265 TYR B O 1
ATOM 5122 N N . SER B 1 266 ? 1.691 29.406 -1.947 1 45.31 266 SER B N 1
ATOM 5123 C CA . SER B 1 266 ? 2.953 28.734 -2.223 1 45.31 266 SER B CA 1
ATOM 5124 C C . SER B 1 266 ? 3.928 28.875 -1.061 1 45.31 266 SER B C 1
ATOM 5126 O O . SER B 1 266 ? 3.828 29.828 -0.278 1 45.31 266 SER B O 1
ATOM 5128 N N . TRP B 1 267 ? 4.602 27.844 -0.807 1 45.44 267 TRP B N 1
ATOM 5129 C CA . TRP B 1 267 ? 5.605 27.844 0.254 1 45.44 267 TRP B CA 1
ATOM 5130 C C . TRP B 1 267 ? 6.477 29.094 0.179 1 45.44 267 TRP B C 1
ATOM 5132 O O . TRP B 1 267 ? 7.195 29.422 1.128 1 45.44 267 TRP B O 1
ATOM 5142 N N . GLN B 1 268 ? 6.422 29.656 -0.968 1 41.25 268 GLN B N 1
ATOM 5143 C CA . GLN B 1 268 ? 7.246 30.844 -1.14 1 41.25 268 GLN B CA 1
ATOM 5144 C C . GLN B 1 268 ? 6.488 32.094 -0.735 1 41.25 268 GLN B C 1
ATOM 5146 O O . GLN B 1 268 ? 7.082 33.156 -0.585 1 41.25 268 GLN B O 1
ATOM 5151 N N . CYS B 1 269 ? 5.25 31.812 -0.618 1 46.59 269 CYS B N 1
ATOM 5152 C CA . CYS B 1 269 ? 4.453 33 -0.335 1 46.59 269 CYS B CA 1
ATOM 5153 C C . CYS B 1 269 ? 4.141 33.125 1.153 1 46.59 269 CYS B C 1
ATOM 5155 O O . CYS B 1 269 ? 3.584 32.188 1.742 1 46.59 269 CYS B O 1
ATOM 5157 N N . ALA B 1 270 ? 4.875 34 1.79 1 49.69 270 ALA B N 1
ATOM 5158 C CA . ALA B 1 270 ? 4.605 34.312 3.191 1 49.69 270 ALA B CA 1
ATOM 5159 C C . ALA B 1 270 ? 4.078 35.75 3.34 1 49.69 270 ALA B C 1
ATOM 5161 O O . ALA B 1 270 ? 4.438 36.625 2.561 1 49.69 270 ALA B O 1
ATOM 5162 N N . ARG B 1 271 ? 2.92 35.969 3.928 1 48.16 271 ARG B N 1
ATOM 5163 C CA . ARG B 1 271 ? 2.432 37.312 4.238 1 48.16 271 ARG B CA 1
ATOM 5164 C C . ARG B 1 271 ? 2.66 37.656 5.707 1 48.16 271 ARG B C 1
ATOM 5166 O O . ARG B 1 271 ? 2.754 36.75 6.551 1 48.16 271 ARG B O 1
ATOM 5173 N N . LYS B 1 272 ? 3.135 38.906 5.922 1 48.31 272 LYS B N 1
ATOM 5174 C CA . LYS B 1 272 ? 3.264 39.375 7.305 1 48.31 272 LYS B CA 1
ATOM 5175 C C . LYS B 1 272 ? 1.943 39.219 8.055 1 48.31 272 LYS B C 1
ATOM 5177 O O . LYS B 1 272 ? 0.871 39.406 7.473 1 48.31 272 LYS B O 1
ATOM 5182 N N . LYS B 1 273 ? 1.936 38.719 9.227 1 50.5 273 LYS B N 1
ATOM 5183 C CA . LYS B 1 273 ? 0.771 38.5 10.086 1 50.5 273 LYS B CA 1
ATOM 5184 C C . LYS B 1 273 ? -0.258 39.625 9.898 1 50.5 273 LYS B C 1
ATOM 5186 O O . LYS B 1 273 ? -1.46 39.344 9.82 1 50.5 273 LYS B O 1
ATOM 5191 N N . GLY B 1 274 ? 0.148 40.844 9.766 1 46.25 274 GLY B N 1
ATOM 5192 C CA . GLY B 1 274 ? -0.757 41.969 9.633 1 46.25 274 GLY B CA 1
ATOM 5193 C C . GLY B 1 274 ? -1.34 42.094 8.234 1 46.25 274 GLY B C 1
ATOM 5194 O O . GLY B 1 274 ? -2.32 42.812 8.039 1 46.25 274 GLY B O 1
ATOM 5195 N N . GLU B 1 275 ? -0.673 41.375 7.293 1 42.47 275 GLU B N 1
ATOM 5196 C CA . GLU B 1 275 ? -1.103 41.562 5.906 1 42.47 275 GLU B CA 1
ATOM 5197 C C . GLU B 1 275 ? -2.051 40.438 5.48 1 42.47 275 GLU B C 1
ATOM 5199 O O . GLU B 1 275 ? -2.564 40.438 4.359 1 42.47 275 GLU B O 1
ATOM 5204 N N . VAL B 1 276 ? -2.133 39.531 6.211 1 43.31 276 VAL B N 1
ATOM 5205 C CA . VAL B 1 276 ? -3.035 38.438 5.91 1 43.31 276 VAL B CA 1
ATOM 5206 C C . VAL B 1 276 ? -4.473 38.812 6.242 1 43.31 276 VAL B C 1
ATOM 5208 O O . VAL B 1 276 ? -4.781 39.156 7.391 1 43.31 276 VAL B O 1
ATOM 5211 N N . ARG B 1 277 ? -5.09 39.406 5.125 1 40.66 277 ARG B N 1
ATOM 5212 C CA . ARG B 1 277 ? -6.52 39.656 5.27 1 40.66 277 ARG B CA 1
ATOM 5213 C C . ARG B 1 277 ? -7.301 38.375 5.414 1 40.66 277 ARG B C 1
ATOM 5215 O O . ARG B 1 277 ? -7.262 37.5 4.527 1 40.66 277 ARG B O 1
ATOM 5222 N N . TRP B 1 278 ? -7.406 38.094 6.523 1 38.25 278 TRP B N 1
ATOM 5223 C CA . TRP B 1 278 ? -8.266 36.938 6.766 1 38.25 278 TRP B CA 1
ATOM 5224 C C . TRP B 1 278 ? -9.695 37.219 6.305 1 38.25 278 TRP B C 1
ATOM 5226 O O . TRP B 1 278 ? -10.164 38.375 6.375 1 38.25 278 TRP B O 1
ATOM 5236 N N . LEU B 1 279 ? -10.094 36.75 5.32 1 32.03 279 LEU B N 1
ATOM 5237 C CA . LEU B 1 279 ? -11.484 36.938 4.922 1 32.03 279 LEU B CA 1
ATOM 5238 C C . LEU B 1 279 ? -12.398 37 6.141 1 32.03 279 LEU B C 1
ATOM 5240 O O . LEU B 1 279 ? -12.344 36.094 6.992 1 32.03 279 LEU B O 1
ATOM 5244 N N . THR B 1 280 ? -12.562 38.344 6.551 1 30.08 280 THR B N 1
ATOM 5245 C CA . THR B 1 280 ? -13.719 38.406 7.438 1 30.08 280 THR B CA 1
ATOM 5246 C C . THR B 1 280 ? -15 38.062 6.684 1 30.08 280 THR B C 1
ATOM 5248 O O . THR B 1 280 ? -15.07 38.219 5.465 1 30.08 280 THR B O 1
ATOM 5251 N N . PRO B 1 281 ? -15.797 37.312 7.195 1 29.58 281 PRO B N 1
ATOM 5252 C CA . PRO B 1 281 ? -17.047 37.062 6.469 1 29.58 281 PRO B CA 1
ATOM 5253 C C . PRO B 1 281 ? -17.594 38.281 5.777 1 29.58 281 PRO B C 1
ATOM 5255 O O . PRO B 1 281 ? -18.562 38.219 5.008 1 29.58 281 PRO B O 1
ATOM 5258 N N . SER B 1 282 ? -17.375 39.531 6.363 1 28.91 282 SER B N 1
ATOM 5259 C CA . SER B 1 282 ? -18.188 40.625 5.82 1 28.91 282 SER B CA 1
ATOM 5260 C C . SER B 1 282 ? -17.656 41.094 4.473 1 28.91 282 SER B C 1
ATOM 5262 O O . SER B 1 282 ? -18.109 42.094 3.945 1 28.91 282 SER B O 1
ATOM 5264 N N . GLY B 1 283 ? -17.562 40.25 3.508 1 30.7 283 GLY B N 1
ATOM 5265 C CA . GLY B 1 283 ? -17.234 40.531 2.115 1 30.7 283 GLY B CA 1
ATOM 5266 C C . GLY B 1 283 ? -16.469 41.844 1.918 1 30.7 283 GLY B C 1
ATOM 5267 O O . GLY B 1 283 ? -16.156 42.219 0.787 1 30.7 283 GLY B O 1
ATOM 5268 N N . ALA B 1 284 ? -16.688 42.844 2.791 1 28.8 284 ALA B N 1
ATOM 5269 C CA . ALA B 1 284 ? -16.281 44.156 2.277 1 28.8 284 ALA B CA 1
ATOM 5270 C C . ALA B 1 284 ? -14.766 44.312 2.277 1 28.8 284 ALA B C 1
ATOM 5272 O O . ALA B 1 284 ? -14.102 43.969 3.262 1 28.8 284 ALA B O 1
ATOM 5273 N N . MET B 1 285 ? -14.156 44.062 1.126 1 31.08 285 MET B N 1
ATOM 5274 C CA . MET B 1 285 ? -12.773 44.469 0.854 1 31.08 285 MET B CA 1
ATOM 5275 C C . MET B 1 285 ? -12.477 45.844 1.458 1 31.08 285 MET B C 1
ATOM 5277 O O . MET B 1 285 ? -13.234 46.781 1.257 1 31.08 285 MET B O 1
ATOM 5281 N N . SER B 1 286 ? -11.984 45.906 2.686 1 26.19 286 SER B N 1
ATOM 5282 C CA . SER B 1 286 ? -11.633 47.281 3.057 1 26.19 286 SER B CA 1
ATOM 5283 C C . SER B 1 286 ? -10.766 47.938 1.982 1 26.19 286 SER B C 1
ATOM 5285 O O . SER B 1 286 ? -9.82 47.312 1.48 1 26.19 286 SER B O 1
ATOM 5287 N N . ARG B 1 287 ? -11.336 48.75 1.128 1 28.78 287 ARG B N 1
ATOM 5288 C CA . ARG B 1 287 ? -10.719 49.625 0.113 1 28.78 287 ARG B CA 1
ATOM 5289 C C . ARG B 1 287 ? -9.508 50.344 0.674 1 28.78 287 ARG B C 1
ATOM 5291 O O . ARG B 1 287 ? -9.625 51.094 1.658 1 28.78 287 ARG B O 1
ATOM 5298 N N . SER B 1 288 ? -8.297 49.688 0.73 1 25.17 288 SER B N 1
ATOM 5299 C CA . SER B 1 288 ? -7.141 50.562 0.901 1 25.17 288 SER B CA 1
ATOM 5300 C C . SER B 1 288 ? -7.191 51.75 -0.057 1 25.17 288 SER B C 1
ATOM 5302 O O . SER B 1 288 ? -7.488 51.562 -1.242 1 25.17 288 SER B O 1
ATOM 5304 N N . THR B 1 289 ? -7.645 52.781 0.358 1 23.66 289 THR B N 1
ATOM 5305 C CA . THR B 1 289 ? -7.609 54.094 -0.308 1 23.66 289 THR B CA 1
ATOM 5306 C C . THR B 1 289 ? -6.191 54.438 -0.744 1 23.66 289 THR B C 1
ATOM 5308 O O . THR B 1 289 ? -5.352 54.812 0.084 1 23.66 289 THR B O 1
ATOM 5311 N N . SER B 1 290 ? -5.535 53.438 -1.51 1 22.61 290 SER B N 1
ATOM 5312 C CA . SER B 1 290 ? -4.316 53.969 -2.109 1 22.61 290 SER B CA 1
ATOM 5313 C C . SER B 1 290 ? -4.578 55.312 -2.805 1 22.61 290 SER B C 1
ATOM 5315 O O . SER B 1 290 ? -5.461 55.406 -3.66 1 22.61 290 SER B O 1
ATOM 5317 N N . SER B 1 291 ? -4.426 56.344 -2.096 1 19.81 291 SER B N 1
ATOM 5318 C CA . SER B 1 291 ? -4.34 57.688 -2.652 1 19.81 291 SER B CA 1
ATOM 5319 C C . SER B 1 291 ? -3.295 57.781 -3.762 1 19.81 291 SER B C 1
ATOM 5321 O O . SER B 1 291 ? -2.133 57.406 -3.553 1 19.81 291 SER B O 1
ATOM 5323 N N . SER B 1 292 ? -3.756 57.469 -5.008 1 21.66 292 SER B N 1
ATOM 5324 C CA . SER B 1 292 ? -3.023 57.688 -6.25 1 21.66 292 SER B CA 1
ATOM 5325 C C . SER B 1 292 ? -2.34 59.062 -6.238 1 21.66 292 SER B C 1
ATOM 5327 O O . SER B 1 292 ? -3.002 60.094 -6.344 1 21.66 292 SER B O 1
ATOM 5329 N N . ALA B 1 293 ? -1.319 59.156 -5.227 1 19.81 293 ALA B N 1
ATOM 5330 C CA . ALA B 1 293 ? -0.632 60.406 -5.469 1 19.81 293 ALA B CA 1
ATOM 5331 C C . ALA B 1 293 ? -0.178 60.531 -6.922 1 19.81 293 ALA B C 1
ATOM 5333 O O . ALA B 1 293 ? 0.298 59.562 -7.504 1 19.81 293 ALA B O 1
ATOM 5334 N N . ARG B 1 294 ? -0.674 61.438 -7.59 1 20.94 294 ARG B N 1
ATOM 5335 C CA . ARG B 1 294 ? -0.536 62 -8.93 1 20.94 294 ARG B CA 1
ATOM 5336 C C . ARG B 1 294 ? 0.926 62.281 -9.258 1 20.94 294 ARG B C 1
ATOM 5338 O O . ARG B 1 294 ? 1.472 63.312 -8.852 1 20.94 294 ARG B O 1
ATOM 5345 N N . GLY B 1 295 ? 1.907 61.125 -8.93 1 17.25 295 GLY B N 1
ATOM 5346 C CA . GLY B 1 295 ? 3.244 61.562 -9.305 1 17.25 295 GLY B CA 1
ATOM 5347 C C . GLY B 1 295 ? 3.322 62.125 -10.711 1 17.25 295 GLY B C 1
ATOM 5348 O O . GLY B 1 295 ? 2.459 61.844 -11.547 1 17.25 295 GLY B O 1
ATOM 5349 N N . GLY B 1 296 ? 4.094 63.188 -10.773 1 16.72 296 GLY B N 1
ATOM 5350 C CA . GLY B 1 296 ? 4.578 64.125 -11.742 1 16.72 296 GLY B CA 1
ATOM 5351 C C . GLY B 1 296 ? 5.371 63.531 -12.867 1 16.72 296 GLY B C 1
ATOM 5352 O O . GLY B 1 296 ? 5.832 62.375 -12.75 1 16.72 296 GLY B O 1
ATOM 5353 N N . ALA B 1 297 ? 5.473 64.188 -13.992 1 17.91 297 ALA B N 1
ATOM 5354 C CA . ALA B 1 297 ? 5.824 64.062 -15.406 1 17.91 297 ALA B CA 1
ATOM 5355 C C . ALA B 1 297 ? 7.32 63.781 -15.57 1 17.91 297 ALA B C 1
ATOM 5357 O O . ALA B 1 297 ? 7.836 63.781 -16.688 1 17.91 297 ALA B O 1
ATOM 5358 N N . SER B 1 298 ? 8.109 63.281 -14.367 1 16.38 298 SER B N 1
ATOM 5359 C CA . SER B 1 298 ? 9.469 63.625 -14.758 1 16.38 298 SER B CA 1
ATOM 5360 C C . SER B 1 298 ? 9.867 62.938 -16.047 1 16.38 298 SER B C 1
ATOM 5362 O O . SER B 1 298 ? 9.367 61.844 -16.359 1 16.38 298 SER B O 1
ATOM 5364 N N . SER B 1 299 ? 10.805 63.594 -16.703 1 17.17 299 SER B N 1
ATOM 5365 C CA . SER B 1 299 ? 11.398 63.781 -18.031 1 17.17 299 SER B CA 1
ATOM 5366 C C . SER B 1 299 ? 12.281 62.562 -18.391 1 17.17 299 SER B C 1
ATOM 5368 O O . SER B 1 299 ? 12.703 61.812 -17.516 1 17.17 299 SER B O 1
ATOM 5370 N N . ASN B 1 300 ? 12.594 62.438 -19.672 1 16.53 300 ASN B N 1
ATOM 5371 C CA . ASN B 1 300 ? 12.906 61.5 -20.734 1 16.53 300 ASN B CA 1
ATOM 5372 C C . ASN B 1 300 ? 14.359 61.031 -20.656 1 16.53 300 ASN B C 1
ATOM 5374 O O . ASN B 1 300 ? 14.75 60.094 -21.375 1 16.53 300 ASN B O 1
ATOM 5378 N N . ASP B 1 301 ? 15.258 61.688 -19.734 1 16.45 301 ASP B N 1
ATOM 5379 C CA . ASP B 1 301 ? 16.453 61.812 -20.562 1 16.45 301 ASP B CA 1
ATOM 5380 C C . ASP B 1 301 ? 17.172 60.5 -20.734 1 16.45 301 ASP B C 1
ATOM 5382 O O . ASP B 1 301 ? 16.984 59.562 -19.922 1 16.45 301 ASP B O 1
ATOM 5386 N N . GLY B 1 302 ? 18.141 60.469 -21.703 1 16.58 302 GLY B N 1
ATOM 5387 C CA . GLY B 1 302 ? 18.703 59.594 -22.734 1 16.58 302 GLY B CA 1
ATOM 5388 C C . GLY B 1 302 ? 19.75 58.625 -22.188 1 16.58 302 GLY B C 1
ATOM 5389 O O . GLY B 1 302 ? 19.672 57.438 -22.453 1 16.58 302 GLY B O 1
ATOM 5390 N N . THR B 1 303 ? 20.875 59.125 -21.547 1 17.3 303 THR B N 1
ATOM 5391 C CA . THR B 1 303 ? 22.109 58.781 -22.25 1 17.3 303 THR B CA 1
ATOM 5392 C C . THR B 1 303 ? 22.703 57.5 -21.672 1 17.3 303 THR B C 1
ATOM 5394 O O . THR B 1 303 ? 22.484 57.188 -20.5 1 17.3 303 THR B O 1
ATOM 5397 N N . VAL B 1 304 ? 23.203 56.594 -22.484 1 17.48 304 VAL B N 1
ATOM 5398 C CA . VAL B 1 304 ? 23.547 55.188 -22.672 1 17.48 304 VAL B CA 1
ATOM 5399 C C . VAL B 1 304 ? 24.859 54.875 -21.984 1 17.48 304 VAL B C 1
ATOM 5401 O O . VAL B 1 304 ? 25.312 53.719 -21.969 1 17.48 304 VAL B O 1
ATOM 5404 N N . GLY B 1 305 ? 25.484 55.812 -21.031 1 16.44 305 GLY B N 1
ATOM 5405 C CA . GLY B 1 305 ? 26.922 55.656 -21.188 1 16.44 305 GLY B CA 1
ATOM 5406 C C . GLY B 1 305 ? 27.438 54.375 -20.516 1 16.44 305 GLY B C 1
ATOM 5407 O O . GLY B 1 305 ? 26.828 53.875 -19.562 1 16.44 305 GLY B O 1
ATOM 5408 N N . GLY B 1 306 ? 28.25 53.594 -21.156 1 16.58 306 GLY B N 1
ATOM 5409 C CA . GLY B 1 306 ? 28.797 52.25 -21.141 1 16.58 306 GLY B CA 1
ATOM 5410 C C . GLY B 1 306 ? 29.859 52.031 -20.078 1 16.58 306 GLY B C 1
ATOM 5411 O O . GLY B 1 306 ? 30.484 50.969 -20.016 1 16.58 306 GLY B O 1
ATOM 5412 N N . ALA B 1 307 ? 29.984 52.969 -19 1 15.44 307 ALA B N 1
ATOM 5413 C CA . ALA B 1 307 ? 31.375 52.938 -18.594 1 15.44 307 ALA B CA 1
ATOM 5414 C C . ALA B 1 307 ? 31.672 51.656 -17.797 1 15.44 307 ALA B C 1
ATOM 5416 O O . ALA B 1 307 ? 30.812 51.156 -17.094 1 15.44 307 ALA B O 1
ATOM 5417 N N . ARG B 1 308 ? 32.812 51.062 -18.078 1 17.89 308 ARG B N 1
ATOM 5418 C CA . ARG B 1 308 ? 33.5 49.781 -17.891 1 17.89 308 ARG B CA 1
ATOM 5419 C C . ARG B 1 308 ? 34.062 49.656 -16.484 1 17.89 308 ARG B C 1
ATOM 5421 O O . ARG B 1 308 ? 34.75 48.688 -16.156 1 17.89 308 ARG B O 1
ATOM 5428 N N . GLY B 1 309 ? 33.406 50.375 -15.312 1 14.98 309 GLY B N 1
ATOM 5429 C CA . GLY B 1 309 ? 34.375 50.625 -14.234 1 14.98 309 GLY B CA 1
ATOM 5430 C C . GLY B 1 309 ? 34.781 49.375 -13.492 1 14.98 309 GLY B C 1
ATOM 5431 O O . GLY B 1 309 ? 33.938 48.531 -13.188 1 14.98 309 GLY B O 1
ATOM 5432 N N . GLY B 1 310 ? 35.969 48.844 -13.578 1 17 310 GLY B N 1
ATOM 5433 C CA . GLY B 1 310 ? 36.625 47.656 -13.078 1 17 310 GLY B CA 1
ATOM 5434 C C . GLY B 1 310 ? 36.906 47.688 -11.586 1 17 310 GLY B C 1
ATOM 5435 O O . GLY B 1 310 ? 37.562 46.812 -11.047 1 17 310 GLY B O 1
ATOM 5436 N N . GLY B 1 311 ? 36.188 48.531 -10.727 1 15.2 311 GLY B N 1
ATOM 5437 C CA . GLY B 1 311 ? 36.938 48.844 -9.523 1 15.2 311 GLY B CA 1
ATOM 5438 C C . GLY B 1 311 ? 37.031 47.688 -8.555 1 15.2 311 GLY B C 1
ATOM 5439 O O . GLY B 1 311 ? 36.031 47.031 -8.289 1 15.2 311 GLY B O 1
ATOM 5440 N N . ALA B 1 312 ? 38.156 47 -8.312 1 16.94 312 ALA B N 1
ATOM 5441 C CA . ALA B 1 312 ? 38.562 45.844 -7.551 1 16.94 312 ALA B CA 1
ATOM 5442 C C . ALA B 1 312 ? 38.562 46.125 -6.051 1 16.94 312 ALA B C 1
ATOM 5444 O O . ALA B 1 312 ? 38.781 45.219 -5.238 1 16.94 312 ALA B O 1
ATOM 5445 N N . ALA B 1 313 ? 38.062 47.344 -5.543 1 15.66 313 ALA B N 1
ATOM 5446 C CA . ALA B 1 313 ? 38.812 47.656 -4.328 1 15.66 313 ALA B CA 1
ATOM 5447 C C . ALA B 1 313 ? 38.5 46.656 -3.213 1 15.66 313 ALA B C 1
ATOM 5449 O O . ALA B 1 313 ? 37.469 46.031 -3.221 1 15.66 313 ALA B O 1
ATOM 5450 N N . ALA B 1 314 ? 39.5 46.594 -2.184 1 17.09 314 ALA B N 1
ATOM 5451 C CA . ALA B 1 314 ? 40.156 45.875 -1.108 1 17.09 314 ALA B CA 1
ATOM 5452 C C . ALA B 1 314 ? 39.406 46.031 0.209 1 17.09 314 ALA B C 1
ATOM 5454 O O . ALA B 1 314 ? 39.312 47.156 0.73 1 17.09 314 ALA B O 1
ATOM 5455 N N . LEU B 1 315 ? 38.281 45.344 0.436 1 15.9 315 LEU B N 1
ATOM 5456 C CA . LEU B 1 315 ? 37.344 45.5 1.551 1 15.9 315 LEU B CA 1
ATOM 5457 C C . LEU B 1 315 ? 38.031 45.156 2.871 1 15.9 315 LEU B C 1
ATOM 5459 O O . LEU B 1 315 ? 38.469 44 3.062 1 15.9 315 LEU B O 1
ATOM 5463 N N . ARG B 1 316 ? 38.781 46.125 3.35 1 15.86 316 ARG B N 1
ATOM 5464 C CA . ARG B 1 316 ? 39.5 45.938 4.609 1 15.86 316 ARG B CA 1
ATOM 5465 C C . ARG B 1 316 ? 38.531 45.688 5.758 1 15.86 316 ARG B C 1
ATOM 5467 O O . ARG B 1 316 ? 37.438 46.25 5.781 1 15.86 316 ARG B O 1
ATOM 5474 N N . GLY B 1 317 ? 38.656 44.625 6.668 1 15.77 317 GLY B N 1
ATOM 5475 C CA . GLY B 1 317 ? 38 43.812 7.68 1 15.77 317 GLY B CA 1
ATOM 5476 C C . GLY B 1 317 ? 37.875 44.531 9.008 1 15.77 317 GLY B C 1
ATOM 5477 O O . GLY B 1 317 ? 37.531 43.906 10.023 1 15.77 317 GLY B O 1
ATOM 5478 N N . GLY B 1 318 ? 37.688 45.906 9.039 1 15.45 318 GLY B N 1
ATOM 5479 C CA . GLY B 1 318 ? 37.969 46.375 10.383 1 15.45 318 GLY B CA 1
ATOM 5480 C C . GLY B 1 318 ? 36.938 45.906 11.414 1 15.45 318 GLY B C 1
ATOM 5481 O O . GLY B 1 318 ? 35.75 45.781 11.109 1 15.45 318 GLY B O 1
ATOM 5482 N N . ALA B 1 319 ? 37.344 45.281 12.648 1 16.62 319 ALA B N 1
ATOM 5483 C CA . ALA B 1 319 ? 36.875 44.438 13.758 1 16.62 319 ALA B CA 1
ATOM 5484 C C . ALA B 1 319 ? 36.188 45.312 14.82 1 16.62 319 ALA B C 1
ATOM 5486 O O . ALA B 1 319 ? 35.656 44.75 15.797 1 16.62 319 ALA B O 1
ATOM 5487 N N . GLY B 1 320 ? 35.844 46.625 14.617 1 15.61 320 GLY B N 1
ATOM 5488 C CA . GLY B 1 320 ? 35.812 47.25 15.914 1 15.61 320 GLY B CA 1
ATOM 5489 C C . GLY B 1 320 ? 34.625 46.812 16.766 1 15.61 320 GLY B C 1
ATOM 5490 O O . GLY B 1 320 ? 33.531 46.562 16.266 1 15.61 320 GLY B O 1
ATOM 5491 N N . ALA B 1 321 ? 34.781 46.281 18.062 1 16.53 321 ALA B N 1
ATOM 5492 C CA . ALA B 1 321 ? 34.094 45.531 19.125 1 16.53 321 ALA B CA 1
ATOM 5493 C C . ALA B 1 321 ? 33.156 46.438 19.922 1 16.53 321 ALA B C 1
ATOM 5495 O O . ALA B 1 321 ? 32.438 45.969 20.797 1 16.53 321 ALA B O 1
ATOM 5496 N N . SER B 1 322 ? 32.875 47.75 19.578 1 16.33 322 SER B N 1
ATOM 5497 C CA . SER B 1 322 ? 32.531 48.469 20.797 1 16.33 322 SER B CA 1
ATOM 5498 C C . SER B 1 322 ? 31.172 48.031 21.328 1 16.33 322 SER B C 1
ATOM 5500 O O . SER B 1 322 ? 30.25 47.719 20.562 1 16.33 322 SER B O 1
ATOM 5502 N N . GLY B 1 323 ? 31.016 47.531 22.656 1 17.08 323 GLY B N 1
ATOM 5503 C CA . GLY B 1 323 ? 30.109 46.844 23.562 1 17.08 323 GLY B CA 1
ATOM 5504 C C . GLY B 1 323 ? 29 47.75 24.062 1 17.08 323 GLY B C 1
ATOM 5505 O O . GLY B 1 323 ? 28.25 47.406 24.984 1 17.08 323 GLY B O 1
ATOM 5506 N N . GLY B 1 324 ? 28.5 48.812 23.344 1 16.83 324 GLY B N 1
ATOM 5507 C CA . GLY B 1 324 ? 27.766 49.75 24.172 1 16.83 324 GLY B CA 1
ATOM 5508 C C . GLY B 1 324 ? 26.5 49.156 24.766 1 16.83 324 GLY B C 1
ATOM 5509 O O . GLY B 1 324 ? 25.953 48.188 24.234 1 16.83 324 GLY B O 1
ATOM 5510 N N . SER B 1 325 ? 26.266 49.312 26.141 1 18.78 325 SER B N 1
ATOM 5511 C CA . SER B 1 325 ? 25.344 48.875 27.188 1 18.78 325 SER B CA 1
ATOM 5512 C C . SER B 1 325 ? 23.953 49.469 26.984 1 18.78 325 SER B C 1
ATOM 5514 O O . SER B 1 325 ? 23.766 50.688 27.078 1 18.78 325 SER B O 1
ATOM 5516 N N . TYR B 1 326 ? 23.266 49.312 25.844 1 17.92 326 TYR B N 1
ATOM 5517 C CA . TYR B 1 326 ? 22 50.031 25.719 1 17.92 326 TYR B CA 1
ATOM 5518 C C . TYR B 1 326 ? 21 49.594 26.766 1 17.92 326 TYR B C 1
ATOM 5520 O O . TYR B 1 326 ? 20.703 48.375 26.859 1 17.92 326 TYR B O 1
ATOM 5528 N N . ASP B 1 327 ? 20.953 50.25 27.891 1 19.72 327 ASP B N 1
ATOM 5529 C CA . ASP B 1 327 ? 20.047 50.062 29.031 1 19.72 327 ASP B CA 1
ATOM 5530 C C . ASP B 1 327 ? 18.609 50.312 28.625 1 19.72 327 ASP B C 1
ATOM 5532 O O . ASP B 1 327 ? 17.734 50.469 29.484 1 19.72 327 ASP B O 1
ATOM 5536 N N . GLY B 1 328 ? 18.203 50.281 27.328 1 18.41 328 GLY B N 1
ATOM 5537 C CA . GLY B 1 328 ? 16.891 50.844 27.109 1 18.41 328 GLY B CA 1
ATOM 5538 C C . GLY B 1 328 ? 15.789 50.156 27.891 1 18.41 328 GLY B C 1
ATOM 5539 O O . GLY B 1 328 ? 15.766 48.938 28 1 18.41 328 GLY B O 1
ATOM 5540 N N . ASP B 1 329 ? 15.281 50.844 28.891 1 20.39 329 ASP B N 1
ATOM 5541 C CA . ASP B 1 329 ? 14.148 50.562 29.781 1 20.39 329 ASP B CA 1
ATOM 5542 C C . ASP B 1 329 ? 12.883 50.281 28.984 1 20.39 329 ASP B C 1
ATOM 5544 O O . ASP B 1 329 ? 12.328 51.188 28.359 1 20.39 329 ASP B O 1
ATOM 5548 N N . ILE B 1 330 ? 12.906 49.344 28.062 1 22.53 330 ILE B N 1
ATOM 5549 C CA . ILE B 1 330 ? 11.6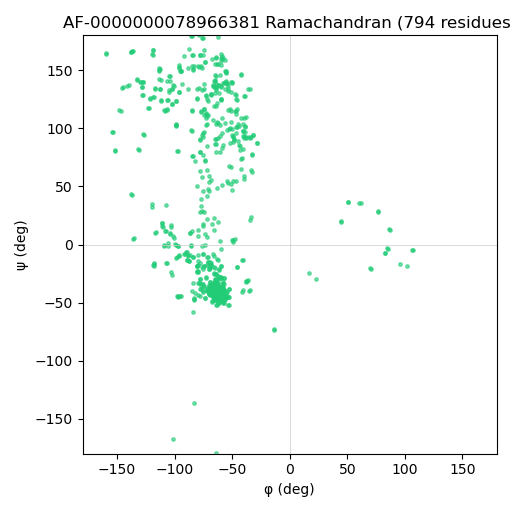56 49.188 27.328 1 22.53 330 ILE B CA 1
ATOM 5550 C C . ILE B 1 330 ? 10.523 48.844 28.297 1 22.53 330 ILE B C 1
ATOM 5552 O O . ILE B 1 330 ? 10.633 47.938 29.109 1 22.53 330 ILE B O 1
ATOM 5556 N N . ASP B 1 331 ? 9.82 49.938 28.672 1 22.34 331 ASP B N 1
ATOM 5557 C CA . ASP B 1 331 ? 8.594 49.812 29.453 1 22.34 331 ASP B CA 1
ATOM 5558 C C . ASP B 1 331 ? 7.645 48.781 28.828 1 22.34 331 ASP B C 1
ATOM 5560 O O . ASP B 1 331 ? 7.234 48.906 27.672 1 22.34 331 ASP B O 1
ATOM 5564 N N . PRO B 1 332 ? 7.711 47.531 29.234 1 22.39 332 PRO B N 1
ATOM 5565 C CA . PRO B 1 332 ? 7.008 46.375 28.688 1 22.39 332 PRO B CA 1
ATOM 5566 C C . PRO B 1 332 ? 5.488 46.5 28.75 1 22.39 332 PRO B C 1
ATOM 5568 O O . PRO B 1 332 ? 4.762 45.531 28.5 1 22.39 332 PRO B O 1
ATOM 5571 N N . GLN B 1 333 ? 4.969 47.656 29.234 1 21.94 333 GLN B N 1
ATOM 5572 C CA . GLN B 1 333 ? 3.598 47.406 29.672 1 21.94 333 GLN B CA 1
ATOM 5573 C C . GLN B 1 333 ? 2.662 47.25 28.484 1 21.94 333 GLN B C 1
ATOM 5575 O O . GLN B 1 333 ? 1.451 47.438 28.594 1 21.94 333 GLN B O 1
ATOM 5580 N N . GLY B 1 334 ? 3.109 47.344 27.234 1 22.23 334 GLY B N 1
ATOM 5581 C CA . GLY B 1 334 ? 2.018 47.406 26.281 1 22.23 334 GLY B CA 1
ATOM 5582 C C . GLY B 1 334 ? 1.085 46.219 26.344 1 22.23 334 GLY B C 1
ATOM 5583 O O . GLY B 1 334 ? 1.498 45.094 26.094 1 22.23 334 GLY B O 1
ATOM 5584 N N . GLN B 1 335 ? 0.088 46.25 27.234 1 21.86 335 GLN B N 1
ATOM 5585 C CA . GLN B 1 335 ? -1.021 45.312 27.281 1 21.86 335 GLN B CA 1
ATOM 5586 C C . GLN B 1 335 ? -1.63 45.094 25.906 1 21.86 335 GLN B C 1
ATOM 5588 O O . GLN B 1 335 ? -2.33 45.969 25.391 1 21.86 335 GLN B O 1
ATOM 5593 N N . GLN B 1 336 ? -0.844 44.719 24.922 1 24.94 336 GLN B N 1
ATOM 5594 C CA . GLN B 1 336 ? -1.547 44.469 23.672 1 24.94 336 GLN B CA 1
ATOM 5595 C C . GLN B 1 336 ? -2.746 43.531 23.891 1 24.94 336 GLN B C 1
ATOM 5597 O O . GLN B 1 336 ? -2.598 42.438 24.422 1 24.94 336 GLN B O 1
ATOM 5602 N N . GLN B 1 337 ? -3.947 44.156 24.094 1 23.64 337 GLN B N 1
ATOM 5603 C CA . GLN B 1 337 ? -5.23 43.469 24.016 1 23.64 337 GLN B CA 1
ATOM 5604 C C . GLN B 1 337 ? -5.262 42.531 22.812 1 23.64 337 GLN B C 1
ATOM 5606 O O . GLN B 1 337 ? -5.086 42.938 21.672 1 23.64 337 GLN B O 1
ATOM 5611 N N . HIS B 1 338 ? -4.746 41.375 23.047 1 26.53 338 HIS B N 1
ATOM 5612 C CA . HIS B 1 338 ? -4.945 40.281 22.094 1 26.53 338 HIS B CA 1
ATOM 5613 C C . HIS B 1 338 ? -6.387 40.25 21.578 1 26.53 338 HIS B C 1
ATOM 5615 O O . HIS B 1 338 ? -7.305 39.938 22.328 1 26.53 338 HIS B O 1
ATOM 5621 N N . GLU B 1 339 ? -6.777 41.219 20.672 1 26.7 339 GLU B N 1
ATOM 5622 C CA . GLU B 1 339 ? -8.062 41.094 20 1 26.7 339 GLU B CA 1
ATOM 5623 C C . GLU B 1 339 ? -8.312 39.625 19.594 1 26.7 339 GLU B C 1
ATOM 5625 O O . GLU B 1 339 ? -7.504 39.031 18.875 1 26.7 339 GLU B O 1
ATOM 5630 N N . GLN B 1 340 ? -9.031 38.906 20.359 1 27.02 340 GLN B N 1
ATOM 5631 C CA . GLN B 1 340 ? -9.609 37.594 20.078 1 27.02 340 GLN B CA 1
ATOM 5632 C C . GLN B 1 340 ? -10.141 37.531 18.641 1 27.02 340 GLN B C 1
ATOM 5634 O O . GLN B 1 340 ? -10.773 38.469 18.172 1 27.02 340 GLN B O 1
ATOM 5639 N N . GLN B 1 341 ? -9.531 36.938 17.766 1 31.88 341 GLN B N 1
ATOM 5640 C CA . GLN B 1 341 ? -10.023 36.656 16.422 1 31.88 341 GLN B CA 1
ATOM 5641 C C . GLN B 1 341 ? -11.508 36.312 16.438 1 31.88 341 GLN B C 1
ATOM 5643 O O . GLN B 1 341 ? -11.938 35.406 17.141 1 31.88 341 GLN B O 1
ATOM 5648 N N . PRO B 1 342 ? -12.445 37.281 16.25 1 30.44 342 PRO B N 1
ATOM 5649 C CA . PRO B 1 342 ? -13.867 36.938 16.359 1 30.44 342 PRO B CA 1
ATOM 5650 C C . PRO B 1 342 ? -14.227 35.656 15.617 1 30.44 342 PRO B C 1
ATOM 5652 O O . PRO B 1 342 ? -13.578 35.312 14.633 1 30.44 342 PRO B O 1
ATOM 5655 N N . ALA B 1 343 ? -14.766 34.719 16.172 1 35.84 343 ALA B N 1
ATOM 5656 C CA . ALA B 1 343 ? -15.438 33.531 15.672 1 35.84 343 ALA B CA 1
ATOM 5657 C C . ALA B 1 343 ? -16.266 33.844 14.43 1 35.84 343 ALA B C 1
ATOM 5659 O O . ALA B 1 343 ? -17.062 34.812 14.43 1 35.84 343 ALA B O 1
ATOM 5660 N N . PHE B 1 344 ? -15.875 33.656 13.25 1 37.81 344 PHE B N 1
ATOM 5661 C CA . PHE B 1 344 ? -16.562 33.781 11.961 1 37.81 344 PHE B CA 1
ATOM 5662 C C . PHE B 1 344 ? -17.984 33.25 12.062 1 37.81 344 PHE B C 1
ATOM 5664 O O . PHE B 1 344 ? -18.203 32.031 11.992 1 37.81 344 PHE B O 1
ATOM 5671 N N . LEU B 1 345 ? -18.812 33.719 12.859 1 40.88 345 LEU B N 1
ATOM 5672 C CA . LEU B 1 345 ? -20.172 33.219 12.68 1 40.88 345 LEU B CA 1
ATOM 5673 C C . LEU B 1 345 ? -20.859 33.906 11.508 1 40.88 345 LEU B C 1
ATOM 5675 O O . LEU B 1 345 ? -21.188 35.094 11.578 1 40.88 345 LEU B O 1
ATOM 5679 N N . PRO B 1 346 ? -20.625 33.531 10.227 1 45.94 346 PRO B N 1
ATOM 5680 C CA . PRO B 1 346 ? -21.391 34.156 9.148 1 45.94 346 PRO B CA 1
ATOM 5681 C C . PRO B 1 346 ? -22.875 34.312 9.5 1 45.94 346 PRO B C 1
ATOM 5683 O O . PRO B 1 346 ? -23.375 33.625 10.391 1 45.94 346 PRO B O 1
ATOM 5686 N N . ASP B 1 347 ? -23.391 35.406 8.945 1 49.75 347 ASP B N 1
ATOM 5687 C CA . ASP B 1 347 ? -24.844 35.5 8.992 1 49.75 347 ASP B CA 1
ATOM 5688 C C . ASP B 1 347 ? -25.484 34.188 8.57 1 49.75 347 ASP B C 1
ATOM 5690 O O . ASP B 1 347 ? -25.266 33.719 7.453 1 49.75 347 ASP B O 1
ATOM 5694 N N . GLY B 1 348 ? -25.922 33.406 9.477 1 57 348 GLY B N 1
ATOM 5695 C CA . GLY B 1 348 ? -26.516 32.094 9.367 1 57 348 GLY B CA 1
ATOM 5696 C C . GLY B 1 348 ? -27.484 31.953 8.211 1 57 348 GLY B C 1
ATOM 5697 O O . GLY B 1 348 ? -27.719 30.859 7.715 1 57 348 GLY B O 1
ATOM 5698 N N . ASP B 1 349 ? -27.938 33.125 7.543 1 72.88 349 ASP B N 1
ATOM 5699 C CA . ASP B 1 349 ? -29.016 33 6.562 1 72.88 349 ASP B CA 1
ATOM 5700 C C . ASP B 1 349 ? -28.484 33.125 5.137 1 72.88 349 ASP B C 1
ATOM 5702 O O . ASP B 1 349 ? -29.219 32.969 4.168 1 72.88 349 ASP B O 1
ATOM 5706 N N . SER B 1 350 ? -27.219 33.344 4.914 1 85.12 350 SER B N 1
ATOM 5707 C CA . SER B 1 350 ? -26.625 33.406 3.582 1 85.12 350 SER B CA 1
ATOM 5708 C C . SER B 1 350 ? -26.297 32.031 3.051 1 85.12 350 SER B C 1
ATOM 5710 O O . SER B 1 350 ? -26.172 31.078 3.824 1 85.12 350 SER B O 1
ATOM 5712 N N . PRO B 1 351 ? -26.281 31.906 1.669 1 86 351 PRO B N 1
ATOM 5713 C CA . PRO B 1 351 ? -25.859 30.609 1.098 1 86 351 PRO B CA 1
ATOM 5714 C C . PRO B 1 351 ? -24.516 30.141 1.625 1 86 351 PRO B C 1
ATOM 5716 O O . PRO B 1 351 ? -24.328 28.953 1.868 1 86 351 PRO B O 1
ATOM 5719 N N . PHE B 1 352 ? -23.594 31.016 1.819 1 90.56 352 PHE B N 1
ATOM 5720 C CA . PHE B 1 352 ? -22.297 30.703 2.408 1 90.56 352 PHE B CA 1
ATOM 5721 C C . PHE B 1 352 ? -22.469 30.203 3.844 1 90.56 352 PHE B C 1
ATOM 5723 O O . PHE B 1 352 ? -21.859 29.203 4.234 1 90.56 352 PHE B O 1
ATOM 5730 N N . GLY B 1 353 ? -23.281 30.969 4.578 1 90.31 353 GLY B N 1
ATOM 5731 C CA . GLY B 1 353 ? -23.547 30.562 5.953 1 90.31 353 GLY B CA 1
ATOM 5732 C C . GLY B 1 353 ? -24.141 29.172 6.062 1 90.31 353 GLY B C 1
ATOM 5733 O O . GLY B 1 353 ? -23.797 28.406 6.961 1 90.31 353 GLY B O 1
ATOM 5734 N N . HIS B 1 354 ? -25.031 28.859 5.137 1 92.31 354 HIS B N 1
ATOM 5735 C CA . HIS B 1 354 ? -25.641 27.547 5.125 1 92.31 354 HIS B CA 1
ATOM 5736 C C . HIS B 1 354 ? -24.609 26.469 4.832 1 92.31 354 HIS B C 1
ATOM 5738 O O . HIS B 1 354 ? -24.625 25.391 5.445 1 92.31 354 HIS B O 1
ATOM 5744 N N . ALA B 1 355 ? -23.703 26.766 3.889 1 94.94 355 ALA B N 1
ATOM 5745 C CA . ALA B 1 355 ? -22.656 25.828 3.557 1 94.94 355 ALA B CA 1
ATOM 5746 C C . ALA B 1 355 ? -21.734 25.578 4.754 1 94.94 355 ALA B C 1
ATOM 5748 O O . ALA B 1 355 ? -21.375 24.438 5.047 1 94.94 355 ALA B O 1
ATOM 5749 N N . VAL B 1 356 ? -21.422 26.594 5.473 1 94.19 356 VAL B N 1
ATOM 5750 C CA . VAL B 1 356 ? -20.578 26.5 6.656 1 94.19 356 VAL B CA 1
ATOM 5751 C C . VAL B 1 356 ? -21.281 25.672 7.738 1 94.19 356 VAL B C 1
ATOM 5753 O O . VAL B 1 356 ? -20.672 24.797 8.352 1 94.19 356 VAL B O 1
ATOM 5756 N N . ALA B 1 357 ? -22.562 25.984 7.945 1 93.38 357 ALA B N 1
ATOM 5757 C CA . ALA B 1 357 ? -23.328 25.266 8.953 1 93.38 357 ALA B CA 1
ATOM 5758 C C . ALA B 1 357 ? -23.359 23.766 8.641 1 93.38 357 ALA B C 1
ATOM 5760 O O . ALA B 1 357 ? -23.219 22.938 9.539 1 93.38 357 ALA B O 1
ATOM 5761 N N . ARG B 1 358 ? -23.516 23.406 7.395 1 95.25 358 ARG B N 1
ATOM 5762 C CA . ARG B 1 358 ? -23.531 22.016 6.98 1 95.25 358 ARG B CA 1
ATOM 5763 C C . ARG B 1 358 ? -22.172 21.344 7.238 1 95.25 358 ARG B C 1
ATOM 5765 O O . ARG B 1 358 ? -22.125 20.203 7.672 1 95.25 358 ARG B O 1
ATOM 5772 N N . LEU B 1 359 ? -21.156 22.078 6.969 1 96.88 359 LEU B N 1
ATOM 5773 C CA . LEU B 1 359 ? -19.828 21.547 7.219 1 96.88 359 LEU B CA 1
ATOM 5774 C C . LEU B 1 359 ? -19.594 21.359 8.711 1 96.88 359 LEU B C 1
ATOM 5776 O O . LEU B 1 359 ? -19 20.344 9.125 1 96.88 359 LEU B O 1
ATOM 5780 N N . VAL B 1 360 ? -20 22.297 9.508 1 95.31 360 VAL B N 1
ATOM 5781 C CA . VAL B 1 360 ? -19.844 22.188 10.961 1 95.31 360 VAL B CA 1
ATOM 5782 C C . VAL B 1 360 ? -20.562 20.922 11.453 1 95.31 360 VAL B C 1
ATOM 5784 O O . VAL B 1 360 ? -20.031 20.172 12.258 1 95.31 360 VAL B O 1
ATOM 5787 N N . ASP B 1 361 ? -21.766 20.688 10.891 1 94.25 361 ASP B N 1
ATOM 5788 C CA . ASP B 1 361 ? -22.516 19.484 11.266 1 94.25 361 ASP B CA 1
ATOM 5789 C C . ASP B 1 361 ? -21.781 18.219 10.836 1 94.25 361 ASP B C 1
ATOM 5791 O O . ASP B 1 361 ? -21.75 17.25 11.586 1 94.25 361 ASP B O 1
ATOM 5795 N N . PHE B 1 362 ? -21.266 18.266 9.695 1 95.75 362 PHE B N 1
ATOM 5796 C CA . PHE B 1 362 ? -20.547 17.109 9.172 1 95.75 362 PHE B CA 1
ATOM 5797 C C . PHE B 1 362 ? -19.328 16.781 10.023 1 95.75 362 PHE B C 1
ATOM 5799 O O . PHE B 1 362 ? -19.047 15.617 10.312 1 95.75 362 PHE B O 1
ATOM 5806 N N . TYR B 1 363 ? -18.562 17.797 10.484 1 97.06 363 TYR B N 1
ATOM 5807 C CA . TYR B 1 363 ? -17.297 17.578 11.188 1 97.06 363 TYR B CA 1
ATOM 5808 C C . TYR B 1 363 ? -17.531 17.391 12.688 1 97.06 363 TYR B C 1
ATOM 5810 O O . TYR B 1 363 ? -16.641 16.953 13.414 1 97.06 363 TYR B O 1
ATOM 5818 N N . ARG B 1 364 ? -18.688 17.719 13.203 1 95.81 364 ARG B N 1
ATOM 5819 C CA . ARG B 1 364 ? -18.984 17.75 14.633 1 95.81 364 ARG B CA 1
ATOM 5820 C C . ARG B 1 364 ? -18.625 16.422 15.289 1 95.81 364 ARG B C 1
ATOM 5822 O O . ARG B 1 364 ? -17.859 16.391 16.266 1 95.81 364 ARG B O 1
ATOM 5829 N N . PRO B 1 365 ? -19.109 15.25 14.758 1 94.44 365 PRO B N 1
ATOM 5830 C CA . PRO B 1 365 ? -18.75 14 15.43 1 94.44 365 PRO B CA 1
ATOM 5831 C C . PRO B 1 365 ? -17.25 13.734 15.414 1 94.44 365 PRO B C 1
ATOM 5833 O O . PRO B 1 365 ? -16.703 13.156 16.359 1 94.44 365 PRO B O 1
ATOM 5836 N N . HIS B 1 366 ? -16.594 14.148 14.391 1 95.75 366 HIS B N 1
ATOM 5837 C CA . HIS B 1 366 ? -15.148 13.961 14.289 1 95.75 366 HIS B CA 1
ATOM 5838 C C . HIS B 1 366 ? -14.398 14.836 15.289 1 95.75 366 HIS B C 1
ATOM 5840 O O . HIS B 1 366 ? -13.461 14.375 15.945 1 95.75 366 HIS B O 1
ATOM 5846 N N . MET B 1 367 ? -14.875 16.094 15.43 1 96.44 367 MET B N 1
ATOM 5847 C CA . MET B 1 367 ? -14.242 17 16.375 1 96.44 367 MET B CA 1
ATOM 5848 C C . MET B 1 367 ? -14.523 16.578 17.812 1 96.44 367 MET B C 1
ATOM 5850 O O . MET B 1 367 ? -13.648 16.672 18.688 1 96.44 367 MET B O 1
ATOM 5854 N N . GLN B 1 368 ? -15.633 16.078 18.031 1 94.44 368 GLN B N 1
ATOM 5855 C CA . GLN B 1 368 ? -15.969 15.609 19.375 1 94.44 368 GLN B CA 1
ATOM 5856 C C . GLN B 1 368 ? -15.086 14.43 19.781 1 94.44 368 GLN B C 1
ATOM 5858 O O . GLN B 1 368 ? -14.688 14.32 20.953 1 94.44 368 GLN B O 1
ATOM 5863 N N . ARG B 1 369 ? -14.789 13.602 18.875 1 93.81 369 ARG B N 1
ATOM 5864 C CA . ARG B 1 369 ? -13.859 12.516 19.156 1 93.81 369 ARG B CA 1
ATOM 5865 C C . ARG B 1 369 ? -12.469 13.062 19.469 1 93.81 369 ARG B C 1
ATOM 5867 O O . ARG B 1 369 ? -11.797 12.578 20.375 1 93.81 369 ARG B O 1
ATOM 5874 N N . LEU B 1 370 ? -12.047 14.078 18.75 1 95.5 370 LEU B N 1
ATOM 5875 C CA . LEU B 1 370 ? -10.766 14.719 19.031 1 95.5 370 LEU B CA 1
ATOM 5876 C C . LEU B 1 370 ? -10.758 15.312 20.438 1 95.5 370 LEU B C 1
ATOM 5878 O O . LEU B 1 370 ? -9.758 15.211 21.156 1 95.5 370 LEU B O 1
ATOM 5882 N N . PHE B 1 371 ? -11.906 15.906 20.781 1 95.25 371 PHE B N 1
ATOM 5883 C CA . PHE B 1 371 ? -12.016 16.484 22.109 1 95.25 371 PHE B CA 1
ATOM 5884 C C . PHE B 1 371 ? -11.914 15.398 23.188 1 95.25 371 PHE B C 1
ATOM 5886 O O . PHE B 1 371 ? -11.242 15.578 24.203 1 95.25 371 PHE B O 1
ATOM 5893 N N . ALA B 1 372 ? -12.523 14.273 22.906 1 92.88 372 ALA B N 1
ATOM 5894 C CA . ALA B 1 372 ? -12.445 13.164 23.859 1 92.88 372 ALA B CA 1
ATOM 5895 C C . ALA B 1 372 ? -11.016 12.664 24 1 92.88 372 ALA B C 1
ATOM 5897 O O . ALA B 1 372 ? -10.562 12.375 25.109 1 92.88 372 ALA B O 1
ATOM 5898 N N . TRP B 1 373 ? -10.328 12.57 22.922 1 94.19 373 TRP B N 1
ATOM 5899 C CA . TRP B 1 373 ? -8.93 12.141 22.953 1 94.19 373 TRP B CA 1
ATOM 5900 C C . TRP B 1 373 ? -8.07 13.133 23.734 1 94.19 373 TRP B C 1
ATOM 5902 O O . TRP B 1 373 ? -7.18 12.742 24.484 1 94.19 373 TRP B O 1
ATOM 5912 N N . ALA B 1 374 ? -8.344 14.383 23.516 1 94.69 374 ALA B N 1
ATOM 5913 C CA . ALA B 1 374 ? -7.629 15.414 24.266 1 94.69 374 ALA B CA 1
ATOM 5914 C C . ALA B 1 374 ? -7.898 15.305 25.75 1 94.69 374 ALA B C 1
ATOM 5916 O O . ALA B 1 374 ? -6.977 15.414 26.562 1 94.69 374 ALA B O 1
ATOM 5917 N N . ASP B 1 375 ? -9.109 15.07 26.094 1 93.5 375 ASP B N 1
ATOM 5918 C CA . ASP B 1 375 ? -9.492 14.938 27.5 1 93.5 375 ASP B CA 1
ATOM 5919 C C . ASP B 1 375 ? -8.82 13.719 28.141 1 93.5 375 ASP B C 1
ATOM 5921 O O . ASP B 1 375 ? -8.547 13.719 29.344 1 93.5 375 ASP B O 1
ATOM 5925 N N . GLN B 1 376 ? -8.477 12.727 27.312 1 91.56 376 GLN B N 1
ATOM 5926 C CA . GLN B 1 376 ? -7.816 11.516 27.781 1 91.56 376 GLN B CA 1
ATOM 5927 C C . GLN B 1 376 ? -6.301 11.68 27.781 1 91.56 376 GLN B C 1
ATOM 5929 O O . GLN B 1 376 ? -5.574 10.789 28.219 1 91.56 376 GLN B O 1
ATOM 5934 N N . GLY B 1 377 ? -5.867 12.719 27.234 1 92.12 377 GLY B N 1
ATOM 5935 C CA . GLY B 1 377 ? -4.438 12.984 27.203 1 92.12 377 GLY B CA 1
ATOM 5936 C C . GLY B 1 377 ? -3.729 12.336 26.031 1 92.12 377 GLY B C 1
ATOM 5937 O O . GLY B 1 377 ? -2.5 12.258 26 1 92.12 377 GLY B O 1
ATOM 5938 N N . LEU B 1 378 ? -4.492 11.859 25.047 1 92 378 LEU B N 1
ATOM 5939 C CA . LEU B 1 378 ? -3.904 11.18 23.891 1 92 378 LEU B CA 1
ATOM 5940 C C . LEU B 1 378 ? -3.285 12.188 22.938 1 92 378 LEU B C 1
ATOM 5942 O O . LEU B 1 378 ? -2.297 11.883 22.266 1 92 378 LEU B O 1
ATOM 5946 N N . ILE B 1 379 ? -3.924 13.352 22.875 1 95.19 379 ILE B N 1
ATOM 5947 C CA . ILE B 1 379 ? -3.396 14.422 22.047 1 95.19 379 ILE B CA 1
ATOM 5948 C C . ILE B 1 379 ? -3.506 15.75 22.797 1 95.19 379 ILE B C 1
ATOM 5950 O O . ILE B 1 379 ? -4.199 15.844 23.812 1 95.19 379 ILE B O 1
ATOM 5954 N N . ALA B 1 380 ? -2.783 16.766 22.281 1 95 380 ALA B N 1
ATOM 5955 C CA . ALA B 1 380 ? -2.926 18.109 22.828 1 95 380 ALA B CA 1
ATOM 5956 C C . ALA B 1 380 ? -4.336 18.641 22.609 1 95 380 ALA B C 1
ATOM 5958 O O . ALA B 1 380 ? -4.961 18.359 21.578 1 95 380 ALA B O 1
ATOM 5959 N N . PRO B 1 381 ? -4.82 19.406 23.547 1 95.62 381 PRO B N 1
ATOM 5960 C CA . PRO B 1 381 ? -6.172 19.938 23.375 1 95.62 381 PRO B CA 1
ATOM 5961 C C . PRO B 1 381 ? -6.285 20.891 22.172 1 95.62 381 PRO B C 1
ATOM 5963 O O . PRO B 1 381 ? -5.414 21.734 21.984 1 95.62 381 PRO B O 1
ATOM 5966 N N . PRO B 1 382 ? -7.34 20.688 21.406 1 96.19 382 PRO B N 1
ATOM 5967 C CA . PRO B 1 382 ? -7.613 21.688 20.375 1 96.19 382 PRO B CA 1
ATOM 5968 C C . PRO B 1 382 ? -7.941 23.062 20.938 1 96.19 382 PRO B C 1
ATOM 5970 O O . PRO B 1 382 ? -8.227 23.188 22.141 1 96.19 382 PRO B O 1
ATOM 5973 N N . PRO B 1 383 ? -7.809 24.078 20.109 1 94.75 383 PRO B N 1
ATOM 5974 C CA . PRO B 1 383 ? -8.148 25.438 20.562 1 94.75 383 PRO B CA 1
ATOM 5975 C C . PRO B 1 383 ? -9.57 25.531 21.109 1 94.75 383 PRO B C 1
ATOM 5977 O O . PRO B 1 383 ? -10.477 24.844 20.625 1 94.75 383 PRO B O 1
ATOM 5980 N N . ALA B 1 384 ? -9.75 26.453 22.094 1 93.31 384 ALA B N 1
ATOM 5981 C CA . ALA B 1 384 ? -11.047 26.641 22.734 1 93.31 384 ALA B CA 1
ATOM 5982 C C . ALA B 1 384 ? -12.109 27 21.703 1 93.31 384 ALA B C 1
ATOM 5984 O O . ALA B 1 384 ? -13.273 26.609 21.828 1 93.31 384 ALA B O 1
ATOM 5985 N N . ALA B 1 385 ? -11.703 27.703 20.688 1 92.31 385 ALA B N 1
ATOM 5986 C CA . ALA B 1 385 ? -12.633 28.125 19.641 1 92.31 385 ALA B CA 1
ATOM 5987 C C . ALA B 1 385 ? -13.242 26.922 18.938 1 92.31 385 ALA B C 1
ATOM 5989 O O . ALA B 1 385 ? -14.391 26.984 18.484 1 92.31 385 ALA B O 1
ATOM 5990 N N . TRP B 1 386 ? -12.438 25.844 18.797 1 95.56 386 TRP B N 1
ATOM 5991 C CA . TRP B 1 386 ? -12.961 24.641 18.156 1 95.56 386 TRP B CA 1
ATOM 5992 C C . TRP B 1 386 ? -14.094 24.047 18.984 1 95.56 386 TRP B C 1
ATOM 5994 O O . TRP B 1 386 ? -15.133 23.656 18.453 1 95.56 386 TRP B O 1
ATOM 6004 N N . ARG B 1 387 ? -13.883 23.953 20.312 1 93 387 ARG B N 1
ATOM 6005 C CA . ARG B 1 387 ? -14.898 23.391 21.188 1 93 387 ARG B CA 1
ATOM 6006 C C . ARG B 1 387 ? -16.188 24.188 21.109 1 93 387 ARG B C 1
ATOM 6008 O O . ARG B 1 387 ? -17.281 23.625 21.078 1 93 387 ARG B O 1
ATOM 6015 N N . SER B 1 388 ? -16.094 25.5 21.125 1 91.56 388 SER B N 1
ATOM 6016 C CA . SER B 1 388 ? -17.25 26.359 21.047 1 91.56 388 SER B CA 1
ATOM 6017 C C . SER B 1 388 ? -18.031 26.109 19.766 1 91.56 388 SER B C 1
ATOM 6019 O O . SER B 1 388 ? -19.266 26.109 19.766 1 91.56 388 SER B O 1
ATOM 6021 N N . ARG B 1 389 ? -17.391 25.797 18.75 1 91.88 389 ARG B N 1
ATOM 6022 C CA . ARG B 1 389 ? -18 25.641 17.438 1 91.88 389 ARG B CA 1
ATOM 6023 C C . ARG B 1 389 ? -18.625 24.266 17.281 1 91.88 389 ARG B C 1
ATOM 6025 O O . ARG B 1 389 ? -19.703 24.125 16.719 1 91.88 389 ARG B O 1
ATOM 6032 N N . TYR B 1 390 ? -17.953 23.281 17.75 1 94.69 390 TYR B N 1
ATOM 6033 C CA . TYR B 1 390 ? -18.344 21.922 17.375 1 94.69 390 TYR B CA 1
ATOM 6034 C C . TYR B 1 390 ? -19.016 21.203 18.547 1 94.69 390 TYR B C 1
ATOM 6036 O O . TYR B 1 390 ? -19.562 20.109 18.375 1 94.69 390 TYR B O 1
ATOM 6044 N N . ASP B 1 391 ? -18.938 21.641 19.797 1 85.06 391 ASP B N 1
ATOM 6045 C CA . ASP B 1 391 ? -19.562 20.984 20.938 1 85.06 391 ASP B CA 1
ATOM 6046 C C . ASP B 1 391 ? -21.062 21.281 20.969 1 85.06 391 ASP B C 1
ATOM 6048 O O . ASP B 1 391 ? -21.844 20.5 21.516 1 85.06 391 ASP B O 1
ATOM 6052 N N . VAL B 1 392 ? -21.594 22.531 20.562 1 67.12 392 VAL B N 1
ATOM 6053 C CA . VAL B 1 392 ? -22.984 22.938 20.75 1 67.12 392 VAL B CA 1
ATOM 6054 C C . VAL B 1 392 ? -23.875 22.156 19.797 1 67.12 392 VAL B C 1
ATOM 6056 O O . VAL B 1 392 ? -23.609 22.078 18.594 1 67.12 392 VAL B O 1
ATOM 6059 N N . LEU B 1 393 ? -24.609 21.109 20.359 1 55.25 393 LEU B N 1
ATOM 6060 C CA . LEU B 1 393 ? -25.641 20.516 19.516 1 55.25 393 LEU B CA 1
ATOM 6061 C C . LEU B 1 393 ? -26.578 21.594 18.984 1 55.25 393 LEU B C 1
ATOM 6063 O O . LEU B 1 393 ? -26.812 22.609 19.625 1 55.25 393 LEU B O 1
ATOM 6067 N N . ALA B 1 394 ? -26.641 21.828 17.734 1 44.91 394 ALA B N 1
ATOM 6068 C CA . ALA B 1 394 ? -27.656 22.719 17.172 1 44.91 394 ALA B CA 1
ATOM 6069 C C . ALA B 1 394 ? -28.953 22.641 17.969 1 44.91 394 ALA B C 1
ATOM 6071 O O . ALA B 1 394 ? -29.562 21.562 18.078 1 44.91 394 ALA B O 1
ATOM 6072 N N . THR B 1 395 ? -29.125 23.203 19.078 1 39.03 395 THR B N 1
ATOM 6073 C CA . THR B 1 395 ? -30.469 23.359 19.609 1 39.03 395 THR B CA 1
ATOM 6074 C C . THR B 1 395 ? -31.453 23.734 18.516 1 39.03 395 THR B C 1
ATOM 6076 O O . THR B 1 395 ? -31.156 24.594 17.672 1 39.03 395 THR B O 1
ATOM 6079 N N . GLY B 1 396 ? -32.156 22.844 17.875 1 37.78 396 GLY B N 1
ATOM 6080 C CA . GLY B 1 396 ? -33.375 23.188 17.203 1 37.78 396 GLY B CA 1
ATOM 6081 C C . GLY B 1 396 ? -34.156 24.297 17.922 1 37.78 396 GLY B C 1
ATOM 6082 O O . GLY B 1 396 ? -34.688 24.078 19.016 1 37.78 396 GLY B O 1
ATOM 6083 N N . ARG B 1 397 ? -33.75 25.484 18.078 1 31.95 397 ARG B N 1
ATOM 6084 C CA . ARG B 1 397 ? -34.719 26.531 18.406 1 31.95 397 ARG B CA 1
ATOM 6085 C C . ARG B 1 397 ? -35.906 26.484 17.453 1 31.95 397 ARG B C 1
ATOM 6087 O O . ARG B 1 397 ? -36.469 27.516 17.109 1 31.95 397 ARG B O 1
ATOM 6094 N N . TRP B 1 398 ? -35.969 25.484 16.516 1 28.8 398 TRP B N 1
ATOM 6095 C CA . TRP B 1 398 ? -37.281 25.578 15.906 1 28.8 398 TRP B CA 1
ATOM 6096 C C . TRP B 1 398 ? -38.375 25.141 16.891 1 28.8 398 TRP B C 1
ATOM 6098 O O . TRP B 1 398 ? -38.469 23.953 17.219 1 28.8 398 TRP B O 1
ATOM 6108 N N . ARG B 1 399 ? -38.406 25.578 18.172 1 23.03 399 ARG B N 1
ATOM 6109 C CA . ARG B 1 399 ? -39.812 25.594 18.625 1 23.03 399 ARG B CA 1
ATOM 6110 C C . ARG B 1 399 ? -40.594 26.672 17.906 1 23.03 399 ARG B C 1
ATOM 6112 O O . ARG B 1 399 ? -40.094 27.766 17.688 1 23.03 399 ARG B O 1
#

Nearest PDB structures (foldseek):
  8chs-assembly1_A  TM=7.046E-01  e=6.654E-05  Homo sapiens
  8ccy-assembly1_A  TM=6.629E-01  e=5.438E-05  Homo sapiens
  3rnl-assembly1_A  TM=7.265E-01  e=5.000E-04  Alicyclobacillus acidocaldarius subsp. acidocaldarius DSM 446
  1nst-assembly1_A  TM=6.643E-01  e=2.347E-04  Homo sapiens
  8cd0-assembly1_A  TM=7.202E-01  e=1.239E-03  Homo sapiens

InterPro domains:
  IPR000863 Sulfotransferase domain [PF00685] (56-246)
  IPR027417 P-loop containing nucleoside triphosphate hydrolase [G3DSA:3.40.50.300] (1-377)
  IPR027417 P-loop containing nucleoside triphosphate hydrolase [SSF52540] (3-376)
  IPR037359 Heparan sulfate sulfotransferase [PTHR10605] (3-376)

Secondary structure (DSSP, 8-state):
-GGGG-TTEEESSSSS----SS-SSS----TT--HHHHHHHHHHHHHT-HHHHHH--S--EEE---GGGTT-TTHHHHHHHH-TT--EEEEE--HHHHHHHHHHHHHH-TTSTTHHHHTT--HHHHHHHHHHHHHHHHHHHHTTSS--SS---------TT----HHHHHS-PPP-BTTBB--HHHHHHHHHHHH-TTTGGG-HHHHHHHHHTTS-GGGEEEEEHHHHHH-HHHHHHHHHHHHTPPPP---HHHHTEEESBTTB-STT-EEEGGG-----SS-----------------------------------------------------------------TTSHHHHHHHHHHHHHHHHHHHHHHHHHTTSSPPPPHHHHHHHSS-------/-GGGG-TTEEESSSSS----SS-SSS----TT--HHHHHHHHHHHHHT-HHHHHH--S--EEE---GGGTT-TTHHHHHHHH-TT--EEEEE--HHHHHHHHHHHHHH-TTSTTHHHHTT--HHHHHHHHHHHHHHHHHHHHTTSS--SS---------TT----HHHHHS-PPP-BTTBB--HHHHHHHHHHHH-TTTGGG-HHHHHHHHHTTS-GGGEEEEEHHHHHH-HHHHHHHHHHHHTPPPP---HHHHTEEESBTTB-STT-EEEGGG-----TT-----------------------------------------------------------------TTSHHHHHHHHHHHHHHHHHHHHHHHHHTTSSPPPPHHHHHHHHS-------

Organism: NCBI:txid3068

Sequence (798 aa):
MNLKSNPAITWVGQNKETLWFNGDYQRTTLCDNDLEGYQHAVEYARTHASAVLQQDRARVLVGDWSATHLSCLCCPLVFKTMNPKIKLLAVLRDPVSRVLSRFMEQKALKFGACHAEVVNETFQSYVAKELDKLECCRKLAARYTGGNGGTQRGQPAVAYGAATTREQQQQQRPAAGWGGGMDLGNWMAAQCAAKSNILGWSVYDVFLENYLAHFPQEQLLVLYTDELAADPLAVLRKVEGFLGAEPGNYSAEGLALVYNSRGCYSWQCARKKGEVRWLTPSGAMSRSTSSSARGGASSNDGTVGGARGGGAAALRGGAGASGGSYDGDIDPQGQQQHEQQPAFLPDGDSPFGHAVARLVDFYRPHMQRLFAWADQGLIAPPPAAWRSRYDVLATGRWRMNLKSNPAITWVGQNKETLWFNGDYQRTTLCDNDLEGYQHAVEYARTHASAVLQQDRARVLVGDWSATHLSCLCCPLVFKTMNPKIKLLAVLRDPVSRVLSRFMEQKALKFGACHAEVVNETFQSYVAKELDKLECCRKLAARYTGGNGGTQRGQPAVAYGAATTREQQQQQRPAAGWGGGMDLGNWMAAQCAAKSNILGWSVYDVFLENYLAHFPQEQLLVLYTDELAADPLAVLRKVEGFLGAEPGNYSAEGLALVYNSRGCYSWQCARKKGEVRWLTPSGAMSRSTSSSARGGASSNDGTVGGARGGGAAALRGGAGASGGSYDGDIDPQGQQQHEQQPAFLPDGDSPFGHAVARLVDFYRPHMQRLFAWADQGLIAPPPAAWRSRYDVLATGRWR

Foldseek 3Di:
DQVCQALLEWELDHQDAPCQQHHPALDATNLPGDPVVSVVSQVVRVCPRPCCVPVVPPHHHYDHDDLLLLLHQNNLVSVCVVPVLAFAEAAAEQQLVQLVLVLLVLLVDCPDNCNVVRVPHDLLRSLVVLVVQLVVQLVVLLVQFPPPVDPDPDDGPQRLLPQPDPVSLPPCDQQAGDVQNDTRSLVSNSSSLSSSSSNSSNLNLSSVSNNVSRHPLLRYAYHYVVVLLVFVQVVQVVVCVSVVHDDDDGDPVRSQWDASAVVHNGSPDTDGSVPRPDPQVPPDPPPPPPPPDPDDDDDDDDDDDDDPPPCPPDDDPDPPPPDDDPPDPPPPPPPPPPPDPPQSCPPCPDSVNVSSVVSLVSSLSSVVSVQSCCVVVSYPHDDPSSCVSRVDDPPCPVD/DQVCQALLEWELDHQDAPCQQHHPALDAGNLPGDPVVSVVSQVVRVCPRPCCVPVVDPHHHYDHDDLLLLLRQNNLVSVCVVPVLAFAEAAAEQQLVQLVLVLLVLLVDCPDNCNVVRVPHDLLRSLVVLVVQLVVQLVVLLVQFPPPVDPDPDPGPQRLLPQPDPVSLPPCDQQAGVVQNDTRSLVSNSSSLSSSSSNSSNLNLSSVSNNVSRHPLLRYAYHYVVVLLVFVQVVQVVVCVSVVHDDDDGDPVRSQWQASAVVHNGSPDTDGSVPRPDPQVPPDPPPPPPVPPPDDDDDDDDDDDDDPDPDPDDPDDDDDDDPDPPPPPPPPPPPPPPPDPPLSCPPCPDSVNVSSVVSLVSSLSSVVSVQSCCVVVSYPHDDPSSCVSRVDDPPCVVD

Radius of gyration: 34.28 Å; Cα contacts (8 Å, |Δi|>4): 922; chains: 2; bounding box: 80×119×94 Å